Protein 8A0K (pdb70)

B-factor: mean 81.54, std 24.59, range [26.0, 164.06]

Structure (mmCIF, N/CA/C/O backbone):
data_8A0K
#
_entry.id   8A0K
#
_cell.length_a   44.998
_cell.length_b   52.485
_cell.length_c   102.152
_cell.angle_alpha   84.110
_cell.angle_beta   84.420
_cell.angle_gamma   73.250
#
_symmetry.space_group_name_H-M   'P 1'
#
loop_
_entity.id
_entity.type
_entity.pdbx_description
1 polymer 'Protein kinase, putative'
2 non-polymer DI(HYDROXYETHYL)ETHER
3 water water
#
loop_
_atom_site.group_PDB
_atom_site.id
_atom_site.type_symbol
_atom_site.label_atom_id
_atom_site.label_alt_id
_atom_site.label_comp_id
_atom_site.label_asym_id
_atom_site.label_entity_id
_atom_site.label_seq_id
_atom_site.pdbx_PDB_ins_code
_atom_site.Cartn_x
_atom_site.Cartn_y
_atom_site.Cartn_z
_atom_site.occupancy
_atom_site.B_iso_or_equiv
_atom_site.auth_seq_id
_atom_site.auth_comp_id
_atom_site.auth_asym_id
_atom_site.auth_atom_id
_atom_site.pdbx_PDB_model_num
ATOM 1 N N . SER A 1 1 ? 16.048 -30.562 -6.450 1.00 98.31 0 SER A N 1
ATOM 2 C CA . SER A 1 1 ? 17.239 -30.696 -5.604 1.00 98.69 0 SER A CA 1
ATOM 3 C C . SER A 1 1 ? 17.084 -31.848 -4.543 1.00 98.52 0 SER A C 1
ATOM 4 O O . SER A 1 1 ? 16.086 -32.583 -4.586 1.00 98.18 0 SER A O 1
ATOM 7 N N . SER A 1 2 ? 18.090 -32.031 -3.639 1.00 97.94 1 SER A N 1
ATOM 8 C CA . SER A 1 2 ? 18.102 -33.097 -2.629 1.00 97.43 1 SER A CA 1
ATOM 9 C C . SER A 1 2 ? 17.677 -32.641 -1.200 1.00 96.28 1 SER A C 1
ATOM 10 O O . SER A 1 2 ? 17.485 -31.445 -0.948 1.00 96.86 1 SER A O 1
ATOM 13 N N . VAL A 1 3 ? 17.546 -33.632 -0.273 1.00 94.27 2 VAL A N 1
ATOM 14 C CA . VAL A 1 3 ? 17.181 -33.530 1.148 1.00 92.49 2 VAL A CA 1
ATOM 15 C C . VAL A 1 3 ? 17.899 -32.370 1.871 1.00 90.12 2 VAL A C 1
ATOM 16 O O . VAL A 1 3 ? 19.106 -32.210 1.741 1.00 89.63 2 VAL A O 1
ATOM 20 N N . PRO A 1 4 ? 17.148 -31.553 2.633 1.00 88.22 3 PRO A N 1
ATOM 21 C CA . PRO A 1 4 ? 17.765 -30.436 3.374 1.00 87.05 3 PRO A CA 1
ATOM 22 C C . PRO A 1 4 ? 18.663 -30.891 4.539 1.00 86.06 3 PRO A C 1
ATOM 23 O O . PRO A 1 4 ? 18.669 -32.072 4.882 1.00 85.83 3 PRO A O 1
ATOM 27 N N . PRO A 1 5 ? 19.393 -29.975 5.216 1.00 85.50 4 PRO A N 1
ATOM 28 C CA . PRO A 1 5 ? 20.327 -30.363 6.284 1.00 85.69 4 PRO A CA 1
ATOM 29 C C . PRO A 1 5 ? 19.715 -31.018 7.533 1.00 86.44 4 PRO A C 1
ATOM 30 O O . PRO A 1 5 ? 18.907 -30.391 8.176 1.00 86.40 4 PRO A O 1
ATOM 34 N N . THR A 1 6 ? 20.158 -32.236 7.867 1.00 86.77 5 THR A N 1
ATOM 35 C CA . THR A 1 6 ? 19.601 -32.945 9.024 1.00 87.46 5 THR A CA 1
ATOM 36 C C . THR A 1 6 ? 19.985 -32.214 10.328 1.00 87.70 5 THR A C 1
ATOM 37 O O . THR A 1 6 ? 20.996 -31.518 10.343 1.00 87.59 5 THR A O 1
ATOM 41 N N . PRO A 1 7 ? 19.238 -32.368 11.443 1.00 87.88 6 PRO A N 1
ATOM 42 C CA . PRO A 1 7 ? 19.627 -31.683 12.691 1.00 87.40 6 PRO A CA 1
ATOM 43 C C . PRO A 1 7 ? 21.076 -31.942 13.131 1.00 86.00 6 PRO A C 1
ATOM 44 O O . PRO A 1 7 ? 21.712 -31.055 13.689 1.00 85.87 6 PRO A O 1
ATOM 48 N N . GLU A 1 8 ? 21.610 -33.134 12.855 1.00 84.88 7 GLU A N 1
ATOM 49 C CA . GLU A 1 8 ? 22.998 -33.478 13.190 1.00 84.03 7 GLU A CA 1
ATOM 50 C C . GLU A 1 8 ? 23.962 -32.716 12.281 1.00 81.88 7 GLU A C 1
ATOM 51 O O . GLU A 1 8 ? 25.010 -32.263 12.743 1.00 82.21 7 GLU A O 1
ATOM 57 N N . GLU A 1 9 ? 23.601 -32.561 10.990 1.00 79.94 8 GLU A N 1
ATOM 58 C CA . GLU A 1 9 ? 24.386 -31.808 10.015 1.00 78.73 8 GLU A CA 1
ATOM 59 C C . GLU A 1 9 ? 24.382 -30.350 10.405 1.00 78.43 8 GLU A C 1
ATOM 60 O O . GLU A 1 9 ? 25.434 -29.745 10.429 1.00 78.14 8 GLU A O 1
ATOM 66 N N . ARG A 1 10 ? 23.247 -29.812 10.837 1.00 78.84 9 ARG A N 1
ATOM 67 C CA . ARG A 1 10 ? 23.179 -28.372 11.206 1.00 79.74 9 ARG A CA 1
ATOM 68 C C . ARG A 1 10 ? 23.973 -28.140 12.494 1.00 79.71 9 ARG A C 1
ATOM 69 O O . ARG A 1 10 ? 24.565 -27.067 12.624 1.00 79.86 9 ARG A O 1
ATOM 77 N N . HIS A 1 11 ? 23.958 -29.096 13.422 1.00 79.54 10 HIS A N 1
ATOM 78 C CA . HIS A 1 11 ? 24.773 -28.987 14.632 1.00 79.68 10 HIS A CA 1
ATOM 79 C C . HIS A 1 11 ? 26.269 -29.034 14.305 1.00 78.02 10 HIS A C 1
ATOM 80 O O . HIS A 1 11 ? 27.049 -28.371 14.969 1.00 78.21 10 HIS A O 1
ATOM 87 N N . MET A 1 12 ? 26.667 -29.810 13.294 1.00 76.43 11 MET A N 1
ATOM 88 C CA . MET A 1 12 ? 28.068 -29.911 12.904 1.00 75.81 11 MET A CA 1
ATOM 89 C C . MET A 1 12 ? 28.543 -28.642 12.142 1.00 75.41 11 MET A C 1
ATOM 90 O O . MET A 1 12 ? 29.664 -28.177 12.349 1.00 75.86 11 MET A O 1
ATOM 95 N N . LEU A 1 13 ? 27.686 -28.096 11.285 1.00 74.24 12 LEU A N 1
ATOM 96 C CA . LEU A 1 13 ? 28.107 -26.955 10.438 1.00 73.20 12 LEU A CA 1
ATOM 97 C C . LEU A 1 13 ? 28.159 -25.675 11.258 1.00 72.42 12 LEU A C 1
ATOM 98 O O . LEU A 1 13 ? 28.779 -24.716 10.795 1.00 72.08 12 LEU A O 1
ATOM 103 N N . LEU A 1 14 ? 27.540 -25.664 12.431 1.00 72.48 13 LEU A N 1
ATOM 104 C CA . LEU A 1 14 ? 27.458 -24.397 13.203 1.00 73.03 13 LEU A CA 1
ATOM 105 C C . LEU A 1 14 ? 28.135 -24.560 14.562 1.00 73.59 13 LEU A C 1
ATOM 106 O O . LEU A 1 14 ? 28.484 -23.537 15.158 1.00 74.18 13 LEU A O 1
ATOM 111 N N . ASN A 1 15 ? 28.309 -25.790 15.036 1.00 73.08 14 ASN A N 1
ATOM 112 C CA . ASN A 1 15 ? 29.069 -25.951 16.279 1.00 73.02 14 ASN A CA 1
ATOM 113 C C . ASN A 1 15 ? 30.354 -26.789 16.179 1.00 71.82 14 ASN A C 1
ATOM 114 O O . ASN A 1 15 ? 30.995 -27.031 17.203 1.00 72.93 14 ASN A O 1
ATOM 119 N N . GLY A 1 16 ? 30.747 -27.196 14.978 1.00 69.14 15 GLY A N 1
ATOM 120 C CA . GLY A 1 16 ? 31.987 -27.957 14.805 1.00 67.10 15 GLY A CA 1
ATOM 121 C C . GLY A 1 16 ? 33.230 -27.093 14.930 1.00 64.70 15 GLY A C 1
ATOM 122 O O . GLY A 1 16 ? 33.133 -25.928 15.320 1.00 65.23 15 GLY A O 1
ATOM 123 N N . ASP A 1 17 ? 34.414 -27.645 14.610 1.00 61.83 16 ASP A N 1
ATOM 124 C CA . ASP A 1 17 ? 35.657 -26.868 14.659 1.00 59.25 16 ASP A CA 1
ATOM 125 C C . ASP A 1 17 ? 35.854 -26.202 13.312 1.00 56.26 16 ASP A C 1
ATOM 126 O O . ASP A 1 17 ? 36.300 -26.846 12.351 1.00 56.27 16 ASP A O 1
ATOM 131 N N . TRP A 1 18 ? 35.499 -24.920 13.235 1.00 53.44 17 TRP A N 1
ATOM 132 C CA . TRP A 1 18 ? 35.629 -24.146 12.003 1.00 51.34 17 TRP A CA 1
ATOM 133 C C . TRP A 1 18 ? 36.454 -22.883 12.251 1.00 50.23 17 TRP A C 1
ATOM 134 O O . TRP A 1 18 ? 36.572 -22.436 13.395 1.00 50.68 17 TRP A O 1
ATOM 145 N N . ILE A 1 19 ? 36.998 -22.287 11.186 1.00 49.04 18 ILE A N 1
ATOM 146 C CA . ILE A 1 19 ? 37.754 -21.043 11.284 1.00 48.66 18 ILE A CA 1
ATOM 147 C C . ILE A 1 19 ? 36.816 -19.885 11.634 1.00 49.16 18 ILE A C 1
ATOM 148 O O . ILE A 1 19 ? 35.915 -19.559 10.865 1.00 49.12 18 ILE A O 1
ATOM 153 N N . ARG A 1 20 ? 37.024 -19.294 12.811 1.00 49.64 19 ARG A N 1
ATOM 154 C CA . ARG A 1 20 ? 36.249 -18.158 13.335 1.00 50.61 19 ARG A CA 1
ATOM 155 C C . ARG A 1 20 ? 36.734 -16.839 12.709 1.00 51.01 19 ARG A C 1
ATOM 156 O O . ARG A 1 20 ? 35.941 -15.924 12.469 1.00 51.15 19 ARG A O 1
ATOM 164 N N . TYR A 1 21 ? 38.036 -16.756 12.419 1.00 50.80 20 TYR A N 1
ATOM 165 C CA . TYR A 1 21 ? 38.622 -15.617 11.736 1.00 50.91 20 TYR A CA 1
ATOM 166 C C . TYR A 1 21 ? 40.021 -15.964 11.248 1.00 49.24 20 TYR A C 1
ATOM 167 O O . TYR A 1 21 ? 40.691 -16.826 11.823 1.00 49.13 20 TYR A O 1
ATOM 176 N N . TYR A 1 22 ? 40.442 -15.318 10.159 1.00 47.47 21 TYR A N 1
ATOM 177 C CA . TYR A 1 22 ? 41.746 -15.568 9.583 1.00 45.83 21 TYR A CA 1
ATOM 178 C C . TYR A 1 22 ? 42.342 -14.299 9.011 1.00 46.31 21 TYR A C 1
ATOM 179 O O . TYR A 1 22 ? 41.616 -13.436 8.560 1.00 46.01 21 TYR A O 1
ATOM 188 N N . HIS A 1 23 ? 43.666 -14.209 8.981 1.00 46.85 22 HIS A N 1
ATOM 189 C CA . HIS A 1 23 ? 44.372 -13.115 8.336 1.00 47.88 22 HIS A CA 1
ATOM 190 C C . HIS A 1 23 ? 45.735 -13.638 7.850 1.00 48.40 22 HIS A C 1
ATOM 191 O O . HIS A 1 23 ? 45.894 -14.850 7.784 1.00 48.09 22 HIS A O 1
ATOM 198 N N . PHE A 1 24 ? 46.694 -12.775 7.459 1.00 49.25 23 PHE A N 1
ATOM 199 C CA . PHE A 1 24 ? 47.970 -13.261 6.927 1.00 50.09 23 PHE A CA 1
ATOM 200 C C . PHE A 1 24 ? 49.181 -12.770 7.674 1.00 51.28 23 PHE A C 1
ATOM 201 O O . PHE A 1 24 ? 49.075 -11.855 8.476 1.00 51.84 23 PHE A O 1
ATOM 209 N N . TYR A 1 25 ? 50.329 -13.420 7.454 1.00 51.92 24 TYR A N 1
ATOM 210 C CA . TYR A 1 25 ? 51.629 -13.037 8.003 1.00 53.42 24 TYR A CA 1
ATOM 211 C C . TYR A 1 25 ? 52.502 -12.719 6.785 1.00 54.68 24 TYR A C 1
ATOM 212 O O . TYR A 1 25 ? 52.569 -13.567 5.890 1.00 54.74 24 TYR A O 1
ATOM 221 N N . PRO A 1 26 ? 53.229 -11.588 6.710 1.00 55.94 25 PRO A N 1
ATOM 222 C CA . PRO A 1 26 ? 53.340 -10.462 7.655 1.00 57.54 25 PRO A CA 1
ATOM 223 C C . PRO A 1 26 ? 52.075 -9.609 7.736 1.00 60.18 25 PRO A C 1
ATOM 224 O O . PRO A 1 26 ? 51.167 -9.764 6.908 1.00 60.42 25 PRO A O 1
ATOM 228 N N . MET A 1 27 ? 51.993 -8.719 8.743 1.00 61.75 26 MET A N 1
ATOM 229 C CA . MET A 1 27 ? 50.765 -7.966 8.959 1.00 63.63 26 MET A CA 1
ATOM 230 C C . MET A 1 27 ? 50.856 -6.486 8.795 1.00 64.91 26 MET A C 1
ATOM 231 O O . MET A 1 27 ? 49.811 -5.855 8.916 1.00 65.76 26 MET A O 1
ATOM 236 N N . GLU A 1 30 ? 53.348 -4.886 8.761 1.00 89.05 29 GLU A N 1
ATOM 237 C CA . GLU A 1 30 ? 53.704 -4.591 7.352 1.00 89.34 29 GLU A CA 1
ATOM 238 C C . GLU A 1 30 ? 54.560 -5.729 6.814 1.00 88.70 29 GLU A C 1
ATOM 239 O O . GLU A 1 30 ? 54.061 -6.852 6.758 1.00 88.37 29 GLU A O 1
ATOM 241 N N . GLY A 1 31 ? 55.802 -5.430 6.440 1.00 87.69 30 GLY A N 1
ATOM 242 C CA . GLY A 1 31 ? 56.673 -6.459 5.851 1.00 86.69 30 GLY A CA 1
ATOM 243 C C . GLY A 1 31 ? 56.330 -6.686 4.393 1.00 85.24 30 GLY A C 1
ATOM 244 O O . GLY A 1 31 ? 55.543 -5.899 3.840 1.00 85.91 30 GLY A O 1
ATOM 245 N N . GLY A 1 32 ? 56.889 -7.732 3.793 1.00 82.74 31 GLY A N 1
ATOM 246 C CA . GLY A 1 32 ? 56.665 -7.975 2.362 1.00 81.02 31 GLY A CA 1
ATOM 247 C C . GLY A 1 32 ? 55.347 -8.664 2.114 1.00 78.94 31 GLY A C 1
ATOM 248 O O . GLY A 1 32 ? 54.409 -8.450 2.898 1.00 79.29 31 GLY A O 1
ATOM 249 N N . ASP A 1 33 ? 55.282 -9.467 1.055 1.00 76.42 32 ASP A N 1
ATOM 250 C CA . ASP A 1 33 ? 54.006 -10.124 0.686 1.00 74.72 32 ASP A CA 1
ATOM 251 C C . ASP A 1 33 ? 53.726 -11.230 1.697 1.00 72.17 32 ASP A C 1
ATOM 252 O O . ASP A 1 33 ? 54.499 -11.342 2.656 1.00 72.58 32 ASP A O 1
ATOM 254 N N . SER A 1 34 ? 52.671 -12.012 1.482 1.00 70.01 33 SER A N 1
ATOM 255 C CA . SER A 1 34 ? 52.253 -13.013 2.493 1.00 68.15 33 SER A CA 1
ATOM 256 C C . SER A 1 34 ? 53.091 -14.282 2.395 1.00 65.54 33 SER A C 1
ATOM 257 O O . SER A 1 34 ? 53.427 -14.684 1.272 1.00 66.15 33 SER A O 1
ATOM 260 N N . VAL A 1 35 ? 53.410 -14.871 3.546 1.00 62.42 34 VAL A N 1
ATOM 261 C CA . VAL A 1 35 ? 54.231 -16.111 3.575 1.00 59.33 34 VAL A CA 1
ATOM 262 C C . VAL A 1 35 ? 53.524 -17.108 4.488 1.00 56.72 34 VAL A C 1
ATOM 263 O O . VAL A 1 35 ? 54.077 -18.178 4.737 1.00 56.97 34 VAL A O 1
ATOM 267 N N . ALA A 1 36 ? 52.333 -16.749 4.953 1.00 54.61 35 ALA A N 1
ATOM 268 C CA . ALA A 1 36 ? 51.587 -17.647 5.853 1.00 53.66 35 ALA A CA 1
ATOM 269 C C . ALA A 1 36 ? 50.177 -17.127 6.107 1.00 52.60 35 ALA A C 1
ATOM 270 O O . ALA A 1 36 ? 49.955 -15.925 5.976 1.00 52.52 35 ALA A O 1
ATOM 272 N N . VAL A 1 37 ? 49.262 -18.033 6.435 1.00 51.78 36 VAL A N 1
ATOM 273 C CA . VAL A 1 37 ? 47.901 -17.648 6.782 1.00 51.90 36 VAL A CA 1
ATOM 274 C C . VAL A 1 37 ? 47.707 -17.966 8.272 1.00 52.53 36 VAL A C 1
ATOM 275 O O . VAL A 1 37 ? 48.107 -19.031 8.739 1.00 53.18 36 VAL A O 1
ATOM 279 N N . THR A 1 38 ? 47.187 -17.010 9.034 1.00 52.03 37 THR A N 1
ATOM 280 C CA . THR A 1 38 ? 46.933 -17.199 10.452 1.00 52.14 37 THR A CA 1
ATOM 281 C C . THR A 1 38 ? 45.433 -17.383 10.672 1.00 51.73 37 THR A C 1
ATOM 282 O O . THR A 1 38 ? 44.636 -16.801 9.946 1.00 51.26 37 THR A O 1
ATOM 286 N N . TYR A 1 39 ? 45.045 -18.160 11.687 1.00 51.26 38 TYR A N 1
ATOM 287 C CA . TYR A 1 39 ? 43.644 -18.477 11.916 1.00 50.81 38 TYR A CA 1
ATOM 288 C C . TYR A 1 39 ? 43.319 -18.827 13.365 1.00 50.84 38 TYR A C 1
ATOM 289 O O . TYR A 1 39 ? 44.208 -19.150 14.162 1.00 50.69 38 TYR A O 1
ATOM 298 N N . HIS A 1 40 ? 42.030 -18.796 13.689 1.00 51.17 39 HIS A N 1
ATOM 299 C CA . HIS A 1 40 ? 41.555 -19.138 15.009 1.00 52.99 39 HIS A CA 1
ATOM 300 C C . HIS A 1 40 ? 40.417 -20.128 14.863 1.00 52.89 39 HIS A C 1
ATOM 301 O O . HIS A 1 40 ? 39.349 -19.751 14.377 1.00 52.80 39 HIS A O 1
ATOM 308 N N . ILE A 1 41 ? 40.636 -21.400 15.255 1.00 52.55 40 ILE A N 1
ATOM 309 C CA . ILE A 1 41 ? 39.596 -22.432 15.136 1.00 52.34 40 ILE A CA 1
ATOM 310 C C . ILE A 1 41 ? 39.051 -22.832 16.517 1.00 53.23 40 ILE A C 1
ATOM 311 O O . ILE A 1 41 ? 37.832 -22.816 16.736 1.00 53.53 40 ILE A O 1
ATOM 316 N N . GLN A 1 42 ? 39.972 -23.131 17.452 1.00 53.32 41 GLN A N 1
ATOM 317 C CA . GLN A 1 42 ? 39.687 -23.596 18.795 1.00 53.87 41 GLN A CA 1
ATOM 318 C C . GLN A 1 42 ? 40.019 -22.567 19.870 1.00 55.47 41 GLN A C 1
ATOM 319 O O . GLN A 1 42 ? 40.912 -21.751 19.679 1.00 54.89 41 GLN A O 1
ATOM 325 N N . PRO A 1 43 ? 39.381 -22.650 21.056 1.00 57.31 42 PRO A N 1
ATOM 326 C CA . PRO A 1 43 ? 39.615 -21.689 22.124 1.00 58.37 42 PRO A CA 1
ATOM 327 C C . PRO A 1 43 ? 41.050 -21.697 22.659 1.00 59.79 42 PRO A C 1
ATOM 328 O O . PRO A 1 43 ? 41.538 -22.750 22.984 1.00 60.38 42 PRO A O 1
ATOM 332 N N . GLY A 1 44 ? 41.671 -20.523 22.740 1.00 59.98 43 GLY A N 1
ATOM 333 C CA . GLY A 1 44 ? 43.039 -20.410 23.277 1.00 60.17 43 GLY A CA 1
ATOM 334 C C . GLY A 1 44 ? 44.087 -20.762 22.252 1.00 60.03 43 GLY A C 1
ATOM 335 O O . GLY A 1 44 ? 45.278 -20.623 22.557 1.00 60.25 43 GLY A O 1
ATOM 336 N N . ARG A 1 45 ? 43.657 -21.163 21.062 1.00 59.80 44 ARG A N 1
ATOM 337 C CA . ARG A 1 45 ? 44.619 -21.637 20.070 1.00 59.89 44 ARG A CA 1
ATOM 338 C C . ARG A 1 45 ? 44.648 -20.766 18.823 1.00 59.64 44 ARG A C 1
ATOM 339 O O . ARG A 1 45 ? 43.626 -20.588 18.157 1.00 60.09 44 ARG A O 1
ATOM 347 N N . THR A 1 46 ? 45.832 -20.227 18.509 1.00 58.84 45 THR A N 1
ATOM 348 C CA . THR A 1 46 ? 46.056 -19.413 17.316 1.00 58.44 45 THR A CA 1
ATOM 349 C C . THR A 1 46 ? 47.051 -20.166 16.449 1.00 56.68 45 THR A C 1
ATOM 350 O O . THR A 1 46 ? 48.172 -20.412 16.882 1.00 56.09 45 THR A O 1
ATOM 354 N N . GLY A 1 47 ? 46.630 -20.543 15.248 1.00 55.62 46 GLY A N 1
ATOM 355 C CA . GLY A 1 47 ? 47.498 -21.285 14.345 1.00 55.08 46 GLY A CA 1
ATOM 356 C C . GLY A 1 47 ? 48.016 -20.503 13.156 1.00 53.97 46 GLY A C 1
ATOM 357 O O . GLY A 1 47 ? 47.463 -19.474 12.782 1.00 53.87 46 GLY A O 1
ATOM 358 N N . VAL A 1 48 ? 49.085 -20.999 12.543 1.00 53.05 47 VAL A N 1
ATOM 359 C CA . VAL A 1 48 ? 49.686 -20.378 11.356 1.00 52.72 47 VAL A CA 1
ATOM 360 C C . VAL A 1 48 ? 50.060 -21.515 10.380 1.00 52.75 47 VAL A C 1
ATOM 361 O O . VAL A 1 48 ? 50.501 -22.573 10.828 1.00 52.97 47 VAL A O 1
ATOM 365 N N . THR A 1 49 ? 49.847 -21.325 9.065 1.00 52.00 48 THR A N 1
ATOM 366 C CA . THR A 1 49 ? 50.187 -22.341 8.070 1.00 51.98 48 THR A CA 1
ATOM 367 C C . THR A 1 49 ? 51.042 -21.695 7.021 1.00 52.48 48 THR A C 1
ATOM 368 O O . THR A 1 49 ? 50.624 -20.714 6.433 1.00 52.80 48 THR A O 1
ATOM 372 N N . PHE A 1 50 ? 52.250 -22.195 6.812 1.00 53.12 49 PHE A N 1
ATOM 373 C CA . PHE A 1 50 ? 53.216 -21.569 5.908 1.00 54.68 49 PHE A CA 1
ATOM 374 C C . PHE A 1 50 ? 53.050 -21.939 4.455 1.00 56.70 49 PHE A C 1
ATOM 375 O O . PHE A 1 50 ? 53.000 -23.113 4.123 1.00 56.63 49 PHE A O 1
ATOM 383 N N . PHE A 1 51 ? 53.025 -20.926 3.583 1.00 58.78 50 PHE A N 1
ATOM 384 C CA . PHE A 1 51 ? 52.843 -21.070 2.135 1.00 61.47 50 PHE A CA 1
ATOM 385 C C . PHE A 1 51 ? 54.017 -21.707 1.403 1.00 65.23 50 PHE A C 1
ATOM 386 O O . PHE A 1 51 ? 53.805 -22.422 0.420 1.00 65.21 50 PHE A O 1
ATOM 394 N N . ASN A 1 52 ? 55.245 -21.407 1.827 1.00 68.36 51 ASN A N 1
ATOM 395 C CA . ASN A 1 52 ? 56.424 -21.908 1.115 1.00 72.10 51 ASN A CA 1
ATOM 396 C C . ASN A 1 52 ? 56.653 -23.395 1.289 1.00 74.11 51 ASN A C 1
ATOM 397 O O . ASN A 1 52 ? 56.751 -23.877 2.418 1.00 74.12 51 ASN A O 1
ATOM 402 N N . HIS A 1 53 ? 56.754 -24.120 0.166 1.00 75.37 52 HIS A N 1
ATOM 403 C CA . HIS A 1 53 ? 56.995 -25.556 0.229 1.00 76.89 52 HIS A CA 1
ATOM 404 C C . HIS A 1 53 ? 58.403 -25.931 0.625 1.00 77.98 52 HIS A C 1
ATOM 405 O O . HIS A 1 53 ? 58.605 -27.066 1.050 1.00 78.43 52 HIS A O 1
ATOM 412 N N . SER A 1 54 ? 59.369 -24.996 0.509 1.00 78.10 53 SER A N 1
ATOM 413 C CA . SER A 1 54 ? 60.753 -25.310 0.873 1.00 78.90 53 SER A CA 1
ATOM 414 C C . SER A 1 54 ? 60.984 -25.374 2.395 1.00 78.39 53 SER A C 1
ATOM 415 O O . SER A 1 54 ? 61.966 -25.965 2.848 1.00 78.71 53 SER A O 1
ATOM 418 N N . PHE A 1 55 ? 60.088 -24.744 3.163 1.00 77.21 54 PHE A N 1
ATOM 419 C CA . PHE A 1 55 ? 60.136 -24.641 4.603 1.00 76.43 54 PHE A CA 1
ATOM 420 C C . PHE A 1 55 ? 59.772 -25.979 5.273 1.00 74.55 54 PHE A C 1
ATOM 421 O O . PHE A 1 55 ? 58.775 -26.621 4.910 1.00 75.07 54 PHE A O 1
ATOM 429 N N . SER A 1 56 ? 60.573 -26.381 6.273 1.00 71.96 55 SER A N 1
ATOM 430 C CA . SER A 1 56 ? 60.326 -27.630 6.963 1.00 69.93 55 SER A CA 1
ATOM 431 C C . SER A 1 56 ? 59.150 -27.610 7.944 1.00 66.02 55 SER A C 1
ATOM 432 O O . SER A 1 56 ? 58.742 -28.699 8.331 1.00 65.91 55 SER A O 1
ATOM 435 N N . VAL A 1 57 ? 58.580 -26.427 8.327 1.00 62.72 56 VAL A N 1
ATOM 436 C CA . VAL A 1 57 ? 57.394 -26.440 9.180 1.00 60.07 56 VAL A CA 1
ATOM 437 C C . VAL A 1 57 ? 56.177 -26.085 8.360 1.00 58.79 56 VAL A C 1
ATOM 438 O O . VAL A 1 57 ? 56.124 -25.002 7.791 1.00 60.15 56 VAL A O 1
ATOM 442 N N . HIS A 1 58 ? 55.232 -27.019 8.236 1.00 55.99 57 HIS A N 1
ATOM 443 C CA . HIS A 1 58 ? 54.002 -26.800 7.498 1.00 53.72 57 HIS A CA 1
ATOM 444 C C . HIS A 1 58 ? 53.062 -25.897 8.325 1.00 51.67 57 HIS A C 1
ATOM 445 O O . HIS A 1 58 ? 52.606 -24.877 7.837 1.00 51.59 57 HIS A O 1
ATOM 452 N N . SER A 1 59 ? 52.797 -26.250 9.584 1.00 49.87 58 SER A N 1
ATOM 453 C CA . SER A 1 59 ? 51.916 -25.474 10.445 1.00 48.00 58 SER A CA 1
ATOM 454 C C . SER A 1 59 ? 52.403 -25.485 11.887 1.00 47.38 58 SER A C 1
ATOM 455 O O . SER A 1 59 ? 53.166 -26.348 12.286 1.00 47.46 58 SER A O 1
ATOM 458 N N . ALA A 1 60 ? 51.934 -24.536 12.682 1.00 46.96 59 ALA A N 1
ATOM 459 C CA . ALA A 1 60 ? 52.216 -24.464 14.105 1.00 46.75 59 ALA A CA 1
ATOM 460 C C . ALA A 1 60 ? 51.006 -23.838 14.801 1.00 47.12 59 ALA A C 1
ATOM 461 O O . ALA A 1 60 ? 50.406 -22.907 14.271 1.00 47.03 59 ALA A O 1
ATOM 463 N N . VAL A 1 61 ? 50.609 -24.374 15.954 1.00 47.45 60 VAL A N 1
ATOM 464 C CA . VAL A 1 61 ? 49.476 -23.836 16.709 1.00 48.53 60 VAL A CA 1
ATOM 465 C C . VAL A 1 61 ? 49.945 -23.435 18.106 1.00 50.44 60 VAL A C 1
ATOM 466 O O . VAL A 1 61 ? 50.626 -24.215 18.761 1.00 50.28 60 VAL A O 1
ATOM 470 N N . LEU A 1 62 ? 49.609 -22.223 18.557 1.00 52.03 61 LEU A N 1
ATOM 471 C CA . LEU A 1 62 ? 50.036 -21.744 19.865 1.00 54.14 61 LEU A CA 1
ATOM 472 C C . LEU A 1 62 ? 48.915 -21.720 20.906 1.00 57.69 61 LEU A C 1
ATOM 473 O O . LEU A 1 62 ? 47.905 -21.015 20.732 1.00 58.03 61 LEU A O 1
ATOM 478 N N . SER A 1 63 ? 49.125 -22.441 22.024 1.00 59.75 62 SER A N 1
ATOM 479 C CA . SER A 1 63 ? 48.155 -22.452 23.114 1.00 62.14 62 SER A CA 1
ATOM 480 C C . SER A 1 63 ? 48.863 -21.909 24.330 1.00 64.41 62 SER A C 1
ATOM 481 O O . SER A 1 63 ? 49.529 -22.653 25.048 1.00 64.74 62 SER A O 1
ATOM 484 N N . VAL A 1 64 ? 48.761 -20.589 24.530 1.00 65.82 63 VAL A N 1
ATOM 485 C CA . VAL A 1 64 ? 49.424 -19.894 25.628 1.00 67.46 63 VAL A CA 1
ATOM 486 C C . VAL A 1 64 ? 49.072 -20.484 26.991 1.00 69.10 63 VAL A C 1
ATOM 487 O O . VAL A 1 64 ? 49.973 -20.757 27.775 1.00 69.57 63 VAL A O 1
ATOM 491 N N . LEU A 1 65 ? 47.768 -20.719 27.262 1.00 69.98 64 LEU A N 1
ATOM 492 C CA . LEU A 1 65 ? 47.307 -21.254 28.559 1.00 70.98 64 LEU A CA 1
ATOM 493 C C . LEU A 1 65 ? 47.709 -22.709 28.781 1.00 71.02 64 LEU A C 1
ATOM 494 O O . LEU A 1 65 ? 47.961 -23.117 29.925 1.00 71.60 64 LEU A O 1
ATOM 499 N N . GLU A 1 66 ? 47.778 -23.488 27.687 1.00 69.80 65 GLU A N 1
ATOM 500 C CA . GLU A 1 66 ? 48.214 -24.886 27.742 1.00 69.05 65 GLU A CA 1
ATOM 501 C C . GLU A 1 66 ? 49.747 -25.030 27.729 1.00 68.93 65 GLU A C 1
ATOM 502 O O . GLU A 1 66 ? 50.238 -26.148 27.833 1.00 69.09 65 GLU A O 1
ATOM 508 N N . HIS A 1 67 ? 50.488 -23.915 27.547 1.00 68.63 66 HIS A N 1
ATOM 509 C CA . HIS A 1 67 ? 51.948 -23.825 27.511 1.00 68.74 66 HIS A CA 1
ATOM 510 C C . HIS A 1 67 ? 52.572 -24.707 26.450 1.00 66.48 66 HIS A C 1
ATOM 511 O O . HIS A 1 67 ? 53.677 -25.188 26.639 1.00 66.54 66 HIS A O 1
ATOM 518 N N . ILE A 1 68 ? 51.880 -24.911 25.331 1.00 64.38 67 ILE A N 1
ATOM 519 C CA . ILE A 1 68 ? 52.385 -25.749 24.262 1.00 62.70 67 ILE A CA 1
ATOM 520 C C . ILE A 1 68 ? 52.278 -25.091 22.881 1.00 60.64 67 ILE A C 1
ATOM 521 O O . ILE A 1 68 ? 51.502 -24.162 22.668 1.00 60.79 67 ILE A O 1
ATOM 526 N N . VAL A 1 69 ? 53.102 -25.573 21.957 1.00 58.45 68 VAL A N 1
ATOM 527 C CA . VAL A 1 69 ? 53.139 -25.211 20.562 1.00 56.59 68 VAL A CA 1
ATOM 528 C C . VAL A 1 69 ? 53.083 -26.537 19.832 1.00 55.40 68 VAL A C 1
ATOM 529 O O . VAL A 1 69 ? 53.942 -27.389 20.059 1.00 55.96 68 VAL A O 1
ATOM 533 N N . TYR A 1 70 ? 52.031 -26.763 19.031 1.00 53.57 69 TYR A N 1
ATOM 534 C CA . TYR A 1 70 ? 51.876 -28.001 18.270 1.00 52.14 69 TYR A CA 1
ATOM 535 C C . TYR A 1 70 ? 52.507 -27.741 16.901 1.00 52.28 69 TYR A C 1
ATOM 536 O O . TYR A 1 70 ? 52.091 -26.824 16.210 1.00 52.29 69 TYR A O 1
ATOM 545 N N . VAL A 1 71 ? 53.553 -28.483 16.536 1.00 52.10 70 VAL A N 1
ATOM 546 C CA . VAL A 1 71 ? 54.284 -28.243 15.292 1.00 52.37 70 VAL A CA 1
ATOM 547 C C . VAL A 1 71 ? 54.106 -29.339 14.252 1.00 53.06 70 VAL A C 1
ATOM 548 O O . VAL A 1 71 ? 54.516 -30.465 14.494 1.00 53.35 70 VAL A O 1
ATOM 552 N N . VAL A 1 72 ? 53.570 -29.010 13.073 1.00 53.47 71 VAL A N 1
ATOM 553 C CA . VAL A 1 72 ? 53.414 -29.977 11.975 1.00 54.57 71 VAL A CA 1
ATOM 554 C C . VAL A 1 72 ? 54.533 -29.764 10.985 1.00 57.20 71 VAL A C 1
ATOM 555 O O . VAL A 1 72 ? 54.663 -28.679 10.454 1.00 56.01 71 VAL A O 1
ATOM 559 N N . ASP A 1 73 ? 55.347 -30.789 10.754 1.00 60.73 72 ASP A N 1
ATOM 560 C CA . ASP A 1 73 ? 56.546 -30.612 9.896 1.00 64.85 72 ASP A CA 1
ATOM 561 C C . ASP A 1 73 ? 56.241 -31.048 8.461 1.00 68.78 72 ASP A C 1
ATOM 562 O O . ASP A 1 73 ? 56.819 -30.474 7.527 1.00 68.19 72 ASP A O 1
ATOM 567 N N . ARG A 1 74 ? 55.346 -32.015 8.304 1.00 72.61 73 ARG A N 1
ATOM 568 C CA . ARG A 1 74 ? 55.020 -32.519 6.950 1.00 76.39 73 ARG A CA 1
ATOM 569 C C . ARG A 1 74 ? 53.593 -33.072 6.926 1.00 79.38 73 ARG A C 1
ATOM 570 O O . ARG A 1 74 ? 53.195 -33.721 7.906 1.00 79.89 73 ARG A O 1
ATOM 578 N N . VAL A 1 75 ? 52.864 -32.820 5.839 1.00 81.28 74 VAL A N 1
ATOM 579 C CA . VAL A 1 75 ? 51.489 -33.370 5.673 1.00 83.31 74 VAL A CA 1
ATOM 580 C C . VAL A 1 75 ? 51.489 -34.232 4.411 1.00 85.40 74 VAL A C 1
ATOM 581 O O . VAL A 1 75 ? 50.400 -34.625 3.971 1.00 85.52 74 VAL A O 1
ATOM 585 N N . ASP A 1 76 ? 52.671 -34.502 3.851 1.00 86.95 75 ASP A N 1
ATOM 586 C CA . ASP A 1 76 ? 52.774 -35.280 2.588 1.00 89.13 75 ASP A CA 1
ATOM 587 C C . ASP A 1 76 ? 52.194 -36.679 2.798 1.00 90.72 75 ASP A C 1
ATOM 588 O O . ASP A 1 76 ? 51.749 -37.283 1.811 1.00 91.19 75 ASP A O 1
ATOM 593 N N . ILE A 1 77 ? 52.194 -37.162 4.041 1.00 91.16 76 ILE A N 1
ATOM 594 C CA . ILE A 1 77 ? 51.587 -38.490 4.334 1.00 91.90 76 ILE A CA 1
ATOM 595 C C . ILE A 1 77 ? 52.294 -39.536 3.469 1.00 92.56 76 ILE A C 1
ATOM 596 O O . ILE A 1 77 ? 53.539 -39.573 3.529 1.00 92.90 76 ILE A O 1
ATOM 598 N N . ASN A 1 81 ? 49.835 -39.880 6.696 1.00 99.39 80 ASN A N 1
ATOM 599 C CA . ASN A 1 81 ? 50.660 -39.554 7.856 1.00 99.63 80 ASN A CA 1
ATOM 600 C C . ASN A 1 81 ? 50.842 -38.033 8.052 1.00 99.88 80 ASN A C 1
ATOM 601 O O . ASN A 1 81 ? 51.002 -37.275 7.082 1.00 100.58 80 ASN A O 1
ATOM 603 N N . ASP A 1 82 ? 50.792 -37.586 9.322 1.00 98.85 81 ASP A N 1
ATOM 604 C CA . ASP A 1 82 ? 51.006 -36.170 9.675 1.00 97.86 81 ASP A CA 1
ATOM 605 C C . ASP A 1 82 ? 52.125 -36.115 10.733 1.00 95.89 81 ASP A C 1
ATOM 606 O O . ASP A 1 82 ? 51.872 -36.394 11.910 1.00 96.49 81 ASP A O 1
ATOM 608 N N . VAL A 1 83 ? 53.366 -35.828 10.303 1.00 93.07 82 VAL A N 1
ATOM 609 C CA . VAL A 1 83 ? 54.507 -35.768 11.206 1.00 90.73 82 VAL A CA 1
ATOM 610 C C . VAL A 1 83 ? 54.381 -34.538 12.096 1.00 87.44 82 VAL A C 1
ATOM 611 O O . VAL A 1 83 ? 54.581 -33.421 11.633 1.00 87.32 82 VAL A O 1
ATOM 615 N N . ALA A 1 84 ? 53.975 -34.740 13.358 1.00 84.52 83 ALA A N 1
ATOM 616 C CA . ALA A 1 84 ? 53.746 -33.639 14.286 1.00 81.85 83 ALA A CA 1
ATOM 617 C C . ALA A 1 84 ? 54.474 -33.799 15.621 1.00 78.78 83 ALA A C 1
ATOM 618 O O . ALA A 1 84 ? 54.769 -34.912 16.045 1.00 78.99 83 ALA A O 1
ATOM 620 N N . ARG A 1 85 ? 54.782 -32.670 16.258 1.00 75.80 84 ARG A N 1
ATOM 621 C CA . ARG A 1 85 ? 55.457 -32.579 17.544 1.00 73.45 84 ARG A CA 1
ATOM 622 C C . ARG A 1 85 ? 54.634 -31.704 18.481 1.00 72.60 84 ARG A C 1
ATOM 623 O O . ARG A 1 85 ? 53.872 -30.864 18.023 1.00 72.62 84 ARG A O 1
ATOM 631 N N . ILE A 1 86 ? 54.791 -31.881 19.791 1.00 71.84 85 ILE A N 1
ATOM 632 C CA . ILE A 1 86 ? 54.124 -31.045 20.773 1.00 71.81 85 ILE A CA 1
ATOM 633 C C . ILE A 1 86 ? 55.229 -30.498 21.650 1.00 71.47 85 ILE A C 1
ATOM 634 O O . ILE A 1 86 ? 55.758 -31.214 22.491 1.00 71.56 85 ILE A O 1
ATOM 639 N N . LEU A 1 87 ? 55.652 -29.265 21.388 1.00 71.12 86 LEU A N 1
ATOM 640 C CA . LEU A 1 87 ? 56.737 -28.648 22.138 1.00 71.66 86 LEU A CA 1
ATOM 641 C C . LEU A 1 87 ? 56.208 -27.728 23.197 1.00 72.63 86 LEU A C 1
ATOM 642 O O . LEU A 1 87 ? 55.187 -27.099 22.991 1.00 72.32 86 LEU A O 1
ATOM 647 N N . SER A 1 88 ? 56.938 -27.582 24.303 1.00 73.86 87 SER A N 1
ATOM 648 C CA . SER A 1 88 ? 56.546 -26.631 25.336 1.00 75.45 87 SER A CA 1
ATOM 649 C C . SER A 1 88 ? 56.953 -25.210 24.874 1.00 77.26 87 SER A C 1
ATOM 650 O O . SER A 1 88 ? 57.688 -25.065 23.891 1.00 77.22 87 SER A O 1
ATOM 653 N N . LEU A 1 89 ? 56.485 -24.163 25.576 1.00 78.53 88 LEU A N 1
ATOM 654 C CA . LEU A 1 89 ? 56.841 -22.788 25.229 1.00 79.97 88 LEU A CA 1
ATOM 655 C C . LEU A 1 89 ? 58.348 -22.536 25.311 1.00 80.94 88 LEU A C 1
ATOM 656 O O . LEU A 1 89 ? 58.863 -21.732 24.540 1.00 81.72 88 LEU A O 1
ATOM 661 N N . ALA A 1 90 ? 59.064 -23.249 26.190 1.00 80.88 89 ALA A N 1
ATOM 662 C CA . ALA A 1 90 ? 60.516 -23.093 26.292 1.00 81.46 89 ALA A CA 1
ATOM 663 C C . ALA A 1 90 ? 61.248 -23.844 25.180 1.00 81.45 89 ALA A C 1
ATOM 664 O O . ALA A 1 90 ? 62.287 -23.390 24.706 1.00 81.75 89 ALA A O 1
ATOM 666 N N . GLN A 1 91 ? 60.724 -25.004 24.787 1.00 80.74 90 GLN A N 1
ATOM 667 C CA . GLN A 1 91 ? 61.304 -25.785 23.703 1.00 80.39 90 GLN A CA 1
ATOM 668 C C . GLN A 1 91 ? 61.107 -25.060 22.371 1.00 80.36 90 GLN A C 1
ATOM 669 O O . GLN A 1 91 ? 62.009 -25.072 21.544 1.00 79.89 90 GLN A O 1
ATOM 675 N N . ALA A 1 92 ? 59.938 -24.430 22.175 1.00 80.58 91 ALA A N 1
ATOM 676 C CA . ALA A 1 92 ? 59.642 -23.690 20.955 1.00 81.72 91 ALA A CA 1
ATOM 677 C C . ALA A 1 92 ? 60.557 -22.471 20.835 1.00 82.92 91 ALA A C 1
ATOM 678 O O . ALA A 1 92 ? 61.057 -22.186 19.751 1.00 83.38 91 ALA A O 1
ATOM 680 N N . LEU A 1 93 ? 60.805 -21.779 21.948 1.00 83.11 92 LEU A N 1
ATOM 681 C CA . LEU A 1 93 ? 61.667 -20.612 21.971 1.00 84.07 92 LEU A CA 1
ATOM 682 C C . LEU A 1 93 ? 63.131 -20.997 21.705 1.00 85.41 92 LEU A C 1
ATOM 683 O O . LEU A 1 93 ? 63.839 -20.271 21.013 1.00 86.21 92 LEU A O 1
ATOM 685 N N . ASN A 1 94 ? 63.577 -22.147 22.225 1.00 85.40 93 ASN A N 1
ATOM 686 C CA . ASN A 1 94 ? 64.957 -22.596 22.074 1.00 85.60 93 ASN A CA 1
ATOM 687 C C . ASN A 1 94 ? 65.230 -23.524 20.893 1.00 85.66 93 ASN A C 1
ATOM 688 O O . ASN A 1 94 ? 66.341 -24.052 20.810 1.00 86.44 93 ASN A O 1
ATOM 693 N N . GLU A 1 95 ? 64.249 -23.782 20.025 1.00 84.84 94 GLU A N 1
ATOM 694 C CA . GLU A 1 95 ? 64.465 -24.684 18.891 1.00 84.80 94 GLU A CA 1
ATOM 695 C C . GLU A 1 95 ? 63.838 -24.138 17.625 1.00 83.92 94 GLU A C 1
ATOM 696 O O . GLU A 1 95 ? 64.452 -24.192 16.560 1.00 84.43 94 GLU A O 1
ATOM 702 N N . GLU A 1 96 ? 62.603 -23.653 17.720 1.00 82.43 95 GLU A N 1
ATOM 703 C CA . GLU A 1 96 ? 61.909 -23.128 16.559 1.00 81.85 95 GLU A CA 1
ATOM 704 C C . GLU A 1 96 ? 61.616 -21.653 16.822 1.00 80.54 95 GLU A C 1
ATOM 705 O O . GLU A 1 96 ? 60.471 -21.229 16.731 1.00 80.64 95 GLU A O 1
ATOM 711 N N . LYS A 1 97 ? 62.644 -20.873 17.201 1.00 79.31 96 LYS A N 1
ATOM 712 C CA . LYS A 1 97 ? 62.464 -19.454 17.516 1.00 78.08 96 LYS A CA 1
ATOM 713 C C . LYS A 1 97 ? 61.762 -18.657 16.415 1.00 76.62 96 LYS A C 1
ATOM 714 O O . LYS A 1 97 ? 60.811 -17.958 16.723 1.00 76.67 96 LYS A O 1
ATOM 720 N N . LYS A 1 98 ? 62.154 -18.806 15.139 1.00 75.37 97 LYS A N 1
ATOM 721 C CA . LYS A 1 98 ? 61.508 -18.083 14.033 1.00 74.65 97 LYS A CA 1
ATOM 722 C C . LYS A 1 98 ? 59.993 -18.272 14.007 1.00 73.11 97 LYS A C 1
ATOM 723 O O . LYS A 1 98 ? 59.278 -17.286 13.942 1.00 73.22 97 LYS A O 1
ATOM 725 N N . ILE A 1 99 ? 59.517 -19.521 14.134 1.00 71.40 98 ILE A N 1
ATOM 726 C CA . ILE A 1 99 ? 58.098 -19.859 14.151 1.00 70.29 98 ILE A CA 1
ATOM 727 C C . ILE A 1 99 ? 57.425 -19.371 15.424 1.00 69.89 98 ILE A C 1
ATOM 728 O O . ILE A 1 99 ? 56.296 -18.892 15.377 1.00 70.53 98 ILE A O 1
ATOM 733 N N . TYR A 1 100 ? 58.110 -19.467 16.553 1.00 69.12 99 TYR A N 1
ATOM 734 C CA . TYR A 1 100 ? 57.569 -19.009 17.827 1.00 69.59 99 TYR A CA 1
ATOM 735 C C . TYR A 1 100 ? 57.339 -17.499 17.815 1.00 69.60 99 TYR A C 1
ATOM 736 O O . TYR A 1 100 ? 56.331 -17.025 18.336 1.00 69.42 99 TYR A O 1
ATOM 745 N N . ASP A 1 101 ? 58.262 -16.748 17.197 1.00 69.42 100 ASP A N 1
ATOM 746 C CA . ASP A 1 101 ? 58.157 -15.303 17.084 1.00 69.65 100 ASP A CA 1
ATOM 747 C C . ASP A 1 101 ? 56.967 -14.900 16.237 1.00 69.92 100 ASP A C 1
ATOM 748 O O . ASP A 1 101 ? 56.280 -13.949 16.597 1.00 70.61 100 ASP A O 1
ATOM 753 N N . VAL A 1 102 ? 56.702 -15.619 15.134 1.00 69.23 101 VAL A N 1
ATOM 754 C CA . VAL A 1 102 ? 55.547 -15.332 14.287 1.00 69.07 101 VAL A CA 1
ATOM 755 C C . VAL A 1 102 ? 54.256 -15.618 15.047 1.00 68.84 101 VAL A C 1
ATOM 756 O O . VAL A 1 102 ? 53.367 -14.773 15.093 1.00 68.55 101 VAL A O 1
ATOM 760 N N . LEU A 1 103 ? 54.191 -16.789 15.674 1.00 69.12 102 LEU A N 1
ATOM 761 C CA . LEU A 1 103 ? 53.044 -17.237 16.463 1.00 69.97 102 LEU A CA 1
ATOM 762 C C . LEU A 1 103 ? 52.716 -16.245 17.583 1.00 71.48 102 LEU A C 1
ATOM 763 O O . LEU A 1 103 ? 51.560 -16.029 17.889 1.00 71.17 102 LEU A O 1
ATOM 768 N N . GLN A 1 104 ? 53.738 -15.666 18.208 1.00 73.22 103 GLN A N 1
ATOM 769 C CA . GLN A 1 104 ? 53.569 -14.715 19.298 1.00 75.46 103 GLN A CA 1
ATOM 770 C C . GLN A 1 104 ? 53.236 -13.311 18.760 1.00 76.67 103 GLN A C 1
ATOM 771 O O . GLN A 1 104 ? 52.498 -12.579 19.411 1.00 76.88 103 GLN A O 1
ATOM 777 N N . LEU A 1 105 ? 53.781 -12.931 17.590 1.00 77.32 104 LEU A N 1
ATOM 778 C CA . LEU A 1 105 ? 53.481 -11.640 16.952 1.00 78.40 104 LEU A CA 1
ATOM 779 C C . LEU A 1 105 ? 51.999 -11.599 16.588 1.00 79.36 104 LEU A C 1
ATOM 780 O O . LEU A 1 105 ? 51.332 -10.590 16.783 1.00 79.31 104 LEU A O 1
ATOM 785 N N . VAL A 1 106 ? 51.500 -12.704 16.027 1.00 79.98 105 VAL A N 1
ATOM 786 C CA . VAL A 1 106 ? 50.152 -12.802 15.595 1.00 81.08 105 VAL A CA 1
ATOM 787 C C . VAL A 1 106 ? 49.193 -12.902 16.782 1.00 82.57 105 VAL A C 1
ATOM 788 O O . VAL A 1 106 ? 48.196 -12.184 16.796 1.00 82.76 105 VAL A O 1
ATOM 792 N N . GLU A 1 107 ? 49.555 -13.636 17.838 1.00 83.38 106 GLU A N 1
ATOM 793 C CA . GLU A 1 107 ? 48.731 -13.709 19.041 1.00 84.83 106 GLU A CA 1
ATOM 794 C C . GLU A 1 107 ? 48.622 -12.316 19.686 1.00 85.98 106 GLU A C 1
ATOM 795 O O . GLU A 1 107 ? 47.550 -11.942 20.156 1.00 86.36 106 GLU A O 1
ATOM 801 N N . THR A 1 108 ? 49.714 -11.527 19.647 1.00 86.33 107 THR A N 1
ATOM 802 C CA . THR A 1 108 ? 49.734 -10.167 20.194 1.00 86.90 107 THR A CA 1
ATOM 803 C C . THR A 1 108 ? 48.867 -9.244 19.335 1.00 87.09 107 THR A C 1
ATOM 804 O O . THR A 1 108 ? 48.154 -8.407 19.876 1.00 87.04 107 THR A O 1
ATOM 808 N N . HIS A 1 109 ? 48.894 -9.418 18.008 1.00 87.24 108 HIS A N 1
ATOM 809 C CA . HIS A 1 109 ? 48.065 -8.619 17.113 1.00 88.26 108 HIS A CA 1
ATOM 810 C C . HIS A 1 109 ? 46.582 -8.887 17.370 1.00 90.40 108 HIS A C 1
ATOM 811 O O . HIS A 1 109 ? 45.846 -7.947 17.634 1.00 90.35 108 HIS A O 1
ATOM 818 N N . ASP A 1 110 ? 46.161 -10.170 17.339 1.00 92.02 109 ASP A N 1
ATOM 819 C CA . ASP A 1 110 ? 44.782 -10.600 17.552 1.00 93.85 109 ASP A CA 1
ATOM 820 C C . ASP A 1 110 ? 44.181 -10.147 18.877 1.00 96.68 109 ASP A C 1
ATOM 821 O O . ASP A 1 110 ? 43.073 -9.603 18.885 1.00 96.73 109 ASP A O 1
ATOM 826 N N . THR A 1 111 ? 44.900 -10.343 19.994 1.00 98.91 110 THR A N 1
ATOM 827 C CA . THR A 1 111 ? 44.390 -9.910 21.302 1.00 101.47 110 THR A CA 1
ATOM 828 C C . THR A 1 111 ? 44.301 -8.390 21.401 1.00 103.60 110 THR A C 1
ATOM 829 O O . THR A 1 111 ? 43.403 -7.870 22.064 1.00 103.58 110 THR A O 1
ATOM 833 N N . HIS A 1 112 ? 45.223 -7.677 20.733 1.00 105.21 111 HIS A N 1
ATOM 834 C CA . HIS A 1 112 ? 45.226 -6.209 20.725 1.00 107.29 111 HIS A CA 1
ATOM 835 C C . HIS A 1 112 ? 44.019 -5.692 19.946 1.00 108.60 111 HIS A C 1
ATOM 836 O O . HIS A 1 112 ? 43.420 -4.704 20.353 1.00 108.80 111 HIS A O 1
ATOM 843 N N . MET A 1 113 ? 43.648 -6.364 18.838 1.00 109.33 112 MET A N 1
ATOM 844 C CA . MET A 1 113 ? 42.499 -5.963 18.030 1.00 110.55 112 MET A CA 1
ATOM 845 C C . MET A 1 113 ? 41.208 -6.147 18.807 1.00 112.38 112 MET A C 1
ATOM 846 O O . MET A 1 113 ? 40.345 -5.269 18.773 1.00 112.45 112 MET A O 1
ATOM 851 N N . LEU A 1 114 ? 41.090 -7.267 19.532 1.00 113.51 113 LEU A N 1
ATOM 852 C CA . LEU A 1 114 ? 39.905 -7.567 20.323 1.00 115.11 113 LEU A CA 1
ATOM 853 C C . LEU A 1 114 ? 39.793 -6.645 21.542 1.00 116.82 113 LEU A C 1
ATOM 854 O O . LEU A 1 114 ? 38.698 -6.154 21.845 1.00 117.38 113 LEU A O 1
ATOM 859 N N . LYS A 1 115 ? 40.922 -6.338 22.195 1.00 117.43 114 LYS A N 1
ATOM 860 C CA . LYS A 1 115 ? 40.900 -5.395 23.325 1.00 118.25 114 LYS A CA 1
ATOM 861 C C . LYS A 1 115 ? 40.544 -3.948 22.873 1.00 118.78 114 LYS A C 1
ATOM 862 O O . LYS A 1 115 ? 40.321 -3.076 23.719 1.00 119.28 114 LYS A O 1
ATOM 866 N N . GLN A 1 116 ? 40.515 -3.695 21.542 1.00 118.51 115 GLN A N 1
ATOM 867 C CA . GLN A 1 116 ? 40.202 -2.393 20.928 1.00 118.31 115 GLN A CA 1
ATOM 868 C C . GLN A 1 116 ? 38.807 -2.358 20.269 1.00 116.59 115 GLN A C 1
ATOM 869 O O . GLN A 1 116 ? 38.456 -1.327 19.697 1.00 116.33 115 GLN A O 1
ATOM 875 N N . ARG A 1 117 ? 38.049 -3.483 20.309 1.00 115.05 116 ARG A N 1
ATOM 876 C CA . ARG A 1 117 ? 36.736 -3.673 19.678 1.00 113.78 116 ARG A CA 1
ATOM 877 C C . ARG A 1 117 ? 36.797 -3.792 18.151 1.00 110.23 116 ARG A C 1
ATOM 878 O O . ARG A 1 117 ? 35.756 -3.863 17.504 1.00 110.18 116 ARG A O 1
ATOM 880 N N . ARG A 1 118 ? 38.002 -3.846 17.574 1.00 107.24 117 ARG A N 1
ATOM 881 C CA . ARG A 1 118 ? 38.185 -4.017 16.139 1.00 104.31 117 ARG A CA 1
ATOM 882 C C . ARG A 1 118 ? 38.231 -5.508 15.793 1.00 100.02 117 ARG A C 1
ATOM 883 O O . ARG A 1 118 ? 38.502 -6.336 16.660 1.00 99.83 117 ARG A O 1
ATOM 885 N N . SER A 1 119 ? 37.938 -5.858 14.539 1.00 96.72 118 SER A N 1
ATOM 886 C CA . SER A 1 119 ? 37.961 -7.259 14.106 1.00 93.90 118 SER A CA 1
ATOM 887 C C . SER A 1 119 ? 39.399 -7.723 13.943 1.00 89.66 118 SER A C 1
ATOM 888 O O . SER A 1 119 ? 40.165 -7.102 13.208 1.00 89.49 118 SER A O 1
ATOM 891 N N . PRO A 1 120 ? 39.781 -8.817 14.617 1.00 86.11 119 PRO A N 1
ATOM 892 C CA . PRO A 1 120 ? 41.177 -9.288 14.538 1.00 83.70 119 PRO A CA 1
ATOM 893 C C . PRO A 1 120 ? 41.660 -9.771 13.176 1.00 80.75 119 PRO A C 1
ATOM 894 O O . PRO A 1 120 ? 42.859 -9.818 12.920 1.00 80.92 119 PRO A O 1
ATOM 898 N N . GLY A 1 121 ? 40.733 -10.125 12.317 1.00 78.17 120 GLY A N 1
ATOM 899 C CA . GLY A 1 121 ? 41.043 -10.560 10.968 1.00 76.64 120 GLY A CA 1
ATOM 900 C C . GLY A 1 121 ? 39.799 -10.628 10.106 1.00 75.26 120 GLY A C 1
ATOM 901 O O . GLY A 1 121 ? 38.796 -9.981 10.404 1.00 75.91 120 GLY A O 1
ATOM 902 N N . ILE A 1 122 ? 39.851 -11.392 9.023 1.00 73.31 121 ILE A N 1
ATOM 903 C CA . ILE A 1 122 ? 38.713 -11.587 8.137 1.00 72.18 121 ILE A CA 1
ATOM 904 C C . ILE A 1 122 ? 37.774 -12.536 8.853 1.00 72.89 121 ILE A C 1
ATOM 905 O O . ILE A 1 122 ? 38.087 -13.711 9.045 1.00 72.86 121 ILE A O 1
ATOM 910 N N . MET A 1 123 ? 36.651 -12.004 9.314 1.00 73.39 122 MET A N 1
ATOM 911 C CA . MET A 1 123 ? 35.704 -12.754 10.120 1.00 74.28 122 MET A CA 1
ATOM 912 C C . MET A 1 123 ? 34.871 -13.753 9.378 1.00 75.16 122 MET A C 1
ATOM 913 O O . MET A 1 123 ? 34.444 -13.501 8.256 1.00 75.00 122 MET A O 1
ATOM 918 N N . SER A 1 124 ? 34.580 -14.869 10.038 1.00 76.26 123 SER A N 1
ATOM 919 C CA . SER A 1 124 ? 33.703 -15.891 9.488 1.00 78.08 123 SER A CA 1
ATOM 920 C C . SER A 1 124 ? 32.271 -15.330 9.428 1.00 80.10 123 SER A C 1
ATOM 921 O O . SER A 1 124 ? 31.901 -14.522 10.279 1.00 80.14 123 SER A O 1
ATOM 924 N N . VAL A 1 125 ? 31.465 -15.751 8.431 1.00 81.59 124 VAL A N 1
ATOM 925 C CA . VAL A 1 125 ? 30.083 -15.267 8.309 1.00 83.51 124 VAL A CA 1
ATOM 926 C C . VAL A 1 125 ? 29.228 -15.698 9.517 1.00 86.05 124 VAL A C 1
ATOM 927 O O . VAL A 1 125 ? 28.347 -14.954 9.942 1.00 85.98 124 VAL A O 1
ATOM 931 N N . TYR A 1 126 ? 29.535 -16.859 10.111 1.00 88.37 125 TYR A N 1
ATOM 932 C CA . TYR A 1 126 ? 28.814 -17.347 11.264 1.00 91.33 125 TYR A CA 1
ATOM 933 C C . TYR A 1 126 ? 29.758 -17.756 12.406 1.00 93.26 125 TYR A C 1
ATOM 934 O O . TYR A 1 126 ? 30.475 -18.755 12.315 1.00 92.99 125 TYR A O 1
ATOM 943 N N . CYS A 1 127 ? 29.785 -16.952 13.469 1.00 95.06 126 CYS A N 1
ATOM 944 C CA . CYS A 1 127 ? 30.605 -17.307 14.656 1.00 97.10 126 CYS A CA 1
ATOM 945 C C . CYS A 1 127 ? 29.666 -17.483 15.847 1.00 99.16 126 CYS A C 1
ATOM 946 O O . CYS A 1 127 ? 28.895 -16.558 16.129 1.00 99.62 126 CYS A O 1
ATOM 949 N N . PRO A 1 128 ? 29.696 -18.628 16.552 1.00 100.08 127 PRO A N 1
ATOM 950 C CA . PRO A 1 128 ? 28.761 -18.877 17.641 1.00 101.05 127 PRO A CA 1
ATOM 951 C C . PRO A 1 128 ? 29.174 -18.366 19.025 1.00 102.24 127 PRO A C 1
ATOM 952 O O . PRO A 1 128 ? 30.354 -18.222 19.268 1.00 102.18 127 PRO A O 1
ATOM 956 N N . PRO A 1 129 ? 28.224 -18.070 19.946 1.00 102.94 128 PRO A N 1
ATOM 957 C CA . PRO A 1 129 ? 28.572 -17.712 21.318 1.00 103.72 128 PRO A CA 1
ATOM 958 C C . PRO A 1 129 ? 29.458 -18.846 21.832 1.00 104.95 128 PRO A C 1
ATOM 959 O O . PRO A 1 129 ? 28.942 -19.919 22.071 1.00 105.34 128 PRO A O 1
ATOM 963 N N . GLN A 1 130 ? 30.748 -18.583 22.015 1.00 105.20 129 GLN A N 1
ATOM 964 C CA . GLN A 1 130 ? 31.667 -19.693 22.363 1.00 106.29 129 GLN A CA 1
ATOM 965 C C . GLN A 1 130 ? 31.893 -19.829 23.868 1.00 107.50 129 GLN A C 1
ATOM 966 O O . GLN A 1 130 ? 32.143 -18.806 24.522 1.00 108.14 129 GLN A O 1
ATOM 968 N N . THR A 1 131 ? 31.810 -21.060 24.382 1.00 107.42 130 THR A N 1
ATOM 969 C CA . THR A 1 131 ? 32.164 -21.303 25.798 1.00 107.25 130 THR A CA 1
ATOM 970 C C . THR A 1 131 ? 33.626 -20.918 25.886 1.00 106.58 130 THR A C 1
ATOM 971 O O . THR A 1 131 ? 34.085 -20.544 26.977 1.00 106.81 130 THR A O 1
ATOM 973 N N . ALA A 1 132 ? 34.319 -21.029 24.759 1.00 105.53 131 ALA A N 1
ATOM 974 C CA . ALA A 1 132 ? 35.729 -20.600 24.692 1.00 105.04 131 ALA A CA 1
ATOM 975 C C . ALA A 1 132 ? 36.498 -21.048 25.929 1.00 104.30 131 ALA A C 1
ATOM 976 O O . ALA A 1 132 ? 36.366 -22.222 26.313 1.00 103.93 131 ALA A O 1
ATOM 978 N N . PHE A 1 133 ? 37.257 -20.130 26.516 1.00 103.97 132 PHE A N 1
ATOM 979 C CA . PHE A 1 133 ? 38.141 -20.503 27.640 1.00 104.13 132 PHE A CA 1
ATOM 980 C C . PHE A 1 133 ? 39.387 -21.147 27.036 1.00 104.34 132 PHE A C 1
ATOM 981 O O . PHE A 1 133 ? 40.245 -20.413 26.520 1.00 104.30 132 PHE A O 1
ATOM 983 N N . GLN A 1 134 ? 39.464 -22.473 27.070 1.00 104.16 133 GLN A N 1
ATOM 984 C CA . GLN A 1 134 ? 40.691 -23.154 26.597 1.00 104.22 133 GLN A CA 1
ATOM 985 C C . GLN A 1 134 ? 40.316 -24.531 26.060 1.00 103.79 133 GLN A C 1
ATOM 986 O O . GLN A 1 134 ? 39.189 -24.976 26.334 1.00 104.21 133 GLN A O 1
ATOM 988 N N . CYS A 1 135 ? 41.218 -25.169 25.312 1.00 102.61 134 CYS A N 1
ATOM 989 C CA . CYS A 1 135 ? 40.881 -26.473 24.687 1.00 101.82 134 CYS A CA 1
ATOM 990 C C . CYS A 1 135 ? 41.644 -27.575 25.420 1.00 100.99 134 CYS A C 1
ATOM 991 O O . CYS A 1 135 ? 41.943 -28.604 24.794 1.00 101.36 134 CYS A O 1
ATOM 994 N N . ASN A 1 136 ? 41.923 -27.366 26.707 1.00 99.69 135 ASN A N 1
ATOM 995 C CA . ASN A 1 136 ? 42.712 -28.359 27.476 1.00 98.61 135 ASN A CA 1
ATOM 996 C C . ASN A 1 136 ? 42.299 -29.765 27.051 1.00 97.10 135 ASN A C 1
ATOM 997 O O . ASN A 1 136 ? 41.089 -30.028 26.980 1.00 97.83 135 ASN A O 1
ATOM 999 N N . GLY A 1 137 ? 43.280 -30.619 26.769 1.00 94.69 136 GLY A N 1
ATOM 1000 C CA . GLY A 1 137 ? 42.999 -32.011 26.378 1.00 92.53 136 GLY A CA 1
ATOM 1001 C C . GLY A 1 137 ? 42.608 -32.122 24.921 1.00 89.30 136 GLY A C 1
ATOM 1002 O O . GLY A 1 137 ? 43.211 -32.948 24.217 1.00 89.47 136 GLY A O 1
ATOM 1003 N N . ASP A 1 138 ? 41.659 -31.305 24.472 1.00 86.22 137 ASP A N 1
ATOM 1004 C CA . ASP A 1 138 ? 41.141 -31.435 23.086 1.00 83.65 137 ASP A CA 1
ATOM 1005 C C . ASP A 1 138 ? 42.298 -31.536 22.090 1.00 80.06 137 ASP A C 1
ATOM 1006 O O . ASP A 1 138 ? 43.277 -30.792 22.248 1.00 80.51 137 ASP A O 1
ATOM 1008 N N . PRO A 1 139 ? 42.223 -32.419 21.071 1.00 76.42 138 PRO A N 1
ATOM 1009 C CA . PRO A 1 139 ? 43.258 -32.510 20.035 1.00 73.30 138 PRO A CA 1
ATOM 1010 C C . PRO A 1 139 ? 43.459 -31.199 19.259 1.00 68.86 138 PRO A C 1
ATOM 1011 O O . PRO A 1 139 ? 42.788 -30.242 19.558 1.00 69.42 138 PRO A O 1
ATOM 1015 N N . PHE A 1 140 ? 44.366 -31.191 18.281 1.00 64.40 139 PHE A N 1
ATOM 1016 C CA . PHE A 1 140 ? 44.672 -29.942 17.539 1.00 60.51 139 PHE A CA 1
ATOM 1017 C C . PHE A 1 140 ? 44.116 -29.993 16.115 1.00 58.87 139 PHE A C 1
ATOM 1018 O O . PHE A 1 140 ? 44.313 -31.011 15.444 1.00 59.86 139 PHE A O 1
ATOM 1026 N N . VAL A 1 141 ? 43.440 -28.934 15.676 1.00 56.25 140 VAL A N 1
ATOM 1027 C CA . VAL A 1 141 ? 42.858 -28.805 14.336 1.00 53.71 140 VAL A CA 1
ATOM 1028 C C . VAL A 1 141 ? 43.619 -27.683 13.698 1.00 51.17 140 VAL A C 1
ATOM 1029 O O . VAL A 1 141 ? 43.613 -26.577 14.229 1.00 51.40 140 VAL A O 1
ATOM 1033 N N . PHE A 1 142 ? 44.283 -27.947 12.589 1.00 48.93 141 PHE A N 1
ATOM 1034 C CA . PHE A 1 142 ? 45.042 -26.911 11.882 1.00 47.33 141 PHE A CA 1
ATOM 1035 C C . PHE A 1 142 ? 44.604 -26.880 10.398 1.00 47.06 141 PHE A C 1
ATOM 1036 O O . PHE A 1 142 ? 43.689 -27.616 10.007 1.00 46.31 141 PHE A O 1
ATOM 1044 N N . VAL A 1 143 ? 45.241 -26.024 9.579 1.00 46.97 142 VAL A N 1
ATOM 1045 C CA . VAL A 1 143 ? 44.918 -25.945 8.171 1.00 46.93 142 VAL A CA 1
ATOM 1046 C C . VAL A 1 143 ? 45.924 -26.752 7.355 1.00 47.93 142 VAL A C 1
ATOM 1047 O O . VAL A 1 143 ? 47.115 -26.464 7.398 1.00 48.22 142 VAL A O 1
ATOM 1051 N N . ARG A 1 144 ? 45.458 -27.775 6.629 1.00 48.94 143 ARG A N 1
ATOM 1052 C CA . ARG A 1 144 ? 46.305 -28.614 5.765 1.00 50.63 143 ARG A CA 1
ATOM 1053 C C . ARG A 1 144 ? 46.663 -27.882 4.480 1.00 51.24 143 ARG A C 1
ATOM 1054 O O . ARG A 1 144 ? 47.799 -27.932 4.063 1.00 51.45 143 ARG A O 1
ATOM 1062 N N . TRP A 1 145 ? 45.701 -27.221 3.840 1.00 51.81 144 TRP A N 1
ATOM 1063 C CA . TRP A 1 145 ? 45.963 -26.447 2.630 1.00 52.47 144 TRP A CA 1
ATOM 1064 C C . TRP A 1 145 ? 45.080 -25.222 2.550 1.00 51.63 144 TRP A C 1
ATOM 1065 O O . TRP A 1 145 ? 44.018 -25.165 3.151 1.00 52.08 144 TRP A O 1
ATOM 1076 N N . TYR A 1 146 ? 45.554 -24.226 1.835 1.00 50.85 145 TYR A N 1
ATOM 1077 C CA . TYR A 1 146 ? 44.864 -22.970 1.590 1.00 50.94 145 TYR A CA 1
ATOM 1078 C C . TYR A 1 146 ? 44.881 -22.681 0.086 1.00 51.77 145 TYR A C 1
ATOM 1079 O O . TYR A 1 146 ? 45.871 -22.972 -0.591 1.00 50.97 145 TYR A O 1
ATOM 1088 N N . ARG A 1 147 ? 43.805 -22.092 -0.435 1.00 53.28 146 ARG A N 1
ATOM 1089 C CA . ARG A 1 147 ? 43.744 -21.715 -1.830 1.00 55.26 146 ARG A CA 1
ATOM 1090 C C . ARG A 1 147 ? 42.940 -20.452 -1.949 1.00 56.63 146 ARG A C 1
ATOM 1091 O O . ARG A 1 147 ? 41.955 -20.276 -1.256 1.00 55.69 146 ARG A O 1
ATOM 1099 N N . PHE A 1 148 ? 43.293 -19.636 -2.936 1.00 58.99 147 PHE A N 1
ATOM 1100 C CA . PHE A 1 148 ? 42.518 -18.405 -3.200 1.00 61.93 147 PHE A CA 1
ATOM 1101 C C . PHE A 1 148 ? 42.230 -18.302 -4.694 1.00 63.87 147 PHE A C 1
ATOM 1102 O O . PHE A 1 148 ? 43.120 -18.607 -5.489 1.00 63.70 147 PHE A O 1
ATOM 1110 N N . HIS A 1 149 ? 41.001 -17.946 -5.051 1.00 65.81 148 HIS A N 1
ATOM 1111 C CA . HIS A 1 149 ? 40.661 -17.669 -6.467 1.00 68.01 148 HIS A CA 1
ATOM 1112 C C . HIS A 1 149 ? 40.251 -16.201 -6.460 1.00 69.65 148 HIS A C 1
ATOM 1113 O O . HIS A 1 149 ? 39.309 -15.879 -5.728 1.00 70.07 148 HIS A O 1
ATOM 1120 N N . MET A 1 150 ? 40.953 -15.346 -7.200 1.00 70.43 149 MET A N 1
ATOM 1121 C CA . MET A 1 150 ? 40.697 -13.885 -7.113 1.00 72.07 149 MET A CA 1
ATOM 1122 C C . MET A 1 150 ? 39.464 -13.483 -7.917 1.00 72.88 149 MET A C 1
ATOM 1123 O O . MET A 1 150 ? 38.804 -12.516 -7.518 1.00 73.07 149 MET A O 1
ATOM 1128 N N . GLU A 1 151 ? 39.168 -14.193 -8.997 1.00 73.32 150 GLU A N 1
ATOM 1129 C CA . GLU A 1 151 ? 38.036 -13.778 -9.861 1.00 74.33 150 GLU A CA 1
ATOM 1130 C C . GLU A 1 151 ? 36.735 -13.837 -9.069 1.00 74.24 150 GLU A C 1
ATOM 1131 O O . GLU A 1 151 ? 35.827 -13.068 -9.397 1.00 74.41 150 GLU A O 1
ATOM 1133 N N . ASN A 1 152 ? 36.653 -14.711 -8.069 1.00 74.06 151 ASN A N 1
ATOM 1134 C CA . ASN A 1 152 ? 35.381 -14.881 -7.321 1.00 74.65 151 ASN A CA 1
ATOM 1135 C C . ASN A 1 152 ? 35.559 -14.390 -5.891 1.00 73.79 151 ASN A C 1
ATOM 1136 O O . ASN A 1 152 ? 34.547 -14.159 -5.221 1.00 74.68 151 ASN A O 1
ATOM 1138 N N . SER A 1 153 ? 36.801 -14.232 -5.460 1.00 72.07 152 SER A N 1
ATOM 1139 C CA . SER A 1 153 ? 37.081 -13.795 -4.072 1.00 71.37 152 SER A CA 1
ATOM 1140 C C . SER A 1 153 ? 36.862 -14.980 -3.134 1.00 69.59 152 SER A C 1
ATOM 1141 O O . SER A 1 153 ? 36.501 -14.754 -1.969 1.00 69.75 152 SER A O 1
ATOM 1144 N N . MET A 1 154 ? 37.091 -16.195 -3.636 1.00 67.61 153 MET A N 1
ATOM 1145 C CA . MET A 1 154 ? 36.985 -17.383 -2.808 1.00 66.00 153 MET A CA 1
ATOM 1146 C C . MET A 1 154 ? 38.288 -17.638 -2.067 1.00 63.85 153 MET A C 1
ATOM 1147 O O . MET A 1 154 ? 39.357 -17.557 -2.653 1.00 64.02 153 MET A O 1
ATOM 1152 N N . SER A 1 155 ? 38.186 -18.031 -0.809 1.00 61.63 154 SER A N 1
ATOM 1153 C CA . SER A 1 155 ? 39.300 -18.391 0.041 1.00 59.82 154 SER A CA 1
ATOM 1154 C C . SER A 1 155 ? 38.963 -19.740 0.642 1.00 57.86 154 SER A C 1
ATOM 1155 O O . SER A 1 155 ? 38.222 -19.800 1.613 1.00 57.99 154 SER A O 1
ATOM 1158 N N . GLY A 1 156 ? 39.454 -20.810 0.041 1.00 55.72 155 GLY A N 1
ATOM 1159 C CA . GLY A 1 156 ? 39.183 -22.151 0.522 1.00 54.08 155 GLY A CA 1
ATOM 1160 C C . GLY A 1 156 ? 40.263 -22.692 1.428 1.00 52.59 155 GLY A C 1
ATOM 1161 O O . GLY A 1 156 ? 41.450 -22.457 1.215 1.00 52.61 155 GLY A O 1
ATOM 1162 N N . PHE A 1 157 ? 39.860 -23.414 2.450 1.00 51.68 156 PHE A N 1
ATOM 1163 C CA . PHE A 1 157 ? 40.776 -24.020 3.404 1.00 51.34 156 PHE A CA 1
ATOM 1164 C C . PHE A 1 157 ? 40.375 -25.470 3.595 1.00 51.61 156 PHE A C 1
ATOM 1165 O O . PHE A 1 157 ? 39.173 -25.776 3.652 1.00 51.92 156 PHE A O 1
ATOM 1173 N N . MET A 1 158 ? 41.362 -26.355 3.746 1.00 51.20 157 MET A N 1
ATOM 1174 C CA . MET A 1 158 ? 41.049 -27.717 4.101 1.00 51.67 157 MET A CA 1
ATOM 1175 C C . MET A 1 158 ? 41.645 -27.940 5.438 1.00 51.25 157 MET A C 1
ATOM 1176 O O . MET A 1 158 ? 42.851 -27.749 5.603 1.00 51.19 157 MET A O 1
ATOM 1181 N N . LEU A 1 159 ? 40.803 -28.274 6.414 1.00 50.27 158 LEU A N 1
ATOM 1182 C CA . LEU A 1 159 ? 41.259 -28.480 7.764 1.00 50.01 158 LEU A CA 1
ATOM 1183 C C . LEU A 1 159 ? 41.802 -29.897 7.957 1.00 50.30 158 LEU A C 1
ATOM 1184 O O . LEU A 1 159 ? 41.429 -30.816 7.227 1.00 50.75 158 LEU A O 1
ATOM 1189 N N . SER A 1 160 ? 42.690 -30.065 8.946 1.00 49.87 159 SER A N 1
ATOM 1190 C CA . SER A 1 160 ? 43.314 -31.327 9.299 1.00 50.22 159 SER A CA 1
ATOM 1191 C C . SER A 1 160 ? 42.297 -32.429 9.635 1.00 50.23 159 SER A C 1
ATOM 1192 O O . SER A 1 160 ? 42.630 -33.612 9.512 1.00 50.79 159 SER A O 1
ATOM 1195 N N . ASN A 1 161 ? 41.081 -32.063 10.062 1.00 49.23 160 ASN A N 1
ATOM 1196 C CA . ASN A 1 161 ? 40.048 -33.061 10.350 1.00 49.12 160 ASN A CA 1
ATOM 1197 C C . ASN A 1 161 ? 39.222 -33.483 9.116 1.00 48.75 160 ASN A C 1
ATOM 1198 O O . ASN A 1 161 ? 38.186 -34.133 9.286 1.00 49.23 160 ASN A O 1
ATOM 1203 N N . GLY A 1 162 ? 39.662 -33.097 7.913 1.00 47.21 161 GLY A N 1
ATOM 1204 C CA . GLY A 1 162 ? 38.973 -33.430 6.677 1.00 46.51 161 GLY A CA 1
ATOM 1205 C C . GLY A 1 162 ? 37.909 -32.440 6.240 1.00 46.08 161 GLY A C 1
ATOM 1206 O O . GLY A 1 162 ? 37.420 -32.522 5.109 1.00 47.31 161 GLY A O 1
ATOM 1207 N N . ALA A 1 163 ? 37.533 -31.497 7.112 1.00 44.20 162 ALA A N 1
ATOM 1208 C CA . ALA A 1 163 ? 36.513 -30.509 6.771 1.00 43.22 162 ALA A CA 1
ATOM 1209 C C . ALA A 1 163 ? 37.030 -29.486 5.776 1.00 42.59 162 ALA A C 1
ATOM 1210 O O . ALA A 1 163 ? 38.198 -29.135 5.820 1.00 43.56 162 ALA A O 1
ATOM 1212 N N . VAL A 1 164 ? 36.181 -29.016 4.863 1.00 41.49 163 VAL A N 1
ATOM 1213 C CA . VAL A 1 164 ? 36.561 -27.963 3.914 1.00 40.83 163 VAL A CA 1
ATOM 1214 C C . VAL A 1 164 ? 35.707 -26.714 4.212 1.00 39.28 163 VAL A C 1
ATOM 1215 O O . VAL A 1 164 ? 34.507 -26.825 4.450 1.00 38.86 163 VAL A O 1
ATOM 1219 N N . GLN A 1 165 ? 36.331 -25.544 4.252 1.00 38.54 164 GLN A N 1
ATOM 1220 C CA . GLN A 1 165 ? 35.610 -24.306 4.528 1.00 38.23 164 GLN A CA 1
ATOM 1221 C C . GLN A 1 165 ? 35.986 -23.258 3.508 1.00 38.39 164 GLN A C 1
ATOM 1222 O O . GLN A 1 165 ? 37.148 -22.876 3.439 1.00 39.11 164 GLN A O 1
ATOM 1228 N N . VAL A 1 166 ? 35.032 -22.821 2.696 1.00 37.86 165 VAL A N 1
ATOM 1229 C CA . VAL A 1 166 ? 35.282 -21.862 1.638 1.00 39.15 165 VAL A CA 1
ATOM 1230 C C . VAL A 1 166 ? 34.627 -20.539 1.944 1.00 41.76 165 VAL A C 1
ATOM 1231 O O . VAL A 1 166 ? 33.449 -20.501 2.213 1.00 41.75 165 VAL A O 1
ATOM 1235 N N . PHE A 1 167 ? 35.383 -19.444 1.893 1.00 44.09 166 PHE A N 1
ATOM 1236 C CA . PHE A 1 167 ? 34.860 -18.121 2.152 1.00 46.96 166 PHE A CA 1
ATOM 1237 C C . PHE A 1 167 ? 34.614 -17.429 0.824 1.00 49.99 166 PHE A C 1
ATOM 1238 O O . PHE A 1 167 ? 35.554 -16.986 0.200 1.00 49.65 166 PHE A O 1
ATOM 1246 N N . VAL A 1 168 ? 33.359 -17.372 0.367 1.00 53.21 167 VAL A N 1
ATOM 1247 C CA . VAL A 1 168 ? 33.037 -16.755 -0.918 1.00 55.99 167 VAL A CA 1
ATOM 1248 C C . VAL A 1 168 ? 32.707 -15.289 -0.729 1.00 59.20 167 VAL A C 1
ATOM 1249 O O . VAL A 1 168 ? 31.591 -14.879 -0.433 1.00 59.79 167 VAL A O 1
ATOM 1253 N N . GLY A 1 169 ? 33.744 -14.492 -0.822 1.00 61.28 168 GLY A N 1
ATOM 1254 C CA . GLY A 1 169 ? 33.672 -13.060 -0.594 1.00 63.88 168 GLY A CA 1
ATOM 1255 C C . GLY A 1 169 ? 33.372 -12.873 0.880 1.00 66.53 168 GLY A C 1
ATOM 1256 O O . GLY A 1 169 ? 33.952 -13.562 1.740 1.00 68.44 168 GLY A O 1
ATOM 1257 N N . GLY A 1 170 ? 32.375 -12.092 1.143 1.00 66.44 169 GLY A N 1
ATOM 1258 C CA . GLY A 1 170 ? 31.849 -11.963 2.490 1.00 67.79 169 GLY A CA 1
ATOM 1259 C C . GLY A 1 170 ? 30.414 -12.443 2.548 1.00 69.89 169 GLY A C 1
ATOM 1260 O O . GLY A 1 170 ? 29.840 -12.542 3.632 1.00 71.43 169 GLY A O 1
ATOM 1261 N N . LYS A 1 171 ? 29.805 -12.692 1.364 1.00 69.67 170 LYS A N 1
ATOM 1262 C CA . LYS A 1 171 ? 28.427 -13.041 1.150 1.00 69.75 170 LYS A CA 1
ATOM 1263 C C . LYS A 1 171 ? 27.991 -14.299 1.895 1.00 69.54 170 LYS A C 1
ATOM 1264 O O . LYS A 1 171 ? 26.923 -14.288 2.525 1.00 70.79 170 LYS A O 1
ATOM 1270 N N . TYR A 1 172 ? 28.791 -15.364 1.844 1.00 67.44 171 TYR A N 1
ATOM 1271 C CA . TYR A 1 172 ? 28.427 -16.609 2.507 1.00 66.25 171 TYR A CA 1
ATOM 1272 C C . TYR A 1 172 ? 29.667 -17.543 2.594 1.00 64.17 171 TYR A C 1
ATOM 1273 O O . TYR A 1 172 ? 30.801 -17.127 2.290 1.00 64.88 171 TYR A O 1
ATOM 1282 N N . GLU A 1 173 ? 29.460 -18.779 3.078 1.00 60.67 172 GLU A N 1
ATOM 1283 C CA . GLU A 1 173 ? 30.508 -19.776 3.187 1.00 56.83 172 GLU A CA 1
ATOM 1284 C C . GLU A 1 173 ? 30.017 -21.130 2.687 1.00 53.41 172 GLU A C 1
ATOM 1285 O O . GLU A 1 173 ? 28.818 -21.385 2.638 1.00 53.23 172 GLU A O 1
ATOM 1291 N N . LEU A 1 174 ? 30.953 -22.000 2.341 1.00 50.86 173 LEU A N 1
ATOM 1292 C CA . LEU A 1 174 ? 30.681 -23.366 1.983 1.00 49.66 173 LEU A CA 1
ATOM 1293 C C . LEU A 1 174 ? 31.385 -24.217 3.021 1.00 49.24 173 LEU A C 1
ATOM 1294 O O . LEU A 1 174 ? 32.574 -24.042 3.229 1.00 49.42 173 LEU A O 1
ATOM 1299 N N . ARG A 1 175 ? 30.668 -25.105 3.702 1.00 48.48 174 ARG A N 1
ATOM 1300 C CA . ARG A 1 175 ? 31.278 -25.975 4.697 1.00 48.44 174 ARG A CA 1
ATOM 1301 C C . ARG A 1 175 ? 30.854 -27.415 4.441 1.00 49.79 174 ARG A C 1
ATOM 1302 O O . ARG A 1 175 ? 29.691 -27.647 4.127 1.00 50.52 174 ARG A O 1
ATOM 1310 N N . TRP A 1 176 ? 31.770 -28.377 4.578 1.00 50.83 175 TRP A N 1
ATOM 1311 C CA . TRP A 1 176 ? 31.415 -29.781 4.397 1.00 52.88 175 TRP A CA 1
ATOM 1312 C C . TRP A 1 176 ? 32.458 -30.742 4.959 1.00 55.41 175 TRP A C 1
ATOM 1313 O O . TRP A 1 176 ? 33.583 -30.351 5.205 1.00 54.95 175 TRP A O 1
ATOM 1324 N N . LEU A 1 177 ? 32.052 -31.989 5.203 1.00 58.09 176 LEU A N 1
ATOM 1325 C CA . LEU A 1 177 ? 32.936 -33.041 5.673 1.00 61.28 176 LEU A CA 1
ATOM 1326 C C . LEU A 1 177 ? 33.027 -34.064 4.538 1.00 64.33 176 LEU A C 1
ATOM 1327 O O . LEU A 1 177 ? 34.134 -34.417 4.113 1.00 64.64 176 LEU A O 1
ATOM 1332 N N . ASP A 1 178 ? 31.855 -34.517 4.024 1.00 66.24 177 ASP A N 1
ATOM 1333 C CA . ASP A 1 178 ? 31.774 -35.453 2.909 1.00 68.43 177 ASP A CA 1
ATOM 1334 C C . ASP A 1 178 ? 31.634 -34.663 1.644 1.00 70.38 177 ASP A C 1
ATOM 1335 O O . ASP A 1 178 ? 30.728 -33.842 1.537 1.00 71.30 177 ASP A O 1
ATOM 1340 N N . ASP A 1 179 ? 32.562 -34.880 0.704 1.00 70.70 178 ASP A N 1
ATOM 1341 C CA . ASP A 1 179 ? 32.656 -34.182 -0.568 1.00 71.29 178 ASP A CA 1
ATOM 1342 C C . ASP A 1 179 ? 31.351 -34.122 -1.369 1.00 70.88 178 ASP A C 1
ATOM 1343 O O . ASP A 1 179 ? 31.111 -33.116 -2.028 1.00 70.74 178 ASP A O 1
ATOM 1348 N N . ASN A 1 180 ? 30.504 -35.174 -1.317 1.00 70.18 179 ASN A N 1
ATOM 1349 C CA . ASN A 1 180 ? 29.254 -35.173 -2.082 1.00 69.59 179 ASN A CA 1
ATOM 1350 C C . ASN A 1 180 ? 28.023 -34.711 -1.256 1.00 68.80 179 ASN A C 1
ATOM 1351 O O . ASN A 1 180 ? 26.896 -35.164 -1.491 1.00 69.04 179 ASN A O 1
ATOM 1356 N N . ARG A 1 181 ? 28.251 -33.805 -0.292 1.00 67.25 180 ARG A N 1
ATOM 1357 C CA . ARG A 1 181 ? 27.215 -33.199 0.552 1.00 65.77 180 ARG A CA 1
ATOM 1358 C C . ARG A 1 181 ? 27.793 -31.917 1.123 1.00 64.50 180 ARG A C 1
ATOM 1359 O O . ARG A 1 181 ? 28.216 -31.854 2.272 1.00 64.60 180 ARG A O 1
ATOM 1367 N N . LYS A 1 182 ? 27.898 -30.922 0.253 1.00 63.28 181 LYS A N 1
ATOM 1368 C CA . LYS A 1 182 ? 28.434 -29.611 0.548 1.00 62.50 181 LYS A CA 1
ATOM 1369 C C . LYS A 1 182 ? 27.286 -28.691 0.999 1.00 61.85 181 LYS A C 1
ATOM 1370 O O . LYS A 1 182 ? 26.173 -28.794 0.487 1.00 61.46 181 LYS A O 1
ATOM 1376 N N . PHE A 1 183 ? 27.549 -27.814 1.966 1.00 61.53 182 PHE A N 1
ATOM 1377 C CA . PHE A 1 183 ? 26.535 -26.896 2.467 1.00 61.98 182 PHE A CA 1
ATOM 1378 C C . PHE A 1 183 ? 26.896 -25.424 2.252 1.00 63.04 182 PHE A C 1
ATOM 1379 O O . PHE A 1 183 ? 28.043 -25.092 1.966 1.00 62.30 182 PHE A O 1
ATOM 1387 N N . ILE A 1 184 ? 25.866 -24.588 2.350 1.00 64.16 183 ILE A N 1
ATOM 1388 C CA . ILE A 1 184 ? 26.046 -23.124 2.216 1.00 65.88 183 ILE A CA 1
ATOM 1389 C C . ILE A 1 184 ? 25.620 -22.538 3.556 1.00 67.47 183 ILE A C 1
ATOM 1390 O O . ILE A 1 184 ? 24.450 -22.685 3.902 1.00 67.37 183 ILE A O 1
ATOM 1395 N N . VAL A 1 185 ? 26.557 -21.949 4.294 1.00 68.97 184 VAL A N 1
ATOM 1396 C CA . VAL A 1 185 ? 26.235 -21.387 5.635 1.00 71.02 184 VAL A CA 1
ATOM 1397 C C . VAL A 1 185 ? 26.136 -19.874 5.510 1.00 73.49 184 VAL A C 1
ATOM 1398 O O . VAL A 1 185 ? 27.059 -19.267 4.955 1.00 73.44 184 VAL A O 1
ATOM 1402 N N . ARG A 1 186 ? 25.041 -19.307 6.006 1.00 75.45 185 ARG A N 1
ATOM 1403 C CA . ARG A 1 186 ? 24.810 -17.868 5.939 1.00 78.00 185 ARG A CA 1
ATOM 1404 C C . ARG A 1 186 ? 24.992 -17.214 7.312 1.00 79.84 185 ARG A C 1
ATOM 1405 O O . ARG A 1 186 ? 24.990 -17.909 8.341 1.00 79.95 185 ARG A O 1
ATOM 1413 N N . SER A 1 187 ? 25.184 -15.876 7.320 1.00 80.91 186 SER A N 1
ATOM 1414 C CA . SER A 1 187 ? 25.465 -15.072 8.519 1.00 82.40 186 SER A CA 1
ATOM 1415 C C . SER A 1 187 ? 24.492 -15.282 9.678 1.00 83.49 186 SER A C 1
ATOM 1416 O O . SER A 1 187 ? 24.893 -15.251 10.846 1.00 83.16 186 SER A O 1
ATOM 1419 N N . ASN A 1 188 ? 23.226 -15.529 9.344 1.00 84.63 187 ASN A N 1
ATOM 1420 C CA . ASN A 1 188 ? 22.146 -15.764 10.305 1.00 86.24 187 ASN A CA 1
ATOM 1421 C C . ASN A 1 188 ? 22.042 -17.220 10.813 1.00 87.31 187 ASN A C 1
ATOM 1422 O O . ASN A 1 188 ? 21.093 -17.547 11.517 1.00 87.26 187 ASN A O 1
ATOM 1427 N N . GLY A 1 189 ? 22.948 -18.092 10.383 1.00 88.11 188 GLY A N 1
ATOM 1428 C CA . GLY A 1 189 ? 22.928 -19.476 10.890 1.00 89.10 188 GLY A CA 1
ATOM 1429 C C . GLY A 1 189 ? 21.994 -20.352 10.086 1.00 89.55 188 GLY A C 1
ATOM 1430 O O . GLY A 1 189 ? 21.549 -21.384 10.609 1.00 90.38 188 GLY A O 1
ATOM 1431 N N . VAL A 1 190 ? 21.697 -19.944 8.858 1.00 88.49 189 VAL A N 1
ATOM 1432 C CA . VAL A 1 190 ? 20.861 -20.802 7.981 1.00 87.64 189 VAL A CA 1
ATOM 1433 C C . VAL A 1 190 ? 21.808 -21.687 7.183 1.00 86.26 189 VAL A C 1
ATOM 1434 O O . VAL A 1 190 ? 22.708 -21.147 6.527 1.00 86.18 189 VAL A O 1
ATOM 1438 N N . CYS A 1 191 ? 21.609 -22.996 7.265 1.00 84.88 190 CYS A N 1
ATOM 1439 C CA . CYS A 1 191 ? 22.445 -23.950 6.508 1.00 83.61 190 CYS A CA 1
ATOM 1440 C C . CYS A 1 191 ? 21.579 -24.577 5.416 1.00 82.67 190 CYS A C 1
ATOM 1441 O O . CYS A 1 191 ? 20.465 -25.006 5.733 1.00 83.26 190 CYS A O 1
ATOM 1444 N N . GLU A 1 192 ? 22.074 -24.606 4.182 1.00 81.07 191 GLU A N 1
ATOM 1445 C CA . GLU A 1 192 ? 21.325 -25.216 3.061 1.00 80.30 191 GLU A CA 1
ATOM 1446 C C . GLU A 1 192 ? 22.251 -26.117 2.243 1.00 79.61 191 GLU A C 1
ATOM 1447 O O . GLU A 1 192 ? 23.459 -25.875 2.259 1.00 79.81 191 GLU A O 1
ATOM 1453 N N . VAL A 1 193 ? 21.698 -27.119 1.562 1.00 78.98 192 VAL A N 1
ATOM 1454 C CA . VAL A 1 193 ? 22.480 -28.058 0.768 1.00 79.02 192 VAL A CA 1
ATOM 1455 C C . VAL A 1 193 ? 22.803 -27.456 -0.580 1.00 78.68 192 VAL A C 1
ATOM 1456 O O . VAL A 1 193 ? 21.904 -27.054 -1.307 1.00 78.57 192 VAL A O 1
ATOM 1460 N N . LEU A 1 194 ? 24.084 -27.373 -0.898 1.00 78.47 193 LEU A N 1
ATOM 1461 C CA . LEU A 1 194 ? 24.530 -26.827 -2.164 1.00 79.20 193 LEU A CA 1
ATOM 1462 C C . LEU A 1 194 ? 24.235 -27.817 -3.295 1.00 80.76 193 LEU A C 1
ATOM 1463 O O . LEU A 1 194 ? 24.767 -28.922 -3.288 1.00 81.00 193 LEU A O 1
ATOM 1468 N N . ASP A 1 195 ? 23.379 -27.439 -4.253 1.00 81.87 194 ASP A N 1
ATOM 1469 C CA . ASP A 1 195 ? 23.087 -28.301 -5.397 1.00 83.41 194 ASP A CA 1
ATOM 1470 C C . ASP A 1 195 ? 24.169 -27.968 -6.412 1.00 84.64 194 ASP A C 1
ATOM 1471 O O . ASP A 1 195 ? 24.001 -27.041 -7.205 1.00 84.97 194 ASP A O 1
ATOM 1476 N N . GLU A 1 196 ? 25.295 -28.667 -6.346 1.00 85.22 195 GLU A N 1
ATOM 1477 C CA . GLU A 1 196 ? 26.459 -28.458 -7.214 1.00 86.59 195 GLU A CA 1
ATOM 1478 C C . GLU A 1 196 ? 26.153 -28.544 -8.719 1.00 87.52 195 GLU A C 1
ATOM 1479 O O . GLU A 1 196 ? 26.909 -28.004 -9.542 1.00 88.23 195 GLU A O 1
ATOM 1481 N N . GLU A 1 197 ? 25.038 -29.200 -9.075 1.00 87.21 196 GLU A N 1
ATOM 1482 C CA . GLU A 1 197 ? 24.604 -29.320 -10.466 1.00 87.45 196 GLU A CA 1
ATOM 1483 C C . GLU A 1 197 ? 24.252 -27.927 -11.031 1.00 87.96 196 GLU A C 1
ATOM 1484 O O . GLU A 1 197 ? 24.612 -27.602 -12.165 1.00 88.06 196 GLU A O 1
ATOM 1490 N N . LYS A 1 198 ? 23.584 -27.101 -10.213 1.00 88.04 197 LYS A N 1
ATOM 1491 C CA . LYS A 1 198 ? 23.169 -25.772 -10.622 1.00 88.69 197 LYS A CA 1
ATOM 1492 C C . LYS A 1 198 ? 23.955 -24.634 -9.953 1.00 88.93 197 LYS A C 1
ATOM 1493 O O . LYS A 1 198 ? 23.620 -23.482 -10.178 1.00 89.15 197 LYS A O 1
ATOM 1495 N N . PHE A 1 199 ? 25.003 -24.930 -9.177 1.00 88.89 198 PHE A N 1
ATOM 1496 C CA . PHE A 1 199 ? 25.823 -23.888 -8.541 1.00 89.63 198 PHE A CA 1
ATOM 1497 C C . PHE A 1 199 ? 26.730 -23.214 -9.579 1.00 90.44 198 PHE A C 1
ATOM 1498 O O . PHE A 1 199 ? 27.365 -23.897 -10.381 1.00 90.71 198 PHE A O 1
ATOM 1500 N N . PRO A 1 200 ? 26.788 -21.867 -9.599 1.00 90.62 199 PRO A N 1
ATOM 1501 C CA . PRO A 1 200 ? 27.564 -21.178 -10.648 1.00 90.29 199 PRO A CA 1
ATOM 1502 C C . PRO A 1 200 ? 29.070 -21.115 -10.438 1.00 89.23 199 PRO A C 1
ATOM 1503 O O . PRO A 1 200 ? 29.800 -20.892 -11.411 1.00 89.38 199 PRO A O 1
ATOM 1507 N N . LEU A 1 201 ? 29.539 -21.306 -9.205 1.00 87.99 200 LEU A N 1
ATOM 1508 C CA . LEU A 1 201 ? 30.977 -21.303 -8.966 1.00 87.56 200 LEU A CA 1
ATOM 1509 C C . LEU A 1 201 ? 31.541 -22.711 -8.831 1.00 86.49 200 LEU A C 1
ATOM 1510 O O . LEU A 1 201 ? 32.553 -22.893 -8.174 1.00 86.47 200 LEU A O 1
ATOM 1515 N N . SER A 1 202 ? 30.895 -23.701 -9.462 1.00 85.63 201 SER A N 1
ATOM 1516 C CA . SER A 1 202 ? 31.305 -25.091 -9.396 1.00 85.71 201 SER A CA 1
ATOM 1517 C C . SER A 1 202 ? 32.593 -25.357 -10.142 1.00 85.29 201 SER A C 1
ATOM 1518 O O . SER A 1 202 ? 33.454 -26.039 -9.592 1.00 85.51 201 SER A O 1
ATOM 1521 N N . GLU A 1 203 ? 32.760 -24.820 -11.366 1.00 84.38 202 GLU A N 1
ATOM 1522 C CA . GLU A 1 203 ? 34.006 -25.034 -12.119 1.00 83.63 202 GLU A CA 1
ATOM 1523 C C . GLU A 1 203 ? 35.179 -24.361 -11.410 1.00 82.63 202 GLU A C 1
ATOM 1524 O O . GLU A 1 203 ? 36.256 -24.950 -11.297 1.00 82.69 202 GLU A O 1
ATOM 1526 N N . GLU A 1 204 ? 34.941 -23.149 -10.886 1.00 81.60 203 GLU A N 1
ATOM 1527 C CA . GLU A 1 204 ? 35.920 -22.355 -10.141 1.00 81.03 203 GLU A CA 1
ATOM 1528 C C . GLU A 1 204 ? 36.304 -23.032 -8.816 1.00 79.82 203 GLU A C 1
ATOM 1529 O O . GLU A 1 204 ? 37.440 -22.908 -8.373 1.00 79.74 203 GLU A O 1
ATOM 1535 N N . LEU A 1 205 ? 35.359 -23.755 -8.198 1.00 78.64 204 LEU A N 1
ATOM 1536 C CA . LEU A 1 205 ? 35.591 -24.462 -6.949 1.00 77.89 204 LEU A CA 1
ATOM 1537 C C . LEU A 1 205 ? 36.352 -25.754 -7.212 1.00 77.42 204 LEU A C 1
ATOM 1538 O O . LEU A 1 205 ? 37.265 -26.099 -6.459 1.00 77.68 204 LEU A O 1
ATOM 1543 N N . ASN A 1 206 ? 35.984 -26.469 -8.280 1.00 76.58 205 ASN A N 1
ATOM 1544 C CA . ASN A 1 206 ? 36.633 -27.727 -8.626 1.00 76.25 205 ASN A CA 1
ATOM 1545 C C . ASN A 1 206 ? 38.076 -27.553 -9.022 1.00 75.95 205 ASN A C 1
ATOM 1546 O O . ASN A 1 206 ? 38.859 -28.466 -8.802 1.00 75.89 205 ASN A O 1
ATOM 1551 N N . GLN A 1 207 ? 38.439 -26.396 -9.587 1.00 75.78 206 GLN A N 1
ATOM 1552 C CA . GLN A 1 207 ? 39.827 -26.136 -9.934 1.00 76.34 206 GLN A CA 1
ATOM 1553 C C . GLN A 1 207 ? 40.668 -25.886 -8.675 1.00 75.31 206 GLN A C 1
ATOM 1554 O O . GLN A 1 207 ? 41.827 -26.284 -8.631 1.00 75.49 206 GLN A O 1
ATOM 1560 N N . MET A 1 208 ? 40.063 -25.274 -7.639 1.00 74.26 207 MET A N 1
ATOM 1561 C CA . MET A 1 208 ? 40.679 -24.984 -6.351 1.00 73.98 207 MET A CA 1
ATOM 1562 C C . MET A 1 208 ? 40.950 -26.283 -5.576 1.00 75.10 207 MET A C 1
ATOM 1563 O O . MET A 1 208 ? 42.063 -26.488 -5.101 1.00 75.34 207 MET A O 1
ATOM 1568 N N . LEU A 1 209 ? 39.954 -27.168 -5.481 1.00 75.81 208 LEU A N 1
ATOM 1569 C CA . LEU A 1 209 ? 40.121 -28.440 -4.784 1.00 77.21 208 LEU A CA 1
ATOM 1570 C C . LEU A 1 209 ? 41.078 -29.413 -5.468 1.00 78.58 208 LEU A C 1
ATOM 1571 O O . LEU A 1 209 ? 41.948 -29.973 -4.799 1.00 78.71 208 LEU A O 1
ATOM 1576 N N . TYR A 1 210 ? 40.921 -29.624 -6.788 1.00 79.32 209 TYR A N 1
ATOM 1577 C CA . TYR A 1 210 ? 41.708 -30.593 -7.576 1.00 80.16 209 TYR A CA 1
ATOM 1578 C C . TYR A 1 210 ? 42.602 -29.854 -8.592 1.00 81.11 209 TYR A C 1
ATOM 1579 O O . TYR A 1 210 ? 42.358 -29.869 -9.803 1.00 81.61 209 TYR A O 1
ATOM 1588 N N . GLY A 1 211 ? 43.680 -29.272 -8.082 1.00 81.24 210 GLY A N 1
ATOM 1589 C CA . GLY A 1 211 ? 44.643 -28.539 -8.895 1.00 81.97 210 GLY A CA 1
ATOM 1590 C C . GLY A 1 211 ? 45.948 -28.254 -8.170 1.00 82.56 210 GLY A C 1
ATOM 1591 O O . GLY A 1 211 ? 45.964 -27.868 -6.994 1.00 82.74 210 GLY A O 1
ATOM 1592 N N . SER B 1 1 ? 43.766 22.867 23.764 1.00 114.13 0 SER B N 1
ATOM 1593 C CA . SER B 1 1 ? 43.372 21.741 24.616 1.00 113.07 0 SER B CA 1
ATOM 1594 C C . SER B 1 1 ? 42.946 20.488 23.787 1.00 111.46 0 SER B C 1
ATOM 1595 O O . SER B 1 1 ? 42.843 20.557 22.559 1.00 111.42 0 SER B O 1
ATOM 1598 N N . SER B 1 2 ? 42.717 19.341 24.473 1.00 109.76 1 SER B N 1
ATOM 1599 C CA . SER B 1 2 ? 42.366 18.041 23.890 1.00 107.81 1 SER B CA 1
ATOM 1600 C C . SER B 1 2 ? 41.145 18.047 22.961 1.00 105.40 1 SER B C 1
ATOM 1601 O O . SER B 1 2 ? 40.130 18.668 23.280 1.00 105.58 1 SER B O 1
ATOM 1604 N N . VAL B 1 3 ? 41.276 17.360 21.804 1.00 102.93 2 VAL B N 1
ATOM 1605 C CA . VAL B 1 3 ? 40.271 17.183 20.744 1.00 101.07 2 VAL B CA 1
ATOM 1606 C C . VAL B 1 3 ? 38.882 16.840 21.301 1.00 98.69 2 VAL B C 1
ATOM 1607 O O . VAL B 1 3 ? 38.758 15.986 22.183 1.00 98.86 2 VAL B O 1
ATOM 1611 N N . PRO B 1 4 ? 37.831 17.544 20.836 1.00 96.35 3 PRO B N 1
ATOM 1612 C CA . PRO B 1 4 ? 36.477 17.282 21.351 1.00 95.00 3 PRO B CA 1
ATOM 1613 C C . PRO B 1 4 ? 35.915 15.920 20.927 1.00 93.01 3 PRO B C 1
ATOM 1614 O O . PRO B 1 4 ? 36.502 15.272 20.060 1.00 93.35 3 PRO B O 1
ATOM 1618 N N . PRO B 1 5 ? 34.786 15.456 21.511 1.00 90.81 4 PRO B N 1
ATOM 1619 C CA . PRO B 1 5 ? 34.260 14.131 21.123 1.00 89.53 4 PRO B CA 1
ATOM 1620 C C . PRO B 1 5 ? 33.964 13.933 19.637 1.00 88.15 4 PRO B C 1
ATOM 1621 O O . PRO B 1 5 ? 33.285 14.756 19.043 1.00 89.02 4 PRO B O 1
ATOM 1625 N N . THR B 1 6 ? 34.463 12.843 19.042 1.00 86.30 5 THR B N 1
ATOM 1626 C CA . THR B 1 6 ? 34.269 12.507 17.632 1.00 85.37 5 THR B CA 1
ATOM 1627 C C . THR B 1 6 ? 32.828 12.056 17.378 1.00 83.96 5 THR B C 1
ATOM 1628 O O . THR B 1 6 ? 32.171 11.603 18.316 1.00 83.96 5 THR B O 1
ATOM 1632 N N . PRO B 1 7 ? 32.325 12.111 16.124 1.00 82.45 6 PRO B N 1
ATOM 1633 C CA . PRO B 1 7 ? 30.937 11.681 15.874 1.00 81.50 6 PRO B CA 1
ATOM 1634 C C . PRO B 1 7 ? 30.605 10.274 16.359 1.00 80.41 6 PRO B C 1
ATOM 1635 O O . PRO B 1 7 ? 29.497 10.031 16.834 1.00 80.16 6 PRO B O 1
ATOM 1639 N N . GLU B 1 8 ? 31.555 9.358 16.209 1.00 79.68 7 GLU B N 1
ATOM 1640 C CA . GLU B 1 8 ? 31.350 7.970 16.693 1.00 79.19 7 GLU B CA 1
ATOM 1641 C C . GLU B 1 8 ? 31.296 7.988 18.220 1.00 77.54 7 GLU B C 1
ATOM 1642 O O . GLU B 1 8 ? 30.457 7.278 18.797 1.00 78.11 7 GLU B O 1
ATOM 1648 N N . GLU B 1 9 ? 32.164 8.783 18.837 1.00 75.27 8 GLU B N 1
ATOM 1649 C CA . GLU B 1 9 ? 32.207 8.850 20.314 1.00 73.36 8 GLU B CA 1
ATOM 1650 C C . GLU B 1 9 ? 30.842 9.303 20.828 1.00 70.93 8 GLU B C 1
ATOM 1651 O O . GLU B 1 9 ? 30.321 8.642 21.730 1.00 71.26 8 GLU B O 1
ATOM 1657 N N . ARG B 1 10 ? 30.278 10.368 20.264 1.00 68.48 9 ARG B N 1
ATOM 1658 C CA . ARG B 1 10 ? 28.998 10.908 20.785 1.00 66.67 9 ARG B CA 1
ATOM 1659 C C . ARG B 1 10 ? 27.894 9.872 20.592 1.00 66.04 9 ARG B C 1
ATOM 1660 O O . ARG B 1 10 ? 26.948 9.866 21.383 1.00 65.88 9 ARG B O 1
ATOM 1668 N N . HIS B 1 11 ? 28.032 9.015 19.590 1.00 66.15 10 HIS B N 1
ATOM 1669 C CA . HIS B 1 11 ? 26.980 8.009 19.296 1.00 66.80 10 HIS B CA 1
ATOM 1670 C C . HIS B 1 11 ? 26.983 6.961 20.396 1.00 65.57 10 HIS B C 1
ATOM 1671 O O . HIS B 1 11 ? 25.898 6.482 20.748 1.00 65.58 10 HIS B O 1
ATOM 1678 N N . MET B 1 12 ? 28.171 6.606 20.879 1.00 64.53 11 MET B N 1
ATOM 1679 C CA . MET B 1 12 ? 28.277 5.619 21.980 1.00 63.85 11 MET B CA 1
ATOM 1680 C C . MET B 1 12 ? 27.835 6.277 23.282 1.00 61.66 11 MET B C 1
ATOM 1681 O O . MET B 1 12 ? 27.040 5.668 23.999 1.00 61.25 11 MET B O 1
ATOM 1686 N N . LEU B 1 13 ? 28.308 7.490 23.539 1.00 60.27 12 LEU B N 1
ATOM 1687 C CA . LEU B 1 13 ? 27.991 8.200 24.799 1.00 59.43 12 LEU B CA 1
ATOM 1688 C C . LEU B 1 13 ? 26.497 8.500 24.887 1.00 59.38 12 LEU B C 1
ATOM 1689 O O . LEU B 1 13 ? 25.982 8.492 26.010 1.00 59.16 12 LEU B O 1
ATOM 1694 N N . LEU B 1 14 ? 25.830 8.749 23.758 1.00 59.15 13 LEU B N 1
ATOM 1695 C CA . LEU B 1 14 ? 24.409 9.182 23.808 1.00 59.25 13 LEU B CA 1
ATOM 1696 C C . LEU B 1 14 ? 23.453 8.079 23.352 1.00 59.92 13 LEU B C 1
ATOM 1697 O O . LEU B 1 14 ? 22.312 8.093 23.812 1.00 60.40 13 LEU B O 1
ATOM 1702 N N . ASN B 1 15 ? 23.897 7.153 22.508 1.00 59.86 14 ASN B N 1
ATOM 1703 C CA . ASN B 1 15 ? 22.958 6.140 21.953 1.00 60.04 14 ASN B CA 1
ATOM 1704 C C . ASN B 1 15 ? 23.391 4.724 22.341 1.00 58.85 14 ASN B C 1
ATOM 1705 O O . ASN B 1 15 ? 22.696 3.776 21.961 1.00 59.14 14 ASN B O 1
ATOM 1710 N N . GLY B 1 16 ? 24.469 4.592 23.103 1.00 57.36 15 GLY B N 1
ATOM 1711 C CA . GLY B 1 16 ? 24.990 3.259 23.446 1.00 56.73 15 GLY B CA 1
ATOM 1712 C C . GLY B 1 16 ? 24.172 2.564 24.507 1.00 56.25 15 GLY B C 1
ATOM 1713 O O . GLY B 1 16 ? 23.151 3.122 24.919 1.00 56.99 15 GLY B O 1
ATOM 1714 N N . ASP B 1 17 ? 24.608 1.378 24.926 1.00 55.00 16 ASP B N 1
ATOM 1715 C CA . ASP B 1 17 ? 23.905 0.623 25.996 1.00 53.98 16 ASP B CA 1
ATOM 1716 C C . ASP B 1 17 ? 24.443 1.077 27.354 1.00 52.00 16 ASP B C 1
ATOM 1717 O O . ASP B 1 17 ? 25.523 0.615 27.742 1.00 51.84 16 ASP B O 1
ATOM 1722 N N . TRP B 1 18 ? 23.709 1.961 28.031 1.00 50.34 17 TRP B N 1
ATOM 1723 C CA . TRP B 1 18 ? 24.143 2.494 29.342 1.00 49.33 17 TRP B CA 1
ATOM 1724 C C . TRP B 1 18 ? 23.025 2.306 30.363 1.00 49.41 17 TRP B C 1
ATOM 1725 O O . TRP B 1 18 ? 21.894 2.077 29.939 1.00 49.80 17 TRP B O 1
ATOM 1736 N N . ILE B 1 19 ? 23.345 2.393 31.655 1.00 49.09 18 ILE B N 1
ATOM 1737 C CA . ILE B 1 19 ? 22.354 2.273 32.723 1.00 49.14 18 ILE B CA 1
ATOM 1738 C C . ILE B 1 19 ? 21.426 3.480 32.719 1.00 48.86 18 ILE B C 1
ATOM 1739 O O . ILE B 1 19 ? 21.866 4.605 32.930 1.00 47.96 18 ILE B O 1
ATOM 1744 N N . ARG B 1 20 ? 20.142 3.234 32.451 1.00 49.52 19 ARG B N 1
ATOM 1745 C CA . ARG B 1 20 ? 19.060 4.228 32.423 1.00 50.29 19 ARG B CA 1
ATOM 1746 C C . ARG B 1 20 ? 18.585 4.548 33.850 1.00 50.54 19 ARG B C 1
ATOM 1747 O O . ARG B 1 20 ? 18.243 5.684 34.146 1.00 50.66 19 ARG B O 1
ATOM 1755 N N . TYR B 1 21 ? 18.611 3.566 34.737 1.00 50.67 20 TYR B N 1
ATOM 1756 C CA . TYR B 1 21 ? 18.297 3.746 36.142 1.00 52.03 20 TYR B CA 1
ATOM 1757 C C . TYR B 1 21 ? 18.735 2.539 36.959 1.00 52.83 20 TYR B C 1
ATOM 1758 O O . TYR B 1 21 ? 18.825 1.431 36.429 1.00 53.03 20 TYR B O 1
ATOM 1767 N N . TYR B 1 22 ? 19.030 2.751 38.248 1.00 52.77 21 TYR B N 1
ATOM 1768 C CA . TYR B 1 22 ? 19.481 1.675 39.112 1.00 53.44 21 TYR B CA 1
ATOM 1769 C C . TYR B 1 22 ? 18.997 1.874 40.515 1.00 55.32 21 TYR B C 1
ATOM 1770 O O . TYR B 1 22 ? 18.808 3.002 40.950 1.00 55.98 21 TYR B O 1
ATOM 1779 N N . HIS B 1 23 ? 18.834 0.787 41.249 1.00 56.29 22 HIS B N 1
ATOM 1780 C CA . HIS B 1 23 ? 18.485 0.832 42.664 1.00 57.82 22 HIS B CA 1
ATOM 1781 C C . HIS B 1 23 ? 19.062 -0.442 43.338 1.00 59.60 22 HIS B C 1
ATOM 1782 O O . HIS B 1 23 ? 19.915 -1.095 42.727 1.00 58.90 22 HIS B O 1
ATOM 1789 N N . PHE B 1 24 ? 18.689 -0.757 44.595 1.00 61.65 23 PHE B N 1
ATOM 1790 C CA . PHE B 1 24 ? 19.264 -1.923 45.272 1.00 63.98 23 PHE B CA 1
ATOM 1791 C C . PHE B 1 24 ? 18.238 -2.955 45.678 1.00 66.98 23 PHE B C 1
ATOM 1792 O O . PHE B 1 24 ? 17.038 -2.667 45.685 1.00 67.33 23 PHE B O 1
ATOM 1800 N N . TYR B 1 25 ? 18.711 -4.175 45.992 1.00 68.97 24 TYR B N 1
ATOM 1801 C CA . TYR B 1 25 ? 17.898 -5.268 46.515 1.00 71.27 24 TYR B CA 1
ATOM 1802 C C . TYR B 1 25 ? 18.480 -5.563 47.908 1.00 72.80 24 TYR B C 1
ATOM 1803 O O . TYR B 1 25 ? 19.701 -5.759 47.991 1.00 72.77 24 TYR B O 1
ATOM 1812 N N . PRO B 1 26 ? 17.680 -5.670 48.999 1.00 73.69 25 PRO B N 1
ATOM 1813 C CA . PRO B 1 26 ? 16.216 -5.503 49.115 1.00 74.59 25 PRO B CA 1
ATOM 1814 C C . PRO B 1 26 ? 15.767 -4.044 48.988 1.00 76.12 25 PRO B C 1
ATOM 1815 O O . PRO B 1 26 ? 16.605 -3.136 48.975 1.00 75.84 25 PRO B O 1
ATOM 1819 N N . MET B 1 27 ? 14.452 -3.806 48.861 1.00 77.78 26 MET B N 1
ATOM 1820 C CA . MET B 1 27 ? 13.969 -2.435 48.647 1.00 79.70 26 MET B CA 1
ATOM 1821 C C . MET B 1 27 ? 13.067 -1.930 49.762 1.00 80.62 26 MET B C 1
ATOM 1822 O O . MET B 1 27 ? 13.588 -1.442 50.764 1.00 81.31 26 MET B O 1
ATOM 1824 N N . GLY B 1 31 ? 14.436 -3.432 53.159 1.00 92.26 30 GLY B N 1
ATOM 1825 C CA . GLY B 1 31 ? 14.420 -4.478 54.183 1.00 92.48 30 GLY B CA 1
ATOM 1826 C C . GLY B 1 31 ? 15.811 -4.964 54.573 1.00 92.01 30 GLY B C 1
ATOM 1827 O O . GLY B 1 31 ? 16.205 -6.091 54.250 1.00 92.46 30 GLY B O 1
ATOM 1828 N N . GLY B 1 32 ? 16.550 -4.124 55.290 1.00 90.59 31 GLY B N 1
ATOM 1829 C CA . GLY B 1 32 ? 17.901 -4.470 55.712 1.00 89.36 31 GLY B CA 1
ATOM 1830 C C . GLY B 1 32 ? 18.962 -4.135 54.685 1.00 87.35 31 GLY B C 1
ATOM 1831 O O . GLY B 1 32 ? 18.665 -3.584 53.616 1.00 87.29 31 GLY B O 1
ATOM 1832 N N . ASP B 1 33 ? 20.223 -4.456 55.027 1.00 85.30 32 ASP B N 1
ATOM 1833 C CA . ASP B 1 33 ? 21.403 -4.173 54.200 1.00 83.42 32 ASP B CA 1
ATOM 1834 C C . ASP B 1 33 ? 21.339 -4.762 52.804 1.00 79.86 32 ASP B C 1
ATOM 1835 O O . ASP B 1 33 ? 20.823 -5.862 52.632 1.00 79.90 32 ASP B O 1
ATOM 1837 N N . SER B 1 34 ? 21.844 -4.021 51.808 1.00 76.69 33 SER B N 1
ATOM 1838 C CA . SER B 1 34 ? 21.781 -4.415 50.406 1.00 73.82 33 SER B CA 1
ATOM 1839 C C . SER B 1 34 ? 22.657 -5.590 50.098 1.00 71.61 33 SER B C 1
ATOM 1840 O O . SER B 1 34 ? 23.743 -5.703 50.648 1.00 72.52 33 SER B O 1
ATOM 1843 N N . VAL B 1 35 ? 22.176 -6.489 49.236 1.00 68.62 34 VAL B N 1
ATOM 1844 C CA . VAL B 1 35 ? 22.911 -7.680 48.793 1.00 65.77 34 VAL B CA 1
ATOM 1845 C C . VAL B 1 35 ? 23.069 -7.760 47.271 1.00 62.85 34 VAL B C 1
ATOM 1846 O O . VAL B 1 35 ? 23.696 -8.701 46.780 1.00 62.77 34 VAL B O 1
ATOM 1850 N N . ALA B 1 36 ? 22.492 -6.798 46.520 1.00 60.16 35 ALA B N 1
ATOM 1851 C CA . ALA B 1 36 ? 22.560 -6.760 45.068 1.00 57.55 35 ALA B CA 1
ATOM 1852 C C . ALA B 1 36 ? 22.237 -5.355 44.552 1.00 55.22 35 ALA B C 1
ATOM 1853 O O . ALA B 1 36 ? 21.614 -4.561 45.253 1.00 55.52 35 ALA B O 1
ATOM 1855 N N . VAL B 1 37 ? 22.654 -5.046 43.325 1.00 53.05 36 VAL B N 1
ATOM 1856 C CA . VAL B 1 37 ? 22.304 -3.790 42.678 1.00 51.79 36 VAL B CA 1
ATOM 1857 C C . VAL B 1 37 ? 21.435 -4.146 41.459 1.00 51.08 36 VAL B C 1
ATOM 1858 O O . VAL B 1 37 ? 21.758 -5.071 40.727 1.00 51.40 36 VAL B O 1
ATOM 1862 N N . THR B 1 38 ? 20.293 -3.481 41.295 1.00 50.25 37 THR B N 1
ATOM 1863 C CA . THR B 1 38 ? 19.388 -3.719 40.166 1.00 50.24 37 THR B CA 1
ATOM 1864 C C . THR B 1 38 ? 19.510 -2.585 39.174 1.00 49.24 37 THR B C 1
ATOM 1865 O O . THR B 1 38 ? 19.729 -1.453 39.586 1.00 49.91 37 THR B O 1
ATOM 1869 N N . TYR B 1 39 ? 19.311 -2.854 37.889 1.00 47.62 38 TYR B N 1
ATOM 1870 C CA . TYR B 1 39 ? 19.523 -1.841 36.855 1.00 46.55 38 TYR B CA 1
ATOM 1871 C C . TYR B 1 39 ? 18.739 -2.093 35.562 1.00 47.38 38 TYR B C 1
ATOM 1872 O O . TYR B 1 39 ? 18.283 -3.200 35.295 1.00 47.32 38 TYR B O 1
ATOM 1881 N N . HIS B 1 40 ? 18.629 -1.065 34.732 1.00 48.03 39 HIS B N 1
ATOM 1882 C CA . HIS B 1 40 ? 17.946 -1.160 33.463 1.00 49.09 39 HIS B CA 1
ATOM 1883 C C . HIS B 1 40 ? 18.831 -0.575 32.391 1.00 49.74 39 HIS B C 1
ATOM 1884 O O . HIS B 1 40 ? 19.048 0.628 32.390 1.00 49.08 39 HIS B O 1
ATOM 1891 N N . ILE B 1 41 ? 19.361 -1.416 31.484 1.00 50.78 40 ILE B N 1
ATOM 1892 C CA . ILE B 1 41 ? 20.230 -0.927 30.414 1.00 52.27 40 ILE B CA 1
ATOM 1893 C C . ILE B 1 41 ? 19.546 -0.978 29.027 1.00 54.50 40 ILE B C 1
ATOM 1894 O O . ILE B 1 41 ? 19.535 0.005 28.281 1.00 54.53 40 ILE B O 1
ATOM 1899 N N . GLN B 1 42 ? 18.944 -2.123 28.714 1.00 55.85 41 GLN B N 1
ATOM 1900 C CA . GLN B 1 42 ? 18.292 -2.376 27.440 1.00 57.36 41 GLN B CA 1
ATOM 1901 C C . GLN B 1 42 ? 16.769 -2.476 27.565 1.00 59.80 41 GLN B C 1
ATOM 1902 O O . GLN B 1 42 ? 16.275 -2.846 28.621 1.00 60.23 41 GLN B O 1
ATOM 1908 N N . PRO B 1 43 ? 16.007 -2.211 26.480 1.00 61.49 42 PRO B N 1
ATOM 1909 C CA . PRO B 1 43 ? 14.539 -2.271 26.578 1.00 62.94 42 PRO B CA 1
ATOM 1910 C C . PRO B 1 43 ? 14.010 -3.631 27.016 1.00 65.53 42 PRO B C 1
ATOM 1911 O O . PRO B 1 43 ? 14.493 -4.663 26.546 1.00 66.93 42 PRO B O 1
ATOM 1915 N N . GLY B 1 44 ? 13.042 -3.627 27.930 1.00 65.57 43 GLY B N 1
ATOM 1916 C CA . GLY B 1 44 ? 12.427 -4.858 28.422 1.00 65.83 43 GLY B CA 1
ATOM 1917 C C . GLY B 1 44 ? 13.320 -5.745 29.266 1.00 65.70 43 GLY B C 1
ATOM 1918 O O . GLY B 1 44 ? 12.888 -6.816 29.712 1.00 66.47 43 GLY B O 1
ATOM 1919 N N . ARG B 1 45 ? 14.544 -5.278 29.514 1.00 64.51 44 ARG B N 1
ATOM 1920 C CA . ARG B 1 45 ? 15.525 -6.100 30.270 1.00 63.76 44 ARG B CA 1
ATOM 1921 C C . ARG B 1 45 ? 15.875 -5.456 31.618 1.00 62.77 44 ARG B C 1
ATOM 1922 O O . ARG B 1 45 ? 16.348 -4.313 31.610 1.00 63.03 44 ARG B O 1
ATOM 1930 N N . THR B 1 46 ? 15.623 -6.159 32.725 1.00 61.70 45 THR B N 1
ATOM 1931 C CA . THR B 1 46 ? 15.932 -5.709 34.076 1.00 60.94 45 THR B CA 1
ATOM 1932 C C . THR B 1 46 ? 16.953 -6.676 34.655 1.00 59.55 45 THR B C 1
ATOM 1933 O O . THR B 1 46 ? 16.667 -7.865 34.789 1.00 59.15 45 THR B O 1
ATOM 1937 N N . GLY B 1 47 ? 18.131 -6.169 34.986 1.00 58.52 46 GLY B N 1
ATOM 1938 C CA . GLY B 1 47 ? 19.196 -6.999 35.520 1.00 57.75 46 GLY B CA 1
ATOM 1939 C C . GLY B 1 47 ? 19.503 -6.787 36.984 1.00 56.96 46 GLY B C 1
ATOM 1940 O O . GLY B 1 47 ? 19.128 -5.771 37.572 1.00 56.69 46 GLY B O 1
ATOM 1941 N N . VAL B 1 48 ? 20.210 -7.753 37.578 1.00 56.62 47 VAL B N 1
ATOM 1942 C CA . VAL B 1 48 ? 20.619 -7.689 38.976 1.00 56.86 47 VAL B CA 1
ATOM 1943 C C . VAL B 1 48 ? 22.036 -8.237 39.085 1.00 56.42 47 VAL B C 1
ATOM 1944 O O . VAL B 1 48 ? 22.378 -9.164 38.362 1.00 56.35 47 VAL B O 1
ATOM 1948 N N . THR B 1 49 ? 22.888 -7.626 39.921 1.00 56.46 48 THR B N 1
ATOM 1949 C CA . THR B 1 49 ? 24.265 -8.093 40.113 1.00 57.16 48 THR B CA 1
ATOM 1950 C C . THR B 1 49 ? 24.491 -8.295 41.596 1.00 58.60 48 THR B C 1
ATOM 1951 O O . THR B 1 49 ? 24.299 -7.370 42.372 1.00 58.56 48 THR B O 1
ATOM 1955 N N . PHE B 1 50 ? 24.844 -9.512 42.000 1.00 59.72 49 PHE B N 1
ATOM 1956 C CA . PHE B 1 50 ? 24.963 -9.857 43.404 1.00 61.47 49 PHE B CA 1
ATOM 1957 C C . PHE B 1 50 ? 26.293 -9.509 44.061 1.00 62.41 49 PHE B C 1
ATOM 1958 O O . PHE B 1 50 ? 27.363 -9.846 43.560 1.00 62.59 49 PHE B O 1
ATOM 1966 N N . PHE B 1 51 ? 26.206 -8.884 45.237 1.00 63.20 50 PHE B N 1
ATOM 1967 C CA . PHE B 1 51 ? 27.358 -8.482 46.030 1.00 64.69 50 PHE B CA 1
ATOM 1968 C C . PHE B 1 51 ? 28.068 -9.639 46.750 1.00 66.75 50 PHE B C 1
ATOM 1969 O O . PHE B 1 51 ? 29.246 -9.499 47.078 1.00 67.32 50 PHE B O 1
ATOM 1977 N N . ASN B 1 52 ? 27.349 -10.722 47.100 1.00 67.45 51 ASN B N 1
ATOM 1978 C CA . ASN B 1 52 ? 27.969 -11.843 47.808 1.00 68.99 51 ASN B CA 1
ATOM 1979 C C . ASN B 1 52 ? 27.579 -13.229 47.215 1.00 70.82 51 ASN B C 1
ATOM 1980 O O . ASN B 1 52 ? 26.661 -13.342 46.399 1.00 71.26 51 ASN B O 1
ATOM 1985 N N . HIS B 1 53 ? 28.269 -14.278 47.667 1.00 71.72 52 HIS B N 1
ATOM 1986 C CA . HIS B 1 53 ? 28.047 -15.631 47.208 1.00 73.00 52 HIS B CA 1
ATOM 1987 C C . HIS B 1 53 ? 26.844 -16.319 47.853 1.00 73.13 52 HIS B C 1
ATOM 1988 O O . HIS B 1 53 ? 26.701 -17.530 47.686 1.00 73.31 52 HIS B O 1
ATOM 1995 N N . SER B 1 54 ? 25.967 -15.585 48.576 1.00 72.96 53 SER B N 1
ATOM 1996 C CA . SER B 1 54 ? 24.720 -16.184 49.111 1.00 73.42 53 SER B CA 1
ATOM 1997 C C . SER B 1 54 ? 23.795 -16.558 47.921 1.00 73.15 53 SER B C 1
ATOM 1998 O O . SER B 1 54 ? 23.050 -17.547 47.996 1.00 73.92 53 SER B O 1
ATOM 2001 N N . PHE B 1 55 ? 23.886 -15.797 46.826 1.00 71.96 54 PHE B N 1
ATOM 2002 C CA . PHE B 1 55 ? 23.293 -16.104 45.538 1.00 71.80 54 PHE B CA 1
ATOM 2003 C C . PHE B 1 55 ? 24.469 -16.669 44.795 1.00 72.17 54 PHE B C 1
ATOM 2004 O O . PHE B 1 55 ? 25.482 -15.961 44.662 1.00 72.54 54 PHE B O 1
ATOM 2012 N N . SER B 1 56 ? 24.377 -17.909 44.319 1.00 71.64 55 SER B N 1
ATOM 2013 C CA . SER B 1 56 ? 25.514 -18.514 43.645 1.00 71.34 55 SER B CA 1
ATOM 2014 C C . SER B 1 56 ? 25.514 -18.283 42.136 1.00 70.66 55 SER B C 1
ATOM 2015 O O . SER B 1 56 ? 25.647 -19.241 41.377 1.00 71.03 55 SER B O 1
ATOM 2018 N N . VAL B 1 57 ? 25.434 -16.991 41.701 1.00 69.59 56 VAL B N 1
ATOM 2019 C CA . VAL B 1 57 ? 25.392 -16.420 40.339 1.00 68.61 56 VAL B CA 1
ATOM 2020 C C . VAL B 1 57 ? 25.901 -14.979 40.468 1.00 66.75 56 VAL B C 1
ATOM 2021 O O . VAL B 1 57 ? 25.512 -14.262 41.386 1.00 66.31 56 VAL B O 1
ATOM 2025 N N . HIS B 1 58 ? 26.748 -14.539 39.534 1.00 65.49 57 HIS B N 1
ATOM 2026 C CA . HIS B 1 58 ? 27.277 -13.179 39.544 1.00 64.14 57 HIS B CA 1
ATOM 2027 C C . HIS B 1 58 ? 26.175 -12.183 39.138 1.00 63.43 57 HIS B C 1
ATOM 2028 O O . HIS B 1 58 ? 25.914 -11.232 39.862 1.00 63.45 57 HIS B O 1
ATOM 2035 N N . SER B 1 59 ? 25.516 -12.418 37.997 1.00 63.03 58 SER B N 1
ATOM 2036 C CA . SER B 1 59 ? 24.450 -11.542 37.513 1.00 63.70 58 SER B CA 1
ATOM 2037 C C . SER B 1 59 ? 23.340 -12.322 36.798 1.00 64.32 58 SER B C 1
ATOM 2038 O O . SER B 1 59 ? 23.554 -13.435 36.345 1.00 64.70 58 SER B O 1
ATOM 2041 N N . ALA B 1 60 ? 22.159 -11.730 36.683 1.00 64.28 59 ALA B N 1
ATOM 2042 C CA . ALA B 1 60 ? 21.033 -12.337 35.985 1.00 64.62 59 ALA B CA 1
ATOM 2043 C C . ALA B 1 60 ? 20.186 -11.228 35.383 1.00 65.44 59 ALA B C 1
ATOM 2044 O O . ALA B 1 60 ? 19.991 -10.189 36.015 1.00 65.70 59 ALA B O 1
ATOM 2046 N N . VAL B 1 61 ? 19.745 -11.402 34.133 1.00 65.84 60 VAL B N 1
ATOM 2047 C CA . VAL B 1 61 ? 18.938 -10.390 33.460 1.00 67.06 60 VAL B CA 1
ATOM 2048 C C . VAL B 1 61 ? 17.594 -10.997 33.050 1.00 68.65 60 VAL B C 1
ATOM 2049 O O . VAL B 1 61 ? 17.562 -12.105 32.521 1.00 68.60 60 VAL B O 1
ATOM 2053 N N . LEU B 1 62 ? 16.488 -10.303 33.334 1.00 69.76 61 LEU B N 1
ATOM 2054 C CA . LEU B 1 62 ? 15.164 -10.801 33.003 1.00 71.78 61 LEU B CA 1
ATOM 2055 C C . LEU B 1 62 ? 14.496 -10.082 31.819 1.00 75.14 61 LEU B C 1
ATOM 2056 O O . LEU B 1 62 ? 14.270 -8.873 31.870 1.00 75.32 61 LEU B O 1
ATOM 2061 N N . SER B 1 63 ? 14.111 -10.844 30.789 1.00 77.45 62 SER B N 1
ATOM 2062 C CA . SER B 1 63 ? 13.394 -10.280 29.660 1.00 80.15 62 SER B CA 1
ATOM 2063 C C . SER B 1 63 ? 12.049 -10.977 29.589 1.00 82.68 62 SER B C 1
ATOM 2064 O O . SER B 1 63 ? 11.936 -12.056 29.014 1.00 82.95 62 SER B O 1
ATOM 2067 N N . VAL B 1 64 ? 11.042 -10.379 30.228 1.00 84.55 63 VAL B N 1
ATOM 2068 C CA . VAL B 1 64 ? 9.686 -10.918 30.309 1.00 86.89 63 VAL B CA 1
ATOM 2069 C C . VAL B 1 64 ? 9.085 -11.197 28.942 1.00 90.16 63 VAL B C 1
ATOM 2070 O O . VAL B 1 64 ? 8.571 -12.297 28.737 1.00 90.96 63 VAL B O 1
ATOM 2074 N N . LEU B 1 65 ? 9.175 -10.240 27.992 1.00 92.01 64 LEU B N 1
ATOM 2075 C CA . LEU B 1 65 ? 8.617 -10.409 26.642 1.00 94.25 64 LEU B CA 1
ATOM 2076 C C . LEU B 1 65 ? 9.370 -11.444 25.807 1.00 96.48 64 LEU B C 1
ATOM 2077 O O . LEU B 1 65 ? 8.769 -12.129 24.971 1.00 96.62 64 LEU B O 1
ATOM 2082 N N . GLU B 1 66 ? 10.689 -11.556 26.034 1.00 97.96 65 GLU B N 1
ATOM 2083 C CA . GLU B 1 66 ? 11.522 -12.552 25.351 1.00 99.67 65 GLU B CA 1
ATOM 2084 C C . GLU B 1 66 ? 11.459 -13.957 26.012 1.00 100.68 65 GLU B C 1
ATOM 2085 O O . GLU B 1 66 ? 12.004 -14.907 25.460 1.00 101.25 65 GLU B O 1
ATOM 2091 N N . HIS B 1 67 ? 10.813 -14.068 27.184 1.00 100.57 66 HIS B N 1
ATOM 2092 C CA . HIS B 1 67 ? 10.630 -15.279 27.974 1.00 101.00 66 HIS B CA 1
ATOM 2093 C C . HIS B 1 67 ? 11.949 -15.944 28.347 1.00 100.30 66 HIS B C 1
ATOM 2094 O O . HIS B 1 67 ? 12.017 -17.173 28.433 1.00 101.26 66 HIS B O 1
ATOM 2101 N N . ILE B 1 68 ? 13.002 -15.143 28.566 1.00 98.44 67 ILE B N 1
ATOM 2102 C CA . ILE B 1 68 ? 14.314 -15.679 28.924 1.00 97.09 67 ILE B CA 1
ATOM 2103 C C . ILE B 1 68 ? 14.923 -14.947 30.127 1.00 94.71 67 ILE B C 1
ATOM 2104 O O . ILE B 1 68 ? 14.559 -13.814 30.453 1.00 94.58 67 ILE B O 1
ATOM 2109 N N . VAL B 1 69 ? 15.844 -15.635 30.801 1.00 92.51 68 VAL B N 1
ATOM 2110 C CA . VAL B 1 69 ? 16.642 -15.157 31.905 1.00 90.55 68 VAL B CA 1
ATOM 2111 C C . VAL B 1 69 ? 18.074 -15.479 31.511 1.00 88.76 68 VAL B C 1
ATOM 2112 O O . VAL B 1 69 ? 18.392 -16.634 31.247 1.00 88.54 68 VAL B O 1
ATOM 2116 N N . TYR B 1 70 ? 18.920 -14.460 31.406 1.00 87.36 69 TYR B N 1
ATOM 2117 C CA . TYR B 1 70 ? 20.318 -14.649 31.045 1.00 86.41 69 TYR B CA 1
ATOM 2118 C C . TYR B 1 70 ? 21.090 -14.717 32.355 1.00 86.46 69 TYR B C 1
ATOM 2119 O O . TYR B 1 70 ? 21.029 -13.785 33.143 1.00 86.90 69 TYR B O 1
ATOM 2128 N N . VAL B 1 71 ? 21.755 -15.838 32.630 1.00 85.98 70 VAL B N 1
ATOM 2129 C CA . VAL B 1 71 ? 22.446 -16.039 33.897 1.00 86.06 70 VAL B CA 1
ATOM 2130 C C . VAL B 1 71 ? 23.971 -16.087 33.791 1.00 86.34 70 VAL B C 1
ATOM 2131 O O . VAL B 1 71 ? 24.500 -16.970 33.135 1.00 86.63 70 VAL B O 1
ATOM 2135 N N . VAL B 1 72 ? 24.681 -15.166 34.463 1.00 86.28 71 VAL B N 1
ATOM 2136 C CA . VAL B 1 72 ? 26.142 -15.148 34.477 1.00 86.79 71 VAL B CA 1
ATOM 2137 C C . VAL B 1 72 ? 26.635 -15.787 35.752 1.00 88.32 71 VAL B C 1
ATOM 2138 O O . VAL B 1 72 ? 26.306 -15.313 36.835 1.00 88.41 71 VAL B O 1
ATOM 2142 N N . ASP B 1 73 ? 27.420 -16.859 35.634 1.00 89.50 72 ASP B N 1
ATOM 2143 C CA . ASP B 1 73 ? 27.934 -17.574 36.787 1.00 91.32 72 ASP B CA 1
ATOM 2144 C C . ASP B 1 73 ? 29.273 -16.986 37.212 1.00 92.67 72 ASP B C 1
ATOM 2145 O O . ASP B 1 73 ? 29.511 -16.744 38.399 1.00 92.80 72 ASP B O 1
ATOM 2150 N N . ARG B 1 74 ? 30.146 -16.806 36.223 1.00 93.52 73 ARG B N 1
ATOM 2151 C CA . ARG B 1 74 ? 31.503 -16.301 36.522 1.00 94.83 73 ARG B CA 1
ATOM 2152 C C . ARG B 1 74 ? 31.801 -15.093 35.645 1.00 95.35 73 ARG B C 1
ATOM 2153 O O . ARG B 1 74 ? 31.039 -14.851 34.707 1.00 95.09 73 ARG B O 1
ATOM 2161 N N . VAL B 1 75 ? 32.889 -14.390 35.945 1.00 96.29 74 VAL B N 1
ATOM 2162 C CA . VAL B 1 75 ? 33.273 -13.179 35.171 1.00 97.91 74 VAL B CA 1
ATOM 2163 C C . VAL B 1 75 ? 34.737 -12.859 35.474 1.00 100.11 74 VAL B C 1
ATOM 2164 O O . VAL B 1 75 ? 35.132 -12.974 36.645 1.00 100.41 74 VAL B O 1
ATOM 2168 N N . ASP B 1 76 ? 35.504 -12.481 34.450 1.00 101.22 75 ASP B N 1
ATOM 2169 C CA . ASP B 1 76 ? 36.918 -12.084 34.665 1.00 102.87 75 ASP B CA 1
ATOM 2170 C C . ASP B 1 76 ? 37.231 -10.840 33.828 1.00 104.82 75 ASP B C 1
ATOM 2171 O O . ASP B 1 76 ? 37.413 -10.991 32.612 1.00 105.49 75 ASP B O 1
ATOM 2173 N N . ILE B 1 77 ? 37.274 -9.656 34.450 1.00 105.44 76 ILE B N 1
ATOM 2174 C CA . ILE B 1 77 ? 37.688 -8.442 33.688 1.00 106.46 76 ILE B CA 1
ATOM 2175 C C . ILE B 1 77 ? 39.057 -8.796 33.131 1.00 107.84 76 ILE B C 1
ATOM 2176 O O . ILE B 1 77 ? 39.322 -8.442 31.971 1.00 108.16 76 ILE B O 1
ATOM 2178 N N . GLU B 1 78 ? 39.912 -9.414 33.953 1.00 108.34 77 GLU B N 1
ATOM 2179 C CA . GLU B 1 78 ? 41.178 -9.952 33.400 1.00 109.08 77 GLU B CA 1
ATOM 2180 C C . GLU B 1 78 ? 40.659 -11.095 32.543 1.00 109.61 77 GLU B C 1
ATOM 2181 O O . GLU B 1 78 ? 39.853 -11.872 33.064 1.00 110.04 77 GLU B O 1
ATOM 2183 N N . GLU B 1 79 ? 41.065 -11.183 31.287 1.00 109.31 78 GLU B N 1
ATOM 2184 C CA . GLU B 1 79 ? 40.404 -12.164 30.398 1.00 109.77 78 GLU B CA 1
ATOM 2185 C C . GLU B 1 79 ? 39.042 -11.522 30.136 1.00 109.73 78 GLU B C 1
ATOM 2186 O O . GLU B 1 79 ? 38.855 -10.384 30.579 1.00 110.12 78 GLU B O 1
ATOM 2188 N N . ASP B 1 80 ? 38.127 -12.176 29.433 1.00 108.86 79 ASP B N 1
ATOM 2189 C CA . ASP B 1 80 ? 36.796 -11.533 29.280 1.00 108.38 79 ASP B CA 1
ATOM 2190 C C . ASP B 1 80 ? 35.752 -12.641 29.295 1.00 107.74 79 ASP B C 1
ATOM 2191 O O . ASP B 1 80 ? 34.606 -12.390 28.890 1.00 107.75 79 ASP B O 1
ATOM 2193 N N . ASN B 1 81 ? 36.164 -13.823 29.749 1.00 106.96 80 ASN B N 1
ATOM 2194 C CA . ASN B 1 81 ? 35.227 -14.969 29.812 1.00 106.20 80 ASN B CA 1
ATOM 2195 C C . ASN B 1 81 ? 34.052 -14.566 30.691 1.00 105.01 80 ASN B C 1
ATOM 2196 O O . ASN B 1 81 ? 34.285 -14.133 31.830 1.00 104.86 80 ASN B O 1
ATOM 2198 N N . ASP B 1 82 ? 32.847 -14.666 30.150 1.00 104.02 81 ASP B N 1
ATOM 2199 C CA . ASP B 1 82 ? 31.649 -14.391 30.968 1.00 103.66 81 ASP B CA 1
ATOM 2200 C C . ASP B 1 82 ? 30.849 -15.684 30.962 1.00 103.59 81 ASP B C 1
ATOM 2201 O O . ASP B 1 82 ? 29.718 -15.679 30.458 1.00 103.84 81 ASP B O 1
ATOM 2206 N N . VAL B 1 83 ? 31.454 -16.751 31.477 1.00 103.16 82 VAL B N 1
ATOM 2207 C CA . VAL B 1 83 ? 30.734 -18.047 31.560 1.00 102.96 82 VAL B CA 1
ATOM 2208 C C . VAL B 1 83 ? 29.282 -17.717 31.896 1.00 103.27 82 VAL B C 1
ATOM 2209 O O . VAL B 1 83 ? 29.028 -17.281 33.025 1.00 103.56 82 VAL B O 1
ATOM 2213 N N . ALA B 1 84 ? 28.377 -17.890 30.937 1.00 102.99 83 ALA B N 1
ATOM 2214 C CA . ALA B 1 84 ? 26.969 -17.511 31.175 1.00 103.00 83 ALA B CA 1
ATOM 2215 C C . ALA B 1 84 ? 26.038 -18.468 30.433 1.00 103.06 83 ALA B C 1
ATOM 2216 O O . ALA B 1 84 ? 26.537 -19.289 29.649 1.00 103.04 83 ALA B O 1
ATOM 2218 N N . ARG B 1 85 ? 24.736 -18.348 30.676 1.00 102.86 84 ARG B N 1
ATOM 2219 C CA . ARG B 1 85 ? 23.769 -19.286 30.072 1.00 103.19 84 ARG B CA 1
ATOM 2220 C C . ARG B 1 85 ? 22.500 -18.524 29.713 1.00 103.61 84 ARG B C 1
ATOM 2221 O O . ARG B 1 85 ? 22.438 -17.327 30.017 1.00 103.62 84 ARG B O 1
ATOM 2223 N N . ILE B 1 86 ? 21.527 -19.202 29.104 1.00 103.90 85 ILE B N 1
ATOM 2224 C CA . ILE B 1 86 ? 20.307 -18.540 28.677 1.00 104.73 85 ILE B CA 1
ATOM 2225 C C . ILE B 1 86 ? 19.176 -19.504 29.005 1.00 105.65 85 ILE B C 1
ATOM 2226 O O . ILE B 1 86 ? 19.006 -20.515 28.328 1.00 105.64 85 ILE B O 1
ATOM 2231 N N . LEU B 1 87 ? 18.493 -19.265 30.118 1.00 106.38 86 LEU B N 1
ATOM 2232 C CA . LEU B 1 87 ? 17.420 -20.146 30.566 1.00 107.59 86 LEU B CA 1
ATOM 2233 C C . LEU B 1 87 ? 16.069 -19.567 30.210 1.00 109.06 86 LEU B C 1
ATOM 2234 O O . LEU B 1 87 ? 15.909 -18.356 30.211 1.00 108.97 86 LEU B O 1
ATOM 2239 N N . SER B 1 88 ? 15.077 -20.422 29.983 1.00 110.41 87 SER B N 1
ATOM 2240 C CA . SER B 1 88 ? 13.716 -19.950 29.755 1.00 112.17 87 SER B CA 1
ATOM 2241 C C . SER B 1 88 ? 13.087 -19.581 31.121 1.00 114.09 87 SER B C 1
ATOM 2242 O O . SER B 1 88 ? 13.659 -19.893 32.173 1.00 114.41 87 SER B O 1
ATOM 2245 N N . LEU B 1 89 ? 11.918 -18.916 31.120 1.00 115.20 88 LEU B N 1
ATOM 2246 C CA . LEU B 1 89 ? 11.255 -18.540 32.373 1.00 116.46 88 LEU B CA 1
ATOM 2247 C C . LEU B 1 89 ? 10.895 -19.749 33.225 1.00 117.28 88 LEU B C 1
ATOM 2248 O O . LEU B 1 89 ? 10.917 -19.641 34.445 1.00 117.47 88 LEU B O 1
ATOM 2253 N N . ALA B 1 90 ? 10.614 -20.909 32.599 1.00 117.76 89 ALA B N 1
ATOM 2254 C CA . ALA B 1 90 ? 10.293 -22.135 33.334 1.00 118.74 89 ALA B CA 1
ATOM 2255 C C . ALA B 1 90 ? 11.550 -22.777 33.919 1.00 119.16 89 ALA B C 1
ATOM 2256 O O . ALA B 1 90 ? 11.501 -23.338 35.010 1.00 119.61 89 ALA B O 1
ATOM 2258 N N . GLN B 1 91 ? 12.665 -22.719 33.184 1.00 118.77 90 GLN B N 1
ATOM 2259 C CA . GLN B 1 91 ? 13.936 -23.267 33.646 1.00 118.78 90 GLN B CA 1
ATOM 2260 C C . GLN B 1 91 ? 14.478 -22.447 34.804 1.00 117.82 90 GLN B C 1
ATOM 2261 O O . GLN B 1 91 ? 15.027 -23.011 35.741 1.00 117.94 90 GLN B O 1
ATOM 2267 N N . ALA B 1 92 ? 14.325 -21.118 34.745 1.00 117.25 91 ALA B N 1
ATOM 2268 C CA . ALA B 1 92 ? 14.787 -20.234 35.809 1.00 116.90 91 ALA B CA 1
ATOM 2269 C C . ALA B 1 92 ? 13.993 -20.478 37.092 1.00 116.31 91 ALA B C 1
ATOM 2270 O O . ALA B 1 92 ? 14.567 -20.518 38.175 1.00 116.60 91 ALA B O 1
ATOM 2272 N N . LEU B 1 93 ? 12.683 -20.684 36.966 1.00 115.35 92 LEU B N 1
ATOM 2273 C CA . LEU B 1 93 ? 11.809 -20.941 38.099 1.00 114.77 92 LEU B CA 1
ATOM 2274 C C . LEU B 1 93 ? 12.129 -22.296 38.736 1.00 113.62 92 LEU B C 1
ATOM 2275 O O . LEU B 1 93 ? 12.115 -22.418 39.957 1.00 114.26 92 LEU B O 1
ATOM 2280 N N . ASN B 1 94 ? 12.448 -23.305 37.914 1.00 111.83 93 ASN B N 1
ATOM 2281 C CA . ASN B 1 94 ? 12.714 -24.661 38.393 1.00 110.55 93 ASN B CA 1
ATOM 2282 C C . ASN B 1 94 ? 14.170 -24.997 38.663 1.00 108.47 93 ASN B C 1
ATOM 2283 O O . ASN B 1 94 ? 14.456 -26.159 38.947 1.00 109.26 93 ASN B O 1
ATOM 2285 N N . GLU B 1 95 ? 15.089 -24.034 38.551 1.00 106.11 94 GLU B N 1
ATOM 2286 C CA . GLU B 1 95 ? 16.505 -24.311 38.791 1.00 104.60 94 GLU B CA 1
ATOM 2287 C C . GLU B 1 95 ? 17.160 -23.215 39.604 1.00 102.46 94 GLU B C 1
ATOM 2288 O O . GLU B 1 95 ? 17.922 -23.506 40.520 1.00 102.73 94 GLU B O 1
ATOM 2294 N N . GLU B 1 96 ? 16.896 -21.957 39.259 1.00 100.26 95 GLU B N 1
ATOM 2295 C CA . GLU B 1 96 ? 17.483 -20.831 39.973 1.00 98.60 95 GLU B CA 1
ATOM 2296 C C . GLU B 1 96 ? 16.347 -20.020 40.599 1.00 97.16 95 GLU B C 1
ATOM 2297 O O . GLU B 1 96 ? 16.236 -18.815 40.359 1.00 97.39 95 GLU B O 1
ATOM 2303 N N . LYS B 1 97 ? 15.462 -20.696 41.354 1.00 95.48 96 LYS B N 1
ATOM 2304 C CA . LYS B 1 97 ? 14.305 -20.046 41.965 1.00 94.32 96 LYS B CA 1
ATOM 2305 C C . LYS B 1 97 ? 14.656 -18.804 42.792 1.00 93.02 96 LYS B C 1
ATOM 2306 O O . LYS B 1 97 ? 14.042 -17.768 42.571 1.00 93.06 96 LYS B O 1
ATOM 2308 N N . LYS B 1 98 ? 15.671 -18.864 43.675 1.00 91.71 97 LYS B N 1
ATOM 2309 C CA . LYS B 1 98 ? 16.044 -17.700 44.497 1.00 91.00 97 LYS B CA 1
ATOM 2310 C C . LYS B 1 98 ? 16.313 -16.447 43.667 1.00 90.49 97 LYS B C 1
ATOM 2311 O O . LYS B 1 98 ? 15.770 -15.388 43.965 1.00 90.99 97 LYS B O 1
ATOM 2313 N N . ILE B 1 99 ? 17.088 -16.585 42.594 1.00 89.35 98 ILE B N 1
ATOM 2314 C CA . ILE B 1 99 ? 17.427 -15.484 41.712 1.00 88.89 98 ILE B CA 1
ATOM 2315 C C . ILE B 1 99 ? 16.215 -15.046 40.891 1.00 88.42 98 ILE B C 1
ATOM 2316 O O . ILE B 1 99 ? 16.019 -13.852 40.683 1.00 88.17 98 ILE B O 1
ATOM 2321 N N . TYR B 1 100 ? 15.377 -16.001 40.458 1.00 88.14 99 TYR B N 1
ATOM 2322 C CA . TYR B 1 100 ? 14.185 -15.679 39.684 1.00 88.12 99 TYR B CA 1
ATOM 2323 C C . TYR B 1 100 ? 13.192 -14.863 40.511 1.00 86.62 99 TYR B C 1
ATOM 2324 O O . TYR B 1 100 ? 12.590 -13.926 39.989 1.00 86.78 99 TYR B O 1
ATOM 2333 N N . ASP B 1 101 ? 13.059 -15.186 41.805 1.00 84.88 100 ASP B N 1
ATOM 2334 C CA . ASP B 1 101 ? 12.176 -14.463 42.705 1.00 83.87 100 ASP B CA 1
ATOM 2335 C C . ASP B 1 101 ? 12.629 -13.021 42.886 1.00 82.62 100 ASP B C 1
ATOM 2336 O O . ASP B 1 101 ? 11.784 -12.132 42.897 1.00 82.69 100 ASP B O 1
ATOM 2341 N N . VAL B 1 102 ? 13.958 -12.777 42.999 1.00 81.36 101 VAL B N 1
ATOM 2342 C CA . VAL B 1 102 ? 14.504 -11.423 43.143 1.00 80.62 101 VAL B CA 1
ATOM 2343 C C . VAL B 1 102 ? 14.267 -10.649 41.848 1.00 80.51 101 VAL B C 1
ATOM 2344 O O . VAL B 1 102 ? 13.744 -9.534 41.890 1.00 80.78 101 VAL B O 1
ATOM 2348 N N . LEU B 1 103 ? 14.582 -11.271 40.690 1.00 79.95 102 LEU B N 1
ATOM 2349 C CA . LEU B 1 103 ? 14.403 -10.687 39.357 1.00 79.68 102 LEU B CA 1
ATOM 2350 C C . LEU B 1 103 ? 12.947 -10.284 39.115 1.00 79.83 102 LEU B C 1
ATOM 2351 O O . LEU B 1 103 ? 12.689 -9.267 38.480 1.00 80.35 102 LEU B O 1
ATOM 2356 N N . GLN B 1 104 ? 12.002 -11.091 39.601 1.00 79.25 103 GLN B N 1
ATOM 2357 C CA . GLN B 1 104 ? 10.592 -10.816 39.431 1.00 79.46 103 GLN B CA 1
ATOM 2358 C C . GLN B 1 104 ? 10.096 -9.786 40.452 1.00 79.94 103 GLN B C 1
ATOM 2359 O O . GLN B 1 104 ? 9.185 -9.021 40.135 1.00 80.66 103 GLN B O 1
ATOM 2361 N N . LEU B 1 105 ? 10.676 -9.760 41.674 1.00 79.33 104 LEU B N 1
ATOM 2362 C CA . LEU B 1 105 ? 10.308 -8.781 42.704 1.00 79.50 104 LEU B CA 1
ATOM 2363 C C . LEU B 1 105 ? 10.686 -7.388 42.232 1.00 79.73 104 LEU B C 1
ATOM 2364 O O . LEU B 1 105 ? 9.914 -6.438 42.393 1.00 79.84 104 LEU B O 1
ATOM 2369 N N . VAL B 1 106 ? 11.895 -7.269 41.665 1.00 79.71 105 VAL B N 1
ATOM 2370 C CA . VAL B 1 106 ? 12.426 -6.020 41.182 1.00 80.46 105 VAL B CA 1
ATOM 2371 C C . VAL B 1 106 ? 11.672 -5.568 39.942 1.00 81.45 105 VAL B C 1
ATOM 2372 O O . VAL B 1 106 ? 11.273 -4.408 39.872 1.00 81.76 105 VAL B O 1
ATOM 2376 N N . GLU B 1 107 ? 11.380 -6.488 39.013 1.00 81.82 106 GLU B N 1
ATOM 2377 C CA . GLU B 1 107 ? 10.616 -6.151 37.817 1.00 82.88 106 GLU B CA 1
ATOM 2378 C C . GLU B 1 107 ? 9.212 -5.657 38.199 1.00 83.69 106 GLU B C 1
ATOM 2379 O O . GLU B 1 107 ? 8.722 -4.710 37.598 1.00 83.66 106 GLU B O 1
ATOM 2385 N N . THR B 1 108 ? 8.603 -6.250 39.235 1.00 84.21 107 THR B N 1
ATOM 2386 C CA . THR B 1 108 ? 7.286 -5.836 39.715 1.00 85.23 107 THR B CA 1
ATOM 2387 C C . THR B 1 108 ? 7.372 -4.443 40.341 1.00 86.88 107 THR B C 1
ATOM 2388 O O . THR B 1 108 ? 6.482 -3.630 40.126 1.00 87.14 107 THR B O 1
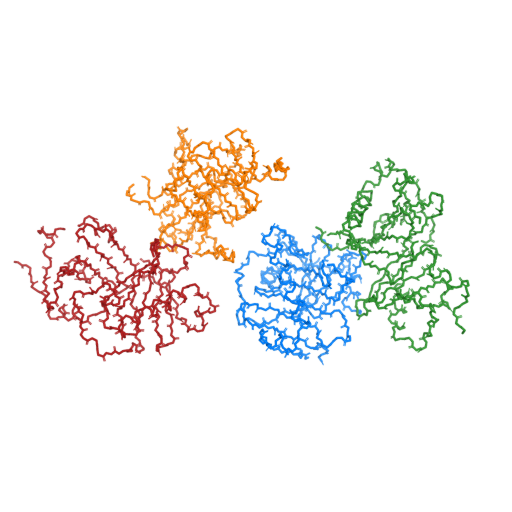ATOM 2392 N N . HIS B 1 109 ? 8.450 -4.155 41.082 1.00 87.81 108 HIS B N 1
ATOM 2393 C CA . HIS B 1 109 ? 8.628 -2.843 41.690 1.00 89.18 108 HIS B CA 1
ATOM 2394 C C . HIS B 1 109 ? 8.774 -1.766 40.607 1.00 90.65 108 HIS B C 1
ATOM 2395 O O . HIS B 1 109 ? 8.011 -0.802 40.601 1.00 90.80 108 HIS B O 1
ATOM 2402 N N . ASP B 1 110 ? 9.724 -1.960 39.676 1.00 91.57 109 ASP B N 1
ATOM 2403 C CA . ASP B 1 110 ? 10.016 -1.030 38.591 1.00 93.09 109 ASP B CA 1
ATOM 2404 C C . ASP B 1 110 ? 8.832 -0.720 37.697 1.00 94.54 109 ASP B C 1
ATOM 2405 O O . ASP B 1 110 ? 8.580 0.453 37.435 1.00 94.44 109 ASP B O 1
ATOM 2410 N N . THR B 1 111 ? 8.095 -1.745 37.242 1.00 95.92 110 THR B N 1
ATOM 2411 C CA . THR B 1 111 ? 6.923 -1.511 36.401 1.00 97.86 110 THR B CA 1
ATOM 2412 C C . THR B 1 111 ? 5.809 -0.805 37.160 1.00 99.53 110 THR B C 1
ATOM 2413 O O . THR B 1 111 ? 5.071 -0.029 36.558 1.00 99.50 110 THR B O 1
ATOM 2417 N N . HIS B 1 112 ? 5.684 -1.066 38.470 1.00 100.93 111 HIS B N 1
ATOM 2418 C CA . HIS B 1 112 ? 4.668 -0.417 39.284 1.00 102.87 111 HIS B CA 1
ATOM 2419 C C . HIS B 1 112 ? 4.987 1.079 39.437 1.00 103.61 111 HIS B C 1
ATOM 2420 O O . HIS B 1 112 ? 4.077 1.909 39.395 1.00 103.57 111 HIS B O 1
ATOM 2427 N N . MET B 1 113 ? 6.276 1.420 39.585 1.00 103.92 112 MET B N 1
ATOM 2428 C CA . MET B 1 113 ? 6.696 2.809 39.719 1.00 104.78 112 MET B CA 1
ATOM 2429 C C . MET B 1 113 ? 6.433 3.572 38.433 1.00 105.96 112 MET B C 1
ATOM 2430 O O . MET B 1 113 ? 5.944 4.696 38.484 1.00 106.35 112 MET B O 1
ATOM 2435 N N . LEU B 1 114 ? 6.736 2.956 37.281 1.00 106.48 113 LEU B N 1
ATOM 2436 C CA . LEU B 1 114 ? 6.535 3.570 35.970 1.00 107.56 113 LEU B CA 1
ATOM 2437 C C . LEU B 1 114 ? 5.034 3.684 35.621 1.00 108.37 113 LEU B C 1
ATOM 2438 O O . LEU B 1 114 ? 4.607 4.718 35.106 1.00 108.39 113 LEU B O 1
ATOM 2440 N N . LYS B 1 115 ? 4.228 2.670 35.966 1.00 108.77 114 LYS B N 1
ATOM 2441 C CA . LYS B 1 115 ? 2.784 2.754 35.749 1.00 110.31 114 LYS B CA 1
ATOM 2442 C C . LYS B 1 115 ? 2.126 3.855 36.629 1.00 111.36 114 LYS B C 1
ATOM 2443 O O . LYS B 1 115 ? 0.959 4.192 36.404 1.00 111.50 114 LYS B O 1
ATOM 2445 N N . GLN B 1 116 ? 2.876 4.407 37.623 1.00 111.34 115 GLN B N 1
ATOM 2446 C CA . GLN B 1 116 ? 2.423 5.461 38.537 1.00 111.46 115 GLN B CA 1
ATOM 2447 C C . GLN B 1 116 ? 3.053 6.838 38.241 1.00 109.89 115 GLN B C 1
ATOM 2448 O O . GLN B 1 116 ? 2.775 7.787 38.976 1.00 110.86 115 GLN B O 1
ATOM 2454 N N . ARG B 1 117 ? 3.900 6.941 37.195 1.00 107.14 116 ARG B N 1
ATOM 2455 C CA . ARG B 1 117 ? 4.625 8.149 36.794 1.00 105.62 116 ARG B CA 1
ATOM 2456 C C . ARG B 1 117 ? 5.773 8.522 37.751 1.00 104.26 116 ARG B C 1
ATOM 2457 O O . ARG B 1 117 ? 6.437 9.535 37.523 1.00 104.94 116 ARG B O 1
ATOM 2459 N N . ARG B 1 118 ? 6.061 7.672 38.764 1.00 101.94 117 ARG B N 1
ATOM 2460 C CA . ARG B 1 118 ? 7.164 7.872 39.704 1.00 99.48 117 ARG B CA 1
ATOM 2461 C C . ARG B 1 118 ? 8.460 7.287 39.141 1.00 95.78 117 ARG B C 1
ATOM 2462 O O . ARG B 1 118 ? 8.410 6.424 38.270 1.00 95.44 117 ARG B O 1
ATOM 2464 N N . SER B 1 119 ? 9.616 7.777 39.607 1.00 93.12 118 SER B N 1
ATOM 2465 C CA . SER B 1 119 ? 10.916 7.270 39.157 1.00 91.09 118 SER B CA 1
ATOM 2466 C C . SER B 1 119 ? 11.196 5.898 39.764 1.00 88.87 118 SER B C 1
ATOM 2467 O O . SER B 1 119 ? 11.193 5.752 40.980 1.00 89.20 118 SER B O 1
ATOM 2470 N N . PRO B 1 120 ? 11.451 4.887 38.926 1.00 86.52 119 PRO B N 1
ATOM 2471 C CA . PRO B 1 120 ? 11.671 3.526 39.444 1.00 84.87 119 PRO B CA 1
ATOM 2472 C C . PRO B 1 120 ? 12.930 3.308 40.277 1.00 82.75 119 PRO B C 1
ATOM 2473 O O . PRO B 1 120 ? 13.017 2.326 41.009 1.00 82.93 119 PRO B O 1
ATOM 2477 N N . GLY B 1 121 ? 13.895 4.203 40.148 1.00 80.67 120 GLY B N 1
ATOM 2478 C CA . GLY B 1 121 ? 15.149 4.124 40.888 1.00 79.24 120 GLY B CA 1
ATOM 2479 C C . GLY B 1 121 ? 15.963 5.391 40.739 1.00 77.40 120 GLY B C 1
ATOM 2480 O O . GLY B 1 121 ? 15.404 6.451 40.440 1.00 77.58 120 GLY B O 1
ATOM 2481 N N . ILE B 1 122 ? 17.284 5.303 40.965 1.00 75.59 121 ILE B N 1
ATOM 2482 C CA . ILE B 1 122 ? 18.204 6.429 40.808 1.00 74.32 121 ILE B CA 1
ATOM 2483 C C . ILE B 1 122 ? 18.410 6.618 39.315 1.00 73.30 121 ILE B C 1
ATOM 2484 O O . ILE B 1 122 ? 19.032 5.783 38.664 1.00 73.40 121 ILE B O 1
ATOM 2489 N N . MET B 1 123 ? 17.834 7.684 38.766 1.00 71.85 122 MET B N 1
ATOM 2490 C CA . MET B 1 123 ? 17.847 7.929 37.336 1.00 71.14 122 MET B CA 1
ATOM 2491 C C . MET B 1 123 ? 19.149 8.422 36.738 1.00 69.77 122 MET B C 1
ATOM 2492 O O . MET B 1 123 ? 19.866 9.200 37.350 1.00 70.23 122 MET B O 1
ATOM 2497 N N . SER B 1 124 ? 19.424 8.004 35.501 1.00 67.99 123 SER B N 1
ATOM 2498 C CA . SER B 1 124 ? 20.591 8.465 34.755 1.00 66.78 123 SER B CA 1
ATOM 2499 C C . SER B 1 124 ? 20.375 9.918 34.341 1.00 66.12 123 SER B C 1
ATOM 2500 O O . SER B 1 124 ? 19.234 10.329 34.103 1.00 66.41 123 SER B O 1
ATOM 2503 N N . VAL B 1 125 ? 21.458 10.698 34.250 1.00 65.12 124 VAL B N 1
ATOM 2504 C CA . VAL B 1 125 ? 21.351 12.114 33.879 1.00 64.91 124 VAL B CA 1
ATOM 2505 C C . VAL B 1 125 ? 20.852 12.289 32.418 1.00 64.34 124 VAL B C 1
ATOM 2506 O O . VAL B 1 125 ? 20.132 13.236 32.116 1.00 63.82 124 VAL B O 1
ATOM 2510 N N . TYR B 1 126 ? 21.207 11.349 31.536 1.00 63.99 125 TYR B N 1
ATOM 2511 C CA . TYR B 1 126 ? 20.812 11.394 30.146 1.00 63.73 125 TYR B CA 1
ATOM 2512 C C . TYR B 1 126 ? 20.184 10.080 29.704 1.00 66.24 125 TYR B C 1
ATOM 2513 O O . TYR B 1 126 ? 20.856 9.056 29.590 1.00 65.75 125 TYR B O 1
ATOM 2522 N N . CYS B 1 127 ? 18.865 10.085 29.558 1.00 68.74 126 CYS B N 1
ATOM 2523 C CA . CYS B 1 127 ? 18.167 8.877 29.068 1.00 70.92 126 CYS B CA 1
ATOM 2524 C C . CYS B 1 127 ? 17.622 9.213 27.684 1.00 72.64 126 CYS B C 1
ATOM 2525 O O . CYS B 1 127 ? 16.659 9.984 27.600 1.00 73.53 126 CYS B O 1
ATOM 2528 N N . PRO B 1 128 ? 18.208 8.669 26.603 1.00 73.10 127 PRO B N 1
ATOM 2529 C CA . PRO B 1 128 ? 17.737 8.958 25.269 1.00 73.77 127 PRO B CA 1
ATOM 2530 C C . PRO B 1 128 ? 16.277 8.494 25.179 1.00 75.50 127 PRO B C 1
ATOM 2531 O O . PRO B 1 128 ? 15.820 7.799 26.057 1.00 75.38 127 PRO B O 1
ATOM 2535 N N . PRO B 1 129 ? 15.529 8.885 24.130 1.00 77.04 128 PRO B N 1
ATOM 2536 C CA . PRO B 1 129 ? 14.145 8.465 23.983 1.00 78.14 128 PRO B CA 1
ATOM 2537 C C . PRO B 1 129 ? 14.058 7.019 23.481 1.00 79.50 128 PRO B C 1
ATOM 2538 O O . PRO B 1 129 ? 14.021 6.813 22.290 1.00 80.09 128 PRO B O 1
ATOM 2542 N N . GLN B 1 130 ? 14.039 6.058 24.401 1.00 79.63 129 GLN B N 1
ATOM 2543 C CA . GLN B 1 130 ? 13.881 4.640 24.004 1.00 80.25 129 GLN B CA 1
ATOM 2544 C C . GLN B 1 130 ? 12.956 4.574 22.792 1.00 81.29 129 GLN B C 1
ATOM 2545 O O . GLN B 1 130 ? 11.737 4.531 23.020 1.00 81.70 129 GLN B O 1
ATOM 2547 N N . ALA B 1 132 ? 12.072 -0.619 21.005 1.00 105.03 131 ALA B N 1
ATOM 2548 C CA . ALA B 1 132 ? 11.898 0.583 21.847 1.00 105.35 131 ALA B CA 1
ATOM 2549 C C . ALA B 1 132 ? 11.121 0.167 23.087 1.00 105.40 131 ALA B C 1
ATOM 2550 O O . ALA B 1 132 ? 11.166 0.891 24.093 1.00 105.29 131 ALA B O 1
ATOM 2552 N N . PHE B 1 133 ? 10.441 -0.971 22.997 1.00 105.47 132 PHE B N 1
ATOM 2553 C CA . PHE B 1 133 ? 9.650 -1.471 24.143 1.00 106.01 132 PHE B CA 1
ATOM 2554 C C . PHE B 1 133 ? 10.216 -2.826 24.568 1.00 106.21 132 PHE B C 1
ATOM 2555 O O . PHE B 1 133 ? 10.049 -3.210 25.734 1.00 105.89 132 PHE B O 1
ATOM 2557 N N . GLN B 1 134 ? 10.865 -3.523 23.639 1.00 106.48 133 GLN B N 1
ATOM 2558 C CA . GLN B 1 134 ? 11.430 -4.856 23.947 1.00 107.01 133 GLN B CA 1
ATOM 2559 C C . GLN B 1 134 ? 12.756 -5.005 23.207 1.00 106.98 133 GLN B C 1
ATOM 2560 O O . GLN B 1 134 ? 13.004 -4.213 22.283 1.00 107.10 133 GLN B O 1
ATOM 2562 N N . CYS B 1 135 ? 13.572 -5.982 23.601 1.00 106.53 134 CYS B N 1
ATOM 2563 C CA . CYS B 1 135 ? 14.924 -6.086 23.004 1.00 106.24 134 CYS B CA 1
ATOM 2564 C C . CYS B 1 135 ? 15.154 -7.479 22.432 1.00 106.52 134 CYS B C 1
ATOM 2565 O O . CYS B 1 135 ? 15.720 -8.311 23.154 1.00 107.14 134 CYS B O 1
ATOM 2568 N N . ASN B 1 136 ? 14.710 -7.734 21.197 1.00 105.84 135 ASN B N 1
ATOM 2569 C CA . ASN B 1 136 ? 15.066 -9.022 20.550 1.00 105.34 135 ASN B CA 1
ATOM 2570 C C . ASN B 1 136 ? 16.579 -8.960 20.404 1.00 104.49 135 ASN B C 1
ATOM 2571 O O . ASN B 1 136 ? 17.193 -10.015 20.165 1.00 104.51 135 ASN B O 1
ATOM 2573 N N . GLY B 1 137 ? 17.138 -7.749 20.536 1.00 103.07 136 GLY B N 1
ATOM 2574 C CA . GLY B 1 137 ? 18.601 -7.590 20.513 1.00 101.27 136 GLY B CA 1
ATOM 2575 C C . GLY B 1 137 ? 19.073 -8.843 21.199 1.00 98.10 136 GLY B C 1
ATOM 2576 O O . GLY B 1 137 ? 18.794 -9.016 22.395 1.00 97.66 136 GLY B O 1
ATOM 2577 N N . ASP B 1 138 ? 19.768 -9.693 20.459 1.00 95.53 137 ASP B N 1
ATOM 2578 C CA . ASP B 1 138 ? 20.188 -10.994 21.023 1.00 93.24 137 ASP B CA 1
ATOM 2579 C C . ASP B 1 138 ? 21.179 -10.681 22.149 1.00 90.25 137 ASP B C 1
ATOM 2580 O O . ASP B 1 138 ? 21.134 -11.398 23.159 1.00 90.27 137 ASP B O 1
ATOM 2582 N N . PRO B 1 139 ? 22.078 -9.677 22.042 1.00 87.32 138 PRO B N 1
ATOM 2583 C CA . PRO B 1 139 ? 23.124 -9.476 23.058 1.00 84.35 138 PRO B CA 1
ATOM 2584 C C . PRO B 1 139 ? 22.686 -8.987 24.442 1.00 80.15 138 PRO B C 1
ATOM 2585 O O . PRO B 1 139 ? 21.845 -8.127 24.516 1.00 80.32 138 PRO B O 1
ATOM 2589 N N . PHE B 1 140 ? 23.257 -9.578 25.493 1.00 76.57 139 PHE B N 1
ATOM 2590 C CA . PHE B 1 140 ? 22.992 -9.084 26.838 1.00 73.78 139 PHE B CA 1
ATOM 2591 C C . PHE B 1 140 ? 24.103 -8.216 27.409 1.00 71.69 139 PHE B C 1
ATOM 2592 O O . PHE B 1 140 ? 25.278 -8.563 27.328 1.00 72.48 139 PHE B O 1
ATOM 2600 N N . VAL B 1 141 ? 23.728 -7.095 28.020 1.00 68.92 140 VAL B N 1
ATOM 2601 C CA . VAL B 1 141 ? 24.678 -6.198 28.665 1.00 66.23 140 VAL B CA 1
ATOM 2602 C C . VAL B 1 141 ? 24.320 -6.209 30.121 1.00 64.45 140 VAL B C 1
ATOM 2603 O O . VAL B 1 141 ? 23.182 -5.891 30.452 1.00 64.52 140 VAL B O 1
ATOM 2607 N N . PHE B 1 142 ? 25.258 -6.570 30.993 1.00 62.76 141 PHE B N 1
ATOM 2608 C CA . PHE B 1 142 ? 25.029 -6.593 32.441 1.00 61.42 141 PHE B CA 1
ATOM 2609 C C . PHE B 1 142 ? 26.152 -5.824 33.178 1.00 60.50 141 PHE B C 1
ATOM 2610 O O . PHE B 1 142 ? 27.035 -5.259 32.531 1.00 60.16 141 PHE B O 1
ATOM 2618 N N . VAL B 1 143 ? 26.119 -5.786 34.525 1.00 60.03 142 VAL B N 1
ATOM 2619 C CA . VAL B 1 143 ? 27.148 -5.105 35.304 1.00 60.04 142 VAL B CA 1
ATOM 2620 C C . VAL B 1 143 ? 28.199 -6.091 35.811 1.00 60.87 142 VAL B C 1
ATOM 2621 O O . VAL B 1 143 ? 27.864 -7.011 36.528 1.00 61.10 142 VAL B O 1
ATOM 2625 N N . ARG B 1 144 ? 29.459 -5.922 35.408 1.00 61.56 143 ARG B N 1
ATOM 2626 C CA . ARG B 1 144 ? 30.565 -6.775 35.836 1.00 62.91 143 ARG B CA 1
ATOM 2627 C C . ARG B 1 144 ? 31.016 -6.419 37.244 1.00 63.92 143 ARG B C 1
ATOM 2628 O O . ARG B 1 144 ? 31.255 -7.316 38.044 1.00 63.66 143 ARG B O 1
ATOM 2630 N N . TRP B 1 145 ? 31.189 -5.128 37.529 1.00 65.45 144 TRP B N 1
ATOM 2631 C CA . TRP B 1 145 ? 31.601 -4.681 38.851 1.00 68.31 144 TRP B CA 1
ATOM 2632 C C . TRP B 1 145 ? 30.941 -3.361 39.214 1.00 68.41 144 TRP B C 1
ATOM 2633 O O . TRP B 1 145 ? 30.508 -2.601 38.363 1.00 68.72 144 TRP B O 1
ATOM 2644 N N . TYR B 1 146 ? 30.883 -3.091 40.488 1.00 68.49 145 TYR B N 1
ATOM 2645 C CA . TYR B 1 146 ? 30.264 -1.921 41.081 1.00 69.09 145 TYR B CA 1
ATOM 2646 C C . TYR B 1 146 ? 31.255 -1.313 42.111 1.00 68.06 145 TYR B C 1
ATOM 2647 O O . TYR B 1 146 ? 32.134 -1.989 42.632 1.00 68.08 145 TYR B O 1
ATOM 2656 N N . ARG B 1 147 ? 31.114 -0.037 42.381 1.00 67.21 146 ARG B N 1
ATOM 2657 C CA . ARG B 1 147 ? 31.851 0.636 43.441 1.00 67.53 146 ARG B CA 1
ATOM 2658 C C . ARG B 1 147 ? 30.990 1.787 43.899 1.00 68.24 146 ARG B C 1
ATOM 2659 O O . ARG B 1 147 ? 30.590 2.610 43.094 1.00 68.49 146 ARG B O 1
ATOM 2661 N N . PHE B 1 148 ? 30.667 1.819 45.184 1.00 69.03 147 PHE B N 1
ATOM 2662 C CA . PHE B 1 148 ? 29.724 2.853 45.661 1.00 70.55 147 PHE B CA 1
ATOM 2663 C C . PHE B 1 148 ? 30.282 3.541 46.898 1.00 72.59 147 PHE B C 1
ATOM 2664 O O . PHE B 1 148 ? 31.415 3.235 47.290 1.00 73.05 147 PHE B O 1
ATOM 2672 N N . HIS B 1 149 ? 29.488 4.432 47.490 1.00 73.79 148 HIS B N 1
ATOM 2673 C CA . HIS B 1 149 ? 29.910 5.130 48.729 1.00 75.46 148 HIS B CA 1
ATOM 2674 C C . HIS B 1 149 ? 31.166 5.945 48.444 1.00 76.73 148 HIS B C 1
ATOM 2675 O O . HIS B 1 149 ? 31.607 6.679 49.340 1.00 77.06 148 HIS B O 1
ATOM 2677 N N . MET B 1 150 ? 31.706 5.815 47.237 1.00 77.13 149 MET B N 1
ATOM 2678 C CA . MET B 1 150 ? 32.964 6.524 46.905 1.00 77.83 149 MET B CA 1
ATOM 2679 C C . MET B 1 150 ? 32.823 8.000 47.289 1.00 78.06 149 MET B C 1
ATOM 2680 O O . MET B 1 150 ? 31.684 8.490 47.345 1.00 78.52 149 MET B O 1
ATOM 2685 N N . GLU B 1 151 ? 33.945 8.671 47.552 1.00 77.16 150 GLU B N 1
ATOM 2686 C CA . GLU B 1 151 ? 33.910 10.072 48.038 1.00 76.78 150 GLU B CA 1
ATOM 2687 C C . GLU B 1 151 ? 33.586 11.027 46.897 1.00 75.88 150 GLU B C 1
ATOM 2688 O O . GLU B 1 151 ? 34.296 10.950 45.885 1.00 75.78 150 GLU B O 1
ATOM 2690 N N . ASN B 1 152 ? 32.596 11.903 47.095 1.00 74.81 151 ASN B N 1
ATOM 2691 C CA . ASN B 1 152 ? 32.143 12.863 46.056 1.00 74.23 151 ASN B CA 1
ATOM 2692 C C . ASN B 1 152 ? 30.782 12.394 45.535 1.00 73.70 151 ASN B C 1
ATOM 2693 O O . ASN B 1 152 ? 30.389 12.831 44.443 1.00 74.03 151 ASN B O 1
ATOM 2695 N N . SER B 1 153 ? 30.098 11.544 46.303 1.00 72.59 152 SER B N 1
ATOM 2696 C CA . SER B 1 153 ? 28.766 11.027 45.900 1.00 71.65 152 SER B CA 1
ATOM 2697 C C . SER B 1 153 ? 28.905 10.263 44.584 1.00 70.78 152 SER B C 1
ATOM 2698 O O . SER B 1 153 ? 27.969 10.307 43.772 1.00 70.80 152 SER B O 1
ATOM 2700 N N . MET B 1 154 ? 30.024 9.563 44.409 1.00 69.74 153 MET B N 1
ATOM 2701 C CA . MET B 1 154 ? 30.287 8.863 43.132 1.00 68.99 153 MET B CA 1
ATOM 2702 C C . MET B 1 154 ? 29.813 7.418 43.212 1.00 67.86 153 MET B C 1
ATOM 2703 O O . MET B 1 154 ? 30.013 6.795 44.256 1.00 69.02 153 MET B O 1
ATOM 2708 N N . SER B 1 155 ? 29.203 6.923 42.141 1.00 65.81 154 SER B N 1
ATOM 2709 C CA . SER B 1 155 ? 28.784 5.505 42.063 1.00 64.63 154 SER B CA 1
ATOM 2710 C C . SER B 1 155 ? 29.230 4.977 40.700 1.00 62.54 154 SER B C 1
ATOM 2711 O O . SER B 1 155 ? 28.621 5.365 39.700 1.00 62.98 154 SER B O 1
ATOM 2714 N N . GLY B 1 156 ? 30.254 4.132 40.671 1.00 60.20 155 GLY B N 1
ATOM 2715 C CA . GLY B 1 156 ? 30.838 3.639 39.432 1.00 59.12 155 GLY B CA 1
ATOM 2716 C C . GLY B 1 156 ? 30.436 2.222 39.087 1.00 58.12 155 GLY B C 1
ATOM 2717 O O . GLY B 1 156 ? 30.303 1.369 39.962 1.00 58.00 155 GLY B O 1
ATOM 2718 N N . PHE B 1 157 ? 30.247 1.955 37.805 1.00 57.32 156 PHE B N 1
ATOM 2719 C CA . PHE B 1 157 ? 29.869 0.632 37.321 1.00 57.09 156 PHE B CA 1
ATOM 2720 C C . PHE B 1 157 ? 30.740 0.288 36.129 1.00 57.91 156 PHE B C 1
ATOM 2721 O O . PHE B 1 157 ? 31.039 1.167 35.325 1.00 57.79 156 PHE B O 1
ATOM 2729 N N . MET B 1 158 ? 31.106 -0.988 35.973 1.00 58.67 157 MET B N 1
ATOM 2730 C CA . MET B 1 158 ? 31.786 -1.426 34.758 1.00 59.58 157 MET B CA 1
ATOM 2731 C C . MET B 1 158 ? 30.861 -2.412 34.112 1.00 60.71 157 MET B C 1
ATOM 2732 O O . MET B 1 158 ? 30.479 -3.395 34.734 1.00 61.25 157 MET B O 1
ATOM 2734 N N . LEU B 1 159 ? 30.442 -2.118 32.900 1.00 60.66 158 LEU B N 1
ATOM 2735 C CA . LEU B 1 159 ? 29.523 -2.969 32.183 1.00 61.03 158 LEU B CA 1
ATOM 2736 C C . LEU B 1 159 ? 30.248 -4.085 31.461 1.00 61.37 158 LEU B C 1
ATOM 2737 O O . LEU B 1 159 ? 31.438 -3.973 31.157 1.00 61.46 158 LEU B O 1
ATOM 2742 N N . SER B 1 160 ? 29.523 -5.168 31.183 1.00 61.47 159 SER B N 1
ATOM 2743 C CA . SER B 1 160 ? 30.037 -6.354 30.494 1.00 62.01 159 SER B CA 1
ATOM 2744 C C . SER B 1 160 ? 30.631 -6.063 29.116 1.00 61.48 159 SER B C 1
ATOM 2745 O O . SER B 1 160 ? 31.441 -6.858 28.623 1.00 62.16 159 SER B O 1
ATOM 2748 N N . ASN B 1 161 ? 30.214 -4.959 28.478 1.00 59.97 160 ASN B N 1
ATOM 2749 C CA . ASN B 1 161 ? 30.780 -4.590 27.185 1.00 59.59 160 ASN B CA 1
ATOM 2750 C C . ASN B 1 161 ? 32.074 -3.746 27.284 1.00 60.02 160 ASN B C 1
ATOM 2751 O O . ASN B 1 161 ? 32.515 -3.189 26.283 1.00 60.19 160 ASN B O 1
ATOM 2756 N N . GLY B 1 162 ? 32.651 -3.646 28.482 1.00 59.80 161 GLY B N 1
ATOM 2757 C CA . GLY B 1 162 ? 33.872 -2.884 28.712 1.00 59.78 161 GLY B CA 1
ATOM 2758 C C . GLY B 1 162 ? 33.653 -1.425 29.077 1.00 59.45 161 GLY B C 1
ATOM 2759 O O . GLY B 1 162 ? 34.599 -0.742 29.487 1.00 59.93 161 GLY B O 1
ATOM 2760 N N . ALA B 1 163 ? 32.419 -0.916 28.902 1.00 58.29 162 ALA B N 1
ATOM 2761 C CA . ALA B 1 163 ? 32.116 0.478 29.193 1.00 57.47 162 ALA B CA 1
ATOM 2762 C C . ALA B 1 163 ? 32.118 0.764 30.685 1.00 56.25 162 ALA B C 1
ATOM 2763 O O . ALA B 1 163 ? 31.728 -0.089 31.465 1.00 56.35 162 ALA B O 1
ATOM 2765 N N . VAL B 1 164 ? 32.565 1.956 31.087 1.00 55.05 163 VAL B N 1
ATOM 2766 C CA . VAL B 1 164 ? 32.550 2.351 32.492 1.00 54.86 163 VAL B CA 1
ATOM 2767 C C . VAL B 1 164 ? 31.598 3.534 32.636 1.00 53.89 163 VAL B C 1
ATOM 2768 O O . VAL B 1 164 ? 31.633 4.440 31.811 1.00 54.35 163 VAL B O 1
ATOM 2772 N N . GLN B 1 165 ? 30.716 3.509 33.634 1.00 52.67 164 GLN B N 1
ATOM 2773 C CA . GLN B 1 165 ? 29.750 4.573 33.834 1.00 52.71 164 GLN B CA 1
ATOM 2774 C C . GLN B 1 165 ? 29.749 5.000 35.274 1.00 52.95 164 GLN B C 1
ATOM 2775 O O . GLN B 1 165 ? 29.406 4.210 36.148 1.00 53.26 164 GLN B O 1
ATOM 2781 N N . VAL B 1 166 ? 30.145 6.246 35.536 1.00 52.90 165 VAL B N 1
ATOM 2782 C CA . VAL B 1 166 ? 30.235 6.769 36.891 1.00 53.55 165 VAL B CA 1
ATOM 2783 C C . VAL B 1 166 ? 29.172 7.818 37.136 1.00 54.77 165 VAL B C 1
ATOM 2784 O O . VAL B 1 166 ? 29.055 8.749 36.360 1.00 55.17 165 VAL B O 1
ATOM 2788 N N . PHE B 1 167 ? 28.392 7.671 38.206 1.00 55.23 166 PHE B N 1
ATOM 2789 C CA . PHE B 1 167 ? 27.334 8.612 38.540 1.00 55.99 166 PHE B CA 1
ATOM 2790 C C . PHE B 1 167 ? 27.846 9.529 39.617 1.00 57.45 166 PHE B C 1
ATOM 2791 O O . PHE B 1 167 ? 27.894 9.120 40.777 1.00 58.12 166 PHE B O 1
ATOM 2799 N N . VAL B 1 168 ? 28.136 10.781 39.269 1.00 57.74 167 VAL B N 1
ATOM 2800 C CA . VAL B 1 168 ? 28.719 11.734 40.261 1.00 58.46 167 VAL B CA 1
ATOM 2801 C C . VAL B 1 168 ? 27.606 12.545 40.930 1.00 59.22 167 VAL B C 1
ATOM 2802 O O . VAL B 1 168 ? 27.407 13.697 40.535 1.00 59.40 167 VAL B O 1
ATOM 2806 N N . GLY B 1 169 ? 26.883 11.944 41.871 1.00 59.58 168 GLY B N 1
ATOM 2807 C CA . GLY B 1 169 ? 25.870 12.669 42.664 1.00 60.81 168 GLY B CA 1
ATOM 2808 C C . GLY B 1 169 ? 24.806 13.414 41.883 1.00 61.49 168 GLY B C 1
ATOM 2809 O O . GLY B 1 169 ? 24.469 14.534 42.295 1.00 61.70 168 GLY B O 1
ATOM 2810 N N . GLY B 1 170 ? 24.236 12.815 40.844 1.00 61.26 169 GLY B N 1
ATOM 2811 C CA . GLY B 1 170 ? 23.140 13.493 40.162 1.00 61.55 169 GLY B CA 1
ATOM 2812 C C . GLY B 1 170 ? 23.540 14.633 39.248 1.00 61.76 169 GLY B C 1
ATOM 2813 O O . GLY B 1 170 ? 22.857 14.885 38.257 1.00 62.50 169 GLY B O 1
ATOM 2814 N N . LYS B 1 171 ? 24.633 15.340 39.574 1.00 61.24 170 LYS B N 1
ATOM 2815 C CA . LYS B 1 171 ? 25.133 16.489 38.821 1.00 61.36 170 LYS B CA 1
ATOM 2816 C C . LYS B 1 171 ? 25.518 16.156 37.355 1.00 61.42 170 LYS B C 1
ATOM 2817 O O . LYS B 1 171 ? 25.150 16.890 36.420 1.00 61.73 170 LYS B O 1
ATOM 2819 N N . TYR B 1 172 ? 26.220 15.039 37.157 1.00 60.70 171 TYR B N 1
ATOM 2820 C CA . TYR B 1 172 ? 26.627 14.609 35.822 1.00 60.64 171 TYR B CA 1
ATOM 2821 C C . TYR B 1 172 ? 27.106 13.147 35.858 1.00 59.09 171 TYR B C 1
ATOM 2822 O O . TYR B 1 172 ? 26.978 12.474 36.886 1.00 59.21 171 TYR B O 1
ATOM 2831 N N . GLU B 1 173 ? 27.608 12.636 34.722 1.00 57.53 172 GLU B N 1
ATOM 2832 C CA . GLU B 1 173 ? 28.129 11.281 34.625 1.00 56.23 172 GLU B CA 1
ATOM 2833 C C . GLU B 1 173 ? 29.460 11.239 33.888 1.00 56.16 172 GLU B C 1
ATOM 2834 O O . GLU B 1 173 ? 29.778 12.141 33.122 1.00 56.06 172 GLU B O 1
ATOM 2840 N N . LEU B 1 174 ? 30.220 10.170 34.103 1.00 56.02 173 LEU B N 1
ATOM 2841 C CA . LEU B 1 174 ? 31.451 9.908 33.379 1.00 56.30 173 LEU B CA 1
ATOM 2842 C C . LEU B 1 174 ? 31.209 8.625 32.611 1.00 56.35 173 LEU B C 1
ATOM 2843 O O . LEU B 1 174 ? 30.804 7.635 33.204 1.00 56.04 173 LEU B O 1
ATOM 2848 N N . ARG B 1 175 ? 31.412 8.642 31.305 1.00 56.58 174 ARG B N 1
ATOM 2849 C CA . ARG B 1 175 ? 31.203 7.458 30.494 1.00 57.50 174 ARG B CA 1
ATOM 2850 C C . ARG B 1 175 ? 32.406 7.286 29.579 1.00 60.10 174 ARG B C 1
ATOM 2851 O O . ARG B 1 175 ? 32.934 8.278 29.072 1.00 60.24 174 ARG B O 1
ATOM 2859 N N . TRP B 1 176 ? 32.843 6.044 29.365 1.00 61.83 175 TRP B N 1
ATOM 2860 C CA . TRP B 1 176 ? 33.943 5.781 28.454 1.00 64.41 175 TRP B CA 1
ATOM 2861 C C . TRP B 1 176 ? 34.039 4.317 28.067 1.00 68.03 175 TRP B C 1
ATOM 2862 O O . TRP B 1 176 ? 33.474 3.463 28.733 1.00 68.39 175 TRP B O 1
ATOM 2873 N N . LEU B 1 177 ? 34.733 4.013 26.967 1.00 70.88 176 LEU B N 1
ATOM 2874 C CA . LEU B 1 177 ? 35.000 2.592 26.599 1.00 74.04 176 LEU B CA 1
ATOM 2875 C C . LEU B 1 177 ? 36.516 2.413 26.575 1.00 77.02 176 LEU B C 1
ATOM 2876 O O . LEU B 1 177 ? 36.995 1.394 27.093 1.00 77.08 176 LEU B O 1
ATOM 2881 N N . ASP B 1 178 ? 37.237 3.380 26.008 1.00 79.42 177 ASP B N 1
ATOM 2882 C CA . ASP B 1 178 ? 38.688 3.369 26.029 1.00 82.34 177 ASP B CA 1
ATOM 2883 C C . ASP B 1 178 ? 39.147 4.176 27.216 1.00 84.41 177 ASP B C 1
ATOM 2884 O O . ASP B 1 178 ? 38.782 5.344 27.347 1.00 84.36 177 ASP B O 1
ATOM 2889 N N . ASP B 1 179 ? 39.917 3.531 28.104 1.00 85.80 178 ASP B N 1
ATOM 2890 C CA . ASP B 1 179 ? 40.412 4.112 29.347 1.00 87.44 178 ASP B CA 1
ATOM 2891 C C . ASP B 1 179 ? 41.121 5.456 29.200 1.00 87.34 178 ASP B C 1
ATOM 2892 O O . ASP B 1 179 ? 41.002 6.295 30.089 1.00 87.85 178 ASP B O 1
ATOM 2897 N N . ASN B 1 180 ? 41.826 5.679 28.088 1.00 86.64 179 ASN B N 1
ATOM 2898 C CA . ASN B 1 180 ? 42.561 6.932 27.888 1.00 86.76 179 ASN B CA 1
ATOM 2899 C C . ASN B 1 180 ? 41.780 7.976 27.067 1.00 84.46 179 ASN B C 1
ATOM 2900 O O . ASN B 1 180 ? 42.373 8.774 26.330 1.00 84.40 179 ASN B O 1
ATOM 2905 N N . ARG B 1 181 ? 40.456 7.965 27.204 1.00 82.24 180 ARG B N 1
ATOM 2906 C CA . ARG B 1 181 ? 39.544 8.905 26.560 1.00 80.09 180 ARG B CA 1
ATOM 2907 C C . ARG B 1 181 ? 38.193 8.825 27.289 1.00 77.38 180 ARG B C 1
ATOM 2908 O O . ARG B 1 181 ? 37.244 8.177 26.836 1.00 77.16 180 ARG B O 1
ATOM 2916 N N . LYS B 1 182 ? 38.163 9.430 28.476 1.00 74.91 181 LYS B N 1
ATOM 2917 C CA . LYS B 1 182 ? 37.019 9.469 29.372 1.00 72.30 181 LYS B CA 1
ATOM 2918 C C . LYS B 1 182 ? 36.183 10.722 29.076 1.00 69.89 181 LYS B C 1
ATOM 2919 O O . LYS B 1 182 ? 36.730 11.772 28.747 1.00 69.49 181 LYS B O 1
ATOM 2925 N N . PHE B 1 183 ? 34.859 10.608 29.174 1.00 68.42 182 PHE B N 1
ATOM 2926 C CA . PHE B 1 183 ? 33.961 11.719 28.867 1.00 67.64 182 PHE B CA 1
ATOM 2927 C C . PHE B 1 183 ? 33.068 12.118 30.028 1.00 66.52 182 PHE B C 1
ATOM 2928 O O . PHE B 1 183 ? 32.942 11.379 30.993 1.00 66.26 182 PHE B O 1
ATOM 2936 N N . ILE B 1 184 ? 32.418 13.286 29.901 1.00 65.62 183 ILE B N 1
ATOM 2937 C CA . ILE B 1 184 ? 31.458 13.817 30.840 1.00 65.27 183 ILE B CA 1
ATOM 2938 C C . ILE B 1 184 ? 30.146 13.976 30.100 1.00 64.29 183 ILE B C 1
ATOM 2939 O O . ILE B 1 184 ? 30.074 14.740 29.143 1.00 63.94 183 ILE B O 1
ATOM 2944 N N . VAL B 1 185 ? 29.112 13.252 30.527 1.00 63.87 184 VAL B N 1
ATOM 2945 C CA . VAL B 1 185 ? 27.798 13.369 29.902 1.00 63.47 184 VAL B CA 1
ATOM 2946 C C . VAL B 1 185 ? 26.865 14.162 30.812 1.00 64.06 184 VAL B C 1
ATOM 2947 O O . VAL B 1 185 ? 26.714 13.842 31.993 1.00 63.92 184 VAL B O 1
ATOM 2951 N N . ARG B 1 186 ? 26.301 15.244 30.275 1.00 64.65 185 ARG B N 1
ATOM 2952 C CA . ARG B 1 186 ? 25.392 16.106 31.033 1.00 65.88 185 ARG B CA 1
ATOM 2953 C C . ARG B 1 186 ? 23.936 15.839 30.662 1.00 66.07 185 ARG B C 1
ATOM 2954 O O . ARG B 1 186 ? 23.666 15.216 29.631 1.00 65.39 185 ARG B O 1
ATOM 2962 N N . SER B 1 187 ? 22.999 16.268 31.534 1.00 66.68 186 SER B N 1
ATOM 2963 C CA . SER B 1 187 ? 21.555 16.035 31.400 1.00 67.45 186 SER B CA 1
ATOM 2964 C C . SER B 1 187 ? 20.957 16.412 30.037 1.00 67.16 186 SER B C 1
ATOM 2965 O O . SER B 1 187 ? 20.041 15.737 29.543 1.00 66.53 186 SER B O 1
ATOM 2968 N N . ASN B 1 188 ? 21.506 17.460 29.424 1.00 67.42 187 ASN B N 1
ATOM 2969 C CA . ASN B 1 188 ? 21.075 17.959 28.113 1.00 68.21 187 ASN B CA 1
ATOM 2970 C C . ASN B 1 188 ? 21.712 17.230 26.905 1.00 67.72 187 ASN B C 1
ATOM 2971 O O . ASN B 1 188 ? 21.512 17.648 25.771 1.00 67.97 187 ASN B O 1
ATOM 2976 N N . GLY B 1 189 ? 22.470 16.173 27.150 1.00 67.10 188 GLY B N 1
ATOM 2977 C CA . GLY B 1 189 ? 23.151 15.439 26.088 1.00 67.22 188 GLY B CA 1
ATOM 2978 C C . GLY B 1 189 ? 24.516 15.990 25.703 1.00 67.18 188 GLY B C 1
ATOM 2979 O O . GLY B 1 189 ? 25.104 15.547 24.716 1.00 67.07 188 GLY B O 1
ATOM 2980 N N . VAL B 1 190 ? 25.021 16.973 26.454 1.00 66.96 189 VAL B N 1
ATOM 2981 C CA . VAL B 1 190 ? 26.312 17.560 26.174 1.00 67.32 189 VAL B CA 1
ATOM 2982 C C . VAL B 1 190 ? 27.397 16.610 26.608 1.00 67.63 189 VAL B C 1
ATOM 2983 O O . VAL B 1 190 ? 27.398 16.165 27.749 1.00 67.58 189 VAL B O 1
ATOM 2987 N N . CYS B 1 191 ? 28.309 16.279 25.674 1.00 67.77 190 CYS B N 1
ATOM 2988 C CA . CYS B 1 191 ? 29.456 15.414 25.902 1.00 67.86 190 CYS B CA 1
ATOM 2989 C C . CYS B 1 191 ? 30.702 16.239 25.858 1.00 69.42 190 CYS B C 1
ATOM 2990 O O . CYS B 1 191 ? 30.847 17.082 24.969 1.00 69.76 190 CYS B O 1
ATOM 2993 N N . GLU B 1 192 ? 31.618 15.987 26.786 1.00 70.32 191 GLU B N 1
ATOM 2994 C CA . GLU B 1 192 ? 32.889 16.674 26.798 1.00 72.52 191 GLU B CA 1
ATOM 2995 C C . GLU B 1 192 ? 34.006 15.774 27.249 1.00 74.67 191 GLU B C 1
ATOM 2996 O O . GLU B 1 192 ? 33.798 14.903 28.070 1.00 74.39 191 GLU B O 1
ATOM 3002 N N . VAL B 1 193 ? 35.194 15.960 26.690 1.00 77.18 192 VAL B N 1
ATOM 3003 C CA . VAL B 1 193 ? 36.345 15.154 27.041 1.00 80.02 192 VAL B CA 1
ATOM 3004 C C . VAL B 1 193 ? 36.867 15.547 28.415 1.00 82.71 192 VAL B C 1
ATOM 3005 O O . VAL B 1 193 ? 37.170 16.712 28.656 1.00 82.59 192 VAL B O 1
ATOM 3009 N N . LEU B 1 194 ? 37.027 14.567 29.303 1.00 85.06 193 LEU B N 1
ATOM 3010 C CA . LEU B 1 194 ? 37.529 14.850 30.674 1.00 87.99 193 LEU B CA 1
ATOM 3011 C C . LEU B 1 194 ? 39.044 15.076 30.643 1.00 92.25 193 LEU B C 1
ATOM 3012 O O . LEU B 1 194 ? 39.742 14.221 30.080 1.00 92.17 193 LEU B O 1
ATOM 3017 N N . ASP B 1 195 ? 39.526 16.183 31.218 1.00 95.95 194 ASP B N 1
ATOM 3018 C CA . ASP B 1 195 ? 40.988 16.457 31.302 1.00 100.21 194 ASP B CA 1
ATOM 3019 C C . ASP B 1 195 ? 41.513 15.871 32.611 1.00 103.64 194 ASP B C 1
ATOM 3020 O O . ASP B 1 195 ? 41.310 16.498 33.664 1.00 103.47 194 ASP B O 1
ATOM 3025 N N . GLU B 1 196 ? 42.181 14.726 32.541 1.00 106.37 195 GLU B N 1
ATOM 3026 C CA . GLU B 1 196 ? 42.618 14.037 33.779 1.00 109.36 195 GLU B CA 1
ATOM 3027 C C . GLU B 1 196 ? 43.591 14.912 34.563 1.00 112.50 195 GLU B C 1
ATOM 3028 O O . GLU B 1 196 ? 43.590 14.807 35.798 1.00 113.02 195 GLU B O 1
ATOM 3030 N N . GLU B 1 197 ? 44.396 15.728 33.880 1.00 114.57 196 GLU B N 1
ATOM 3031 C CA . GLU B 1 197 ? 45.437 16.523 34.585 1.00 117.01 196 GLU B CA 1
ATOM 3032 C C . GLU B 1 197 ? 44.780 17.436 35.630 1.00 119.89 196 GLU B C 1
ATOM 3033 O O . GLU B 1 197 ? 45.205 17.395 36.800 1.00 120.61 196 GLU B O 1
ATOM 3035 N N . LYS B 1 198 ? 43.768 18.208 35.232 1.00 121.15 197 LYS B N 1
ATOM 3036 C CA . LYS B 1 198 ? 43.043 19.085 36.187 1.00 122.40 197 LYS B CA 1
ATOM 3037 C C . LYS B 1 198 ? 41.805 18.345 36.696 1.00 123.69 197 LYS B C 1
ATOM 3038 O O . LYS B 1 198 ? 40.908 19.007 37.244 1.00 124.19 197 LYS B O 1
ATOM 3040 N N . PHE B 1 199 ? 41.757 17.026 36.497 1.00 124.11 198 PHE B N 1
ATOM 3041 C CA . PHE B 1 199 ? 40.605 16.216 36.960 1.00 125.14 198 PHE B CA 1
ATOM 3042 C C . PHE B 1 199 ? 40.568 16.232 38.485 1.00 126.23 198 PHE B C 1
ATOM 3043 O O . PHE B 1 199 ? 41.397 15.545 39.108 1.00 126.76 198 PHE B O 1
ATOM 3045 N N . PRO B 1 200 ? 39.651 16.989 39.123 1.00 126.36 199 PRO B N 1
ATOM 3046 C CA . PRO B 1 200 ? 39.630 17.092 40.580 1.00 126.16 199 PRO B CA 1
ATOM 3047 C C . PRO B 1 200 ? 39.336 15.719 41.192 1.00 125.45 199 PRO B C 1
ATOM 3048 O O . PRO B 1 200 ? 40.018 15.337 42.117 1.00 125.63 199 PRO B O 1
ATOM 3052 N N . LEU B 1 201 ? 38.360 14.993 40.642 1.00 124.34 200 LEU B N 1
ATOM 3053 C CA . LEU B 1 201 ? 37.974 13.666 41.193 1.00 123.82 200 LEU B CA 1
ATOM 3054 C C . LEU B 1 201 ? 38.761 12.556 40.490 1.00 123.11 200 LEU B C 1
ATOM 3055 O O . LEU B 1 201 ? 38.234 11.434 40.408 1.00 123.38 200 LEU B O 1
ATOM 3060 N N . SER B 1 202 ? 39.964 12.857 40.002 1.00 122.04 201 SER B N 1
ATOM 3061 C CA . SER B 1 202 ? 40.843 11.883 39.363 1.00 121.38 201 SER B CA 1
ATOM 3062 C C . SER B 1 202 ? 41.420 10.888 40.365 1.00 120.54 201 SER B C 1
ATOM 3063 O O . SER B 1 202 ? 41.403 9.696 40.089 1.00 120.33 201 SER B O 1
ATOM 3066 N N . GLU B 1 203 ? 41.908 11.358 41.530 1.00 119.98 202 GLU B N 1
ATOM 3067 C CA . GLU B 1 203 ? 42.453 10.469 42.559 1.00 119.85 202 GLU B CA 1
ATOM 3068 C C . GLU B 1 203 ? 41.336 9.580 43.120 1.00 119.63 202 GLU B C 1
ATOM 3069 O O . GLU B 1 203 ? 41.539 8.380 43.311 1.00 119.95 202 GLU B O 1
ATOM 3071 N N . GLU B 1 204 ? 40.130 10.132 43.291 1.00 118.69 203 GLU B N 1
ATOM 3072 C CA . GLU B 1 204 ? 38.996 9.346 43.858 1.00 118.40 203 GLU B CA 1
ATOM 3073 C C . GLU B 1 204 ? 38.446 8.387 42.809 1.00 118.03 203 GLU B C 1
ATOM 3074 O O . GLU B 1 204 ? 37.801 7.406 43.187 1.00 117.91 203 GLU B O 1
ATOM 3076 N N . LEU B 1 205 ? 38.631 8.697 41.533 1.00 117.68 204 LEU B N 1
ATOM 3077 C CA . LEU B 1 205 ? 38.214 7.791 40.472 1.00 117.71 204 LEU B CA 1
ATOM 3078 C C . LEU B 1 205 ? 39.229 6.652 40.331 1.00 117.33 204 LEU B C 1
ATOM 3079 O O . LEU B 1 205 ? 38.837 5.497 40.154 1.00 117.44 204 LEU B O 1
ATOM 3081 N N . ASN B 1 206 ? 40.531 6.969 40.428 1.00 116.53 205 ASN B N 1
ATOM 3082 C CA . ASN B 1 206 ? 41.583 5.961 40.305 1.00 116.21 205 ASN B CA 1
ATOM 3083 C C . ASN B 1 206 ? 41.578 4.951 41.427 1.00 115.14 205 ASN B C 1
ATOM 3084 O O . ASN B 1 206 ? 41.992 3.817 41.205 1.00 115.10 205 ASN B O 1
ATOM 3089 N N . GLN B 1 207 ? 41.108 5.342 42.624 1.00 114.19 206 GLN B N 1
ATOM 3090 C CA . GLN B 1 207 ? 40.980 4.419 43.761 1.00 113.53 206 GLN B CA 1
ATOM 3091 C C . GLN B 1 207 ? 39.836 3.413 43.492 1.00 113.03 206 GLN B C 1
ATOM 3092 O O . GLN B 1 207 ? 39.942 2.239 43.863 1.00 112.96 206 GLN B O 1
ATOM 3098 N N . MET B 1 208 ? 38.756 3.887 42.828 1.00 112.21 207 MET B N 1
ATOM 3099 C CA . MET B 1 208 ? 37.586 3.102 42.493 1.00 111.82 207 MET B CA 1
ATOM 3100 C C . MET B 1 208 ? 37.915 2.059 41.431 1.00 111.09 207 MET B C 1
ATOM 3101 O O . MET B 1 208 ? 37.583 0.884 41.604 1.00 110.71 207 MET B O 1
ATOM 3103 N N . LEU B 1 209 ? 38.595 2.479 40.345 1.00 110.76 208 LEU B N 1
ATOM 3104 C CA . LEU B 1 209 ? 38.963 1.566 39.270 1.00 111.06 208 LEU B CA 1
ATOM 3105 C C . LEU B 1 209 ? 40.002 0.535 39.654 1.00 112.04 208 LEU B C 1
ATOM 3106 O O . LEU B 1 209 ? 39.815 -0.633 39.317 1.00 112.05 208 LEU B O 1
ATOM 3111 N N . TYR B 1 210 ? 41.106 0.954 40.315 1.00 112.69 209 TYR B N 1
ATOM 3112 C CA . TYR B 1 210 ? 42.200 0.067 40.714 1.00 113.75 209 TYR B CA 1
ATOM 3113 C C . TYR B 1 210 ? 42.286 0.006 42.245 1.00 114.72 209 TYR B C 1
ATOM 3114 O O . TYR B 1 210 ? 43.239 0.500 42.854 1.00 115.36 209 TYR B O 1
ATOM 3116 N N . VAL C 1 3 ? 74.461 -13.703 -23.978 1.00 141.57 2 VAL C N 1
ATOM 3117 C CA . VAL C 1 3 ? 74.994 -12.337 -24.014 1.00 141.77 2 VAL C CA 1
ATOM 3118 C C . VAL C 1 3 ? 74.402 -11.510 -22.868 1.00 141.38 2 VAL C C 1
ATOM 3119 O O . VAL C 1 3 ? 73.198 -11.567 -22.636 1.00 141.62 2 VAL C O 1
ATOM 3121 N N . PRO C 1 4 ? 75.229 -10.746 -22.131 1.00 140.62 3 PRO C N 1
ATOM 3122 C CA . PRO C 1 4 ? 74.704 -9.951 -21.005 1.00 140.09 3 PRO C CA 1
ATOM 3123 C C . PRO C 1 4 ? 73.818 -8.772 -21.440 1.00 139.41 3 PRO C C 1
ATOM 3124 O O . PRO C 1 4 ? 73.763 -8.449 -22.626 1.00 140.13 3 PRO C O 1
ATOM 3128 N N . PRO C 1 5 ? 73.099 -8.120 -20.508 1.00 137.89 4 PRO C N 1
ATOM 3129 C CA . PRO C 1 5 ? 72.231 -6.996 -20.897 1.00 137.21 4 PRO C CA 1
ATOM 3130 C C . PRO C 1 5 ? 72.935 -5.843 -21.613 1.00 136.68 4 PRO C C 1
ATOM 3131 O O . PRO C 1 5 ? 73.958 -5.344 -21.140 1.00 136.64 4 PRO C O 1
ATOM 3135 N N . THR C 1 6 ? 72.379 -5.413 -22.762 1.00 135.77 5 THR C N 1
ATOM 3136 C CA . THR C 1 6 ? 72.934 -4.297 -23.542 1.00 134.99 5 THR C CA 1
ATOM 3137 C C . THR C 1 6 ? 72.676 -2.960 -22.816 1.00 133.98 5 THR C C 1
ATOM 3138 O O . THR C 1 6 ? 71.730 -2.878 -22.039 1.00 134.17 5 THR C O 1
ATOM 3142 N N . PRO C 1 7 ? 73.464 -1.892 -23.061 1.00 133.11 6 PRO C N 1
ATOM 3143 C CA . PRO C 1 7 ? 73.195 -0.606 -22.382 1.00 132.41 6 PRO C CA 1
ATOM 3144 C C . PRO C 1 7 ? 71.755 -0.103 -22.519 1.00 131.32 6 PRO C C 1
ATOM 3145 O O . PRO C 1 7 ? 71.233 0.502 -21.587 1.00 131.53 6 PRO C O 1
ATOM 3149 N N . GLU C 1 8 ? 71.101 -0.363 -23.664 1.00 130.01 7 GLU C N 1
ATOM 3150 C CA . GLU C 1 8 ? 69.706 0.044 -23.857 1.00 128.87 7 GLU C CA 1
ATOM 3151 C C . GLU C 1 8 ? 68.783 -0.815 -23.010 1.00 127.22 7 GLU C C 1
ATOM 3152 O O . GLU C 1 8 ? 67.799 -0.306 -22.481 1.00 127.55 7 GLU C O 1
ATOM 3158 N N . GLU C 1 9 ? 69.094 -2.109 -22.876 1.00 125.25 8 GLU C N 1
ATOM 3159 C CA . GLU C 1 9 ? 68.329 -3.027 -22.051 1.00 123.53 8 GLU C CA 1
ATOM 3160 C C . GLU C 1 9 ? 68.469 -2.625 -20.598 1.00 121.98 8 GLU C C 1
ATOM 3161 O O . GLU C 1 9 ? 67.462 -2.546 -19.903 1.00 122.31 8 GLU C O 1
ATOM 3167 N N . ARG C 1 10 ? 69.684 -2.313 -20.162 1.00 120.17 9 ARG C N 1
ATOM 3168 C CA . ARG C 1 10 ? 69.878 -2.017 -18.720 1.00 119.05 9 ARG C CA 1
ATOM 3169 C C . ARG C 1 10 ? 69.113 -0.743 -18.360 1.00 118.47 9 ARG C C 1
ATOM 3170 O O . ARG C 1 10 ? 68.599 -0.663 -17.232 1.00 118.58 9 ARG C O 1
ATOM 3174 N N . HIS C 1 11 ? 69.034 0.210 -19.288 1.00 117.43 10 HIS C N 1
ATOM 3175 C CA . HIS C 1 11 ? 68.363 1.508 -19.001 1.00 116.73 10 HIS C CA 1
ATOM 3176 C C . HIS C 1 11 ? 66.847 1.300 -18.960 1.00 113.91 10 HIS C C 1
ATOM 3177 O O . HIS C 1 11 ? 66.188 1.886 -18.082 1.00 113.81 10 HIS C O 1
ATOM 3184 N N . MET C 1 12 ? 66.325 0.494 -19.883 1.00 111.54 11 MET C N 1
ATOM 3185 C CA . MET C 1 12 ? 64.874 0.190 -19.874 1.00 110.03 11 MET C CA 1
ATOM 3186 C C . MET C 1 12 ? 64.535 -0.451 -18.531 1.00 108.38 11 MET C C 1
ATOM 3187 O O . MET C 1 12 ? 63.532 -0.050 -17.927 1.00 108.67 11 MET C O 1
ATOM 3192 N N . LEU C 1 13 ? 65.372 -1.374 -18.071 1.00 106.58 12 LEU C N 1
ATOM 3193 C CA . LEU C 1 13 ? 65.083 -2.110 -16.819 1.00 105.04 12 LEU C CA 1
ATOM 3194 C C . LEU C 1 13 ? 65.095 -1.165 -15.627 1.00 103.17 12 LEU C C 1
ATOM 3195 O O . LEU C 1 13 ? 64.172 -1.258 -14.810 1.00 103.33 12 LEU C O 1
ATOM 3200 N N . LEU C 1 14 ? 66.081 -0.279 -15.539 1.00 101.54 13 LEU C N 1
ATOM 3201 C CA . LEU C 1 14 ? 66.216 0.542 -14.306 1.00 100.54 13 LEU C CA 1
ATOM 3202 C C . LEU C 1 14 ? 65.459 1.865 -14.402 1.00 99.69 13 LEU C C 1
ATOM 3203 O O . LEU C 1 14 ? 65.284 2.502 -13.354 1.00 100.28 13 LEU C O 1
ATOM 3208 N N . ASN C 1 15 ? 65.025 2.268 -15.594 1.00 98.02 14 ASN C N 1
ATOM 3209 C CA . ASN C 1 15 ? 64.404 3.614 -15.702 1.00 96.73 14 ASN C CA 1
ATOM 3210 C C . ASN C 1 15 ? 63.071 3.578 -16.463 1.00 94.34 14 ASN C C 1
ATOM 3211 O O . ASN C 1 15 ? 62.415 4.630 -16.514 1.00 95.03 14 ASN C O 1
ATOM 3216 N N . 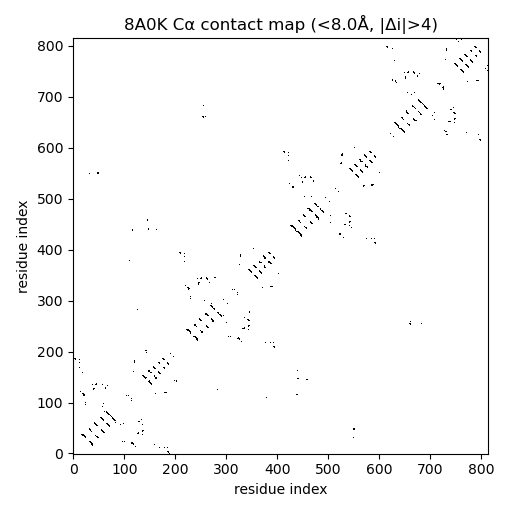GLY C 1 16 ? 62.677 2.426 -17.014 1.00 91.31 15 GLY C N 1
ATOM 3217 C CA . GLY C 1 16 ? 61.399 2.301 -17.745 1.00 88.66 15 GLY C CA 1
ATOM 3218 C C . GLY C 1 16 ? 60.197 2.526 -16.846 1.00 85.54 15 GLY C C 1
ATOM 3219 O O . GLY C 1 16 ? 60.392 2.959 -15.700 1.00 85.63 15 GLY C O 1
ATOM 3220 N N . ASP C 1 17 ? 58.991 2.235 -17.340 1.00 82.62 16 ASP C N 1
ATOM 3221 C CA . ASP C 1 17 ? 57.800 2.361 -16.495 1.00 80.30 16 ASP C CA 1
ATOM 3222 C C . ASP C 1 17 ? 57.557 1.034 -15.794 1.00 76.42 16 ASP C C 1
ATOM 3223 O O . ASP C 1 17 ? 57.019 0.106 -16.397 1.00 76.40 16 ASP C O 1
ATOM 3228 N N . TRP C 1 18 ? 57.979 0.942 -14.524 1.00 72.89 17 TRP C N 1
ATOM 3229 C CA . TRP C 1 18 ? 57.835 -0.255 -13.706 1.00 70.10 17 TRP C CA 1
ATOM 3230 C C . TRP C 1 18 ? 57.115 0.045 -12.396 1.00 66.95 17 TRP C C 1
ATOM 3231 O O . TRP C 1 18 ? 57.115 1.191 -11.954 1.00 66.83 17 TRP C O 1
ATOM 3242 N N . ILE C 1 19 ? 56.530 -0.984 -11.757 1.00 64.21 18 ILE C N 1
ATOM 3243 C CA . ILE C 1 19 ? 55.873 -0.834 -10.469 1.00 62.33 18 ILE C CA 1
ATOM 3244 C C . ILE C 1 19 ? 56.903 -0.531 -9.375 1.00 60.58 18 ILE C C 1
ATOM 3245 O O . ILE C 1 19 ? 57.789 -1.341 -9.103 1.00 59.87 18 ILE C O 1
ATOM 3250 N N . ARG C 1 20 ? 56.726 0.619 -8.734 1.00 59.74 19 ARG C N 1
ATOM 3251 C CA . ARG C 1 20 ? 57.650 1.032 -7.660 1.00 59.78 19 ARG C CA 1
ATOM 3252 C C . ARG C 1 20 ? 57.148 0.441 -6.352 1.00 59.24 19 ARG C C 1
ATOM 3253 O O . ARG C 1 20 ? 57.971 -0.027 -5.557 1.00 59.27 19 ARG C O 1
ATOM 3255 N N . TYR C 1 21 ? 55.839 0.473 -6.143 1.00 58.61 20 TYR C N 1
ATOM 3256 C CA . TYR C 1 21 ? 55.271 -0.162 -4.930 1.00 58.67 20 TYR C CA 1
ATOM 3257 C C . TYR C 1 21 ? 53.848 -0.630 -5.221 1.00 56.34 20 TYR C C 1
ATOM 3258 O O . TYR C 1 21 ? 53.174 -0.014 -6.052 1.00 56.98 20 TYR C O 1
ATOM 3267 N N . TYR C 1 22 ? 53.435 -1.719 -4.576 1.00 53.49 21 TYR C N 1
ATOM 3268 C CA . TYR C 1 22 ? 52.078 -2.208 -4.741 1.00 50.83 21 TYR C CA 1
ATOM 3269 C C . TYR C 1 22 ? 51.524 -2.728 -3.430 1.00 48.82 21 TYR C C 1
ATOM 3270 O O . TYR C 1 22 ? 52.269 -3.211 -2.599 1.00 48.28 21 TYR C O 1
ATOM 3279 N N . HIS C 1 23 ? 50.220 -2.661 -3.257 1.00 47.77 22 HIS C N 1
ATOM 3280 C CA . HIS C 1 23 ? 49.544 -3.242 -2.105 1.00 47.67 22 HIS C CA 1
ATOM 3281 C C . HIS C 1 23 ? 48.118 -3.652 -2.524 1.00 47.60 22 HIS C C 1
ATOM 3282 O O . HIS C 1 23 ? 47.881 -3.730 -3.722 1.00 47.17 22 HIS C O 1
ATOM 3289 N N . PHE C 1 24 ? 47.192 -3.975 -1.593 1.00 48.20 23 PHE C N 1
ATOM 3290 C CA . PHE C 1 24 ? 45.858 -4.428 -1.990 1.00 49.56 23 PHE C CA 1
ATOM 3291 C C . PHE C 1 24 ? 44.726 -3.575 -1.459 1.00 50.54 23 PHE C C 1
ATOM 3292 O O . PHE C 1 24 ? 44.934 -2.758 -0.581 1.00 50.93 23 PHE C O 1
ATOM 3300 N N . TYR C 1 25 ? 43.536 -3.731 -2.040 1.00 51.09 24 TYR C N 1
ATOM 3301 C CA . TYR C 1 25 ? 42.308 -3.070 -1.624 1.00 52.30 24 TYR C CA 1
ATOM 3302 C C . TYR C 1 25 ? 41.362 -4.210 -1.238 1.00 54.14 24 TYR C C 1
ATOM 3303 O O . TYR C 1 25 ? 41.189 -5.117 -2.065 1.00 54.39 24 TYR C O 1
ATOM 3312 N N . PRO C 1 26 ? 40.658 -4.192 -0.079 1.00 55.41 25 PRO C N 1
ATOM 3313 C CA . PRO C 1 26 ? 40.676 -3.224 1.030 1.00 56.64 25 PRO C CA 1
ATOM 3314 C C . PRO C 1 26 ? 41.976 -3.254 1.843 1.00 58.51 25 PRO C C 1
ATOM 3315 O O . PRO C 1 26 ? 42.810 -4.147 1.671 1.00 58.95 25 PRO C O 1
ATOM 3319 N N . MET C 1 27 ? 42.169 -2.242 2.700 1.00 59.14 26 MET C N 1
ATOM 3320 C CA . MET C 1 27 ? 43.393 -2.092 3.472 1.00 59.98 26 MET C CA 1
ATOM 3321 C C . MET C 1 27 ? 43.136 -2.054 4.994 1.00 61.12 26 MET C C 1
ATOM 3322 O O . MET C 1 27 ? 42.651 -3.012 5.602 1.00 61.79 26 MET C O 1
ATOM 3327 N N . GLY C 1 31 ? 36.286 -4.709 6.343 1.00 69.95 30 GLY C N 1
ATOM 3328 C CA . GLY C 1 31 ? 37.380 -4.786 5.372 1.00 70.70 30 GLY C CA 1
ATOM 3329 C C . GLY C 1 31 ? 37.325 -6.050 4.531 1.00 70.86 30 GLY C C 1
ATOM 3330 O O . GLY C 1 31 ? 36.780 -6.024 3.416 1.00 71.45 30 GLY C O 1
ATOM 3331 N N . GLY C 1 32 ? 37.854 -7.155 5.081 1.00 69.47 31 GLY C N 1
ATOM 3332 C CA . GLY C 1 32 ? 37.782 -8.456 4.430 1.00 68.30 31 GLY C CA 1
ATOM 3333 C C . GLY C 1 32 ? 38.823 -8.737 3.374 1.00 66.56 31 GLY C C 1
ATOM 3334 O O . GLY C 1 32 ? 39.778 -7.983 3.216 1.00 66.35 31 GLY C O 1
ATOM 3335 N N . ASP C 1 33 ? 38.664 -9.862 2.668 1.00 65.43 32 ASP C N 1
ATOM 3336 C CA . ASP C 1 33 ? 39.636 -10.298 1.669 1.00 65.22 32 ASP C CA 1
ATOM 3337 C C . ASP C 1 33 ? 39.737 -9.378 0.461 1.00 63.97 32 ASP C C 1
ATOM 3338 O O . ASP C 1 33 ? 38.809 -8.636 0.145 1.00 64.67 32 ASP C O 1
ATOM 3343 N N . SER C 1 34 ? 40.890 -9.387 -0.175 1.00 62.06 33 SER C N 1
ATOM 3344 C CA . SER C 1 34 ? 41.206 -8.488 -1.276 1.00 60.69 33 SER C CA 1
ATOM 3345 C C . SER C 1 34 ? 40.362 -8.658 -2.519 1.00 57.89 33 SER C C 1
ATOM 3346 O O . SER C 1 34 ? 40.019 -9.766 -2.905 1.00 58.46 33 SER C O 1
ATOM 3349 N N . VAL C 1 35 ? 40.027 -7.538 -3.145 1.00 55.14 34 VAL C N 1
ATOM 3350 C CA . VAL C 1 35 ? 39.260 -7.488 -4.397 1.00 52.94 34 VAL C CA 1
ATOM 3351 C C . VAL C 1 35 ? 39.986 -6.726 -5.508 1.00 50.35 34 VAL C C 1
ATOM 3352 O O . VAL C 1 35 ? 39.449 -6.653 -6.610 1.00 50.21 34 VAL C O 1
ATOM 3356 N N . ALA C 1 36 ? 41.171 -6.138 -5.221 1.00 47.71 35 ALA C N 1
ATOM 3357 C CA . ALA C 1 36 ? 41.927 -5.369 -6.180 1.00 45.89 35 ALA C CA 1
ATOM 3358 C C . ALA C 1 36 ? 43.380 -5.246 -5.751 1.00 45.23 35 ALA C C 1
ATOM 3359 O O . ALA C 1 36 ? 43.692 -5.413 -4.577 1.00 45.34 35 ALA C O 1
ATOM 3361 N N . VAL C 1 37 ? 44.278 -4.920 -6.696 1.00 44.40 36 VAL C N 1
ATOM 3362 C CA . VAL C 1 37 ? 45.672 -4.648 -6.391 1.00 44.04 36 VAL C CA 1
ATOM 3363 C C . VAL C 1 37 ? 45.938 -3.186 -6.753 1.00 44.06 36 VAL C C 1
ATOM 3364 O O . VAL C 1 37 ? 45.511 -2.715 -7.806 1.00 44.06 36 VAL C O 1
ATOM 3368 N N . THR C 1 38 ? 46.561 -2.437 -5.839 1.00 43.98 37 THR C N 1
ATOM 3369 C CA . THR C 1 38 ? 46.892 -1.022 -6.051 1.00 43.63 37 THR C CA 1
ATOM 3370 C C . THR C 1 38 ? 48.365 -0.905 -6.346 1.00 43.53 37 THR C C 1
ATOM 3371 O O . THR C 1 38 ? 49.147 -1.680 -5.812 1.00 43.59 37 THR C O 1
ATOM 3375 N N . TYR C 1 39 ? 48.759 0.082 -7.148 1.00 43.60 38 TYR C N 1
ATOM 3376 C CA . TYR C 1 39 ? 50.160 0.214 -7.563 1.00 43.65 38 TYR C CA 1
ATOM 3377 C C . TYR C 1 39 ? 50.576 1.639 -7.951 1.00 44.30 38 TYR C C 1
ATOM 3378 O O . TYR C 1 39 ? 49.736 2.500 -8.229 1.00 44.02 38 TYR C O 1
ATOM 3387 N N . HIS C 1 40 ? 51.885 1.856 -8.018 1.00 44.95 39 HIS C N 1
ATOM 3388 C CA . HIS C 1 40 ? 52.423 3.136 -8.399 1.00 47.20 39 HIS C CA 1
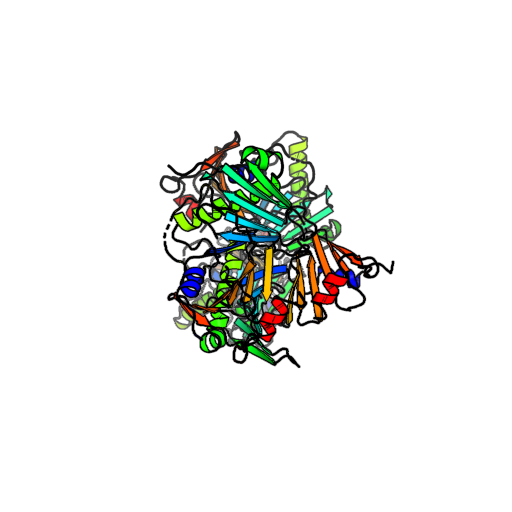ATOM 3389 C C . HIS C 1 40 ? 53.503 2.909 -9.448 1.00 48.67 39 HIS C C 1
ATOM 3390 O O . HIS C 1 40 ? 54.553 2.375 -9.120 1.00 48.92 39 HIS C O 1
ATOM 3397 N N . ILE C 1 41 ? 53.246 3.293 -10.710 1.00 49.25 40 ILE C N 1
ATOM 3398 C CA . ILE C 1 41 ? 54.202 3.102 -11.795 1.00 49.89 40 ILE C CA 1
ATOM 3399 C C . ILE C 1 41 ? 54.783 4.424 -12.260 1.00 51.46 40 ILE C C 1
ATOM 3400 O O . ILE C 1 41 ? 56.014 4.562 -12.356 1.00 51.93 40 ILE C O 1
ATOM 3405 N N . GLN C 1 42 ? 53.901 5.402 -12.532 1.00 51.96 41 GLN C N 1
ATOM 3406 C CA . GLN C 1 42 ? 54.280 6.707 -13.048 1.00 53.26 41 GLN C CA 1
ATOM 3407 C C . GLN C 1 42 ? 54.117 7.820 -12.013 1.00 55.39 41 GLN C C 1
ATOM 3408 O O . GLN C 1 42 ? 53.286 7.718 -11.119 1.00 55.29 41 GLN C O 1
ATOM 3414 N N . PRO C 1 43 ? 54.887 8.910 -12.139 1.00 57.34 42 PRO C N 1
ATOM 3415 C CA . PRO C 1 43 ? 54.790 9.990 -11.145 1.00 58.37 42 PRO C CA 1
ATOM 3416 C C . PRO C 1 43 ? 53.396 10.594 -11.041 1.00 59.18 42 PRO C C 1
ATOM 3417 O O . PRO C 1 43 ? 52.760 10.838 -12.060 1.00 60.42 42 PRO C O 1
ATOM 3421 N N . GLY C 1 44 ? 52.923 10.808 -9.816 1.00 58.13 43 GLY C N 1
ATOM 3422 C CA . GLY C 1 44 ? 51.601 11.392 -9.575 1.00 57.11 43 GLY C CA 1
ATOM 3423 C C . GLY C 1 44 ? 50.410 10.514 -9.929 1.00 55.67 43 GLY C C 1
ATOM 3424 O O . GLY C 1 44 ? 49.253 10.921 -9.773 1.00 56.35 43 GLY C O 1
ATOM 3425 N N . ARG C 1 45 ? 50.677 9.298 -10.412 1.00 53.76 44 ARG C N 1
ATOM 3426 C CA . ARG C 1 45 ? 49.623 8.383 -10.803 1.00 52.37 44 ARG C CA 1
ATOM 3427 C C . ARG C 1 45 ? 49.553 7.149 -9.897 1.00 51.40 44 ARG C C 1
ATOM 3428 O O . ARG C 1 45 ? 50.537 6.408 -9.745 1.00 50.71 44 ARG C O 1
ATOM 3436 N N . THR C 1 46 ? 48.361 6.928 -9.308 1.00 50.70 45 THR C N 1
ATOM 3437 C CA . THR C 1 46 ? 48.095 5.768 -8.461 1.00 50.16 45 THR C CA 1
ATOM 3438 C C . THR C 1 46 ? 47.008 4.962 -9.132 1.00 48.52 45 THR C C 1
ATOM 3439 O O . THR C 1 46 ? 45.918 5.475 -9.323 1.00 48.52 45 THR C O 1
ATOM 3443 N N . GLY C 1 47 ? 47.307 3.724 -9.497 1.00 47.57 46 GLY C N 1
ATOM 3444 C CA . GLY C 1 47 ? 46.335 2.870 -10.167 1.00 47.47 46 GLY C CA 1
ATOM 3445 C C . GLY C 1 47 ? 45.786 1.723 -9.335 1.00 47.27 46 GLY C C 1
ATOM 3446 O O . GLY C 1 47 ? 46.375 1.325 -8.333 1.00 47.45 46 GLY C O 1
ATOM 3447 N N . VAL C 1 48 ? 44.650 1.177 -9.749 1.00 46.79 47 VAL C N 1
ATOM 3448 C CA . VAL C 1 48 ? 44.019 0.027 -9.097 1.00 46.47 47 VAL C CA 1
ATOM 3449 C C . VAL C 1 48 ? 43.511 -0.936 -10.181 1.00 45.96 47 VAL C C 1
ATOM 3450 O O . VAL C 1 48 ? 43.055 -0.476 -11.224 1.00 46.43 47 VAL C O 1
ATOM 3454 N N . THR C 1 49 ? 43.658 -2.255 -9.984 1.00 44.93 48 THR C N 1
ATOM 3455 C CA . THR C 1 49 ? 43.200 -3.238 -10.963 1.00 44.96 48 THR C CA 1
ATOM 3456 C C . THR C 1 49 ? 42.323 -4.237 -10.252 1.00 45.94 48 THR C C 1
ATOM 3457 O O . THR C 1 49 ? 42.766 -4.857 -9.297 1.00 46.37 48 THR C O 1
ATOM 3461 N N . PHE C 1 50 ? 41.076 -4.372 -10.678 1.00 46.35 49 PHE C N 1
ATOM 3462 C CA . PHE C 1 50 ? 40.110 -5.210 -9.995 1.00 48.13 49 PHE C CA 1
ATOM 3463 C C . PHE C 1 50 ? 40.194 -6.686 -10.350 1.00 50.96 49 PHE C C 1
ATOM 3464 O O . PHE C 1 50 ? 40.179 -7.053 -11.513 1.00 51.45 49 PHE C O 1
ATOM 3472 N N . PHE C 1 51 ? 40.267 -7.553 -9.339 1.00 52.63 50 PHE C N 1
ATOM 3473 C CA . PHE C 1 51 ? 40.414 -9.015 -9.564 1.00 54.08 50 PHE C CA 1
ATOM 3474 C C . PHE C 1 51 ? 39.122 -9.621 -10.116 1.00 56.30 50 PHE C C 1
ATOM 3475 O O . PHE C 1 51 ? 39.209 -10.538 -10.944 1.00 55.90 50 PHE C O 1
ATOM 3483 N N . ASN C 1 52 ? 37.968 -9.128 -9.663 1.00 58.58 51 ASN C N 1
ATOM 3484 C CA . ASN C 1 52 ? 36.645 -9.658 -10.088 1.00 61.70 51 ASN C CA 1
ATOM 3485 C C . ASN C 1 52 ? 36.478 -9.589 -11.604 1.00 63.76 51 ASN C C 1
ATOM 3486 O O . ASN C 1 52 ? 36.601 -8.491 -12.152 1.00 63.43 51 ASN C O 1
ATOM 3488 N N . HIS C 1 53 ? 36.159 -10.716 -12.243 1.00 65.79 52 HIS C N 1
ATOM 3489 C CA . HIS C 1 53 ? 35.943 -10.667 -13.677 1.00 68.32 52 HIS C CA 1
ATOM 3490 C C . HIS C 1 53 ? 34.545 -10.188 -14.070 1.00 70.86 52 HIS C C 1
ATOM 3491 O O . HIS C 1 53 ? 34.375 -9.700 -15.194 1.00 71.28 52 HIS C O 1
ATOM 3493 N N . SER C 1 54 ? 33.569 -10.269 -13.146 1.00 72.11 53 SER C N 1
ATOM 3494 C CA . SER C 1 54 ? 32.209 -9.837 -13.479 1.00 73.61 53 SER C CA 1
ATOM 3495 C C . SER C 1 54 ? 32.061 -8.309 -13.532 1.00 74.09 53 SER C C 1
ATOM 3496 O O . SER C 1 54 ? 31.163 -7.817 -14.214 1.00 75.09 53 SER C O 1
ATOM 3498 N N . PHE C 1 55 ? 32.934 -7.580 -12.810 1.00 73.11 54 PHE C N 1
ATOM 3499 C CA . PHE C 1 55 ? 32.925 -6.127 -12.687 1.00 73.08 54 PHE C CA 1
ATOM 3500 C C . PHE C 1 55 ? 33.212 -5.437 -14.009 1.00 72.84 54 PHE C C 1
ATOM 3501 O O . PHE C 1 55 ? 34.116 -5.863 -14.739 1.00 73.80 54 PHE C O 1
ATOM 3503 N N . SER C 1 56 ? 32.460 -4.360 -14.317 1.00 70.98 55 SER C N 1
ATOM 3504 C CA . SER C 1 56 ? 32.658 -3.665 -15.580 1.00 69.53 55 SER C CA 1
ATOM 3505 C C . SER C 1 56 ? 33.955 -2.814 -15.667 1.00 67.59 55 SER C C 1
ATOM 3506 O O . SER C 1 56 ? 34.387 -2.579 -16.796 1.00 68.30 55 SER C O 1
ATOM 3508 N N . VAL C 1 57 ? 34.598 -2.418 -14.532 1.00 64.99 56 VAL C N 1
ATOM 3509 C CA . VAL C 1 57 ? 35.859 -1.681 -14.673 1.00 63.74 56 VAL C CA 1
ATOM 3510 C C . VAL C 1 57 ? 37.050 -2.597 -14.366 1.00 62.44 56 VAL C C 1
ATOM 3511 O O . VAL C 1 57 ? 37.143 -3.164 -13.275 1.00 63.16 56 VAL C O 1
ATOM 3515 N N . HIS C 1 58 ? 37.916 -2.794 -15.354 1.00 60.20 57 HIS C N 1
ATOM 3516 C CA . HIS C 1 58 ? 39.102 -3.607 -15.186 1.00 58.44 57 HIS C CA 1
ATOM 3517 C C . HIS C 1 58 ? 40.135 -2.831 -14.366 1.00 56.09 57 HIS C C 1
ATOM 3518 O O . HIS C 1 58 ? 40.614 -3.338 -13.359 1.00 55.56 57 HIS C O 1
ATOM 3525 N N . SER C 1 59 ? 40.460 -1.601 -14.764 1.00 54.80 58 SER C N 1
ATOM 3526 C CA . SER C 1 59 ? 41.438 -0.789 -14.050 1.00 54.45 58 SER C CA 1
ATOM 3527 C C . SER C 1 59 ? 41.061 0.684 -14.053 1.00 53.51 58 SER C C 1
ATOM 3528 O O . SER C 1 59 ? 40.308 1.124 -14.905 1.00 54.38 58 SER C O 1
ATOM 3531 N N . ALA C 1 60 ? 41.634 1.462 -13.135 1.00 51.64 59 ALA C N 1
ATOM 3532 C CA . ALA C 1 60 ? 41.460 2.900 -13.088 1.00 50.05 59 ALA C CA 1
ATOM 3533 C C . ALA C 1 60 ? 42.745 3.526 -12.536 1.00 49.39 59 ALA C C 1
ATOM 3534 O O . ALA C 1 60 ? 43.314 2.998 -11.585 1.00 49.87 59 ALA C O 1
ATOM 3536 N N . VAL C 1 61 ? 43.220 4.629 -13.136 1.00 47.94 60 VAL C N 1
ATOM 3537 C CA . VAL C 1 61 ? 44.413 5.312 -12.659 1.00 47.38 60 VAL C CA 1
ATOM 3538 C C . VAL C 1 61 ? 44.055 6.749 -12.266 1.00 48.11 60 VAL C C 1
ATOM 3539 O O . VAL C 1 61 ? 43.372 7.429 -13.022 1.00 48.29 60 VAL C O 1
ATOM 3543 N N . LEU C 1 62 ? 44.499 7.210 -11.094 1.00 48.58 61 LEU C N 1
ATOM 3544 C CA . LEU C 1 62 ? 44.192 8.554 -10.622 1.00 49.88 61 LEU C CA 1
ATOM 3545 C C . LEU C 1 62 ? 45.378 9.521 -10.679 1.00 52.13 61 LEU C C 1
ATOM 3546 O O . LEU C 1 62 ? 46.409 9.294 -10.027 1.00 53.17 61 LEU C O 1
ATOM 3551 N N . SER C 1 63 ? 45.211 10.632 -11.397 1.00 52.91 62 SER C N 1
ATOM 3552 C CA . SER C 1 63 ? 46.252 11.651 -11.462 1.00 54.92 62 SER C CA 1
ATOM 3553 C C . SER C 1 63 ? 45.654 12.936 -10.901 1.00 57.46 62 SER C C 1
ATOM 3554 O O . SER C 1 63 ? 44.982 13.693 -11.602 1.00 57.06 62 SER C O 1
ATOM 3557 N N . VAL C 1 64 ? 45.853 13.144 -9.608 1.00 59.97 63 VAL C N 1
ATOM 3558 C CA . VAL C 1 64 ? 45.316 14.296 -8.890 1.00 62.77 63 VAL C CA 1
ATOM 3559 C C . VAL C 1 64 ? 45.755 15.628 -9.510 1.00 64.93 63 VAL C C 1
ATOM 3560 O O . VAL C 1 64 ? 44.908 16.501 -9.709 1.00 66.03 63 VAL C O 1
ATOM 3564 N N . LEU C 1 65 ? 47.058 15.776 -9.846 1.00 65.31 64 LEU C N 1
ATOM 3565 C CA . LEU C 1 65 ? 47.622 17.000 -10.440 1.00 66.06 64 LEU C CA 1
ATOM 3566 C C . LEU C 1 65 ? 47.098 17.268 -11.850 1.00 65.57 64 LEU C C 1
ATOM 3567 O O . LEU C 1 65 ? 46.912 18.429 -12.246 1.00 65.34 64 LEU C O 1
ATOM 3572 N N . GLU C 1 66 ? 46.874 16.180 -12.609 1.00 64.95 65 GLU C N 1
ATOM 3573 C CA . GLU C 1 66 ? 46.340 16.235 -13.973 1.00 64.38 65 GLU C CA 1
ATOM 3574 C C . GLU C 1 66 ? 44.803 16.333 -14.009 1.00 62.63 65 GLU C C 1
ATOM 3575 O O . GLU C 1 66 ? 44.252 16.496 -15.086 1.00 62.72 65 GLU C O 1
ATOM 3581 N N . HIS C 1 67 ? 44.129 16.220 -12.853 1.00 61.18 66 HIS C N 1
ATOM 3582 C CA . HIS C 1 67 ? 42.683 16.275 -12.665 1.00 60.89 66 HIS C CA 1
ATOM 3583 C C . HIS C 1 67 ? 41.924 15.266 -13.516 1.00 59.05 66 HIS C C 1
ATOM 3584 O O . HIS C 1 67 ? 40.810 15.530 -13.954 1.00 59.36 66 HIS C O 1
ATOM 3591 N N . ILE C 1 68 ? 42.519 14.102 -13.735 1.00 57.00 67 ILE C N 1
ATOM 3592 C CA . ILE C 1 68 ? 41.898 13.057 -14.547 1.00 54.93 67 ILE C CA 1
ATOM 3593 C C . ILE C 1 68 ? 41.955 11.676 -13.892 1.00 53.47 67 ILE C C 1
ATOM 3594 O O . ILE C 1 68 ? 42.773 11.411 -13.017 1.00 53.72 67 ILE C O 1
ATOM 3599 N N . VAL C 1 69 ? 41.063 10.808 -14.324 1.00 52.23 68 VAL C N 1
ATOM 3600 C CA . VAL C 1 69 ? 40.971 9.427 -13.947 1.00 52.25 68 VAL C CA 1
ATOM 3601 C C . VAL C 1 69 ? 40.912 8.669 -15.262 1.00 53.23 68 VAL C C 1
ATOM 3602 O O . VAL C 1 69 ? 40.033 8.935 -16.077 1.00 53.17 68 VAL C O 1
ATOM 3606 N N . TYR C 1 70 ? 41.886 7.790 -15.516 1.00 53.76 69 TYR C N 1
ATOM 3607 C CA . TYR C 1 70 ? 41.913 6.999 -16.738 1.00 54.08 69 TYR C CA 1
ATOM 3608 C C . TYR C 1 70 ? 41.200 5.673 -16.424 1.00 53.83 69 TYR C C 1
ATOM 3609 O O . TYR C 1 70 ? 41.625 4.965 -15.524 1.00 54.44 69 TYR C O 1
ATOM 3618 N N . VAL C 1 71 ? 40.105 5.369 -17.108 1.00 53.02 70 VAL C N 1
ATOM 3619 C CA . VAL C 1 71 ? 39.313 4.180 -16.814 1.00 53.79 70 VAL C CA 1
ATOM 3620 C C . VAL C 1 71 ? 39.335 3.098 -17.905 1.00 54.70 70 VAL C C 1
ATOM 3621 O O . VAL C 1 71 ? 38.903 3.351 -19.014 1.00 54.96 70 VAL C O 1
ATOM 3625 N N . VAL C 1 72 ? 39.776 1.885 -17.581 1.00 55.28 71 VAL C N 1
ATOM 3626 C CA . VAL C 1 72 ? 39.789 0.773 -18.526 1.00 56.64 71 VAL C CA 1
ATOM 3627 C C . VAL C 1 72 ? 38.621 -0.137 -18.224 1.00 59.37 71 VAL C C 1
ATOM 3628 O O . VAL C 1 72 ? 38.522 -0.660 -17.126 1.00 59.45 71 VAL C O 1
ATOM 3632 N N . ASP C 1 73 ? 37.735 -0.332 -19.191 1.00 61.61 72 ASP C N 1
ATOM 3633 C CA . ASP C 1 73 ? 36.568 -1.196 -19.021 1.00 63.95 72 ASP C CA 1
ATOM 3634 C C . ASP C 1 73 ? 36.875 -2.670 -19.345 1.00 65.97 72 ASP C C 1
ATOM 3635 O O . ASP C 1 73 ? 37.992 -3.000 -19.749 1.00 66.95 72 ASP C O 1
ATOM 3640 N N . ARG C 1 74 ? 35.896 -3.570 -19.115 1.00 66.47 73 ARG C N 1
ATOM 3641 C CA . ARG C 1 74 ? 36.100 -4.999 -19.292 1.00 67.55 73 ARG C CA 1
ATOM 3642 C C . ARG C 1 74 ? 34.827 -5.641 -19.829 1.00 68.74 73 ARG C C 1
ATOM 3643 O O . ARG C 1 74 ? 34.274 -5.214 -20.851 1.00 69.86 73 ARG C O 1
ATOM 3651 N N . ASP C 1 80 ? 40.518 -7.840 -24.540 1.00 98.22 79 ASP C N 1
ATOM 3652 C CA . ASP C 1 80 ? 40.817 -8.326 -25.891 1.00 98.72 79 ASP C CA 1
ATOM 3653 C C . ASP C 1 80 ? 41.046 -7.174 -26.873 1.00 99.05 79 ASP C C 1
ATOM 3654 O O . ASP C 1 80 ? 42.034 -7.186 -27.609 1.00 99.17 79 ASP C O 1
ATOM 3656 N N . ASN C 1 81 ? 40.123 -6.182 -26.882 1.00 98.93 80 ASN C N 1
ATOM 3657 C CA . ASN C 1 81 ? 40.183 -4.957 -27.699 1.00 98.83 80 ASN C CA 1
ATOM 3658 C C . ASN C 1 81 ? 40.736 -3.771 -26.798 1.00 98.60 80 ASN C C 1
ATOM 3659 O O . ASN C 1 81 ? 41.417 -4.028 -25.785 1.00 98.61 80 ASN C O 1
ATOM 3661 N N . ASP C 1 82 ? 40.484 -2.492 -27.170 1.00 97.84 81 ASP C N 1
ATOM 3662 C CA . ASP C 1 82 ? 40.939 -1.344 -26.366 1.00 97.07 81 ASP C CA 1
ATOM 3663 C C . ASP C 1 82 ? 39.735 -0.481 -25.968 1.00 95.29 81 ASP C C 1
ATOM 3664 O O . ASP C 1 82 ? 39.204 0.288 -26.791 1.00 95.13 81 ASP C O 1
ATOM 3666 N N . VAL C 1 83 ? 39.243 -0.697 -24.733 1.00 93.14 82 VAL C N 1
ATOM 3667 C CA . VAL C 1 83 ? 38.110 0.074 -24.262 1.00 90.74 82 VAL C CA 1
ATOM 3668 C C . VAL C 1 83 ? 38.541 0.893 -23.035 1.00 86.87 82 VAL C C 1
ATOM 3669 O O . VAL C 1 83 ? 38.399 0.449 -21.895 1.00 86.78 82 VAL C O 1
ATOM 3673 N N . ALA C 1 84 ? 39.064 2.114 -23.282 1.00 83.14 83 ALA C N 1
ATOM 3674 C CA . ALA C 1 84 ? 39.450 3.035 -22.215 1.00 79.63 83 ALA C CA 1
ATOM 3675 C C . ALA C 1 84 ? 38.812 4.417 -22.359 1.00 76.31 83 ALA C C 1
ATOM 3676 O O . ALA C 1 84 ? 38.465 4.848 -23.469 1.00 77.09 83 ALA C O 1
ATOM 3678 N N . ARG C 1 85 ? 38.633 5.103 -21.228 1.00 72.54 84 ARG C N 1
ATOM 3679 C CA . ARG C 1 85 ? 38.057 6.443 -21.134 1.00 69.51 84 ARG C CA 1
ATOM 3680 C C . ARG C 1 85 ? 38.981 7.339 -20.321 1.00 66.94 84 ARG C C 1
ATOM 3681 O O . ARG C 1 85 ? 39.731 6.845 -19.502 1.00 68.24 84 ARG C O 1
ATOM 3689 N N . ILE C 1 86 ? 38.927 8.639 -20.519 1.00 64.06 85 ILE C N 1
ATOM 3690 C CA . ILE C 1 86 ? 39.698 9.586 -19.729 1.00 62.82 85 ILE C CA 1
ATOM 3691 C C . ILE C 1 86 ? 38.689 10.543 -19.132 1.00 63.19 85 ILE C C 1
ATOM 3692 O O . ILE C 1 86 ? 38.162 11.398 -19.841 1.00 64.79 85 ILE C O 1
ATOM 3697 N N . LEU C 1 87 ? 38.319 10.340 -17.871 1.00 61.80 86 LEU C N 1
ATOM 3698 C CA . LEU C 1 87 ? 37.309 11.174 -17.223 1.00 61.07 86 LEU C CA 1
ATOM 3699 C C . LEU C 1 87 ? 37.938 12.217 -16.354 1.00 60.95 86 LEU C C 1
ATOM 3700 O O . LEU C 1 87 ? 38.974 11.960 -15.769 1.00 60.99 86 LEU C O 1
ATOM 3705 N N . SER C 1 88 ? 37.278 13.363 -16.187 1.00 61.05 87 SER C N 1
ATOM 3706 C CA . SER C 1 88 ? 37.770 14.385 -15.265 1.00 62.11 87 SER C CA 1
ATOM 3707 C C . SER C 1 88 ? 37.391 13.982 -13.833 1.00 63.09 87 SER C C 1
ATOM 3708 O O . SER C 1 88 ? 36.604 13.052 -13.647 1.00 63.71 87 SER C O 1
ATOM 3711 N N . LEU C 1 89 ? 37.946 14.659 -12.815 1.00 62.97 88 LEU C N 1
ATOM 3712 C CA . LEU C 1 89 ? 37.623 14.355 -11.424 1.00 62.83 88 LEU C CA 1
ATOM 3713 C C . LEU C 1 89 ? 36.118 14.517 -11.113 1.00 62.89 88 LEU C C 1
ATOM 3714 O O . LEU C 1 89 ? 35.591 13.770 -10.294 1.00 64.26 88 LEU C O 1
ATOM 3719 N N . ALA C 1 90 ? 35.413 15.421 -11.805 1.00 61.66 89 ALA C N 1
ATOM 3720 C CA . ALA C 1 90 ? 33.971 15.589 -11.595 1.00 61.50 89 ALA C CA 1
ATOM 3721 C C . ALA C 1 90 ? 33.162 14.490 -12.289 1.00 61.42 89 ALA C C 1
ATOM 3722 O 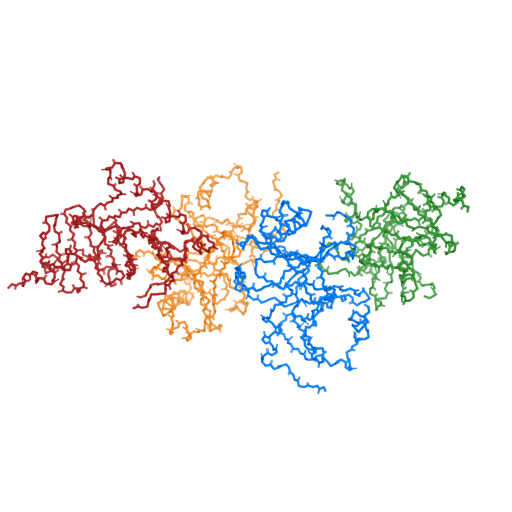O . ALA C 1 90 ? 32.137 14.046 -11.773 1.00 61.78 89 ALA C O 1
ATOM 3724 N N . GLN C 1 91 ? 33.610 14.075 -13.472 1.00 60.65 90 GLN C N 1
ATOM 3725 C CA . GLN C 1 91 ? 32.959 13.017 -14.226 1.00 60.17 90 GLN C CA 1
ATOM 3726 C C . GLN C 1 91 ? 33.120 11.681 -13.507 1.00 59.53 90 GLN C C 1
ATOM 3727 O O . GLN C 1 91 ? 32.188 10.890 -13.494 1.00 59.28 90 GLN C O 1
ATOM 3733 N N . ALA C 1 92 ? 34.293 11.430 -12.911 1.00 59.38 91 ALA C N 1
ATOM 3734 C CA . ALA C 1 92 ? 34.570 10.191 -12.179 1.00 59.78 91 ALA C CA 1
ATOM 3735 C C . ALA C 1 92 ? 33.691 10.106 -10.930 1.00 60.21 91 ALA C C 1
ATOM 3736 O O . ALA C 1 92 ? 33.146 9.052 -10.627 1.00 59.75 91 ALA C O 1
ATOM 3738 N N . LEU C 1 93 ? 33.523 11.226 -10.236 1.00 60.68 92 LEU C N 1
ATOM 3739 C CA . LEU C 1 93 ? 32.711 11.282 -9.037 1.00 61.69 92 LEU C CA 1
ATOM 3740 C C . LEU C 1 93 ? 31.213 11.068 -9.377 1.00 63.41 92 LEU C C 1
ATOM 3741 O O . LEU C 1 93 ? 30.489 10.408 -8.631 1.00 62.91 92 LEU C O 1
ATOM 3746 N N . ASN C 1 94 ? 30.758 11.614 -10.522 1.00 64.82 93 ASN C N 1
ATOM 3747 C CA . ASN C 1 94 ? 29.359 11.533 -10.941 1.00 65.99 93 ASN C CA 1
ATOM 3748 C C . ASN C 1 94 ? 28.998 10.371 -11.854 1.00 66.60 93 ASN C C 1
ATOM 3749 O O . ASN C 1 94 ? 27.867 10.337 -12.344 1.00 68.09 93 ASN C O 1
ATOM 3754 N N . GLU C 1 95 ? 29.931 9.464 -12.143 1.00 65.51 94 GLU C N 1
ATOM 3755 C CA . GLU C 1 95 ? 29.645 8.341 -13.031 1.00 64.92 94 GLU C CA 1
ATOM 3756 C C . GLU C 1 95 ? 30.221 7.059 -12.488 1.00 63.43 94 GLU C C 1
ATOM 3757 O O . GLU C 1 95 ? 29.540 6.043 -12.504 1.00 63.81 94 GLU C O 1
ATOM 3763 N N . GLU C 1 96 ? 31.470 7.091 -12.018 1.00 61.90 95 GLU C N 1
ATOM 3764 C CA . GLU C 1 96 ? 32.115 5.905 -11.487 1.00 61.87 95 GLU C CA 1
ATOM 3765 C C . GLU C 1 96 ? 32.467 6.145 -10.020 1.00 61.39 95 GLU C C 1
ATOM 3766 O O . GLU C 1 96 ? 33.618 5.995 -9.622 1.00 61.75 95 GLU C O 1
ATOM 3772 N N . LYS C 1 97 ? 31.481 6.579 -9.225 1.00 60.34 96 LYS C N 1
ATOM 3773 C CA . LYS C 1 97 ? 31.715 6.907 -7.822 1.00 60.10 96 LYS C CA 1
ATOM 3774 C C . LYS C 1 97 ? 32.406 5.810 -7.026 1.00 59.97 96 LYS C C 1
ATOM 3775 O O . LYS C 1 97 ? 33.403 6.104 -6.374 1.00 59.83 96 LYS C O 1
ATOM 3781 N N . LYS C 1 98 ? 31.942 4.544 -7.116 1.00 59.96 97 LYS C N 1
ATOM 3782 C CA . LYS C 1 98 ? 32.566 3.439 -6.365 1.00 59.99 97 LYS C CA 1
ATOM 3783 C C . LYS C 1 98 ? 34.059 3.341 -6.610 1.00 60.78 97 LYS C C 1
ATOM 3784 O O . LYS C 1 98 ? 34.821 3.281 -5.648 1.00 61.46 97 LYS C O 1
ATOM 3786 N N . ILE C 1 99 ? 34.485 3.415 -7.881 1.00 60.59 98 ILE C N 1
ATOM 3787 C CA . ILE C 1 99 ? 35.896 3.318 -8.199 1.00 60.87 98 ILE C CA 1
ATOM 3788 C C . ILE C 1 99 ? 36.654 4.579 -7.816 1.00 61.17 98 ILE C C 1
ATOM 3789 O O . ILE C 1 99 ? 37.785 4.480 -7.368 1.00 61.02 98 ILE C O 1
ATOM 3794 N N . TYR C 1 100 ? 36.027 5.756 -7.927 1.00 61.58 99 TYR C N 1
ATOM 3795 C CA . TYR C 1 100 ? 36.658 7.014 -7.543 1.00 61.97 99 TYR C CA 1
ATOM 3796 C C . TYR C 1 100 ? 36.942 7.039 -6.034 1.00 61.14 99 TYR C C 1
ATOM 3797 O O . TYR C 1 100 ? 38.001 7.514 -5.613 1.00 61.25 99 TYR C O 1
ATOM 3806 N N . ASP C 1 101 ? 36.010 6.492 -5.227 1.00 59.83 100 ASP C N 1
ATOM 3807 C CA . ASP C 1 101 ? 36.167 6.435 -3.785 1.00 59.04 100 ASP C CA 1
ATOM 3808 C C . ASP C 1 101 ? 37.351 5.551 -3.394 1.00 57.99 100 ASP C C 1
ATOM 3809 O O . ASP C 1 101 ? 38.106 5.919 -2.490 1.00 57.74 100 ASP C O 1
ATOM 3814 N N . VAL C 1 102 ? 37.528 4.395 -4.094 1.00 56.74 101 VAL C N 1
ATOM 3815 C CA . VAL C 1 102 ? 38.632 3.456 -3.848 1.00 55.19 101 VAL C CA 1
ATOM 3816 C C . VAL C 1 102 ? 39.937 4.130 -4.234 1.00 54.05 101 VAL C C 1
ATOM 3817 O O . VAL C 1 102 ? 40.873 4.140 -3.444 1.00 54.07 101 VAL C O 1
ATOM 3821 N N . LEU C 1 103 ? 39.981 4.747 -5.422 1.00 53.31 102 LEU C N 1
ATOM 3822 C CA . LEU C 1 103 ? 41.154 5.448 -5.944 1.00 53.20 102 LEU C CA 1
ATOM 3823 C C . LEU C 1 103 ? 41.622 6.553 -4.996 1.00 53.44 102 LEU C C 1
ATOM 3824 O O . LEU C 1 103 ? 42.813 6.782 -4.858 1.00 53.00 102 LEU C O 1
ATOM 3829 N N . GLN C 1 104 ? 40.679 7.250 -4.376 1.00 54.25 103 GLN C N 1
ATOM 3830 C CA . GLN C 1 104 ? 40.975 8.331 -3.457 1.00 55.60 103 GLN C CA 1
ATOM 3831 C C . GLN C 1 104 ? 41.350 7.789 -2.065 1.00 55.89 103 GLN C C 1
ATOM 3832 O O . GLN C 1 104 ? 42.164 8.400 -1.382 1.00 55.93 103 GLN C O 1
ATOM 3838 N N . LEU C 1 105 ? 40.773 6.646 -1.647 1.00 55.96 104 LEU C N 1
ATOM 3839 C CA . LEU C 1 105 ? 41.104 5.994 -0.368 1.00 56.45 104 LEU C CA 1
ATOM 3840 C C . LEU C 1 105 ? 42.546 5.527 -0.412 1.00 56.47 104 LEU C C 1
ATOM 3841 O O . LEU C 1 105 ? 43.275 5.685 0.563 1.00 57.05 104 LEU C O 1
ATOM 3846 N N . VAL C 1 106 ? 42.943 4.908 -1.525 1.00 55.86 105 VAL C N 1
ATOM 3847 C CA . VAL C 1 106 ? 44.271 4.384 -1.711 1.00 55.99 105 VAL C CA 1
ATOM 3848 C C . VAL C 1 106 ? 45.276 5.522 -1.822 1.00 57.84 105 VAL C C 1
ATOM 3849 O O . VAL C 1 106 ? 46.299 5.474 -1.155 1.00 58.05 105 VAL C O 1
ATOM 3853 N N . GLU C 1 107 ? 44.954 6.584 -2.562 1.00 59.47 106 GLU C N 1
ATOM 3854 C CA . GLU C 1 107 ? 45.836 7.740 -2.688 1.00 61.95 106 GLU C CA 1
ATOM 3855 C C . GLU C 1 107 ? 46.050 8.392 -1.315 1.00 64.16 106 GLU C C 1
ATOM 3856 O O . GLU C 1 107 ? 47.165 8.795 -0.998 1.00 64.80 106 GLU C O 1
ATOM 3862 N N . THR C 1 108 ? 45.002 8.441 -0.480 1.00 65.23 107 THR C N 1
ATOM 3863 C CA . THR C 1 108 ? 45.094 9.001 0.865 1.00 67.08 107 THR C CA 1
ATOM 3864 C C . THR C 1 108 ? 45.951 8.096 1.748 1.00 70.15 107 THR C C 1
ATOM 3865 O O . THR C 1 108 ? 46.732 8.600 2.542 1.00 70.87 107 THR C O 1
ATOM 3869 N N . HIS C 1 109 ? 45.838 6.771 1.603 1.00 72.12 108 HIS C N 1
ATOM 3870 C CA . HIS C 1 109 ? 46.643 5.841 2.390 1.00 74.73 108 HIS C CA 1
ATOM 3871 C C . HIS C 1 109 ? 48.123 5.997 2.039 1.00 77.22 108 HIS C C 1
ATOM 3872 O O . HIS C 1 109 ? 48.932 6.220 2.931 1.00 77.23 108 HIS C O 1
ATOM 3879 N N . ASP C 1 110 ? 48.464 5.914 0.740 1.00 79.17 109 ASP C N 1
ATOM 3880 C CA . ASP C 1 110 ? 49.827 6.020 0.237 1.00 81.66 109 ASP C CA 1
ATOM 3881 C C . ASP C 1 110 ? 50.534 7.317 0.626 1.00 84.65 109 ASP C C 1
ATOM 3882 O O . ASP C 1 110 ? 51.663 7.260 1.119 1.00 84.91 109 ASP C O 1
ATOM 3887 N N . THR C 1 111 ? 49.880 8.470 0.441 1.00 86.65 110 THR C N 1
ATOM 3888 C CA . THR C 1 111 ? 50.488 9.746 0.818 1.00 89.53 110 THR C CA 1
ATOM 3889 C C . THR C 1 111 ? 50.650 9.873 2.333 1.00 92.09 110 THR C C 1
ATOM 3890 O O . THR C 1 111 ? 51.606 10.495 2.787 1.00 92.51 110 THR C O 1
ATOM 3894 N N . HIS C 1 112 ? 49.738 9.280 3.114 1.00 93.65 111 HIS C N 1
ATOM 3895 C CA . HIS C 1 112 ? 49.830 9.315 4.570 1.00 95.64 111 HIS C CA 1
ATOM 3896 C C . HIS C 1 112 ? 51.029 8.477 5.047 1.00 96.78 111 HIS C C 1
ATOM 3897 O O . HIS C 1 112 ? 51.725 8.874 5.982 1.00 96.87 111 HIS C O 1
ATOM 3904 N N . MET C 1 113 ? 51.284 7.332 4.387 1.00 97.36 112 MET C N 1
ATOM 3905 C CA . MET C 1 113 ? 52.408 6.467 4.747 1.00 98.09 112 MET C CA 1
ATOM 3906 C C . MET C 1 113 ? 53.727 7.155 4.454 1.00 99.04 112 MET C C 1
ATOM 3907 O O . MET C 1 113 ? 54.637 7.086 5.272 1.00 99.05 112 MET C O 1
ATOM 3912 N N . LEU C 1 114 ? 53.824 7.836 3.298 1.00 99.71 113 LEU C N 1
ATOM 3913 C CA . LEU C 1 114 ? 55.032 8.542 2.892 1.00 100.91 113 LEU C CA 1
ATOM 3914 C C . LEU C 1 114 ? 55.273 9.785 3.755 1.00 102.89 113 LEU C C 1
ATOM 3915 O O . LEU C 1 114 ? 56.416 10.035 4.163 1.00 103.33 113 LEU C O 1
ATOM 3920 N N . LYS C 1 115 ? 54.203 10.523 4.105 1.00 103.76 114 LYS C N 1
ATOM 3921 C CA . LYS C 1 115 ? 54.353 11.673 5.007 1.00 105.15 114 LYS C CA 1
ATOM 3922 C C . LYS C 1 115 ? 54.791 11.239 6.436 1.00 106.50 114 LYS C C 1
ATOM 3923 O O . LYS C 1 115 ? 55.165 12.099 7.234 1.00 107.19 114 LYS C O 1
ATOM 3927 N N . GLN C 1 116 ? 54.747 9.916 6.748 1.00 106.97 115 GLN C N 1
ATOM 3928 C CA . GLN C 1 116 ? 55.139 9.322 8.032 1.00 108.19 115 GLN C CA 1
ATOM 3929 C C . GLN C 1 116 ? 56.473 8.550 7.982 1.00 108.13 115 GLN C C 1
ATOM 3930 O O . GLN C 1 116 ? 56.872 7.968 9.000 1.00 108.64 115 GLN C O 1
ATOM 3936 N N . ARG C 1 117 ? 57.142 8.515 6.803 1.00 107.07 116 ARG C N 1
ATOM 3937 C CA . ARG C 1 117 ? 58.408 7.796 6.579 1.00 106.48 116 ARG C CA 1
ATOM 3938 C C . ARG C 1 117 ? 58.239 6.261 6.528 1.00 104.92 116 ARG C C 1
ATOM 3939 O O . ARG C 1 117 ? 59.230 5.526 6.467 1.00 105.37 116 ARG C O 1
ATOM 3941 N N . ARG C 1 118 ? 56.994 5.775 6.552 1.00 102.67 117 ARG C N 1
ATOM 3942 C CA . ARG C 1 118 ? 56.700 4.349 6.479 1.00 100.74 117 ARG C CA 1
ATOM 3943 C C . ARG C 1 118 ? 56.547 3.960 4.992 1.00 97.56 117 ARG C C 1
ATOM 3944 O O . ARG C 1 118 ? 56.288 4.816 4.144 1.00 97.52 117 ARG C O 1
ATOM 3952 N N . SER C 1 119 ? 56.664 2.668 4.709 1.00 94.85 118 SER C N 1
ATOM 3953 C CA . SER C 1 119 ? 56.530 2.195 3.313 1.00 92.30 118 SER C CA 1
ATOM 3954 C C . SER C 1 119 ? 55.062 2.238 2.906 1.00 88.62 118 SER C C 1
ATOM 3955 O O . SER C 1 119 ? 54.233 1.672 3.635 1.00 88.52 118 SER C O 1
ATOM 3958 N N . PRO C 1 120 ? 54.709 2.893 1.785 1.00 85.55 119 PRO C N 1
ATOM 3959 C CA . PRO C 1 120 ? 53.334 2.882 1.307 1.00 83.60 119 PRO C CA 1
ATOM 3960 C C . PRO C 1 120 ? 52.821 1.446 1.153 1.00 81.07 119 PRO C C 1
ATOM 3961 O O . PRO C 1 120 ? 51.694 1.208 1.506 1.00 81.19 119 PRO C O 1
ATOM 3965 N N . GLY C 1 121 ? 53.657 0.537 0.645 1.00 78.88 120 GLY C N 1
ATOM 3966 C CA . GLY C 1 121 ? 53.282 -0.884 0.499 1.00 77.16 120 GLY C CA 1
ATOM 3967 C C . GLY C 1 121 ? 54.463 -1.732 0.070 1.00 74.97 120 GLY C C 1
ATOM 3968 O O . GLY C 1 121 ? 55.593 -1.253 0.195 1.00 75.16 120 GLY C O 1
ATOM 3969 N N . ILE C 1 122 ? 54.212 -2.945 -0.426 1.00 73.17 121 ILE C N 1
ATOM 3970 C CA . ILE C 1 122 ? 55.301 -3.865 -0.871 1.00 72.12 121 ILE C CA 1
ATOM 3971 C C . ILE C 1 122 ? 56.171 -3.095 -1.855 1.00 72.18 121 ILE C C 1
ATOM 3972 O O . ILE C 1 122 ? 55.626 -2.600 -2.842 1.00 72.19 121 ILE C O 1
ATOM 3977 N N . MET C 1 123 ? 57.477 -3.037 -1.614 1.00 72.43 122 MET C N 1
ATOM 3978 C CA . MET C 1 123 ? 58.331 -2.151 -2.437 1.00 73.59 122 MET C CA 1
ATOM 3979 C C . MET C 1 123 ? 59.197 -2.924 -3.423 1.00 74.96 122 MET C C 1
ATOM 3980 O O . MET C 1 123 ? 59.598 -4.047 -3.106 1.00 75.05 122 MET C O 1
ATOM 3985 N N . SER C 1 124 ? 59.503 -2.294 -4.555 1.00 76.16 123 SER C N 1
ATOM 3986 C CA . SER C 1 124 ? 60.346 -2.938 -5.586 1.00 78.38 123 SER C CA 1
ATOM 3987 C C . SER C 1 124 ? 61.759 -3.126 -5.057 1.00 81.49 123 SER C C 1
ATOM 3988 O O . SER C 1 124 ? 62.156 -2.390 -4.145 1.00 81.64 123 SER C O 1
ATOM 3991 N N . VAL C 1 125 ? 62.479 -4.085 -5.627 1.00 83.80 124 VAL C N 1
ATOM 3992 C CA . VAL C 1 125 ? 63.891 -4.324 -5.229 1.00 86.74 124 VAL C CA 1
ATOM 3993 C C . VAL C 1 125 ? 64.707 -3.141 -5.733 1.00 89.49 124 VAL C C 1
ATOM 3994 O O . VAL C 1 125 ? 65.757 -2.862 -5.147 1.00 89.40 124 VAL C O 1
ATOM 3998 N N . TYR C 1 126 ? 64.248 -2.490 -6.796 1.00 91.73 125 TYR C N 1
ATOM 3999 C CA . TYR C 1 126 ? 65.037 -1.381 -7.379 1.00 94.56 125 TYR C CA 1
ATOM 4000 C C . TYR C 1 126 ? 64.154 -0.180 -7.687 1.00 96.30 125 TYR C C 1
ATOM 4001 O O . TYR C 1 126 ? 63.379 -0.247 -8.651 1.00 96.39 125 TYR C O 1
ATOM 4010 N N . CYS C 1 127 ? 64.294 0.885 -6.909 1.00 97.79 126 CYS C N 1
ATOM 4011 C CA . CYS C 1 127 ? 63.569 2.141 -7.083 1.00 99.64 126 CYS C CA 1
ATOM 4012 C C . CYS C 1 127 ? 64.541 3.247 -7.428 1.00 101.84 126 CYS C C 1
ATOM 4013 O O . CYS C 1 127 ? 65.268 3.727 -6.551 1.00 102.36 126 CYS C O 1
ATOM 4016 N N . PRO C 1 128 ? 64.600 3.686 -8.704 1.00 102.96 127 PRO C N 1
ATOM 4017 C CA . PRO C 1 128 ? 65.449 4.808 -9.079 1.00 104.13 127 PRO C CA 1
ATOM 4018 C C . PRO C 1 128 ? 64.844 6.136 -8.609 1.00 105.25 127 PRO C C 1
ATOM 4019 O O . PRO C 1 128 ? 63.644 6.260 -8.646 1.00 105.65 127 PRO C O 1
ATOM 4023 N N . PRO C 1 129 ? 65.643 7.135 -8.175 1.00 105.84 128 PRO C N 1
ATOM 4024 C CA . PRO C 1 129 ? 65.072 8.390 -7.645 1.00 106.28 128 PRO C CA 1
ATOM 4025 C C . PRO C 1 129 ? 64.060 9.045 -8.578 1.00 106.82 128 PRO C C 1
ATOM 4026 O O . PRO C 1 129 ? 64.442 9.729 -9.520 1.00 107.25 128 PRO C O 1
ATOM 4030 N N . ALA C 1 132 ? 61.034 13.078 -10.528 1.00 109.60 131 ALA C N 1
ATOM 4031 C CA . ALA C 1 132 ? 59.876 13.897 -10.953 1.00 110.08 131 ALA C CA 1
ATOM 4032 C C . ALA C 1 132 ? 58.670 13.564 -10.079 1.00 109.45 131 ALA C C 1
ATOM 4033 O O . ALA C 1 132 ? 58.692 12.513 -9.419 1.00 109.23 131 ALA C O 1
ATOM 4035 N N . PHE C 1 133 ? 57.666 14.439 -10.075 1.00 108.88 132 PHE C N 1
ATOM 4036 C CA . PHE C 1 133 ? 56.424 14.160 -9.311 1.00 108.55 132 PHE C CA 1
ATOM 4037 C C . PHE C 1 133 ? 55.251 14.580 -10.188 1.00 106.95 132 PHE C C 1
ATOM 4038 O O . PHE C 1 133 ? 54.152 14.805 -9.667 1.00 107.06 132 PHE C O 1
ATOM 4046 N N . GLN C 1 134 ? 55.505 14.657 -11.489 1.00 105.34 133 GLN C N 1
ATOM 4047 C CA . GLN C 1 134 ? 54.445 15.017 -12.450 1.00 104.58 133 GLN C CA 1
ATOM 4048 C C . GLN C 1 134 ? 54.704 14.243 -13.736 1.00 103.04 133 GLN C C 1
ATOM 4049 O O . GLN C 1 134 ? 55.846 13.814 -13.945 1.00 102.82 133 GLN C O 1
ATOM 4051 N N . CYS C 1 135 ? 53.675 14.065 -14.552 1.00 101.94 134 CYS C N 1
ATOM 4052 C CA . CYS C 1 135 ? 53.814 13.319 -15.823 1.00 101.27 134 CYS C CA 1
ATOM 4053 C C . CYS C 1 135 ? 52.832 13.947 -16.801 1.00 100.25 134 CYS C C 1
ATOM 4054 O O . CYS C 1 135 ? 52.516 13.315 -17.822 1.00 100.60 134 CYS C O 1
ATOM 4057 N N . ASN C 1 136 ? 52.374 15.153 -16.479 1.00 98.98 135 ASN C N 1
ATOM 4058 C CA . ASN C 1 136 ? 51.361 15.823 -17.330 1.00 98.17 135 ASN C CA 1
ATOM 4059 C C . ASN C 1 136 ? 51.628 15.511 -18.801 1.00 96.19 135 ASN C C 1
ATOM 4060 O O . ASN C 1 136 ? 52.607 16.036 -19.349 1.00 96.25 135 ASN C O 1
ATOM 4062 N N . GLY C 1 137 ? 50.792 14.669 -19.399 1.00 93.83 136 GLY C N 1
ATOM 4063 C CA . GLY C 1 137 ? 50.918 14.398 -20.839 1.00 91.52 136 GLY C CA 1
ATOM 4064 C C . GLY C 1 137 ? 51.322 12.974 -21.148 1.00 88.08 136 GLY C C 1
ATOM 4065 O O . GLY C 1 137 ? 50.652 12.360 -21.994 1.00 88.08 136 GLY C O 1
ATOM 4066 N N . ASP C 1 138 ? 52.350 12.450 -20.483 1.00 84.94 137 ASP C N 1
ATOM 4067 C CA . ASP C 1 138 ? 52.876 11.115 -20.865 1.00 82.41 137 ASP C CA 1
ATOM 4068 C C . ASP C 1 138 ? 51.710 10.124 -20.869 1.00 79.50 137 ASP C C 1
ATOM 4069 O O . ASP C 1 138 ? 50.778 10.306 -20.068 1.00 79.83 137 ASP C O 1
ATOM 4071 N N . PRO C 1 139 ? 51.712 9.088 -21.732 1.00 76.42 138 PRO C N 1
ATOM 4072 C CA . PRO C 1 139 ? 50.575 8.171 -21.831 1.00 74.10 138 PRO C CA 1
ATOM 4073 C C . PRO C 1 139 ? 50.330 7.414 -20.517 1.00 70.41 138 PRO C C 1
ATOM 4074 O O . PRO C 1 139 ? 51.033 7.655 -19.567 1.00 70.83 138 PRO C O 1
ATOM 4078 N N . PHE C 1 140 ? 49.337 6.526 -20.487 1.00 66.91 139 PHE C N 1
ATOM 4079 C CA . PHE C 1 140 ? 48.982 5.845 -19.213 1.00 64.18 139 PHE C CA 1
ATOM 4080 C C . PHE C 1 140 ? 49.409 4.371 -19.213 1.00 62.52 139 PHE C C 1
ATOM 4081 O O . PHE C 1 140 ? 49.154 3.666 -20.198 1.00 62.90 139 PHE C O 1
ATOM 4089 N N . VAL C 1 141 ? 50.037 3.930 -18.123 1.00 60.14 140 VAL C N 1
ATOM 4090 C CA . VAL C 1 141 ? 50.473 2.515 -17.991 1.00 58.75 140 VAL C CA 1
ATOM 4091 C C . VAL C 1 141 ? 49.753 1.931 -16.781 1.00 57.82 140 VAL C C 1
ATOM 4092 O O . VAL C 1 141 ? 49.873 2.510 -15.697 1.00 58.35 140 VAL C O 1
ATOM 4096 N N . PHE C 1 142 ? 49.024 0.834 -16.973 1.00 56.10 141 PHE C N 1
ATOM 4097 C CA . PHE C 1 142 ? 48.277 0.196 -15.891 1.00 54.77 141 PHE C CA 1
ATOM 4098 C C . PHE C 1 142 ? 48.601 -1.312 -15.860 1.00 53.54 141 PHE C C 1
ATOM 4099 O O . PHE C 1 142 ? 49.431 -1.771 -16.649 1.00 53.82 141 PHE C O 1
ATOM 4107 N N . VAL C 1 143 ? 47.979 -2.080 -14.946 1.00 51.68 142 VAL C N 1
ATOM 4108 C CA . VAL C 1 143 ? 48.223 -3.506 -14.868 1.00 50.63 142 VAL C CA 1
ATOM 4109 C C . VAL C 1 143 ? 47.120 -4.278 -15.591 1.00 50.13 142 VAL C C 1
ATOM 4110 O O . VAL C 1 143 ? 45.958 -4.155 -15.230 1.00 50.39 142 VAL C O 1
ATOM 4114 N N . ARG C 1 144 ? 47.474 -5.056 -16.624 1.00 49.78 143 ARG C N 1
ATOM 4115 C CA . ARG C 1 144 ? 46.528 -5.870 -17.396 1.00 50.08 143 ARG C CA 1
ATOM 4116 C C . ARG C 1 144 ? 46.143 -7.127 -16.636 1.00 48.89 143 ARG C C 1
ATOM 4117 O O . ARG C 1 144 ? 44.975 -7.482 -16.610 1.00 48.11 143 ARG C O 1
ATOM 4125 N N . TRP C 1 145 ? 47.118 -7.814 -16.038 1.00 48.58 144 TRP C N 1
ATOM 4126 C CA . TRP C 1 145 ? 46.845 -9.006 -15.250 1.00 48.66 144 TRP C CA 1
ATOM 4127 C C . TRP C 1 145 ? 47.782 -9.124 -14.074 1.00 48.67 144 TRP C C 1
ATOM 4128 O O . TRP C 1 145 ? 48.870 -8.581 -14.075 1.00 49.72 144 TRP C O 1
ATOM 4139 N N . TYR C 1 146 ? 47.280 -9.729 -13.003 1.00 47.83 145 TYR C N 1
ATOM 4140 C CA . TYR C 1 146 ? 48.093 -9.968 -11.792 1.00 47.55 145 TYR C CA 1
ATOM 4141 C C . TYR C 1 146 ? 47.966 -11.446 -11.473 1.00 48.77 145 TYR C C 1
ATOM 4142 O O . TYR C 1 146 ? 46.875 -12.006 -11.618 1.00 48.85 145 TYR C O 1
ATOM 4151 N N . ARG C 1 147 ? 49.067 -12.054 -11.067 1.00 49.42 146 ARG C N 1
ATOM 4152 C CA . ARG C 1 147 ? 49.034 -13.481 -10.702 1.00 50.49 146 ARG C CA 1
ATOM 4153 C C . ARG C 1 147 ? 49.922 -13.690 -9.479 1.00 51.15 146 ARG C C 1
ATOM 4154 O O . ARG C 1 147 ? 50.965 -13.042 -9.390 1.00 50.66 146 ARG C O 1
ATOM 4162 N N . PHE C 1 148 ? 49.495 -14.551 -8.564 1.00 52.33 147 PHE C N 1
ATOM 4163 C CA . PHE C 1 148 ? 50.326 -14.880 -7.387 1.00 54.12 147 PHE C CA 1
ATOM 4164 C C . PHE C 1 148 ? 50.534 -16.387 -7.355 1.00 55.96 147 PHE C C 1
ATOM 4165 O O . PHE C 1 148 ? 49.757 -17.110 -7.985 1.00 56.67 147 PHE C O 1
ATOM 4173 N N . HIS C 1 149 ? 51.564 -16.829 -6.650 1.00 56.97 148 HIS C N 1
ATOM 4174 C CA . HIS C 1 149 ? 51.863 -18.232 -6.529 1.00 58.27 148 HIS C CA 1
ATOM 4175 C C . HIS C 1 149 ? 52.461 -18.311 -5.158 1.00 59.04 148 HIS C C 1
ATOM 4176 O O . HIS C 1 149 ? 53.573 -17.832 -4.944 1.00 58.27 148 HIS C O 1
ATOM 4183 N N . MET C 1 150 ? 51.633 -18.715 -4.188 1.00 60.21 149 MET C N 1
ATOM 4184 C CA . MET C 1 150 ? 52.041 -18.704 -2.795 1.00 61.99 149 MET C CA 1
ATOM 4185 C C . MET C 1 150 ? 53.210 -19.609 -2.478 1.00 62.11 149 MET C C 1
ATOM 4186 O O . MET C 1 150 ? 54.063 -19.186 -1.702 1.00 62.14 149 MET C O 1
ATOM 4191 N N . GLU C 1 151 ? 53.297 -20.806 -3.096 1.00 62.08 150 GLU C N 1
ATOM 4192 C CA . GLU C 1 151 ? 54.386 -21.730 -2.795 1.00 62.87 150 GLU C CA 1
ATOM 4193 C C . GLU C 1 151 ? 55.790 -21.160 -2.986 1.00 62.87 150 GLU C C 1
ATOM 4194 O O . GLU C 1 151 ? 56.671 -21.624 -2.270 1.00 63.52 150 GLU C O 1
ATOM 4196 N N . ASN C 1 152 ? 56.019 -20.180 -3.893 1.00 62.09 151 ASN C N 1
ATOM 4197 C CA . ASN C 1 152 ? 57.354 -19.595 -4.053 1.00 62.11 151 ASN C CA 1
ATOM 4198 C C . ASN C 1 152 ? 57.368 -18.061 -3.949 1.00 61.69 151 ASN C C 1
ATOM 4199 O O . ASN C 1 152 ? 58.282 -17.402 -4.457 1.00 62.04 151 ASN C O 1
ATOM 4204 N N . SER C 1 153 ? 56.351 -17.508 -3.273 1.00 60.61 152 SER C N 1
ATOM 4205 C CA . SER C 1 153 ? 56.086 -16.103 -3.050 1.00 59.83 152 SER C CA 1
ATOM 4206 C C . SER C 1 153 ? 56.307 -15.220 -4.274 1.00 58.39 152 SER C C 1
ATOM 4207 O O . SER C 1 153 ? 56.804 -14.115 -4.144 1.00 58.77 152 SER C O 1
ATOM 4210 N N . MET C 1 154 ? 55.855 -15.664 -5.445 1.00 56.86 153 MET C N 1
ATOM 4211 C CA . MET C 1 154 ? 55.951 -14.867 -6.655 1.00 56.01 153 MET C CA 1
ATOM 4212 C C . MET C 1 154 ? 54.697 -14.053 -6.858 1.00 55.77 153 MET C C 1
ATOM 4213 O O . MET C 1 154 ? 53.596 -14.572 -6.722 1.00 56.11 153 MET C O 1
ATOM 4218 N N . SER C 1 155 ? 54.860 -12.808 -7.279 1.00 55.05 154 SER C N 1
ATOM 4219 C CA . SER C 1 155 ? 53.780 -11.893 -7.580 1.00 54.68 154 SER C CA 1
ATOM 4220 C C . SER C 1 155 ? 54.065 -11.333 -8.943 1.00 53.32 154 SER C C 1
ATOM 4221 O O . SER C 1 155 ? 54.863 -10.413 -9.058 1.00 53.97 154 SER C O 1
ATOM 4224 N N . GLY C 1 156 ? 53.464 -11.907 -9.969 1.00 51.52 155 GLY C N 1
ATOM 4225 C CA . GLY C 1 156 ? 53.694 -11.464 -11.332 1.00 50.60 155 GLY C CA 1
ATOM 4226 C C . GLY C 1 156 ? 52.652 -10.496 -11.816 1.00 49.37 155 GLY C C 1
ATOM 4227 O O . GLY C 1 156 ? 51.479 -10.635 -11.496 1.00 49.63 155 GLY C O 1
ATOM 4228 N N . PHE C 1 157 ? 53.072 -9.522 -12.594 1.00 48.59 156 PHE C N 1
ATOM 4229 C CA . PHE C 1 157 ? 52.186 -8.513 -13.162 1.00 48.51 156 PHE C CA 1
ATOM 4230 C C . PHE C 1 157 ? 52.495 -8.364 -14.629 1.00 48.35 156 PHE C C 1
ATOM 4231 O O . PHE C 1 157 ? 53.669 -8.377 -15.008 1.00 48.30 156 PHE C O 1
ATOM 4239 N N . MET C 1 158 ? 51.469 -8.144 -15.444 1.00 48.56 157 MET C N 1
ATOM 4240 C CA . MET C 1 158 ? 51.712 -7.809 -16.832 1.00 49.99 157 MET C CA 1
ATOM 4241 C C . MET C 1 158 ? 51.182 -6.446 -17.031 1.00 49.87 157 MET C C 1
ATOM 4242 O O . MET C 1 158 ? 50.013 -6.208 -16.756 1.00 50.10 157 MET C O 1
ATOM 4247 N N . LEU C 1 159 ? 52.040 -5.533 -17.438 1.00 49.38 158 LEU C N 1
ATOM 4248 C CA . LEU C 1 159 ? 51.656 -4.156 -17.628 1.00 49.97 158 LEU C CA 1
ATOM 4249 C C . LEU C 1 159 ? 51.040 -3.947 -19.004 1.00 51.45 158 LEU C C 1
ATOM 4250 O O . LEU C 1 159 ? 51.304 -4.710 -19.929 1.00 52.10 158 LEU C O 1
ATOM 4255 N N . SER C 1 160 ? 50.218 -2.909 -19.130 1.00 52.24 159 SER C N 1
ATOM 4256 C CA . SER C 1 160 ? 49.531 -2.536 -20.359 1.00 53.91 159 SER C CA 1
ATOM 4257 C C . SER C 1 160 ? 50.465 -2.272 -21.528 1.00 56.15 159 SER C C 1
ATOM 4258 O O . SER C 1 160 ? 50.035 -2.397 -22.671 1.00 56.46 159 SER C O 1
ATOM 4261 N N . ASN C 1 161 ? 51.732 -1.907 -21.261 1.00 57.51 160 ASN C N 1
ATOM 4262 C CA . ASN C 1 161 ? 52.709 -1.695 -22.339 1.00 58.94 160 ASN C CA 1
ATOM 4263 C C . ASN C 1 161 ? 53.423 -2.987 -22.794 1.00 60.27 160 ASN C C 1
ATOM 4264 O O . ASN C 1 161 ? 54.396 -2.911 -23.533 1.00 60.61 160 ASN C O 1
ATOM 4269 N N . GLY C 1 162 ? 52.952 -4.147 -22.343 1.00 61.04 161 GLY C N 1
ATOM 4270 C CA . GLY C 1 162 ? 53.553 -5.429 -22.692 1.00 61.91 161 GLY C CA 1
ATOM 4271 C C . GLY C 1 162 ? 54.646 -5.911 -21.753 1.00 61.83 161 GLY C C 1
ATOM 4272 O O . GLY C 1 162 ? 55.078 -7.066 -21.853 1.00 62.25 161 GLY C O 1
ATOM 4273 N N . ALA C 1 163 ? 55.124 -5.040 -20.855 1.00 60.97 162 ALA C N 1
ATOM 4274 C CA . ALA C 1 163 ? 56.189 -5.423 -19.929 1.00 61.13 162 ALA C CA 1
ATOM 4275 C C . ALA C 1 163 ? 55.690 -6.384 -18.868 1.00 60.23 162 ALA C C 1
ATOM 4276 O O . ALA C 1 163 ? 54.549 -6.276 -18.458 1.00 60.83 162 ALA C O 1
ATOM 4278 N N . VAL C 1 164 ? 56.519 -7.340 -18.442 1.00 59.01 163 VAL C N 1
ATOM 4279 C CA . VAL C 1 164 ? 56.149 -8.269 -17.373 1.00 58.53 163 VAL C CA 1
ATOM 4280 C C . VAL C 1 164 ? 57.086 -8.026 -16.191 1.00 58.11 163 VAL C C 1
ATOM 4281 O O . VAL C 1 164 ? 58.289 -7.867 -16.388 1.00 58.86 163 VAL C O 1
ATOM 4285 N N . GLN C 1 165 ? 56.543 -7.951 -14.978 1.00 56.85 164 GLN C N 1
ATOM 4286 C CA . GLN C 1 165 ? 57.352 -7.713 -13.799 1.00 56.42 164 GLN C CA 1
ATOM 4287 C C . GLN C 1 165 ? 56.978 -8.703 -12.721 1.00 56.99 164 GLN C C 1
ATOM 4288 O O . GLN C 1 165 ? 55.842 -8.699 -12.260 1.00 56.53 164 GLN C O 1
ATOM 4294 N N . VAL C 1 166 ? 57.920 -9.578 -12.338 1.00 57.55 165 VAL C N 1
ATOM 4295 C CA . VAL C 1 166 ? 57.661 -10.606 -11.336 1.00 58.54 165 VAL C CA 1
ATOM 4296 C C . VAL C 1 166 ? 58.418 -10.331 -10.065 1.00 58.97 165 VAL C C 1
ATOM 4297 O O . VAL C 1 166 ? 59.612 -10.143 -10.114 1.00 58.62 165 VAL C O 1
ATOM 4301 N N . PHE C 1 167 ? 57.737 -10.339 -8.928 1.00 59.58 166 PHE C N 1
ATOM 4302 C CA . PHE C 1 167 ? 58.409 -10.112 -7.627 1.00 60.60 166 PHE C CA 1
ATOM 4303 C C . PHE C 1 167 ? 58.590 -11.449 -6.907 1.00 60.91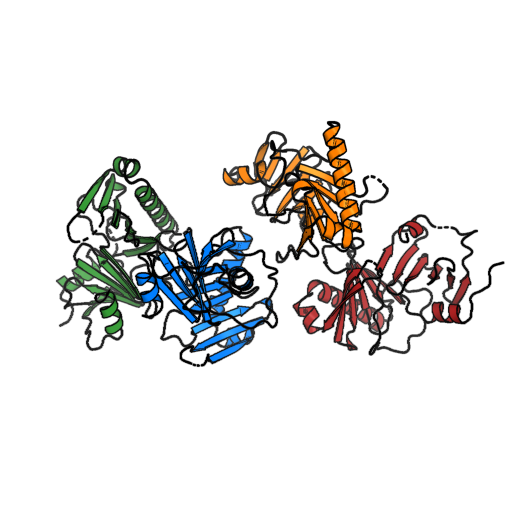 166 PHE C C 1
ATOM 4304 O O . PHE C 1 167 ? 57.592 -12.045 -6.505 1.00 61.46 166 PHE C O 1
ATOM 4312 N N . VAL C 1 168 ? 59.835 -11.887 -6.730 1.00 60.60 167 VAL C N 1
ATOM 4313 C CA . VAL C 1 168 ? 60.113 -13.201 -6.082 1.00 61.03 167 VAL C CA 1
ATOM 4314 C C . VAL C 1 168 ? 60.571 -12.990 -4.640 1.00 62.14 167 VAL C C 1
ATOM 4315 O O . VAL C 1 168 ? 61.781 -12.908 -4.422 1.00 62.09 167 VAL C O 1
ATOM 4319 N N . GLY C 1 169 ? 59.630 -12.883 -3.706 1.00 63.05 168 GLY C N 1
ATOM 4320 C CA . GLY C 1 169 ? 59.965 -12.805 -2.270 1.00 64.28 168 GLY C CA 1
ATOM 4321 C C . GLY C 1 169 ? 60.880 -11.666 -1.883 1.00 64.80 168 GLY C C 1
ATOM 4322 O O . GLY C 1 169 ? 61.563 -11.804 -0.862 1.00 64.94 168 GLY C O 1
ATOM 4323 N N . GLY C 1 170 ? 60.886 -10.574 -2.641 1.00 64.74 169 GLY C N 1
ATOM 4324 C CA . GLY C 1 170 ? 61.699 -9.403 -2.262 1.00 65.49 169 GLY C CA 1
ATOM 4325 C C . GLY C 1 170 ? 63.172 -9.702 -2.407 1.00 65.91 169 GLY C C 1
ATOM 4326 O O . GLY C 1 170 ? 63.976 -8.781 -2.235 1.00 65.74 169 GLY C O 1
ATOM 4327 N N . LYS C 1 171 ? 63.504 -10.956 -2.708 1.00 66.21 170 LYS C N 1
ATOM 4328 C CA . LYS C 1 171 ? 64.910 -11.360 -2.925 1.00 66.91 170 LYS C CA 1
ATOM 4329 C C . LYS C 1 171 ? 65.362 -10.815 -4.276 1.00 67.59 170 LYS C C 1
ATOM 4330 O O . LYS C 1 171 ? 66.525 -10.411 -4.392 1.00 68.26 170 LYS C O 1
ATOM 4332 N N . TYR C 1 172 ? 64.462 -10.794 -5.252 1.00 67.28 171 TYR C N 1
ATOM 4333 C CA . TYR C 1 172 ? 64.822 -10.189 -6.552 1.00 67.66 171 TYR C CA 1
ATOM 4334 C C . TYR C 1 172 ? 63.574 -10.025 -7.415 1.00 65.91 171 TYR C C 1
ATOM 4335 O O . TYR C 1 172 ? 62.481 -10.341 -6.934 1.00 65.75 171 TYR C O 1
ATOM 4344 N N . GLU C 1 173 ? 63.740 -9.519 -8.635 1.00 64.39 172 GLU C N 1
ATOM 4345 C CA . GLU C 1 173 ? 62.644 -9.357 -9.578 1.00 63.51 172 GLU C CA 1
ATOM 4346 C C . GLU C 1 173 ? 62.999 -9.897 -10.953 1.00 63.21 172 GLU C C 1
ATOM 4347 O O . GLU C 1 173 ? 64.170 -10.029 -11.286 1.00 63.89 172 GLU C O 1
ATOM 4353 N N . LEU C 1 174 ? 61.991 -10.169 -11.769 1.00 62.25 173 LEU C N 1
ATOM 4354 C CA . LEU C 1 174 ? 62.169 -10.556 -13.155 1.00 62.04 173 LEU C CA 1
ATOM 4355 C C . LEU C 1 174 ? 61.473 -9.475 -13.970 1.00 63.69 173 LEU C C 1
ATOM 4356 O O . LEU C 1 174 ? 60.320 -9.164 -13.703 1.00 64.26 173 LEU C O 1
ATOM 4361 N N . ARG C 1 175 ? 62.161 -8.874 -14.922 1.00 64.44 174 ARG C N 1
ATOM 4362 C CA . ARG C 1 175 ? 61.565 -7.834 -15.755 1.00 66.20 174 ARG C CA 1
ATOM 4363 C C . ARG C 1 175 ? 61.894 -8.116 -17.210 1.00 69.23 174 ARG C C 1
ATOM 4364 O O . ARG C 1 175 ? 63.018 -8.521 -17.515 1.00 69.67 174 ARG C O 1
ATOM 4372 N N . TRP C 1 176 ? 60.929 -7.906 -18.113 1.00 71.17 175 TRP C N 1
ATOM 4373 C CA . TRP C 1 176 ? 61.184 -8.101 -19.533 1.00 73.78 175 TRP C CA 1
ATOM 4374 C C . TRP C 1 176 ? 60.121 -7.461 -20.408 1.00 78.06 175 TRP C C 1
ATOM 4375 O O . TRP C 1 176 ? 59.028 -7.153 -19.946 1.00 78.07 175 TRP C O 1
ATOM 4386 N N . LEU C 1 177 ? 60.467 -7.215 -21.670 1.00 81.52 176 LEU C N 1
ATOM 4387 C CA . LEU C 1 177 ? 59.545 -6.666 -22.649 1.00 85.42 176 LEU C CA 1
ATOM 4388 C C . LEU C 1 177 ? 59.314 -7.758 -23.690 1.00 88.66 176 LEU C C 1
ATOM 4389 O O . LEU C 1 177 ? 58.173 -8.100 -23.985 1.00 89.17 176 LEU C O 1
ATOM 4394 N N . ASP C 1 178 ? 60.400 -8.338 -24.211 1.00 90.77 177 ASP C N 1
ATOM 4395 C CA . ASP C 1 178 ? 60.330 -9.417 -25.180 1.00 93.31 177 ASP C CA 1
ATOM 4396 C C . ASP C 1 178 ? 60.417 -10.712 -24.391 1.00 95.65 177 ASP C C 1
ATOM 4397 O O . ASP C 1 178 ? 61.378 -10.912 -23.644 1.00 96.14 177 ASP C O 1
ATOM 4402 N N . ASP C 1 179 ? 59.413 -11.588 -24.575 1.00 96.64 178 ASP C N 1
ATOM 4403 C CA . ASP C 1 179 ? 59.290 -12.876 -23.894 1.00 97.63 178 ASP C CA 1
ATOM 4404 C C . ASP C 1 179 ? 60.538 -13.759 -23.964 1.00 98.12 178 ASP C C 1
ATOM 4405 O O . ASP C 1 179 ? 60.815 -14.463 -22.993 1.00 98.37 178 ASP C O 1
ATOM 4410 N N . ASN C 1 180 ? 61.296 -13.720 -25.080 1.00 98.01 179 ASN C N 1
ATOM 4411 C CA . ASN C 1 180 ? 62.480 -14.564 -25.196 1.00 98.88 179 ASN C CA 1
ATOM 4412 C C . ASN C 1 180 ? 63.796 -13.850 -24.798 1.00 98.47 179 ASN C C 1
ATOM 4413 O O . ASN C 1 180 ? 64.874 -14.187 -25.315 1.00 98.92 179 ASN C O 1
ATOM 4418 N N . ARG C 1 181 ? 63.705 -12.901 -23.851 1.00 97.13 180 ARG C N 1
ATOM 4419 C CA . ARG C 1 181 ? 64.847 -12.171 -23.306 1.00 96.39 180 ARG C CA 1
ATOM 4420 C C . ARG C 1 181 ? 64.418 -11.593 -21.964 1.00 95.63 180 ARG C C 1
ATOM 4421 O O . ARG C 1 181 ? 64.095 -10.410 -21.860 1.00 95.93 180 ARG C O 1
ATOM 4423 N N . LYS C 1 182 ? 64.341 -12.468 -20.957 1.00 94.48 181 LYS C N 1
ATOM 4424 C CA . LYS C 1 182 ? 63.916 -12.144 -19.604 1.00 93.86 181 LYS C CA 1
ATOM 4425 C C . LYS C 1 182 ? 65.132 -11.789 -18.744 1.00 93.06 181 LYS C C 1
ATOM 4426 O O . LYS C 1 182 ? 66.189 -12.383 -18.904 1.00 92.84 181 LYS C O 1
ATOM 4432 N N . PHE C 1 183 ? 64.983 -10.826 -17.835 1.00 92.74 182 PHE C N 1
ATOM 4433 C CA . PHE C 1 183 ? 66.081 -10.393 -16.971 1.00 93.03 182 PHE C CA 1
ATOM 4434 C C . PHE C 1 183 ? 65.798 -10.568 -15.469 1.00 93.30 182 PHE C C 1
ATOM 4435 O O . PHE C 1 183 ? 64.664 -10.783 -15.064 1.00 93.09 182 PHE C O 1
ATOM 4443 N N . ILE C 1 184 ? 66.853 -10.451 -14.647 1.00 93.32 183 ILE C N 1
ATOM 4444 C CA . ILE C 1 184 ? 66.797 -10.502 -13.196 1.00 93.38 183 ILE C CA 1
ATOM 4445 C C . ILE C 1 184 ? 67.313 -9.175 -12.682 1.00 93.04 183 ILE C C 1
ATOM 4446 O O . ILE C 1 184 ? 68.463 -8.850 -12.917 1.00 92.81 183 ILE C O 1
ATOM 4451 N N . VAL C 1 185 ? 66.454 -8.434 -11.991 1.00 93.04 184 VAL C N 1
ATOM 4452 C CA . VAL C 1 185 ? 66.856 -7.112 -11.449 1.00 93.96 184 VAL C CA 1
ATOM 4453 C C . VAL C 1 185 ? 67.074 -7.266 -9.951 1.00 95.17 184 VAL C C 1
ATOM 4454 O O . VAL C 1 185 ? 66.155 -7.737 -9.271 1.00 94.70 184 VAL C O 1
ATOM 4458 N N . ARG C 1 186 ? 68.262 -6.901 -9.478 1.00 96.63 185 ARG C N 1
ATOM 4459 C CA . ARG C 1 186 ? 68.577 -6.972 -8.056 1.00 98.70 185 ARG C CA 1
ATOM 4460 C C . ARG C 1 186 ? 68.537 -5.585 -7.405 1.00 100.43 185 ARG C C 1
ATOM 4461 O O . ARG C 1 186 ? 68.564 -4.568 -8.106 1.00 100.57 185 ARG C O 1
ATOM 4469 N N . SER C 1 187 ? 68.434 -5.550 -6.062 1.00 101.71 186 SER C N 1
ATOM 4470 C CA . SER C 1 187 ? 68.299 -4.322 -5.261 1.00 103.45 186 SER C CA 1
ATOM 4471 C C . SER C 1 187 ? 69.342 -3.233 -5.547 1.00 104.59 186 SER C C 1
ATOM 4472 O O . SER C 1 187 ? 69.031 -2.036 -5.501 1.00 105.14 186 SER C O 1
ATOM 4475 N N . ASN C 1 188 ? 70.557 -3.653 -5.875 1.00 104.82 187 ASN C N 1
ATOM 4476 C CA . ASN C 1 188 ? 71.675 -2.768 -6.191 1.00 106.01 187 ASN C CA 1
ATOM 4477 C C . ASN C 1 188 ? 71.714 -2.279 -7.648 1.00 107.25 187 ASN C C 1
ATOM 4478 O O . ASN C 1 188 ? 72.717 -1.669 -8.042 1.00 108.01 187 ASN C O 1
ATOM 4483 N N . GLY C 1 189 ? 70.719 -2.640 -8.454 1.00 107.13 188 GLY C N 1
ATOM 4484 C CA . GLY C 1 189 ? 70.685 -2.195 -9.859 1.00 107.67 188 GLY C CA 1
ATOM 4485 C C . GLY C 1 189 ? 71.298 -3.208 -10.801 1.00 108.37 188 GLY C C 1
ATOM 4486 O O . GLY C 1 189 ? 71.337 -2.935 -12.007 1.00 108.71 188 GLY C O 1
ATOM 4487 N N . VAL C 1 190 ? 71.750 -4.343 -10.276 1.00 108.50 189 VAL C N 1
ATOM 4488 C CA . VAL C 1 190 ? 72.408 -5.349 -11.105 1.00 108.81 189 VAL C CA 1
ATOM 4489 C C . VAL C 1 190 ? 71.372 -6.069 -11.944 1.00 108.96 189 VAL C C 1
ATOM 4490 O O . VAL C 1 190 ? 70.389 -6.573 -11.419 1.00 109.08 189 VAL C O 1
ATOM 4494 N N . CYS C 1 191 ? 71.611 -6.068 -13.257 1.00 108.69 190 CYS C N 1
ATOM 4495 C CA . CYS C 1 191 ? 70.685 -6.729 -14.203 1.00 108.45 190 CYS C CA 1
ATOM 4496 C C . CYS C 1 191 ? 71.409 -7.883 -14.893 1.00 108.12 190 CYS C C 1
ATOM 4497 O O . CYS C 1 191 ? 72.518 -7.662 -15.392 1.00 108.81 190 CYS C O 1
ATOM 4500 N N . GLU C 1 192 ? 70.790 -9.057 -14.937 1.00 107.02 191 GLU C N 1
ATOM 4501 C CA . GLU C 1 192 ? 71.378 -10.237 -15.537 1.00 106.83 191 GLU C CA 1
ATOM 4502 C C . GLU C 1 192 ? 70.367 -10.979 -16.387 1.00 106.57 191 GLU C C 1
ATOM 4503 O O . GLU C 1 192 ? 69.180 -10.983 -16.073 1.00 106.60 191 GLU C O 1
ATOM 4509 N N . VAL C 1 193 ? 70.827 -11.581 -17.481 1.00 106.16 192 VAL C N 1
ATOM 4510 C CA . VAL C 1 193 ? 69.946 -12.323 -18.368 1.00 106.48 192 VAL C CA 1
ATOM 4511 C C . VAL C 1 193 ? 69.570 -13.638 -17.737 1.00 106.14 192 VAL C C 1
ATOM 4512 O O . VAL C 1 193 ? 70.455 -14.416 -17.378 1.00 106.41 192 VAL C O 1
ATOM 4516 N N . LEU C 1 194 ? 68.264 -13.877 -17.573 1.00 105.25 193 LEU C N 1
ATOM 4517 C CA . LEU C 1 194 ? 67.763 -15.098 -16.976 1.00 105.18 193 LEU C CA 1
ATOM 4518 C C . LEU C 1 194 ? 67.967 -16.274 -17.913 1.00 104.95 193 LEU C C 1
ATOM 4519 O O . LEU C 1 194 ? 67.369 -16.311 -18.987 1.00 104.97 193 LEU C O 1
ATOM 4521 N N . ASP C 1 195 ? 68.845 -17.217 -17.520 1.00 104.73 194 ASP C N 1
ATOM 4522 C CA . ASP C 1 195 ? 69.083 -18.427 -18.294 1.00 105.27 194 ASP C CA 1
ATOM 4523 C C . ASP C 1 195 ? 68.046 -19.386 -17.753 1.00 105.61 194 ASP C C 1
ATOM 4524 O O . ASP C 1 195 ? 68.269 -20.036 -16.732 1.00 105.85 194 ASP C O 1
ATOM 4526 N N . GLU C 1 196 ? 66.883 -19.421 -18.389 1.00 105.54 195 GLU C N 1
ATOM 4527 C CA . GLU C 1 196 ? 65.753 -20.261 -17.994 1.00 106.00 195 GLU C CA 1
ATOM 4528 C C . GLU C 1 196 ? 66.093 -21.782 -17.893 1.00 106.19 195 GLU C C 1
ATOM 4529 O O . GLU C 1 196 ? 65.371 -22.537 -17.242 1.00 105.99 195 GLU C O 1
ATOM 4531 N N . GLU C 1 197 ? 67.220 -22.208 -18.493 1.00 106.28 196 GLU C N 1
ATOM 4532 C CA . GLU C 1 197 ? 67.690 -23.595 -18.411 1.00 106.41 196 GLU C CA 1
ATOM 4533 C C . GLU C 1 197 ? 68.122 -23.920 -16.968 1.00 105.96 196 GLU C C 1
ATOM 4534 O O . GLU C 1 197 ? 67.850 -25.014 -16.472 1.00 106.38 196 GLU C O 1
ATOM 4536 N N . LYS C 1 198 ? 68.767 -22.955 -16.288 1.00 104.62 197 LYS C N 1
ATOM 4537 C CA . LYS C 1 198 ? 69.219 -23.134 -14.913 1.00 103.48 197 LYS C CA 1
ATOM 4538 C C . LYS C 1 198 ? 68.395 -22.344 -13.871 1.00 101.93 197 LYS C C 1
ATOM 4539 O O . LYS C 1 198 ? 68.762 -22.343 -12.700 1.00 102.14 197 LYS C O 1
ATOM 4541 N N . PHE C 1 199 ? 67.298 -21.679 -14.273 1.00 100.24 198 PHE C N 1
ATOM 4542 C CA . PHE C 1 199 ? 66.466 -20.931 -13.325 1.00 99.31 198 PHE C CA 1
ATOM 4543 C C . PHE C 1 199 ? 65.576 -21.914 -12.543 1.00 98.49 198 PHE C C 1
ATOM 4544 O O . PHE C 1 199 ? 64.937 -22.774 -13.153 1.00 99.05 198 PHE C O 1
ATOM 4552 N N . PRO C 1 200 ? 65.532 -21.834 -11.198 1.00 96.86 199 PRO C N 1
ATOM 4553 C CA . PRO C 1 200 ? 64.792 -22.849 -10.428 1.00 95.18 199 PRO C CA 1
ATOM 4554 C C . PRO C 1 200 ? 63.277 -22.727 -10.424 1.00 92.95 199 PRO C C 1
ATOM 4555 O O . PRO C 1 200 ? 62.564 -23.710 -10.175 1.00 92.84 199 PRO C O 1
ATOM 4559 N N . LEU C 1 201 ? 62.782 -21.518 -10.655 1.00 91.08 200 LEU C N 1
ATOM 4560 C CA . LEU C 1 201 ? 61.345 -21.279 -10.638 1.00 89.55 200 LEU C CA 1
ATOM 4561 C C . LEU C 1 201 ? 60.770 -21.164 -12.035 1.00 88.49 200 LEU C C 1
ATOM 4562 O O . LEU C 1 201 ? 59.797 -20.449 -12.220 1.00 88.56 200 LEU C O 1
ATOM 4567 N N . SER C 1 202 ? 61.366 -21.877 -13.016 1.00 87.34 201 SER C N 1
ATOM 4568 C CA . SER C 1 202 ? 60.940 -21.858 -14.406 1.00 86.61 201 SER C CA 1
ATOM 4569 C C . SER C 1 202 ? 59.593 -22.521 -14.627 1.00 85.06 201 SER C C 1
ATOM 4570 O O . SER C 1 202 ? 58.747 -21.944 -15.307 1.00 85.16 201 SER C O 1
ATOM 4573 N N . GLU C 1 203 ? 59.374 -23.710 -14.053 1.00 83.79 202 GLU C N 1
ATOM 4574 C CA . GLU C 1 203 ? 58.079 -24.390 -14.221 1.00 83.28 202 GLU C CA 1
ATOM 4575 C C . GLU C 1 203 ? 56.983 -23.604 -13.532 1.00 82.06 202 GLU C C 1
ATOM 4576 O O . GLU C 1 203 ? 55.902 -23.447 -14.092 1.00 82.12 202 GLU C O 1
ATOM 4582 N N . GLU C 1 204 ? 57.284 -23.071 -12.333 1.00 80.92 203 GLU C N 1
ATOM 4583 C CA . GLU C 1 204 ? 56.380 -22.258 -11.518 1.00 80.11 203 GLU C CA 1
ATOM 4584 C C . GLU C 1 204 ? 56.043 -20.928 -12.198 1.00 78.67 203 GLU C C 1
ATOM 4585 O O . GLU C 1 204 ? 54.943 -20.422 -12.029 1.00 78.18 203 GLU C O 1
ATOM 4591 N N . LEU C 1 205 ? 56.984 -20.376 -12.976 1.00 78.08 204 LEU C N 1
ATOM 4592 C CA . LEU C 1 205 ? 56.799 -19.131 -13.713 1.00 77.80 204 LEU C CA 1
ATOM 4593 C C . LEU C 1 205 ? 55.956 -19.379 -14.963 1.00 77.80 204 LEU C C 1
ATOM 4594 O O . LEU C 1 205 ? 55.066 -18.589 -15.283 1.00 77.39 204 LEU C O 1
ATOM 4599 N N . ASN C 1 206 ? 56.238 -20.480 -15.669 1.00 78.13 205 ASN C N 1
ATOM 4600 C CA . ASN C 1 206 ? 55.515 -20.817 -16.885 1.00 78.92 205 ASN C CA 1
ATOM 4601 C C . ASN C 1 206 ? 54.058 -21.140 -16.635 1.00 79.51 205 ASN C C 1
ATOM 4602 O O . ASN C 1 206 ? 53.240 -20.918 -17.518 1.00 79.41 205 ASN C O 1
ATOM 4607 N N . GLN C 1 207 ? 53.716 -21.658 -15.441 1.00 79.77 206 GLN C N 1
ATOM 4608 C CA . GLN C 1 207 ? 52.325 -21.928 -15.098 1.00 80.45 206 GLN C CA 1
ATOM 4609 C C . GLN C 1 207 ? 51.575 -20.623 -14.838 1.00 81.50 206 GLN C C 1
ATOM 4610 O O . GLN C 1 207 ? 50.404 -20.529 -15.179 1.00 81.87 206 GLN C O 1
ATOM 4616 N N . MET C 1 208 ? 52.261 -19.600 -14.288 1.00 82.18 207 MET C N 1
ATOM 4617 C CA . MET C 1 208 ? 51.727 -18.272 -13.997 1.00 83.11 207 MET C CA 1
ATOM 4618 C C . MET C 1 208 ? 51.429 -17.522 -15.295 1.00 85.20 207 MET C C 1
ATOM 4619 O O . MET C 1 208 ? 50.333 -17.000 -15.460 1.00 84.91 207 MET C O 1
ATOM 4624 N N . LEU C 1 209 ? 52.386 -17.497 -16.227 1.00 87.54 208 LEU C N 1
ATOM 4625 C CA . LEU C 1 209 ? 52.195 -16.820 -17.506 1.00 90.42 208 LEU C CA 1
ATOM 4626 C C . LEU C 1 209 ? 51.163 -17.475 -18.429 1.00 93.98 208 LEU C C 1
ATOM 4627 O O . LEU C 1 209 ? 50.292 -16.773 -18.947 1.00 94.58 208 LEU C O 1
ATOM 4632 N N . TYR C 1 210 ? 51.260 -18.795 -18.644 1.00 96.12 209 TYR C N 1
ATOM 4633 C CA . TYR C 1 210 ? 50.402 -19.572 -19.561 1.00 98.91 209 TYR C CA 1
ATOM 4634 C C . TYR C 1 210 ? 49.629 -20.627 -18.743 1.00 100.43 209 TYR C C 1
ATOM 4635 O O . TYR C 1 210 ? 49.999 -20.869 -17.596 1.00 100.62 209 TYR C O 1
ATOM 4644 N N . GLY C 1 211 ? 48.633 -21.299 -19.325 1.00 101.34 210 GLY C N 1
ATOM 4645 C CA . GLY C 1 211 ? 47.817 -22.249 -18.563 1.00 102.44 210 GLY C CA 1
ATOM 4646 C C . GLY C 1 211 ? 46.798 -21.522 -17.685 1.00 103.27 210 GLY C C 1
ATOM 4647 O O . GLY C 1 211 ? 45.720 -22.046 -17.389 1.00 103.37 210 GLY C O 1
ATOM 4648 N N . GLY C 1 212 ? 47.167 -20.307 -17.270 1.00 103.51 211 GLY C N 1
ATOM 4649 C CA . GLY C 1 212 ? 46.368 -19.363 -16.511 1.00 104.19 211 GLY C CA 1
ATOM 4650 C C . GLY C 1 212 ? 46.558 -17.955 -17.050 1.00 104.60 211 GLY C C 1
ATOM 4651 O O . GLY C 1 212 ? 47.071 -17.752 -18.159 1.00 104.60 211 GLY C O 1
ATOM 4652 N N . SER D 1 1 ? 13.422 -28.807 84.153 1.00 109.97 0 SER D N 1
ATOM 4653 C CA . SER D 1 1 ? 14.553 -28.128 83.506 1.00 110.53 0 SER D CA 1
ATOM 4654 C C . SER D 1 1 ? 15.105 -28.921 82.291 1.00 110.22 0 SER D C 1
ATOM 4655 O O . SER D 1 1 ? 14.792 -30.102 82.118 1.00 110.35 0 SER D O 1
ATOM 4658 N N . SER D 1 2 ? 15.912 -28.266 81.446 1.00 109.69 1 SER D N 1
ATOM 4659 C CA . SER D 1 2 ? 16.468 -28.914 80.256 1.00 109.60 1 SER D CA 1
ATOM 4660 C C . SER D 1 2 ? 17.667 -29.816 80.538 1.00 108.93 1 SER D C 1
ATOM 4661 O O . SER D 1 2 ? 18.656 -29.370 81.121 1.00 109.36 1 SER D O 1
ATOM 4664 N N . VAL D 1 3 ? 17.573 -31.071 80.079 1.00 107.55 2 VAL D N 1
ATOM 4665 C CA . VAL D 1 3 ? 18.586 -32.122 80.165 1.00 106.66 2 VAL D CA 1
ATOM 4666 C C . VAL D 1 3 ? 19.996 -31.634 79.723 1.00 105.64 2 VAL D C 1
ATOM 4667 O O . VAL D 1 3 ? 20.150 -30.938 78.715 1.00 105.58 2 VAL D O 1
ATOM 4671 N N . PRO D 1 4 ? 21.029 -31.955 80.515 1.00 104.47 3 PRO D N 1
ATOM 4672 C CA . PRO D 1 4 ? 22.397 -31.545 80.151 1.00 103.83 3 PRO D CA 1
ATOM 4673 C C . PRO D 1 4 ? 22.944 -32.286 78.916 1.00 103.08 3 PRO D C 1
ATOM 4674 O O . PRO D 1 4 ? 22.327 -33.246 78.460 1.00 103.37 3 PRO D O 1
ATOM 4678 N N . PRO D 1 5 ? 24.094 -31.873 78.343 1.00 102.11 4 PRO D N 1
ATOM 4679 C CA . PRO D 1 5 ? 24.606 -32.571 77.143 1.00 102.12 4 PRO D CA 1
ATOM 4680 C C . PRO D 1 5 ? 24.829 -34.082 77.284 1.00 103.19 4 PRO D C 1
ATOM 4681 O O . PRO D 1 5 ? 25.467 -34.529 78.238 1.00 103.59 4 PRO D O 1
ATOM 4685 N N . THR D 1 6 ? 24.297 -34.874 76.335 1.00 103.65 5 THR D N 1
ATOM 4686 C CA . THR D 1 6 ? 24.461 -36.340 76.337 1.00 104.61 5 THR D CA 1
ATOM 4687 C C . THR D 1 6 ? 25.904 -36.720 75.948 1.00 105.70 5 THR D C 1
ATOM 4688 O O . THR D 1 6 ? 26.560 -35.930 75.271 1.00 106.01 5 THR D O 1
ATOM 4692 N N . PRO D 1 7 ? 26.420 -37.916 76.317 1.00 105.89 6 PRO D N 1
ATOM 4693 C CA . PRO D 1 7 ? 27.796 -38.275 75.927 1.00 105.81 6 PRO D CA 1
ATOM 4694 C C . PRO D 1 7 ? 28.081 -38.156 74.429 1.00 105.22 6 PRO D C 1
ATOM 4695 O O . PRO D 1 7 ? 29.198 -37.797 74.055 1.00 105.59 6 PRO D O 1
ATOM 4699 N N . GLU D 1 8 ? 27.079 -38.439 73.575 1.00 104.04 7 GLU D N 1
ATOM 4700 C CA . GLU D 1 8 ? 27.252 -38.310 72.131 1.00 103.64 7 GLU D CA 1
ATOM 4701 C C . GLU D 1 8 ? 27.327 -36.840 71.728 1.00 102.40 7 GLU D C 1
ATOM 4702 O O . GLU D 1 8 ? 28.099 -36.488 70.839 1.00 102.57 7 GLU D O 1
ATOM 4708 N N . GLU D 1 9 ? 26.541 -35.986 72.391 1.00 100.89 8 GLU D N 1
ATOM 4709 C CA . GLU D 1 9 ? 26.548 -34.550 72.150 1.00 99.40 8 GLU D CA 1
ATOM 4710 C C . GLU D 1 9 ? 27.887 -33.984 72.585 1.00 97.31 8 GLU D C 1
ATOM 4711 O O . GLU D 1 9 ? 28.488 -33.238 71.830 1.00 97.49 8 GLU D O 1
ATOM 4717 N N . ARG D 1 10 ? 28.394 -34.389 73.755 1.00 95.39 9 ARG D N 1
ATOM 4718 C CA . ARG D 1 10 ? 29.684 -33.906 74.233 1.00 94.46 9 ARG D CA 1
ATOM 4719 C C . ARG D 1 10 ? 30.806 -34.340 73.302 1.00 93.22 9 ARG D C 1
ATOM 4720 O O . ARG D 1 10 ? 31.681 -33.537 72.984 1.00 93.36 9 ARG D O 1
ATOM 4728 N N . HIS D 1 11 ? 30.746 -35.579 72.809 1.00 91.88 10 HIS D N 1
ATOM 4729 C CA . HIS D 1 11 ? 31.750 -36.080 71.875 1.00 91.00 10 HIS D CA 1
ATOM 4730 C C . HIS D 1 11 ? 31.716 -35.303 70.560 1.00 88.69 10 HIS D C 1
ATOM 4731 O O . HIS D 1 11 ? 32.761 -35.098 69.955 1.00 89.15 10 HIS D O 1
ATOM 4738 N N . MET D 1 12 ? 30.529 -34.890 70.112 1.00 86.17 11 MET D N 1
ATOM 4739 C CA . MET D 1 12 ? 30.390 -34.146 68.873 1.00 84.46 11 MET D CA 1
ATOM 4740 C C . MET D 1 12 ? 30.863 -32.686 69.025 1.00 82.52 11 MET D C 1
ATOM 4741 O O . MET D 1 12 ? 31.527 -32.171 68.127 1.00 82.26 11 MET D O 1
ATOM 4746 N N . LEU D 1 13 ? 30.570 -32.043 70.166 1.00 81.02 12 LEU D N 1
ATOM 4747 C CA . LEU D 1 13 ? 30.986 -30.671 70.431 1.00 80.13 12 LEU D CA 1
ATOM 4748 C C . LEU D 1 13 ? 32.492 -30.576 70.597 1.00 80.01 12 LEU D C 1
ATOM 4749 O O . LEU D 1 13 ? 33.103 -29.624 70.120 1.00 79.72 12 LEU D O 1
ATOM 4754 N N . LEU D 1 14 ? 33.092 -31.556 71.284 1.00 79.98 13 LEU D N 1
ATOM 4755 C CA . LEU D 1 14 ? 34.515 -31.509 71.565 1.00 80.48 13 LEU D CA 1
ATOM 4756 C C . LEU D 1 14 ? 35.408 -32.226 70.567 1.00 81.19 13 LEU D C 1
ATOM 4757 O O . LEU D 1 14 ? 36.605 -31.926 70.540 1.00 81.51 13 LEU D O 1
ATOM 4762 N N . ASN D 1 15 ? 34.877 -33.178 69.779 1.00 81.19 14 ASN D N 1
ATOM 4763 C CA . ASN D 1 15 ? 35.730 -33.893 68.824 1.00 81.81 14 ASN D CA 1
ATOM 4764 C C . ASN D 1 15 ? 35.280 -33.853 67.363 1.00 80.95 14 ASN D C 1
ATOM 4765 O O . ASN D 1 15 ? 35.955 -34.428 66.507 1.00 80.96 14 ASN D O 1
ATOM 4770 N N . GLY D 1 16 ? 34.207 -33.131 67.072 1.00 79.96 15 GLY D N 1
ATOM 4771 C CA . GLY D 1 16 ? 33.724 -33.011 65.702 1.00 79.26 15 GLY D CA 1
ATOM 4772 C C . GLY D 1 16 ? 34.623 -32.137 64.844 1.00 77.77 15 GLY D C 1
ATOM 4773 O O . GLY D 1 16 ? 35.710 -31.726 65.275 1.00 78.06 15 GLY D O 1
ATOM 4774 N N . ASP D 1 17 ? 34.181 -31.849 63.614 1.00 75.65 16 ASP D N 1
ATOM 4775 C CA . ASP D 1 17 ? 34.944 -31.000 62.718 1.00 73.86 16 ASP D CA 1
ATOM 4776 C C . ASP D 1 17 ? 34.515 -29.570 62.961 1.00 71.66 16 ASP D C 1
ATOM 4777 O O . ASP D 1 17 ? 33.453 -29.155 62.502 1.00 71.65 16 ASP D O 1
ATOM 4782 N N . TRP D 1 18 ? 35.326 -28.827 63.715 1.00 69.62 17 TRP D N 1
ATOM 4783 C CA . TRP D 1 18 ? 35.060 -27.427 64.044 1.00 67.95 17 TRP D CA 1
ATOM 4784 C C . TRP D 1 18 ? 36.237 -26.534 63.634 1.00 67.06 17 TRP D C 1
ATOM 4785 O O . TRP D 1 18 ? 37.354 -27.020 63.474 1.00 67.32 17 TRP D O 1
ATOM 4796 N N . ILE D 1 19 ? 36.002 -25.236 63.490 1.00 66.37 18 ILE D N 1
ATOM 4797 C CA . ILE D 1 19 ? 37.054 -24.273 63.144 1.00 66.54 18 ILE D CA 1
ATOM 4798 C C . ILE D 1 19 ? 38.011 -24.117 64.324 1.00 68.06 18 ILE D C 1
ATOM 4799 O O . ILE D 1 19 ? 37.606 -23.674 65.395 1.00 68.71 18 ILE D O 1
ATOM 4804 N N . ARG D 1 20 ? 39.271 -24.508 64.129 1.00 68.27 19 ARG D N 1
ATOM 4805 C CA . ARG D 1 20 ? 40.346 -24.416 65.111 1.00 68.89 19 ARG D CA 1
ATOM 4806 C C . ARG D 1 20 ? 40.909 -22.992 65.170 1.00 69.40 19 ARG D C 1
ATOM 4807 O O . ARG D 1 20 ? 41.276 -22.513 66.234 1.00 68.87 19 ARG D O 1
ATOM 4815 N N . TYR D 1 21 ? 40.951 -22.309 64.031 1.00 70.50 20 TYR D N 1
ATOM 4816 C CA . TYR D 1 21 ? 41.360 -20.915 63.953 1.00 72.13 20 TYR D CA 1
ATOM 4817 C C . TYR D 1 21 ? 40.950 -20.313 62.625 1.00 72.99 20 TYR D C 1
ATOM 4818 O O . TYR D 1 21 ? 40.819 -21.026 61.627 1.00 73.17 20 TYR D O 1
ATOM 4827 N N . TYR D 1 22 ? 40.733 -19.001 62.611 1.00 73.38 21 TYR D N 1
ATOM 4828 C CA . TYR D 1 22 ? 40.332 -18.307 61.391 1.00 73.91 21 TYR D CA 1
ATOM 4829 C C . TYR D 1 22 ? 40.933 -16.918 61.325 1.00 75.49 21 TYR D C 1
ATOM 4830 O O . TYR D 1 22 ? 41.160 -16.294 62.345 1.00 75.16 21 TYR D O 1
ATOM 4839 N N . HIS D 1 23 ? 41.138 -16.415 60.128 1.00 77.53 22 HIS D N 1
ATOM 4840 C CA . HIS D 1 23 ? 41.584 -15.038 59.910 1.00 79.95 22 HIS D CA 1
ATOM 4841 C C . HIS D 1 23 ? 41.036 -14.544 58.540 1.00 81.63 22 HIS D C 1
ATOM 4842 O O . HIS D 1 23 ? 40.136 -15.190 58.007 1.00 81.48 22 HIS D O 1
ATOM 4849 N N . PHE D 1 24 ? 41.621 -13.490 57.967 1.00 83.37 23 PHE D N 1
ATOM 4850 C CA . PHE D 1 24 ? 41.113 -12.937 56.681 1.00 85.75 23 PHE D CA 1
ATOM 4851 C C . PHE D 1 24 ? 42.222 -12.912 55.616 1.00 88.99 23 PHE D C 1
ATOM 4852 O O . PHE D 1 24 ? 43.403 -13.001 55.993 1.00 88.94 23 PHE D O 1
ATOM 4860 N N . TYR D 1 25 ? 41.855 -12.806 54.331 1.00 91.55 24 TYR D N 1
ATOM 4861 C CA . TYR D 1 25 ? 42.855 -12.886 53.226 1.00 94.35 24 TYR D CA 1
ATOM 4862 C C . TYR D 1 25 ? 43.664 -11.602 53.070 1.00 97.24 24 TYR D C 1
ATOM 4863 O O . TYR D 1 25 ? 44.900 -11.686 53.020 1.00 98.01 24 TYR D O 1
ATOM 4872 N N . PRO D 1 26 ? 43.037 -10.421 52.890 1.00 98.61 25 PRO D N 1
ATOM 4873 C CA . PRO D 1 26 ? 43.796 -9.186 52.842 1.00 99.46 25 PRO D CA 1
ATOM 4874 C C . PRO D 1 26 ? 44.491 -9.124 54.203 1.00 101.11 25 PRO D C 1
ATOM 4875 O O . PRO D 1 26 ? 43.951 -8.534 55.111 1.00 101.29 25 PRO D O 1
ATOM 4879 N N . MET D 1 27 ? 45.645 -9.779 54.315 1.00 101.90 26 MET D N 1
ATOM 4880 C CA . MET D 1 27 ? 46.417 -9.773 55.581 1.00 103.15 26 MET D CA 1
ATOM 4881 C C . MET D 1 27 ? 47.501 -8.696 55.488 1.00 103.59 26 MET D C 1
ATOM 4882 O O . MET D 1 27 ? 48.545 -8.882 56.136 1.00 103.78 26 MET D O 1
ATOM 4887 N N . GLY D 1 31 ? 47.020 -4.145 55.068 1.00 99.77 30 GLY D N 1
ATOM 4888 C CA . GLY D 1 31 ? 45.753 -3.427 55.308 1.00 100.16 30 GLY D CA 1
ATOM 4889 C C . GLY D 1 31 ? 44.751 -3.678 54.198 1.00 99.96 30 GLY D C 1
ATOM 4890 O O . GLY D 1 31 ? 44.805 -4.764 53.596 1.00 99.92 30 GLY D O 1
ATOM 4891 N N . GLY D 1 32 ? 43.869 -2.712 53.935 1.00 99.58 31 GLY D N 1
ATOM 4892 C CA . GLY D 1 32 ? 42.891 -2.846 52.840 1.00 99.52 31 GLY D CA 1
ATOM 4893 C C . GLY D 1 32 ? 41.618 -3.527 53.303 1.00 99.15 31 GLY D C 1
ATOM 4894 O O . GLY D 1 32 ? 41.555 -3.913 54.484 1.00 99.73 31 GLY D O 1
ATOM 4895 N N . ASP D 1 33 ? 40.642 -3.675 52.404 1.00 97.78 32 ASP D N 1
ATOM 4896 C CA . ASP D 1 33 ? 39.350 -4.315 52.761 1.00 96.77 32 ASP D CA 1
ATOM 4897 C C . ASP D 1 33 ? 39.505 -5.832 52.706 1.00 94.76 32 ASP D C 1
ATOM 4898 O O . ASP D 1 33 ? 40.437 -6.298 52.040 1.00 94.80 32 ASP D O 1
ATOM 4900 N N . SER D 1 34 ? 38.607 -6.558 53.371 1.00 92.88 33 SER D N 1
ATOM 4901 C CA . SER D 1 34 ? 38.711 -8.034 53.424 1.00 91.48 33 SER D CA 1
ATOM 4902 C C . SER D 1 34 ? 37.821 -8.632 52.338 1.00 90.08 33 SER D C 1
ATOM 4903 O O . SER D 1 34 ? 36.698 -8.136 52.172 1.00 90.72 33 SER D O 1
ATOM 4906 N N . VAL D 1 35 ? 38.311 -9.652 51.630 1.00 87.72 34 VAL D N 1
ATOM 4907 C CA . VAL D 1 35 ? 37.540 -10.223 50.492 1.00 85.52 34 VAL D CA 1
ATOM 4908 C C . VAL D 1 35 ? 37.230 -11.695 50.764 1.00 82.26 34 VAL D C 1
ATOM 4909 O O . VAL D 1 35 ? 36.444 -12.277 50.002 1.00 82.28 34 VAL D O 1
ATOM 4913 N N . ALA D 1 36 ? 37.822 -12.271 51.806 1.00 79.60 35 ALA D N 1
ATOM 4914 C CA . ALA D 1 36 ? 37.462 -13.663 52.147 1.00 77.50 35 ALA D CA 1
ATOM 4915 C C . ALA D 1 36 ? 37.821 -13.988 53.589 1.00 74.78 35 ALA D C 1
ATOM 4916 O O . ALA D 1 36 ? 38.546 -13.202 54.211 1.00 74.37 35 ALA D O 1
ATOM 4918 N N . VAL D 1 37 ? 37.313 -15.114 54.083 1.00 73.09 36 VAL D N 1
ATOM 4919 C CA . VAL D 1 37 ? 37.648 -15.565 55.429 1.00 72.18 36 VAL D CA 1
ATOM 4920 C C . VAL D 1 37 ? 38.412 -16.888 55.279 1.00 71.85 36 VAL D C 1
ATOM 4921 O O . VAL D 1 37 ? 38.000 -17.755 54.504 1.00 71.22 36 VAL D O 1
ATOM 4925 N N . THR D 1 38 ? 39.548 -16.985 55.980 1.00 71.93 37 THR D N 1
ATOM 4926 C CA . THR D 1 38 ? 40.418 -18.185 55.921 1.00 72.46 37 THR D CA 1
ATOM 4927 C C . THR D 1 38 ? 40.266 -18.987 57.212 1.00 71.91 37 THR D C 1
ATOM 4928 O O . THR D 1 38 ? 40.161 -18.358 58.273 1.00 71.66 37 THR D O 1
ATOM 4932 N N . TYR D 1 39 ? 40.293 -20.316 57.134 1.00 71.96 38 TYR D N 1
ATOM 4933 C CA . TYR D 1 39 ? 40.052 -21.138 58.318 1.00 73.20 38 TYR D CA 1
ATOM 4934 C C . TYR D 1 39 ? 40.754 -22.496 58.300 1.00 74.17 38 TYR D C 1
ATOM 4935 O O . TYR D 1 39 ? 41.182 -22.965 57.252 1.00 74.26 38 TYR D O 1
ATOM 4944 N N . HIS D 1 40 ? 40.832 -23.138 59.462 1.00 74.67 39 HIS D N 1
ATOM 4945 C CA . HIS D 1 40 ? 41.439 -24.445 59.583 1.00 76.04 39 HIS D CA 1
ATOM 4946 C C . HIS D 1 40 ? 40.495 -25.345 60.365 1.00 77.08 39 HIS D C 1
ATOM 4947 O O . HIS D 1 40 ? 40.319 -25.119 61.558 1.00 77.60 39 HIS D O 1
ATOM 4954 N N . ILE D 1 41 ? 39.879 -26.351 59.710 1.00 76.98 40 ILE D N 1
ATOM 4955 C CA . ILE D 1 41 ? 38.947 -27.254 60.389 1.00 77.34 40 ILE D CA 1
ATOM 4956 C C . ILE D 1 41 ? 39.532 -28.649 60.550 1.00 78.72 40 ILE D C 1
ATOM 4957 O O . ILE D 1 41 ? 39.517 -29.204 61.649 1.00 79.20 40 ILE D O 1
ATOM 4962 N N . GLN D 1 42 ? 40.068 -29.206 59.459 1.00 79.38 41 GLN D N 1
ATOM 4963 C CA . GLN D 1 42 ? 40.627 -30.556 59.414 1.00 80.39 41 GLN D CA 1
ATOM 4964 C C . GLN D 1 42 ? 42.148 -30.555 59.258 1.00 82.91 41 GLN D C 1
ATOM 4965 O O . GLN D 1 42 ? 42.710 -29.608 58.703 1.00 82.85 41 GLN D O 1
ATOM 4971 N N . PRO D 1 43 ? 42.833 -31.631 59.705 1.00 84.86 42 PRO D N 1
ATOM 4972 C CA . PRO D 1 43 ? 44.298 -31.665 59.586 1.00 86.47 42 PRO D CA 1
ATOM 4973 C C . PRO D 1 43 ? 44.823 -31.503 58.159 1.00 88.67 42 PRO D C 1
ATOM 4974 O O . PRO D 1 43 ? 44.291 -32.109 57.229 1.00 89.36 42 PRO D O 1
ATOM 4978 N N . GLY D 1 44 ? 45.854 -30.674 58.000 1.00 89.13 43 GLY D N 1
ATOM 4979 C CA . GLY D 1 44 ? 46.476 -30.424 56.709 1.00 89.81 43 GLY D CA 1
ATOM 4980 C C . GLY D 1 44 ? 45.622 -29.675 55.712 1.00 90.65 43 GLY D C 1
ATOM 4981 O O . GLY D 1 44 ? 46.054 -29.455 54.581 1.00 91.37 43 GLY D O 1
ATOM 4982 N N . ARG D 1 45 ? 44.412 -29.268 56.109 1.00 90.69 44 ARG D N 1
ATOM 4983 C CA . ARG D 1 45 ? 43.510 -28.561 55.211 1.00 91.03 44 ARG D CA 1
ATOM 4984 C C . ARG D 1 45 ? 43.275 -27.122 55.637 1.00 91.53 44 ARG D C 1
ATOM 4985 O O . ARG D 1 45 ? 42.808 -26.875 56.749 1.00 91.94 44 ARG D O 1
ATOM 4993 N N . THR D 1 46 ? 43.598 -26.176 54.747 1.00 91.29 45 THR D N 1
ATOM 4994 C CA . THR D 1 46 ? 43.391 -24.740 54.963 1.00 91.47 45 THR D CA 1
ATOM 4995 C C . THR D 1 46 ? 42.374 -24.265 53.920 1.00 90.59 45 THR D C 1
ATOM 4996 O O . THR D 1 46 ? 42.645 -24.353 52.720 1.00 90.71 45 THR D O 1
ATOM 5000 N N . GLY D 1 47 ? 41.217 -23.793 54.379 1.00 89.07 46 GLY D N 1
ATOM 5001 C CA . GLY D 1 47 ? 40.159 -23.347 53.484 1.00 87.77 46 GLY D CA 1
ATOM 5002 C C . GLY D 1 47 ? 39.957 -21.851 53.436 1.00 86.22 46 GLY D C 1
ATOM 5003 O O . GLY D 1 47 ? 40.384 -21.128 54.336 1.00 86.56 46 GLY D O 1
ATOM 5004 N N . VAL D 1 48 ? 39.291 -21.378 52.385 1.00 84.38 47 VAL D N 1
ATOM 5005 C CA . VAL D 1 48 ? 38.978 -19.968 52.206 1.00 83.37 47 VAL D CA 1
ATOM 5006 C C . VAL D 1 48 ? 37.553 -19.857 51.667 1.00 81.78 47 VAL D C 1
ATOM 5007 O O . VAL D 1 48 ? 37.140 -20.696 50.876 1.00 81.78 47 VAL D O 1
ATOM 5011 N N . THR D 1 49 ? 36.773 -18.878 52.140 1.00 80.46 48 THR D N 1
ATOM 5012 C CA . THR D 1 49 ? 35.394 -18.676 51.672 1.00 79.47 48 THR D CA 1
ATOM 5013 C C . THR D 1 49 ? 35.264 -17.237 51.210 1.00 79.50 48 THR D C 1
ATOM 5014 O O . THR D 1 49 ? 35.535 -16.326 51.979 1.00 79.95 48 THR D O 1
ATOM 5018 N N . PHE D 1 50 ? 34.906 -17.029 49.950 1.00 78.95 49 PHE D N 1
ATOM 5019 C CA . PHE D 1 50 ? 34.874 -15.697 49.371 1.00 79.19 49 PHE D CA 1
ATOM 5020 C C . PHE D 1 50 ? 33.614 -14.892 49.623 1.00 79.03 49 PHE D C 1
ATOM 5021 O O . PHE D 1 50 ? 32.503 -15.372 49.409 1.00 79.04 49 PHE D O 1
ATOM 5029 N N . PHE D 1 51 ? 33.812 -13.630 50.021 1.00 78.83 50 PHE D N 1
ATOM 5030 C CA . PHE D 1 51 ? 32.745 -12.685 50.296 1.00 79.35 50 PHE D CA 1
ATOM 5031 C C . PHE D 1 51 ? 32.048 -12.112 49.057 1.00 80.69 50 PHE D C 1
ATOM 5032 O O . PHE D 1 51 ? 30.925 -11.634 49.183 1.00 81.19 50 PHE D O 1
ATOM 5040 N N . ASN D 1 52 ? 32.731 -12.033 47.911 1.00 81.17 51 ASN D N 1
ATOM 5041 C CA . ASN D 1 52 ? 32.131 -11.430 46.725 1.00 81.97 51 ASN D CA 1
ATOM 5042 C C . ASN D 1 52 ? 32.338 -12.266 45.437 1.00 83.35 51 ASN D C 1
ATOM 5043 O O . ASN D 1 52 ? 33.139 -13.201 45.378 1.00 83.82 51 ASN D O 1
ATOM 5048 N N . HIS D 1 53 ? 31.588 -11.891 44.393 1.00 83.75 52 HIS D N 1
ATOM 5049 C CA . HIS D 1 53 ? 31.575 -12.553 43.109 1.00 84.44 52 HIS D CA 1
ATOM 5050 C C . HIS D 1 53 ? 32.755 -12.208 42.198 1.00 86.49 52 HIS D C 1
ATOM 5051 O O . HIS D 1 53 ? 32.757 -12.622 41.034 1.00 86.57 52 HIS D O 1
ATOM 5058 N N . SER D 1 54 ? 33.767 -11.477 42.697 1.00 87.53 53 SER D N 1
ATOM 5059 C CA . SER D 1 54 ? 34.983 -11.231 41.905 1.00 88.26 53 SER D CA 1
ATOM 5060 C C . SER D 1 54 ? 35.824 -12.531 41.822 1.00 89.24 53 SER D C 1
ATOM 5061 O O . SER D 1 54 ? 36.607 -12.694 40.891 1.00 89.71 53 SER D O 1
ATOM 5064 N N . PHE D 1 55 ? 35.629 -13.475 42.763 1.00 89.63 54 PHE D N 1
ATOM 5065 C CA . PHE D 1 55 ? 36.358 -14.740 42.749 1.00 90.84 54 PHE D CA 1
ATOM 5066 C C . PHE D 1 55 ? 35.708 -15.845 41.904 1.00 92.15 54 PHE D C 1
ATOM 5067 O O . PHE D 1 55 ? 36.449 -16.642 41.330 1.00 92.95 54 PHE D O 1
ATOM 5075 N N . SER D 1 56 ? 34.364 -15.864 41.753 1.00 92.02 55 SER D N 1
ATOM 5076 C CA . SER D 1 56 ? 33.601 -16.830 40.929 1.00 92.15 55 SER D CA 1
ATOM 5077 C C . SER D 1 56 ? 33.736 -18.308 41.333 1.00 91.58 55 SER D C 1
ATOM 5078 O O . SER D 1 56 ? 33.649 -19.194 40.477 1.00 91.38 55 SER D O 1
ATOM 5081 N N . VAL D 1 57 ? 33.908 -18.537 42.653 1.00 91.19 56 VAL D N 1
ATOM 5082 C CA . VAL D 1 57 ? 34.025 -19.784 43.450 1.00 90.91 56 VAL D CA 1
ATOM 5083 C C . VAL D 1 57 ? 33.570 -19.383 44.863 1.00 89.78 56 VAL D C 1
ATOM 5084 O O . VAL D 1 57 ? 33.995 -18.356 45.378 1.00 89.60 56 VAL D O 1
ATOM 5088 N N . HIS D 1 58 ? 32.682 -20.156 45.476 1.00 89.13 57 HIS D N 1
ATOM 5089 C CA . HIS D 1 58 ? 32.205 -19.885 46.830 1.00 88.92 57 HIS D CA 1
ATOM 5090 C C . HIS D 1 58 ? 33.313 -20.194 47.857 1.00 88.60 57 HIS D C 1
ATOM 5091 O O . HIS D 1 58 ? 33.663 -19.333 48.655 1.00 88.14 57 HIS D O 1
ATOM 5098 N N . SER D 1 59 ? 33.887 -21.402 47.807 1.00 88.88 58 SER D N 1
ATOM 5099 C CA . SER D 1 59 ? 34.946 -21.796 48.728 1.00 89.99 58 SER D CA 1
ATOM 5100 C C . SER D 1 59 ? 35.998 -22.680 48.048 1.00 91.19 58 SER D C 1
ATOM 5101 O O . SER D 1 59 ? 35.726 -23.290 47.026 1.00 90.81 58 SER D O 1
ATOM 5104 N N . ALA D 1 60 ? 37.183 -22.780 48.643 1.00 92.52 59 ALA D N 1
ATOM 5105 C CA . ALA D 1 60 ? 38.249 -23.650 48.166 1.00 94.46 59 ALA D CA 1
ATOM 5106 C C . ALA D 1 60 ? 39.061 -24.132 49.366 1.00 96.68 59 ALA D C 1
ATOM 5107 O O . ALA D 1 60 ? 39.331 -23.345 50.267 1.00 97.03 59 ALA D O 1
ATOM 5109 N N . VAL D 1 61 ? 39.430 -25.417 49.403 1.00 97.94 60 VAL D N 1
ATOM 5110 C CA . VAL D 1 61 ? 40.209 -25.967 50.514 1.00 99.60 60 VAL D CA 1
ATOM 5111 C C . VAL D 1 61 ? 41.506 -26.560 49.970 1.00 101.85 60 VAL D C 1
ATOM 5112 O O . VAL D 1 61 ? 41.473 -27.284 48.979 1.00 102.00 60 VAL D O 1
ATOM 5114 N N . LEU D 1 62 ? 42.646 -26.249 50.592 1.00 103.47 61 LEU D N 1
ATOM 5115 C CA . LEU D 1 62 ? 43.940 -26.740 50.122 1.00 105.77 61 LEU D CA 1
ATOM 5116 C C . LEU D 1 62 ? 44.556 -27.821 51.019 1.00 107.88 61 LEU D C 1
ATOM 5117 O O . LEU D 1 62 ? 44.801 -27.583 52.204 1.00 108.12 61 LEU D O 1
ATOM 5119 N N . SER D 1 63 ? 44.843 -28.996 50.445 1.00 109.05 62 SER D N 1
ATOM 5120 C CA . SER D 1 63 ? 45.485 -30.072 51.189 1.00 110.83 62 SER D CA 1
ATOM 5121 C C . SER D 1 63 ? 46.815 -30.364 50.505 1.00 113.51 62 SER D C 1
ATOM 5122 O O . SER D 1 63 ? 46.867 -31.114 49.529 1.00 113.84 62 SER D O 1
ATOM 5125 N N . VAL D 1 64 ? 47.879 -29.713 50.982 1.00 115.01 63 VAL D N 1
ATOM 5126 C CA . VAL D 1 64 ? 49.224 -29.828 50.422 1.00 116.91 63 VAL D CA 1
ATOM 5127 C C . VAL D 1 64 ? 49.719 -31.270 50.356 1.00 119.42 63 VAL D C 1
ATOM 5128 O O . VAL D 1 64 ? 50.202 -31.701 49.301 1.00 119.45 63 VAL D O 1
ATOM 5132 N N . LEU D 1 65 ? 49.580 -32.028 51.459 1.00 121.10 64 LEU D N 1
ATOM 5133 C CA . LEU D 1 65 ? 50.045 -33.427 51.514 1.00 122.79 64 LEU D CA 1
ATOM 5134 C C . LEU D 1 65 ? 49.198 -34.363 50.659 1.00 124.44 64 LEU D C 1
ATOM 5135 O O . LEU D 1 65 ? 49.712 -35.344 50.135 1.00 124.60 64 LEU D O 1
ATOM 5137 N N . GLU D 1 66 ? 47.900 -34.055 50.517 1.00 125.50 65 GLU D N 1
ATOM 5138 C CA . GLU D 1 66 ? 46.996 -34.833 49.668 1.00 126.68 65 GLU D CA 1
ATOM 5139 C C . GLU D 1 66 ? 47.065 -34.419 48.175 1.00 127.43 65 GLU D C 1
ATOM 5140 O O . GLU D 1 66 ? 46.423 -35.061 47.343 1.00 127.70 65 GLU D O 1
ATOM 5142 N N . HIS D 1 67 ? 47.807 -33.334 47.854 1.00 127.52 66 HIS D N 1
ATOM 5143 C CA . HIS D 1 67 ? 48.020 -32.771 46.518 1.00 127.85 66 HIS D CA 1
ATOM 5144 C C . HIS D 1 67 ? 46.715 -32.410 45.814 1.00 127.67 66 HIS D C 1
ATOM 5145 O O . HIS D 1 67 ? 46.637 -32.497 44.588 1.00 127.71 66 HIS D O 1
ATOM 5152 N N . ILE D 1 68 ? 45.694 -31.990 46.586 1.00 127.09 67 ILE D N 1
ATOM 5153 C CA . ILE D 1 68 ? 44.395 -31.623 46.024 1.00 126.93 67 ILE D CA 1
ATOM 5154 C C . ILE D 1 68 ? 43.872 -30.283 46.541 1.00 126.12 67 ILE D C 1
ATOM 5155 O O . ILE D 1 68 ? 44.274 -29.806 47.600 1.00 126.58 67 ILE D O 1
ATOM 5157 N N . VAL D 1 69 ? 42.975 -29.681 45.766 1.00 124.69 68 VAL D N 1
ATOM 5158 C CA . VAL D 1 69 ? 42.270 -28.454 46.064 1.00 123.84 68 VAL D CA 1
ATOM 5159 C C . VAL D 1 69 ? 40.804 -28.785 45.836 1.00 122.59 68 VAL D C 1
ATOM 5160 O O . VAL D 1 69 ? 40.436 -29.205 44.744 1.00 122.52 68 VAL D O 1
ATOM 5164 N N . TYR D 1 70 ? 39.980 -28.666 46.869 1.00 121.44 69 TYR D N 1
ATOM 5165 C CA . TYR D 1 70 ? 38.551 -28.942 46.758 1.00 120.97 69 TYR D CA 1
ATOM 5166 C C . TYR D 1 70 ? 37.865 -27.614 46.470 1.00 120.22 69 TYR D C 1
ATOM 5167 O O . TYR D 1 70 ? 37.997 -26.686 47.252 1.00 120.11 69 TYR D O 1
ATOM 5176 N N . VAL D 1 71 ? 37.192 -27.493 45.326 1.00 119.51 70 VAL D N 1
ATOM 5177 C CA . VAL D 1 71 ? 36.583 -26.233 44.913 1.00 119.12 70 VAL D CA 1
ATOM 5178 C C . VAL D 1 71 ? 35.049 -26.240 44.896 1.00 118.53 70 VAL D C 1
ATOM 5179 O O . VAL D 1 71 ? 34.451 -26.998 44.145 1.00 118.58 70 VAL D O 1
ATOM 5183 N N . VAL D 1 72 ? 34.414 -25.371 45.689 1.00 117.71 71 VAL D N 1
ATOM 5184 C CA . VAL D 1 72 ? 32.959 -25.262 45.716 1.00 117.46 71 VAL D CA 1
ATOM 5185 C C . VAL D 1 72 ? 32.537 -24.081 44.876 1.00 117.24 71 VAL D C 1
ATOM 5186 O O . VAL D 1 72 ? 32.957 -22.964 45.153 1.00 117.37 71 VAL D O 1
ATOM 5190 N N . ASP D 1 73 ? 31.716 -24.314 43.858 1.00 116.83 72 ASP D N 1
ATOM 5191 C CA . ASP D 1 73 ? 31.244 -23.249 42.990 1.00 117.15 72 ASP D CA 1
ATOM 5192 C C . ASP D 1 73 ? 29.948 -22.642 43.530 1.00 116.30 72 ASP D C 1
ATOM 5193 O O . ASP D 1 73 ? 29.785 -21.422 43.576 1.00 116.47 72 ASP D O 1
ATOM 5198 N N . ARG D 1 74 ? 29.022 -23.510 43.939 1.00 115.12 73 ARG D N 1
ATOM 5199 C CA . ARG D 1 74 ? 27.721 -23.081 44.405 1.00 114.37 73 ARG D CA 1
ATOM 5200 C C . ARG D 1 74 ? 27.324 -23.770 45.694 1.00 113.35 73 ARG D C 1
ATOM 5201 O O . ARG D 1 74 ? 27.653 -24.932 45.914 1.00 113.25 73 ARG D O 1
ATOM 5203 N N . VAL D 1 75 ? 26.577 -23.059 46.527 1.00 112.44 74 VAL D N 1
ATOM 5204 C CA . VAL D 1 75 ? 26.017 -23.600 47.756 1.00 112.11 74 VAL D CA 1
ATOM 5205 C C . VAL D 1 75 ? 24.512 -23.251 47.779 1.00 111.97 74 VAL D C 1
ATOM 5206 O O . VAL D 1 75 ? 24.146 -22.128 47.419 1.00 112.05 74 VAL D O 1
ATOM 5208 N N . ASP D 1 76 ? 23.639 -24.211 48.139 1.00 111.47 75 ASP D N 1
ATOM 5209 C CA . ASP D 1 76 ? 22.193 -23.974 48.216 1.00 111.52 75 ASP D CA 1
ATOM 5210 C C . ASP D 1 76 ? 21.613 -24.670 49.442 1.00 111.59 75 ASP D C 1
ATOM 5211 O O . ASP D 1 76 ? 21.102 -24.021 50.348 1.00 111.55 75 ASP D O 1
ATOM 5213 N N . ASP D 1 80 ? 20.483 -28.300 49.996 1.00 142.15 79 ASP D N 1
ATOM 5214 C CA . ASP D 1 80 ? 21.247 -29.535 50.088 1.00 142.57 79 ASP D CA 1
ATOM 5215 C C . ASP D 1 80 ? 22.368 -29.613 49.055 1.00 142.85 79 ASP D C 1
ATOM 5216 O O . ASP D 1 80 ? 23.453 -30.096 49.375 1.00 143.15 79 ASP D O 1
ATOM 5218 N N . ASN D 1 81 ? 22.101 -29.174 47.817 1.00 142.52 80 ASN D N 1
ATOM 5219 C CA . ASN D 1 81 ? 23.073 -29.274 46.730 1.00 142.80 80 ASN D CA 1
ATOM 5220 C C . ASN D 1 81 ? 24.336 -28.436 46.894 1.00 142.82 80 ASN D C 1
ATOM 5221 O O . ASN D 1 81 ? 24.252 -27.250 47.170 1.00 142.81 80 ASN D O 1
ATOM 5223 N N . ASP D 1 82 ? 25.502 -29.053 46.709 1.00 142.77 81 ASP D N 1
ATOM 5224 C CA . ASP D 1 82 ? 26.783 -28.359 46.775 1.00 143.22 81 ASP D CA 1
ATOM 5225 C C . ASP D 1 82 ? 27.591 -28.720 45.528 1.00 143.70 81 ASP D C 1
ATOM 5226 O O . ASP D 1 82 ? 28.197 -29.789 45.484 1.00 144.04 81 ASP D O 1
ATOM 5228 N N . VAL D 1 83 ? 27.580 -27.856 44.505 1.00 143.53 82 VAL D N 1
ATOM 5229 C CA . VAL D 1 83 ? 28.323 -28.094 43.268 1.00 143.89 82 VAL D CA 1
ATOM 5230 C C . VAL D 1 83 ? 29.823 -27.971 43.540 1.00 144.42 82 VAL D C 1
ATOM 5231 O O . VAL D 1 83 ? 30.322 -26.867 43.740 1.00 144.70 82 VAL D O 1
ATOM 5233 N N . ALA D 1 84 ? 30.527 -29.107 43.612 1.00 144.43 83 ALA D N 1
ATOM 5234 C CA . ALA D 1 84 ? 31.940 -29.106 43.960 1.00 144.93 83 ALA D CA 1
ATOM 5235 C C . ALA D 1 84 ? 32.829 -29.890 42.996 1.00 145.60 83 ALA D C 1
ATOM 5236 O O . ALA D 1 84 ? 32.361 -30.796 42.313 1.00 145.92 83 ALA D O 1
ATOM 5238 N N . ARG D 1 85 ? 34.118 -29.527 42.946 1.00 145.65 84 ARG D N 1
ATOM 5239 C CA . ARG D 1 85 ? 35.149 -30.168 42.138 1.00 146.30 84 ARG D CA 1
ATOM 5240 C C . ARG D 1 85 ? 36.336 -30.553 43.031 1.00 147.02 84 ARG D C 1
ATOM 5241 O O . ARG D 1 85 ? 36.548 -29.939 44.067 1.00 146.99 84 ARG D O 1
ATOM 5249 N N . ILE D 1 86 ? 37.117 -31.551 42.628 1.00 147.54 85 ILE D N 1
ATOM 5250 C CA . ILE D 1 86 ? 38.323 -31.936 43.350 1.00 148.45 85 ILE D CA 1
ATOM 5251 C C . ILE D 1 86 ? 39.452 -31.867 42.338 1.00 149.55 85 ILE D C 1
ATOM 5252 O O . ILE D 1 86 ? 39.572 -32.742 41.485 1.00 149.47 85 ILE D O 1
ATOM 5257 N N . LEU D 1 87 ? 40.205 -30.771 42.353 1.00 150.34 86 LEU D N 1
ATOM 5258 C CA . LEU D 1 87 ? 41.284 -30.562 41.396 1.00 151.35 86 LEU D CA 1
ATOM 5259 C C . LEU D 1 87 ? 42.621 -30.899 42.003 1.00 152.25 86 LEU D C 1
ATOM 5260 O O . LEU D 1 87 ? 42.815 -30.698 43.193 1.00 152.30 86 LEU D O 1
ATOM 5265 N N . SER D 1 88 ? 43.574 -31.341 41.178 1.00 152.81 87 SER D N 1
ATOM 5266 C CA . SER D 1 88 ? 44.930 -31.581 41.664 1.00 153.78 87 SER D CA 1
ATOM 5267 C C . SER D 1 88 ? 45.660 -30.218 41.773 1.00 154.46 87 SER D C 1
ATOM 5268 O O . SER D 1 88 ? 45.152 -29.203 41.280 1.00 154.53 87 SER D O 1
ATOM 5271 N N . LEU D 1 89 ? 46.838 -30.185 42.421 1.00 154.77 88 LEU D N 1
ATOM 5272 C CA . LEU D 1 89 ? 47.600 -28.944 42.551 1.00 155.47 88 LEU D CA 1
ATOM 5273 C C . LEU D 1 89 ? 47.989 -28.345 41.178 1.00 155.93 88 LEU D C 1
ATOM 5274 O O . LEU D 1 89 ? 48.061 -27.125 41.052 1.00 156.28 88 LEU D O 1
ATOM 5276 N N . ALA D 1 90 ? 48.185 -29.188 40.143 1.00 155.60 89 ALA D N 1
ATOM 5277 C CA . ALA D 1 90 ? 48.514 -28.698 38.801 1.00 155.63 89 ALA D CA 1
ATOM 5278 C C . ALA D 1 90 ? 47.278 -28.152 38.084 1.00 155.18 89 ALA D C 1
ATOM 5279 O O . ALA D 1 90 ? 47.376 -27.181 37.339 1.00 155.20 89 ALA D O 1
ATOM 5281 N N . GLN D 1 91 ? 46.124 -28.789 38.293 1.00 154.63 90 GLN D N 1
ATOM 5282 C CA . GLN D 1 91 ? 44.867 -28.350 37.701 1.00 154.46 90 GLN D CA 1
ATOM 5283 C C . GLN D 1 91 ? 44.424 -27.026 38.321 1.00 153.79 90 GLN D C 1
ATOM 5284 O O . GLN D 1 91 ? 43.920 -26.165 37.608 1.00 154.04 90 GLN D O 1
ATOM 5290 N N . ALA D 1 92 ? 44.618 -26.858 39.639 1.00 152.68 91 ALA D N 1
ATOM 5291 C CA . ALA D 1 92 ? 44.257 -25.624 40.332 1.00 152.21 91 ALA D CA 1
ATOM 5292 C C . ALA D 1 92 ? 45.122 -24.461 39.843 1.00 151.51 91 ALA D C 1
ATOM 5293 O O . ALA D 1 92 ? 44.619 -23.364 39.631 1.00 151.62 91 ALA D O 1
ATOM 5295 N N . LEU D 1 93 ? 46.411 -24.713 39.625 1.00 150.70 92 LEU D N 1
ATOM 5296 C CA . LEU D 1 93 ? 47.342 -23.703 39.144 1.00 150.33 92 LEU D CA 1
ATOM 5297 C C . LEU D 1 93 ? 47.022 -23.292 37.704 1.00 149.94 92 LEU D C 1
ATOM 5298 O O . LEU D 1 93 ? 47.122 -22.116 37.359 1.00 150.42 92 LEU D O 1
ATOM 5300 N N . ASN D 1 94 ? 46.615 -24.256 36.868 1.00 148.90 93 ASN D N 1
ATOM 5301 C CA . ASN D 1 94 ? 46.326 -24.005 35.457 1.00 148.27 93 ASN D CA 1
ATOM 5302 C C . ASN D 1 94 ? 44.875 -23.688 35.119 1.00 147.55 93 ASN D C 1
ATOM 5303 O O . ASN D 1 94 ? 44.557 -23.579 33.935 1.00 147.73 93 ASN D O 1
ATOM 5308 N N . GLU D 1 95 ? 43.987 -23.579 36.117 1.00 146.69 94 GLU D N 1
ATOM 5309 C CA . GLU D 1 95 ? 42.577 -23.294 35.843 1.00 146.43 94 GLU D CA 1
ATOM 5310 C C . GLU D 1 95 ? 42.024 -22.249 36.794 1.00 145.84 94 GLU D C 1
ATOM 5311 O O . GLU D 1 95 ? 41.315 -21.341 36.362 1.00 145.98 94 GLU D O 1
ATOM 5317 N N . GLU D 1 96 ? 42.319 -22.386 38.088 1.00 144.90 95 GLU D N 1
ATOM 5318 C CA . GLU D 1 96 ? 41.828 -21.442 39.083 1.00 144.63 95 GLU D CA 1
ATOM 5319 C C . GLU D 1 96 ? 43.031 -20.769 39.746 1.00 143.82 95 GLU D C 1
ATOM 5320 O O . GLU D 1 96 ? 43.160 -20.796 40.967 1.00 143.71 95 GLU D O 1
ATOM 5326 N N . LYS D 1 97 ? 43.945 -20.211 38.930 1.00 143.05 96 LYS D N 1
ATOM 5327 C CA . LYS D 1 97 ? 45.160 -19.578 39.443 1.00 142.46 96 LYS D CA 1
ATOM 5328 C C . LYS D 1 97 ? 44.910 -18.522 40.531 1.00 141.58 96 LYS D C 1
ATOM 5329 O O . LYS D 1 97 ? 45.549 -18.602 41.575 1.00 141.91 96 LYS D O 1
ATOM 5331 N N . LYS D 1 98 ? 43.958 -17.585 40.338 1.00 140.13 97 LYS D N 1
ATOM 5332 C CA . LYS D 1 98 ? 43.678 -16.556 41.347 1.00 139.16 97 LYS D CA 1
ATOM 5333 C C . LYS D 1 98 ? 43.377 -17.140 42.735 1.00 138.07 97 LYS D C 1
ATOM 5334 O O . LYS D 1 98 ? 43.963 -16.708 43.722 1.00 138.23 97 LYS D O 1
ATOM 5336 N N . ILE D 1 99 ? 42.531 -18.165 42.791 1.00 136.82 98 ILE D N 1
ATOM 5337 C CA . ILE D 1 99 ? 42.159 -18.832 44.036 1.00 136.12 98 ILE D CA 1
ATOM 5338 C C . ILE D 1 99 ? 43.325 -19.657 44.594 1.00 135.65 98 ILE D C 1
ATOM 5339 O O . ILE D 1 99 ? 43.530 -19.699 45.804 1.00 135.72 98 ILE D O 1
ATOM 5344 N N . TYR D 1 100 ? 44.103 -20.294 43.716 1.00 134.96 99 TYR D N 1
ATOM 5345 C CA . TYR D 1 100 ? 45.257 -21.082 44.137 1.00 134.57 99 TYR D CA 1
ATOM 5346 C C . TYR D 1 100 ? 46.319 -20.198 44.792 1.00 133.25 99 TYR D C 1
ATOM 5347 O O . TYR D 1 100 ? 46.930 -20.596 45.781 1.00 133.39 99 TYR D O 1
ATOM 5356 N N . ASP D 1 101 ? 46.512 -18.992 44.261 1.00 132.00 100 ASP D N 1
ATOM 5357 C CA . ASP D 1 101 ? 47.472 -18.046 44.801 1.00 131.47 100 ASP D CA 1
ATOM 5358 C C . ASP D 1 101 ? 47.084 -17.600 46.198 1.00 130.35 100 ASP D C 1
ATOM 5359 O O . ASP D 1 101 ? 47.958 -17.505 47.059 1.00 130.28 100 ASP D O 1
ATOM 5364 N N . VAL D 1 102 ? 45.799 -17.335 46.434 1.00 129.51 101 VAL D N 1
ATOM 5365 C CA . VAL D 1 102 ? 45.347 -16.947 47.806 1.00 129.07 101 VAL D CA 1
ATOM 5366 C C . VAL D 1 102 ? 45.538 -18.146 48.737 1.00 129.01 101 VAL D C 1
ATOM 5367 O O . VAL D 1 102 ? 46.149 -17.966 49.806 1.00 129.18 101 VAL D O 1
ATOM 5371 N N . LEU D 1 103 ? 45.064 -19.322 48.328 1.00 128.60 102 LEU D N 1
ATOM 5372 C CA . LEU D 1 103 ? 45.165 -20.542 49.130 1.00 128.78 102 LEU D CA 1
ATOM 5373 C C . LEU D 1 103 ? 46.609 -20.817 49.552 1.00 129.04 102 LEU D C 1
ATOM 5374 O O . LEU D 1 103 ? 46.850 -21.282 50.663 1.00 129.27 102 LEU D O 1
ATOM 5379 N N . GLN D 1 104 ? 47.560 -20.542 48.661 1.00 128.78 103 GLN D N 1
ATOM 5380 C CA . GLN D 1 104 ? 48.972 -20.759 48.927 1.00 129.15 103 GLN D CA 1
ATOM 5381 C C . GLN D 1 104 ? 49.574 -19.630 49.769 1.00 128.82 103 GLN D C 1
ATOM 5382 O O . GLN D 1 104 ? 50.469 -19.880 50.577 1.00 128.75 103 GLN D O 1
ATOM 5388 N N . LEU D 1 105 ? 49.108 -18.407 49.530 1.00 128.62 104 LEU D N 1
ATOM 5389 C CA . LEU D 1 105 ? 49.626 -17.244 50.285 1.00 129.13 104 LEU D CA 1
ATOM 5390 C C . LEU D 1 105 ? 49.354 -17.477 51.763 1.00 129.51 104 LEU D C 1
ATOM 5391 O O . LEU D 1 105 ? 50.307 -17.431 52.558 1.00 129.73 104 LEU D O 1
ATOM 5396 N N . VAL D 1 106 ? 48.088 -17.716 52.101 1.00 129.47 105 VAL D N 1
ATOM 5397 C CA . VAL D 1 106 ? 47.712 -17.978 53.520 1.00 129.65 105 VAL D CA 1
ATOM 5398 C C . VAL D 1 106 ? 48.435 -19.239 53.994 1.00 130.40 105 VAL D C 1
ATOM 5399 O O . VAL D 1 106 ? 49.132 -19.152 55.020 1.00 130.52 105 VAL D O 1
ATOM 5403 N N . GLU D 1 107 ? 48.286 -20.368 53.292 1.00 130.92 106 GLU D N 1
ATOM 5404 C CA . GLU D 1 107 ? 48.974 -21.542 53.827 1.00 132.31 106 GLU D CA 1
ATOM 5405 C C . GLU D 1 107 ? 50.409 -21.184 54.242 1.00 133.18 106 GLU D C 1
ATOM 5406 O O . GLU D 1 107 ? 50.879 -21.642 55.281 1.00 133.41 106 GLU D O 1
ATOM 5412 N N . THR D 1 108 ? 51.074 -20.315 53.467 1.00 133.54 107 THR D N 1
ATOM 5413 C CA . THR D 1 108 ? 52.433 -19.868 53.778 1.00 134.43 107 THR D CA 1
ATOM 5414 C C . THR D 1 108 ? 52.426 -18.995 55.037 1.00 135.00 107 THR D C 1
ATOM 5415 O O . THR D 1 108 ? 53.327 -19.114 55.865 1.00 134.99 107 THR D O 1
ATOM 5419 N N . HIS D 1 109 ? 51.399 -18.143 55.197 1.00 134.98 108 HIS D N 1
ATOM 5420 C CA . HIS D 1 109 ? 51.284 -17.296 56.380 1.00 135.35 108 HIS D CA 1
ATOM 5421 C C . HIS D 1 109 ? 51.090 -18.154 57.638 1.00 136.04 108 HIS D C 1
ATOM 5422 O O . HIS D 1 109 ? 51.863 -18.028 58.586 1.00 136.07 108 HIS D O 1
ATOM 5429 N N . ASP D 1 110 ? 50.084 -19.045 57.624 1.00 136.37 109 ASP D N 1
ATOM 5430 C CA . ASP D 1 110 ? 49.745 -19.920 58.744 1.00 137.29 109 ASP D CA 1
ATOM 5431 C C . ASP D 1 110 ? 50.892 -20.806 59.211 1.00 137.74 109 ASP D C 1
ATOM 5432 O O . ASP D 1 110 ? 51.157 -20.857 60.411 1.00 137.86 109 ASP D O 1
ATOM 5437 N N . THR D 1 111 ? 51.589 -21.481 58.280 1.00 137.90 110 THR D N 1
ATOM 5438 C CA . THR D 1 111 ? 52.714 -22.336 58.658 1.00 138.64 110 THR D CA 1
ATOM 5439 C C . THR D 1 111 ? 53.881 -21.526 59.210 1.00 139.70 110 THR D C 1
ATOM 5440 O O . THR D 1 111 ? 54.596 -22.011 60.088 1.00 140.16 110 THR D O 1
ATOM 5444 N N . HIS D 1 112 ? 54.080 -20.295 58.699 1.00 139.79 111 HIS D N 1
ATOM 5445 C CA . HIS D 1 112 ? 55.150 -19.425 59.178 1.00 140.03 111 HIS D CA 1
ATOM 5446 C C . HIS D 1 112 ? 54.860 -18.968 60.616 1.00 139.91 111 HIS D C 1
ATOM 5447 O O . HIS D 1 112 ? 55.784 -18.896 61.429 1.00 140.17 111 HIS D O 1
ATOM 5449 N N . MET D 1 113 ? 53.576 -18.695 60.938 1.00 138.96 112 MET D N 1
ATOM 5450 C CA . MET D 1 113 ? 53.181 -18.272 62.281 1.00 138.25 112 MET D CA 1
ATOM 5451 C C . MET D 1 113 ? 53.403 -19.389 63.275 1.00 137.33 112 MET D C 1
ATOM 5452 O O . MET D 1 113 ? 53.922 -19.142 64.362 1.00 137.59 112 MET D O 1
ATOM 5457 N N . LEU D 1 114 ? 53.041 -20.621 62.894 1.00 136.35 113 LEU D N 1
ATOM 5458 C CA . LEU D 1 114 ? 53.191 -21.790 63.751 1.00 136.20 113 LEU D CA 1
ATOM 5459 C C . LEU D 1 114 ? 54.663 -22.184 63.932 1.00 136.58 113 LEU D C 1
ATOM 5460 O O . LEU D 1 114 ? 55.075 -22.506 65.050 1.00 136.53 113 LEU D O 1
ATOM 5465 N N . LYS D 1 115 ? 55.473 -22.088 62.864 1.00 136.59 114 LYS D N 1
ATOM 5466 C CA . LYS D 1 115 ? 56.910 -22.358 62.983 1.00 137.07 114 LYS D CA 1
ATOM 5467 C C . LYS D 1 115 ? 57.625 -21.313 63.888 1.00 137.27 114 LYS D C 1
ATOM 5468 O O . LYS D 1 115 ? 58.784 -21.524 64.254 1.00 136.91 114 LYS D O 1
ATOM 5474 N N . GLN D 1 116 ? 56.936 -20.190 64.230 1.00 137.36 115 GLN D N 1
ATOM 5475 C CA . GLN D 1 116 ? 57.448 -19.104 65.076 1.00 137.68 115 GLN D CA 1
ATOM 5476 C C . GLN D 1 116 ? 56.846 -19.100 66.499 1.00 136.61 115 GLN D C 1
ATOM 5477 O O . GLN D 1 116 ? 57.223 -18.234 67.294 1.00 137.14 115 GLN D O 1
ATOM 5483 N N . ARG D 1 117 ? 55.915 -20.034 66.802 1.00 134.68 116 ARG D N 1
ATOM 5484 C CA . ARG D 1 117 ? 55.190 -20.143 68.076 1.00 133.27 116 ARG D CA 1
ATOM 5485 C C . ARG D 1 117 ? 54.115 -19.068 68.259 1.00 131.37 116 ARG D C 1
ATOM 5486 O O . ARG D 1 117 ? 53.499 -19.003 69.322 1.00 131.71 116 ARG D O 1
ATOM 5488 N N . ARG D 1 118 ? 53.859 -18.253 67.223 1.00 129.23 117 ARG D N 1
ATOM 5489 C CA . ARG D 1 118 ? 52.809 -17.236 67.247 1.00 127.22 117 ARG D CA 1
ATOM 5490 C C . ARG D 1 118 ? 51.459 -17.856 66.797 1.00 124.06 117 ARG D C 1
ATOM 5491 O O . ARG D 1 118 ? 51.446 -18.888 66.124 1.00 124.01 117 ARG D O 1
ATOM 5493 N N . SER D 1 119 ? 50.332 -17.245 67.188 1.00 121.32 118 SER D N 1
ATOM 5494 C CA . SER D 1 119 ? 49.011 -17.744 66.801 1.00 119.37 118 SER D CA 1
ATOM 5495 C C . SER D 1 119 ? 48.741 -17.415 65.338 1.00 117.10 118 SER D C 1
ATOM 5496 O O . SER D 1 119 ? 48.808 -16.254 64.951 1.00 117.50 118 SER D O 1
ATOM 5499 N N . PRO D 1 120 ? 48.427 -18.422 64.510 1.00 114.43 119 PRO D N 1
ATOM 5500 C CA . PRO D 1 120 ? 48.206 -18.164 63.074 1.00 111.99 119 PRO D CA 1
ATOM 5501 C C . PRO D 1 120 ? 46.988 -17.309 62.718 1.00 108.40 119 PRO D C 1
ATOM 5502 O O . PRO D 1 120 ? 46.930 -16.752 61.628 1.00 108.76 119 PRO D O 1
ATOM 5506 N N . GLY D 1 121 ? 46.033 -17.215 63.629 1.00 104.89 120 GLY D N 1
ATOM 5507 C CA . GLY D 1 121 ? 44.825 -16.422 63.433 1.00 101.85 120 GLY D CA 1
ATOM 5508 C C . GLY D 1 121 ? 44.029 -16.277 64.714 1.00 98.01 120 GLY D C 1
ATOM 5509 O O . GLY D 1 121 ? 44.583 -16.416 65.803 1.00 97.99 120 GLY D O 1
ATOM 5510 N N . ILE D 1 122 ? 42.738 -15.978 64.600 1.00 94.90 121 ILE D N 1
ATOM 5511 C CA . ILE D 1 122 ? 41.835 -15.855 65.741 1.00 92.69 121 ILE D CA 1
ATOM 5512 C C . ILE D 1 122 ? 41.522 -17.264 66.200 1.00 91.02 121 ILE D C 1
ATOM 5513 O O . ILE D 1 122 ? 40.840 -18.014 65.503 1.00 90.62 121 ILE D O 1
ATOM 5518 N N . MET D 1 123 ? 42.073 -17.643 67.346 1.00 89.86 122 MET D N 1
ATOM 5519 C CA . MET D 1 123 ? 41.968 -18.996 67.857 1.00 89.19 122 MET D CA 1
ATOM 5520 C C . MET D 1 123 ? 40.634 -19.388 68.460 1.00 87.94 122 MET D C 1
ATOM 5521 O O . MET D 1 123 ? 39.991 -18.589 69.133 1.00 87.94 122 MET D O 1
ATOM 5526 N N . SER D 1 124 ? 40.250 -20.654 68.266 1.00 86.78 123 SER D N 1
ATOM 5527 C CA . SER D 1 124 ? 39.029 -21.211 68.857 1.00 86.10 123 SER D CA 1
ATOM 5528 C C . SER D 1 124 ? 39.218 -21.342 70.365 1.00 85.79 123 SER D C 1
ATOM 5529 O O . SER D 1 124 ? 40.344 -21.567 70.812 1.00 86.30 123 SER D O 1
ATOM 5532 N N . VAL D 1 125 ? 38.139 -21.211 71.148 1.00 85.02 124 VAL D N 1
ATOM 5533 C CA . VAL D 1 125 ? 38.232 -21.325 72.606 1.00 85.09 124 VAL D CA 1
ATOM 5534 C C . VAL D 1 125 ? 38.616 -22.741 73.042 1.00 85.88 124 VAL D C 1
ATOM 5535 O O . VAL D 1 125 ? 39.321 -22.902 74.036 1.00 86.38 124 VAL D O 1
ATOM 5539 N N . TYR D 1 126 ? 38.188 -23.758 72.285 1.00 86.20 125 TYR D N 1
ATOM 5540 C CA . TYR D 1 126 ? 38.519 -25.135 72.597 1.00 87.43 125 TYR D CA 1
ATOM 5541 C C . TYR D 1 126 ? 39.125 -25.862 71.407 1.00 89.32 125 TYR D C 1
ATOM 5542 O O . TYR D 1 126 ? 38.439 -26.133 70.424 1.00 89.15 125 TYR D O 1
ATOM 5551 N N . CYS D 1 127 ? 40.420 -26.154 71.495 1.00 91.04 126 CYS D N 1
ATOM 5552 C CA . CYS D 1 127 ? 41.116 -26.810 70.363 1.00 93.31 126 CYS D CA 1
ATOM 5553 C C . CYS D 1 127 ? 41.655 -28.154 70.835 1.00 96.40 126 CYS D C 1
ATOM 5554 O O . CYS D 1 127 ? 42.697 -28.170 71.512 1.00 96.85 126 CYS D O 1
ATOM 5557 N N . PRO D 1 128 ? 40.950 -29.270 70.544 1.00 98.40 127 PRO D N 1
ATOM 5558 C CA . PRO D 1 128 ? 41.423 -30.589 70.917 1.00 100.11 127 PRO D CA 1
ATOM 5559 C C . PRO D 1 128 ? 42.860 -30.736 70.407 1.00 102.73 127 PRO D C 1
ATOM 5560 O O . PRO D 1 128 ? 43.173 -30.203 69.367 1.00 102.63 127 PRO D O 1
ATOM 5564 N N . PRO D 1 129 ? 43.735 -31.455 71.135 1.00 104.85 128 PRO D N 1
ATOM 5565 C CA . PRO D 1 129 ? 45.106 -31.648 70.699 1.00 106.71 128 PRO D CA 1
ATOM 5566 C C . PRO D 1 129 ? 45.129 -32.538 69.455 1.00 109.13 128 PRO D C 1
ATOM 5567 O O . PRO D 1 129 ? 45.211 -33.740 69.595 1.00 109.52 128 PRO D O 1
ATOM 5571 N N . GLN D 1 130 ? 45.035 -31.929 68.276 1.00 110.57 129 GLN D N 1
ATOM 5572 C CA . GLN D 1 130 ? 45.132 -32.724 67.033 1.00 112.67 129 GLN D CA 1
ATOM 5573 C C . GLN D 1 130 ? 46.471 -33.449 67.068 1.00 114.94 129 GLN D C 1
ATOM 5574 O O . GLN D 1 130 ? 47.490 -32.779 67.293 1.00 115.39 129 GLN D O 1
ATOM 5576 N N . THR D 1 131 ? 46.456 -34.766 66.878 1.00 116.18 130 THR D N 1
ATOM 5577 C CA . THR D 1 131 ? 47.719 -35.545 66.842 1.00 117.80 130 THR D CA 1
ATOM 5578 C C . THR D 1 131 ? 47.919 -36.064 65.419 1.00 119.55 130 THR D C 1
ATOM 5579 O O . THR D 1 131 ? 48.878 -36.828 65.205 1.00 119.92 130 THR D O 1
ATOM 5581 N N . ALA D 1 132 ? 47.043 -35.664 64.492 1.00 120.18 131 ALA D N 1
ATOM 5582 C CA . ALA D 1 132 ? 47.207 -36.071 63.078 1.00 121.18 131 ALA D CA 1
ATOM 5583 C C . ALA D 1 132 ? 47.524 -34.836 62.239 1.00 122.25 131 ALA D C 1
ATOM 5584 O O . ALA D 1 132 ? 46.829 -33.820 62.406 1.00 122.38 131 ALA D O 1
ATOM 5586 N N . PHE D 1 133 ? 48.538 -34.928 61.376 1.00 122.56 132 PHE D N 1
ATOM 5587 C CA . PHE D 1 133 ? 48.909 -33.794 60.493 1.00 123.27 132 PHE D CA 1
ATOM 5588 C C . PHE D 1 133 ? 48.407 -34.071 59.080 1.00 123.76 132 PHE D C 1
ATOM 5589 O O . PHE D 1 133 ? 48.682 -33.264 58.181 1.00 123.60 132 PHE D O 1
ATOM 5591 N N . GLN D 1 134 ? 47.617 -35.123 58.873 1.00 123.98 133 GLN D N 1
ATOM 5592 C CA . GLN D 1 134 ? 47.208 -35.399 57.473 1.00 124.41 133 GLN D CA 1
ATOM 5593 C C . GLN D 1 134 ? 45.778 -35.923 57.415 1.00 124.20 133 GLN D C 1
ATOM 5594 O O . GLN D 1 134 ? 45.475 -36.882 58.136 1.00 124.57 133 GLN D O 1
ATOM 5596 N N . CYS D 1 135 ? 44.943 -35.302 56.583 1.00 123.34 134 CYS D N 1
ATOM 5597 C CA . CYS D 1 135 ? 43.558 -35.795 56.391 1.00 122.74 134 CYS D CA 1
ATOM 5598 C C . CYS D 1 135 ? 43.577 -36.695 55.158 1.00 121.94 134 CYS D C 1
ATOM 5599 O O . CYS D 1 135 ? 43.244 -36.208 54.062 1.00 122.07 134 CYS D O 1
ATOM 5602 N N . ASN D 1 136 ? 43.987 -37.951 55.336 1.00 120.70 135 ASN D N 1
ATOM 5603 C CA . ASN D 1 136 ? 44.118 -38.876 54.183 1.00 119.91 135 ASN D CA 1
ATOM 5604 C C . ASN D 1 136 ? 42.769 -39.526 53.882 1.00 118.60 135 ASN D C 1
ATOM 5605 O O . ASN D 1 136 ? 42.213 -40.162 54.788 1.00 118.85 135 ASN D O 1
ATOM 5607 N N . GLY D 1 137 ? 42.269 -39.363 52.657 1.00 116.90 136 GLY D N 1
ATOM 5608 C CA . GLY D 1 137 ? 41.009 -40.014 52.249 1.00 115.34 136 GLY D CA 1
ATOM 5609 C C . GLY D 1 137 ? 39.683 -39.794 52.942 1.00 112.81 136 GLY D C 1
ATOM 5610 O O . GLY D 1 137 ? 39.002 -40.793 53.235 1.00 113.20 136 GLY D O 1
ATOM 5611 N N . ASP D 1 138 ? 39.323 -38.530 53.183 1.00 109.67 137 ASP D N 1
ATOM 5612 C CA . ASP D 1 138 ? 38.235 -38.153 54.122 1.00 107.24 137 ASP D CA 1
ATOM 5613 C C . ASP D 1 138 ? 37.464 -36.970 53.530 1.00 103.79 137 ASP D C 1
ATOM 5614 O O . ASP D 1 138 ? 38.092 -36.147 52.849 1.00 104.12 137 ASP D O 1
ATOM 5619 N N . PRO D 1 139 ? 36.143 -36.842 53.773 1.00 100.41 138 PRO D N 1
ATOM 5620 C CA . PRO D 1 139 ? 35.335 -35.787 53.143 1.00 98.11 138 PRO D CA 1
ATOM 5621 C C . PRO D 1 139 ? 35.735 -34.348 53.516 1.00 95.34 138 PRO D C 1
ATOM 5622 O O . PRO D 1 139 ? 36.390 -34.170 54.522 1.00 95.48 138 PRO D O 1
ATOM 5626 N N . PHE D 1 140 ? 35.350 -33.365 52.688 1.00 92.59 139 PHE D N 1
ATOM 5627 C CA . PHE D 1 140 ? 35.689 -31.980 52.972 1.00 90.38 139 PHE D CA 1
ATOM 5628 C C . PHE D 1 140 ? 34.637 -31.202 53.764 1.00 87.17 139 PHE D C 1
ATOM 5629 O O . PHE D 1 140 ? 33.448 -31.250 53.451 1.00 87.38 139 PHE D O 1
ATOM 5637 N N . VAL D 1 141 ? 35.088 -30.449 54.768 1.00 83.91 140 VAL D N 1
ATOM 5638 C CA . VAL D 1 141 ? 34.217 -29.593 55.558 1.00 81.20 140 VAL D CA 1
ATOM 5639 C C . VAL D 1 141 ? 34.678 -28.177 55.286 1.00 77.89 140 VAL D C 1
ATOM 5640 O O . VAL D 1 141 ? 35.832 -27.865 55.534 1.00 77.6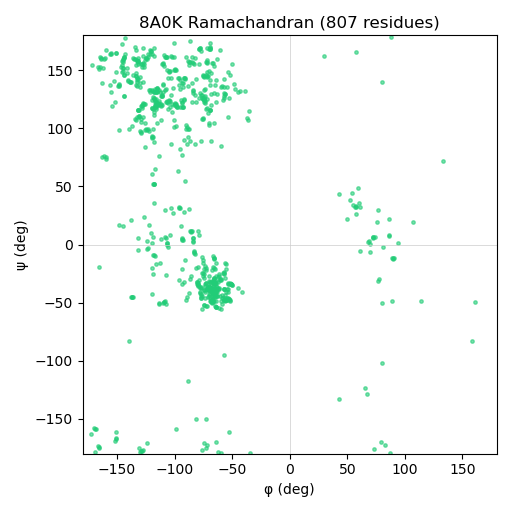1 140 VAL D O 1
ATOM 5644 N N . PHE D 1 142 ? 33.800 -27.327 54.783 1.00 75.34 141 PHE D N 1
ATOM 5645 C CA . PHE D 1 142 ? 34.134 -25.927 54.511 1.00 73.70 141 PHE D CA 1
ATOM 5646 C C . PHE D 1 142 ? 33.082 -24.993 55.161 1.00 72.08 141 PHE D C 1
ATOM 5647 O O . PHE D 1 142 ? 32.176 -25.477 55.838 1.00 72.18 141 PHE D O 1
ATOM 5655 N N . VAL D 1 143 ? 33.201 -23.670 54.974 1.00 70.58 142 VAL D N 1
ATOM 5656 C CA . VAL D 1 143 ? 32.236 -22.726 55.520 1.00 69.95 142 VAL D CA 1
ATOM 5657 C C . VAL D 1 143 ? 31.207 -22.322 54.459 1.00 69.82 142 VAL D C 1
ATOM 5658 O O . VAL D 1 143 ? 31.579 -21.776 53.423 1.00 69.65 142 VAL D O 1
ATOM 5662 N N . ARG D 1 144 ? 29.923 -22.624 54.699 1.00 69.78 143 ARG D N 1
ATOM 5663 C CA . ARG D 1 144 ? 28.825 -22.286 53.789 1.00 70.33 143 ARG D CA 1
ATOM 5664 C C . ARG D 1 144 ? 28.462 -20.808 53.894 1.00 71.42 143 ARG D C 1
ATOM 5665 O O . ARG D 1 144 ? 28.262 -20.152 52.877 1.00 71.97 143 ARG D O 1
ATOM 5673 N N . TRP D 1 145 ? 28.342 -20.285 55.113 1.00 71.78 144 TRP D N 1
ATOM 5674 C CA . TRP D 1 145 ? 27.994 -18.890 55.334 1.00 73.03 144 TRP D CA 1
ATOM 5675 C C . TRP D 1 145 ? 28.706 -18.331 56.554 1.00 73.03 144 TRP D C 1
ATOM 5676 O O . TRP D 1 145 ? 29.113 -19.060 57.450 1.00 72.83 144 TRP D O 1
ATOM 5687 N N . TYR D 1 146 ? 28.849 -17.029 56.580 1.00 73.01 145 TYR D N 1
ATOM 5688 C CA . TYR D 1 146 ? 29.545 -16.286 57.615 1.00 73.26 145 TYR D CA 1
ATOM 5689 C C . TYR D 1 146 ? 28.661 -15.099 58.030 1.00 73.30 145 TYR D C 1
ATOM 5690 O O . TYR D 1 146 ? 27.776 -14.656 57.285 1.00 73.85 145 TYR D O 1
ATOM 5699 N N . ARG D 1 147 ? 28.888 -14.588 59.224 1.00 72.37 146 ARG D N 1
ATOM 5700 C CA . ARG D 1 147 ? 28.259 -13.348 59.677 1.00 72.04 146 ARG D CA 1
ATOM 5701 C C . ARG D 1 147 ? 29.170 -12.762 60.722 1.00 72.14 146 ARG D C 1
ATOM 5702 O O . ARG D 1 147 ? 29.514 -13.430 61.679 1.00 72.66 146 ARG D O 1
ATOM 5704 N N . PHE D 1 148 ? 29.664 -11.562 60.448 1.00 72.03 147 PHE D N 1
ATOM 5705 C CA . PHE D 1 148 ? 30.640 -10.937 61.362 1.00 72.99 147 PHE D CA 1
ATOM 5706 C C . PHE D 1 148 ? 30.116 -9.580 61.809 1.00 75.73 147 PHE D C 1
ATOM 5707 O O . PHE D 1 148 ? 28.949 -9.265 61.560 1.00 76.01 147 PHE D O 1
ATOM 5715 N N . HIS D 1 149 ? 30.964 -8.820 62.488 1.00 77.82 148 HIS D N 1
ATOM 5716 C CA . HIS D 1 149 ? 30.578 -7.453 62.911 1.00 80.17 148 HIS D CA 1
ATOM 5717 C C . HIS D 1 149 ? 29.216 -7.526 63.593 1.00 81.23 148 HIS D C 1
ATOM 5718 O O . HIS D 1 149 ? 28.531 -6.493 63.661 1.00 81.73 148 HIS D O 1
ATOM 5725 N N . MET D 1 150 ? 28.854 -8.705 64.090 1.00 81.33 149 MET D N 1
ATOM 5726 C CA . MET D 1 150 ? 27.593 -8.820 64.852 1.00 82.13 149 MET D CA 1
ATOM 5727 C C . MET D 1 150 ? 27.840 -8.242 66.240 1.00 82.21 149 MET D C 1
ATOM 5728 O O . MET D 1 150 ? 29.009 -8.018 66.580 1.00 82.11 149 MET D O 1
ATOM 5733 N N . GLU D 1 151 ? 26.770 -7.989 66.990 1.00 82.43 150 GLU D N 1
ATOM 5734 C CA . GLU D 1 151 ? 26.895 -7.414 68.354 1.00 82.85 150 GLU D CA 1
ATOM 5735 C C . GLU D 1 151 ? 27.447 -8.481 69.301 1.00 82.68 150 GLU D C 1
ATOM 5736 O O . GLU D 1 151 ? 27.299 -9.668 68.983 1.00 83.05 150 GLU D O 1
ATOM 5738 N N . ASN D 1 152 ? 28.064 -8.063 70.406 1.00 81.50 151 ASN D N 1
ATOM 5739 C CA . ASN D 1 152 ? 28.663 -9.017 71.371 1.00 80.47 151 ASN D CA 1
ATOM 5740 C C . ASN D 1 152 ? 29.967 -9.541 70.783 1.00 78.95 151 ASN D C 1
ATOM 5741 O O . ASN D 1 152 ? 30.435 -10.595 71.230 1.00 79.55 151 ASN D O 1
ATOM 5743 N N . SER D 1 153 ? 30.514 -8.819 69.813 1.00 76.97 152 SER D N 1
ATOM 5744 C CA . SER D 1 153 ? 31.766 -9.265 69.169 1.00 75.66 152 SER D CA 1
ATOM 5745 C C . SER D 1 153 ? 31.581 -10.707 68.703 1.00 73.99 152 SER D C 1
ATOM 5746 O O . SER D 1 153 ? 32.544 -11.481 68.791 1.00 74.31 152 SER D O 1
ATOM 5749 N N . MET D 1 154 ? 30.388 -11.039 68.209 1.00 72.25 153 MET D N 1
ATOM 5750 C CA . MET D 1 154 ? 30.095 -12.422 67.758 1.00 70.90 153 MET D CA 1
ATOM 5751 C C . MET D 1 154 ? 30.479 -12.618 66.289 1.00 69.39 153 MET D C 1
ATOM 5752 O O . MET D 1 154 ? 30.179 -11.728 65.483 1.00 69.33 153 MET D O 1
ATOM 5757 N N . SER D 1 155 ? 31.118 -13.741 65.965 1.00 67.83 154 SER D N 1
ATOM 5758 C CA . SER D 1 155 ? 31.437 -14.086 64.559 1.00 66.91 154 SER D CA 1
ATOM 5759 C C . SER D 1 155 ? 30.868 -15.477 64.303 1.00 65.96 154 SER D C 1
ATOM 5760 O O . SER D 1 155 ? 31.466 -16.439 64.790 1.00 66.81 154 SER D O 1
ATOM 5763 N N . GLY D 1 156 ? 29.751 -15.575 63.587 1.00 64.02 155 GLY D N 1
ATOM 5764 C CA . GLY D 1 156 ? 29.068 -16.839 63.347 1.00 62.41 155 GLY D CA 1
ATOM 5765 C C . GLY D 1 156 ? 29.406 -17.471 62.020 1.00 60.51 155 GLY D C 1
ATOM 5766 O O . GLY D 1 156 ? 29.559 -16.773 61.023 1.00 61.11 155 GLY D O 1
ATOM 5767 N N . PHE D 1 157 ? 29.504 -18.792 61.991 1.00 58.64 156 PHE D N 1
ATOM 5768 C CA . PHE D 1 157 ? 29.809 -19.544 60.786 1.00 58.09 156 PHE D CA 1
ATOM 5769 C C . PHE D 1 157 ? 28.848 -20.719 60.678 1.00 58.34 156 PHE D C 1
ATOM 5770 O O . PHE D 1 157 ? 28.512 -21.327 61.689 1.00 58.05 156 PHE D O 1
ATOM 5778 N N . MET D 1 158 ? 28.472 -21.061 59.448 1.00 58.62 157 MET D N 1
ATOM 5779 C CA . MET D 1 158 ? 27.628 -22.254 59.214 1.00 59.24 157 MET D CA 1
ATOM 5780 C C . MET D 1 158 ? 28.445 -23.213 58.350 1.00 59.89 157 MET D C 1
ATOM 5781 O O . MET D 1 158 ? 28.715 -22.871 57.198 1.00 59.61 157 MET D O 1
ATOM 5786 N N . LEU D 1 159 ? 28.858 -24.346 58.912 1.00 60.80 158 LEU D N 1
ATOM 5787 C CA . LEU D 1 159 ? 29.707 -25.277 58.204 1.00 62.31 158 LEU D CA 1
ATOM 5788 C C . LEU D 1 159 ? 28.903 -26.131 57.227 1.00 63.71 158 LEU D C 1
ATOM 5789 O O . LEU D 1 159 ? 27.697 -26.332 57.410 1.00 63.75 158 LEU D O 1
ATOM 5794 N N . SER D 1 160 ? 29.587 -26.639 56.188 1.00 64.39 159 SER D N 1
ATOM 5795 C CA . SER D 1 160 ? 29.008 -27.471 55.145 1.00 65.28 159 SER D CA 1
ATOM 5796 C C . SER D 1 160 ? 28.333 -28.725 55.678 1.00 65.40 159 SER D C 1
ATOM 5797 O O . SER D 1 160 ? 27.450 -29.255 55.009 1.00 66.46 159 SER D O 1
ATOM 5800 N N . ASN D 1 161 ? 28.744 -29.216 56.856 1.00 64.48 160 ASN D N 1
ATOM 5801 C CA . ASN D 1 161 ? 28.096 -30.389 57.451 1.00 64.25 160 ASN D CA 1
ATOM 5802 C C . ASN D 1 161 ? 26.835 -30.066 58.285 1.00 64.12 160 ASN D C 1
ATOM 5803 O O . ASN D 1 161 ? 26.350 -30.928 59.013 1.00 64.44 160 ASN D O 1
ATOM 5808 N N . GLY D 1 162 ? 26.337 -28.834 58.195 1.00 63.42 161 GLY D N 1
ATOM 5809 C CA . GLY D 1 162 ? 25.154 -28.417 58.936 1.00 62.75 161 GLY D CA 1
ATOM 5810 C C . GLY D 1 162 ? 25.417 -27.824 60.307 1.00 61.21 161 GLY D C 1
ATOM 5811 O O . GLY D 1 162 ? 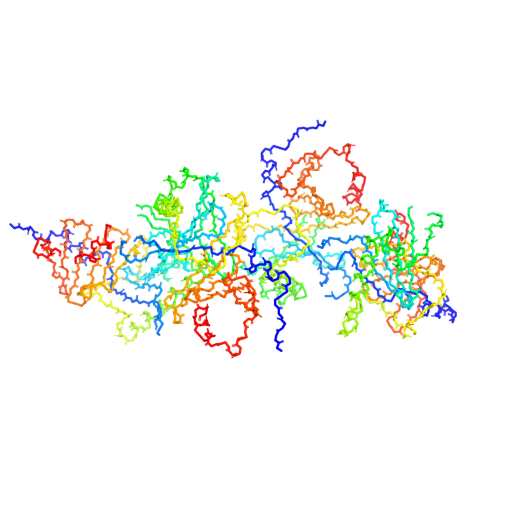24.503 -27.273 60.921 1.00 61.71 161 GLY D O 1
ATOM 5812 N N . ALA D 1 163 ? 26.642 -27.950 60.812 1.00 59.37 162 ALA D N 1
ATOM 5813 C CA . ALA D 1 163 ? 26.984 -27.432 62.130 1.00 58.00 162 ALA D CA 1
ATOM 5814 C C . ALA D 1 163 ? 27.079 -25.910 62.131 1.00 56.72 162 ALA D C 1
ATOM 5815 O O . ALA D 1 163 ? 27.473 -25.329 61.132 1.00 57.18 162 ALA D O 1
ATOM 5817 N N . VAL D 1 164 ? 26.700 -25.278 63.242 1.00 55.15 163 VAL D N 1
ATOM 5818 C CA . VAL D 1 164 ? 26.843 -23.799 63.354 1.00 54.29 163 VAL D CA 1
ATOM 5819 C C . VAL D 1 164 ? 27.814 -23.502 64.495 1.00 54.09 163 VAL D C 1
ATOM 5820 O O . VAL D 1 164 ? 27.673 -24.129 65.547 1.00 53.80 163 VAL D O 1
ATOM 5824 N N . GLN D 1 165 ? 28.770 -22.597 64.271 1.00 54.08 164 GLN D N 1
ATOM 5825 C CA . GLN D 1 165 ? 29.776 -22.266 65.269 1.00 54.51 164 GLN D CA 1
ATOM 5826 C C . GLN D 1 165 ? 29.879 -20.765 65.426 1.00 55.40 164 GLN D C 1
ATOM 5827 O O . GLN D 1 165 ? 30.260 -20.083 64.492 1.00 55.50 164 GLN D O 1
ATOM 5833 N N . VAL D 1 166 ? 29.534 -20.248 66.602 1.00 56.12 165 VAL D N 1
ATOM 5834 C CA . VAL D 1 166 ? 29.555 -18.821 66.858 1.00 57.60 165 VAL D CA 1
ATOM 5835 C C . VAL D 1 166 ? 30.640 -18.460 67.838 1.00 58.84 165 VAL D C 1
ATOM 5836 O O . VAL D 1 166 ? 30.711 -19.054 68.894 1.00 58.97 165 VAL D O 1
ATOM 5840 N N . PHE D 1 167 ? 31.495 -17.499 67.494 1.00 59.92 166 PHE D N 1
ATOM 5841 C CA . PHE D 1 167 ? 32.588 -17.065 68.354 1.00 61.41 166 PHE D CA 1
ATOM 5842 C C . PHE D 1 167 ? 32.162 -15.802 69.071 1.00 62.87 166 PHE D C 1
ATOM 5843 O O . PHE D 1 167 ? 32.138 -14.743 68.461 1.00 62.97 166 PHE D O 1
ATOM 5851 N N . VAL D 1 168 ? 31.779 -15.902 70.346 1.00 64.15 167 VAL D N 1
ATOM 5852 C CA . VAL D 1 168 ? 31.327 -14.740 71.108 1.00 65.75 167 VAL D CA 1
ATOM 5853 C C . VAL D 1 168 ? 32.531 -14.089 71.790 1.00 67.81 167 VAL D C 1
ATOM 5854 O O . VAL D 1 168 ? 32.875 -14.411 72.924 1.00 68.49 167 VAL D O 1
ATOM 5858 N N . GLY D 1 169 ? 33.190 -13.206 71.047 1.00 68.75 168 GLY D N 1
ATOM 5859 C CA . GLY D 1 169 ? 34.399 -12.500 71.448 1.00 70.21 168 GLY D CA 1
ATOM 5860 C C . GLY D 1 169 ? 35.476 -13.546 71.596 1.00 71.85 168 GLY D C 1
ATOM 5861 O O . GLY D 1 169 ? 35.649 -14.397 70.716 1.00 73.11 168 GLY D O 1
ATOM 5862 N N . GLY D 1 170 ? 36.061 -13.586 72.756 1.00 71.55 169 GLY D N 1
ATOM 5863 C CA . GLY D 1 170 ? 36.983 -14.655 73.111 1.00 71.63 169 GLY D CA 1
ATOM 5864 C C . GLY D 1 170 ? 36.482 -15.464 74.297 1.00 71.19 169 GLY D C 1
ATOM 5865 O O . GLY D 1 170 ? 37.071 -16.490 74.647 1.00 71.79 169 GLY D O 1
ATOM 5866 N N . LYS D 1 171 ? 35.411 -14.984 74.947 1.00 69.79 170 LYS D N 1
ATOM 5867 C CA . LYS D 1 171 ? 34.844 -15.519 76.158 1.00 69.06 170 LYS D CA 1
ATOM 5868 C C . LYS D 1 171 ? 34.386 -16.973 76.038 1.00 67.69 170 LYS D C 1
ATOM 5869 O O . LYS D 1 171 ? 34.682 -17.787 76.921 1.00 68.17 170 LYS D O 1
ATOM 5871 N N . TYR D 1 172 ? 33.683 -17.308 74.962 1.00 65.55 171 TYR D N 1
ATOM 5872 C CA . TYR D 1 172 ? 33.167 -18.664 74.775 1.00 63.87 171 TYR D CA 1
ATOM 5873 C C . TYR D 1 172 ? 32.701 -18.870 73.325 1.00 63.08 171 TYR D C 1
ATOM 5874 O O . TYR D 1 172 ? 32.930 -18.003 72.466 1.00 63.40 171 TYR D O 1
ATOM 5883 N N . GLU D 1 173 ? 32.079 -20.027 73.034 1.00 61.70 172 GLU D N 1
ATOM 5884 C CA . GLU D 1 173 ? 31.544 -20.335 71.712 1.00 60.17 172 GLU D CA 1
ATOM 5885 C C . GLU D 1 173 ? 30.158 -20.960 71.817 1.00 58.71 172 GLU D C 1
ATOM 5886 O O . GLU D 1 173 ? 29.782 -21.483 72.858 1.00 58.85 172 GLU D O 1
ATOM 5892 N N . LEU D 1 174 ? 29.412 -20.921 70.730 1.00 57.68 173 LEU D N 1
ATOM 5893 C CA . LEU D 1 174 ? 28.131 -21.588 70.621 1.00 57.57 173 LEU D CA 1
ATOM 5894 C C . LEU D 1 174 ? 28.300 -22.601 69.508 1.00 58.47 173 LEU D C 1
ATOM 5895 O O . LEU D 1 174 ? 28.736 -22.244 68.424 1.00 58.78 173 LEU D O 1
ATOM 5900 N N . ARG D 1 175 ? 28.005 -23.855 69.770 1.00 59.17 174 ARG D N 1
ATOM 5901 C CA . ARG D 1 175 ? 28.134 -24.893 68.755 1.00 60.72 174 ARG D CA 1
ATOM 5902 C C . ARG D 1 175 ? 26.867 -25.750 68.769 1.00 63.06 174 ARG D C 1
ATOM 5903 O O . ARG D 1 175 ? 26.337 -26.049 69.845 1.00 62.83 174 ARG D O 1
ATOM 5911 N N . TRP D 1 176 ? 26.353 -26.091 67.581 1.00 64.75 175 TRP D N 1
ATOM 5912 C CA . TRP D 1 176 ? 25.140 -26.943 67.500 1.00 66.88 175 TRP D CA 1
ATOM 5913 C C . TRP D 1 176 ? 24.950 -27.573 66.125 1.00 69.93 175 TRP D C 1
ATOM 5914 O O . TRP D 1 176 ? 25.412 -26.981 65.147 1.00 69.64 175 TRP D O 1
ATOM 5925 N N . LEU D 1 177 ? 24.294 -28.736 66.078 1.00 72.82 176 LEU D N 1
ATOM 5926 C CA . LEU D 1 177 ? 23.984 -29.431 64.836 1.00 75.74 176 LEU D CA 1
ATOM 5927 C C . LEU D 1 177 ? 22.487 -29.265 64.612 1.00 78.74 176 LEU D C 1
ATOM 5928 O O . LEU D 1 177 ? 22.074 -28.819 63.542 1.00 79.37 176 LEU D O 1
ATOM 5933 N N . ASP D 1 178 ? 21.678 -29.592 65.644 1.00 80.41 177 ASP D N 1
ATOM 5934 C CA . ASP D 1 178 ? 20.229 -29.463 65.628 1.00 82.24 177 ASP D CA 1
ATOM 5935 C C . ASP D 1 178 ? 19.903 -28.092 66.192 1.00 83.75 177 ASP D C 1
ATOM 5936 O O . ASP D 1 178 ? 20.287 -27.775 67.318 1.00 83.66 177 ASP D O 1
ATOM 5941 N N . ASP D 1 179 ? 19.145 -27.311 65.424 1.00 85.01 178 ASP D N 1
ATOM 5942 C CA . ASP D 1 179 ? 18.834 -25.908 65.802 1.00 86.59 178 ASP D CA 1
ATOM 5943 C C . ASP D 1 179 ? 18.196 -25.822 67.186 1.00 87.19 178 ASP D C 1
ATOM 5944 O O . ASP D 1 179 ? 18.530 -24.878 67.922 1.00 87.87 178 ASP D O 1
ATOM 5949 N N . ASN D 1 180 ? 17.295 -26.741 67.523 1.00 86.41 179 ASN D N 1
ATOM 5950 C CA . ASN D 1 180 ? 16.601 -26.611 68.795 1.00 86.32 179 ASN D CA 1
ATOM 5951 C C . ASN D 1 180 ? 17.343 -27.260 69.981 1.00 84.92 179 ASN D C 1
ATOM 5952 O O . ASN D 1 180 ? 16.706 -27.679 70.955 1.00 85.96 179 ASN D O 1
ATOM 5957 N N . ARG D 1 181 ? 18.683 -27.287 69.924 1.00 82.21 180 ARG D N 1
ATOM 5958 C CA . ARG D 1 181 ? 19.546 -27.813 70.983 1.00 80.02 180 ARG D CA 1
ATOM 5959 C C . ARG D 1 181 ? 20.946 -27.237 70.749 1.00 77.88 180 ARG D C 1
ATOM 5960 O O . ARG D 1 181 ? 21.839 -27.884 70.191 1.00 77.65 180 ARG D O 1
ATOM 5968 N N . LYS D 1 182 ? 21.083 -25.965 71.111 1.00 75.97 181 LYS D N 1
ATOM 5969 C CA . LYS D 1 182 ? 22.296 -25.172 70.971 1.00 74.43 181 LYS D CA 1
ATOM 5970 C C . LYS D 1 182 ? 23.121 -25.289 72.256 1.00 72.81 181 LYS D C 1
ATOM 5971 O O . LYS D 1 182 ? 22.562 -25.379 73.353 1.00 72.57 181 LYS D O 1
ATOM 5977 N N . PHE D 1 183 ? 24.446 -25.324 72.119 1.00 71.56 182 PHE D N 1
ATOM 5978 C CA . PHE D 1 183 ? 25.331 -25.480 73.267 1.00 70.95 182 PHE D CA 1
ATOM 5979 C C . PHE D 1 183 ? 26.308 -24.323 73.436 1.00 70.04 182 PHE D C 1
ATOM 5980 O O . PHE D 1 183 ? 26.499 -23.527 72.527 1.00 70.19 182 PHE D O 1
ATOM 5988 N N . ILE D 1 184 ? 26.945 -24.256 74.606 1.00 69.09 183 ILE D N 1
ATOM 5989 C CA . ILE D 1 184 ? 27.976 -23.293 74.941 1.00 68.73 183 ILE D CA 1
ATOM 5990 C C . ILE D 1 184 ? 29.246 -24.090 75.248 1.00 68.34 183 ILE D C 1
ATOM 5991 O O . ILE D 1 184 ? 29.262 -24.890 76.186 1.00 68.26 183 ILE D O 1
ATOM 5996 N N . VAL D 1 185 ? 30.293 -23.893 74.447 1.00 67.74 184 VAL D N 1
ATOM 5997 C CA . VAL D 1 185 ? 31.557 -24.579 74.674 1.00 67.64 184 VAL D CA 1
ATOM 5998 C C . VAL D 1 185 ? 32.552 -23.606 75.281 1.00 67.75 184 VAL D C 1
ATOM 5999 O O . VAL D 1 185 ? 32.779 -22.531 74.729 1.00 67.51 184 VAL D O 1
ATOM 6003 N N . ARG D 1 186 ? 33.092 -23.950 76.445 1.00 68.13 185 ARG D N 1
ATOM 6004 C CA . ARG D 1 186 ? 34.062 -23.108 77.135 1.00 69.20 185 ARG D CA 1
ATOM 6005 C C . ARG D 1 186 ? 35.493 -23.609 76.910 1.00 70.61 185 ARG D C 1
ATOM 6006 O O . ARG D 1 186 ? 35.687 -24.759 76.498 1.00 70.87 185 ARG D O 1
ATOM 6014 N N . SER D 1 187 ? 36.490 -22.730 77.145 1.00 71.14 186 SER D N 1
ATOM 6015 C CA . SER D 1 187 ? 37.912 -22.995 76.930 1.00 71.84 186 SER D CA 1
ATOM 6016 C C . SER D 1 187 ? 38.428 -24.296 77.552 1.00 71.59 186 SER D C 1
ATOM 6017 O O . SER D 1 187 ? 39.293 -24.955 76.961 1.00 72.31 186 SER D O 1
ATOM 6020 N N . ASN D 1 188 ? 37.884 -24.670 78.722 1.00 70.05 187 ASN D N 1
ATOM 6021 C CA . ASN D 1 188 ? 38.252 -25.882 79.446 1.00 69.11 187 ASN D CA 1
ATOM 6022 C C . ASN D 1 188 ? 37.530 -27.152 78.972 1.00 68.79 187 ASN D C 1
ATOM 6023 O O . ASN D 1 188 ? 37.677 -28.192 79.602 1.00 69.03 187 ASN D O 1
ATOM 6028 N N . GLY D 1 189 ? 36.742 -27.064 77.906 1.00 68.29 188 GLY D N 1
ATOM 6029 C CA . GLY D 1 189 ? 35.986 -28.202 77.402 1.00 68.71 188 GLY D CA 1
ATOM 6030 C C . GLY D 1 189 ? 34.628 -28.407 78.058 1.00 69.05 188 GLY D C 1
ATOM 6031 O O . GLY D 1 189 ? 33.980 -29.439 77.851 1.00 69.17 188 GLY D O 1
ATOM 6032 N N . VAL D 1 190 ? 34.188 -27.452 78.887 1.00 68.92 189 VAL D N 1
ATOM 6033 C CA . VAL D 1 190 ? 32.882 -27.540 79.527 1.00 69.18 189 VAL D CA 1
ATOM 6034 C C . VAL D 1 190 ? 31.797 -27.201 78.512 1.00 69.97 189 VAL D C 1
ATOM 6035 O O . VAL D 1 190 ? 31.852 -26.161 77.867 1.00 69.59 189 VAL D O 1
ATOM 6039 N N . CYS D 1 191 ? 30.823 -28.109 78.366 1.00 70.75 190 CYS D N 1
ATOM 6040 C CA . CYS D 1 191 ? 29.691 -27.958 77.471 1.00 71.66 190 CYS D CA 1
ATOM 6041 C C . CYS D 1 191 ? 28.447 -27.765 78.282 1.00 73.39 190 CYS D C 1
ATOM 6042 O O . CYS D 1 191 ? 28.250 -28.461 79.277 1.00 73.70 190 CYS D O 1
ATOM 6045 N N . GLU D 1 192 ? 27.591 -26.841 77.859 1.00 74.63 191 GLU D N 1
ATOM 6046 C CA . GLU D 1 192 ? 26.322 -26.618 78.532 1.00 76.58 191 GLU D CA 1
ATOM 6047 C C . GLU D 1 192 ? 25.217 -26.270 77.558 1.00 78.21 191 GLU D C 1
ATOM 6048 O O . GLU D 1 192 ? 25.468 -25.637 76.544 1.00 78.08 191 GLU D O 1
ATOM 6054 N N . VAL D 1 193 ? 23.998 -26.711 77.850 1.00 79.61 192 VAL D N 1
ATOM 6055 C CA . VAL D 1 193 ? 22.857 -26.441 76.989 1.00 81.49 192 VAL D CA 1
ATOM 6056 C C . VAL D 1 193 ? 22.421 -24.987 77.116 1.00 83.34 192 VAL D C 1
ATOM 6057 O O . VAL D 1 193 ? 22.117 -24.525 78.214 1.00 83.26 192 VAL D O 1
ATOM 6061 N N . LEU D 1 194 ? 22.422 -24.262 75.997 1.00 84.94 193 LEU D N 1
ATOM 6062 C CA . LEU D 1 194 ? 21.996 -22.871 75.973 1.00 86.95 193 LEU D CA 1
ATOM 6063 C C . LEU D 1 194 ? 20.463 -22.784 76.152 1.00 90.06 193 LEU D C 1
ATOM 6064 O O . LEU D 1 194 ? 19.712 -23.312 75.325 1.00 89.84 193 LEU D O 1
ATOM 6069 N N . ASP D 1 195 ? 20.008 -22.135 77.241 1.00 92.59 194 ASP D N 1
ATOM 6070 C CA . ASP D 1 195 ? 18.580 -21.936 77.491 1.00 95.72 194 ASP D CA 1
ATOM 6071 C C . ASP D 1 195 ? 18.153 -20.719 76.683 1.00 98.63 194 ASP D C 1
ATOM 6072 O O . ASP D 1 195 ? 18.199 -19.590 77.177 1.00 98.84 194 ASP D O 1
ATOM 6074 N N . GLU D 1 196 ? 17.790 -20.946 75.426 1.00 100.67 195 GLU D N 1
ATOM 6075 C CA . GLU D 1 196 ? 17.374 -19.906 74.490 1.00 103.26 195 GLU D CA 1
ATOM 6076 C C . GLU D 1 196 ? 16.187 -19.052 74.980 1.00 105.69 195 GLU D C 1
ATOM 6077 O O . GLU D 1 196 ? 15.975 -17.954 74.462 1.00 105.58 195 GLU D O 1
ATOM 6079 N N . GLU D 1 197 ? 15.452 -19.522 76.001 1.00 107.83 196 GLU D N 1
ATOM 6080 C CA . GLU D 1 197 ? 14.342 -18.765 76.585 1.00 110.46 196 GLU D CA 1
ATOM 6081 C C . GLU D 1 197 ? 14.869 -17.514 77.303 1.00 113.31 196 GLU D C 1
ATOM 6082 O O . GLU D 1 197 ? 14.267 -16.448 77.202 1.00 113.38 196 GLU D O 1
ATOM 6084 N N . LYS D 1 198 ? 15.869 -17.673 78.166 1.00 115.50 197 LYS D N 1
ATOM 6085 C CA . LYS D 1 198 ? 16.355 -16.506 78.949 1.00 117.81 197 LYS D CA 1
ATOM 6086 C C . LYS D 1 198 ? 17.387 -15.781 78.101 1.00 120.33 197 LYS D C 1
ATOM 6087 O O . LYS D 1 198 ? 17.559 -14.565 78.290 1.00 120.45 197 LYS D O 1
ATOM 6089 N N . PHE D 1 199 ? 18.038 -16.524 77.206 1.00 122.14 198 PHE D N 1
ATOM 6090 C CA . PHE D 1 199 ? 19.042 -15.918 76.300 1.00 124.47 198 PHE D CA 1
ATOM 6091 C C . PHE D 1 199 ? 18.562 -16.080 74.858 1.00 126.95 198 PHE D C 1
ATOM 6092 O O . PHE D 1 199 ? 19.223 -16.794 74.082 1.00 127.55 198 PHE D O 1
ATOM 6094 N N . PRO D 1 200 ? 17.440 -15.444 74.455 1.00 127.94 199 PRO D N 1
ATOM 6095 C CA . PRO D 1 200 ? 16.992 -15.497 73.062 1.00 128.42 199 PRO D CA 1
ATOM 6096 C C . PRO D 1 200 ? 18.088 -14.985 72.114 1.00 128.70 199 PRO D C 1
ATOM 6097 O O . PRO D 1 200 ? 18.841 -14.132 72.544 1.00 128.71 199 PRO D O 1
ATOM 6101 N N . SER D 1 202 ? 21.046 -11.880 69.016 1.00 90.81 201 SER D N 1
ATOM 6102 C CA . SER D 1 202 ? 19.947 -12.746 68.591 1.00 91.33 201 SER D CA 1
ATOM 6103 C C . SER D 1 202 ? 19.393 -12.344 67.226 1.00 91.75 201 SER D C 1
ATOM 6104 O O . SER D 1 202 ? 19.217 -13.216 66.379 1.00 92.16 201 SER D O 1
ATOM 6107 N N . GLU D 1 203 ? 19.086 -11.052 67.012 1.00 91.40 202 GLU D N 1
ATOM 6108 C CA . GLU D 1 203 ? 18.541 -10.613 65.723 1.00 91.50 202 GLU D CA 1
ATOM 6109 C C . GLU D 1 203 ? 19.575 -10.803 64.614 1.00 91.47 202 GLU D C 1
ATOM 6110 O O . GLU D 1 203 ? 19.235 -11.259 63.521 1.00 91.98 202 GLU D O 1
ATOM 6112 N N . GLU D 1 204 ? 20.848 -10.489 64.915 1.00 90.48 203 GLU D N 1
ATOM 6113 C CA . GLU D 1 204 ? 21.959 -10.638 63.978 1.00 89.52 203 GLU D CA 1
ATOM 6114 C C . GLU D 1 204 ? 22.247 -12.116 63.667 1.00 87.96 203 GLU D C 1
ATOM 6115 O O . GLU D 1 204 ? 22.711 -12.443 62.579 1.00 87.80 203 GLU D O 1
ATOM 6117 N N . LEU D 1 205 ? 21.839 -13.017 64.548 1.00 86.74 204 LEU D N 1
ATOM 6118 C CA . LEU D 1 205 ? 22.131 -14.449 64.309 1.00 85.86 204 LEU D CA 1
ATOM 6119 C C . LEU D 1 205 ? 20.954 -15.060 63.557 1.00 84.64 204 LEU D C 1
ATOM 6120 O O . LEU D 1 205 ? 21.179 -15.968 62.742 1.00 84.17 204 LEU D O 1
ATOM 6125 N N . ASN D 1 206 ? 19.750 -14.557 63.823 1.00 83.90 205 ASN D N 1
ATOM 6126 C CA . ASN D 1 206 ? 18.526 -15.134 63.213 1.00 83.50 205 ASN D CA 1
ATOM 6127 C C . ASN D 1 206 ? 18.446 -14.672 61.765 1.00 84.07 205 ASN D C 1
ATOM 6128 O O . ASN D 1 206 ? 17.575 -15.171 61.041 1.00 84.70 205 ASN D O 1
ATOM 6133 N N . GLN D 1 207 ? 19.291 -13.716 61.390 1.00 83.80 206 GLN D N 1
ATOM 6134 C CA . GLN D 1 207 ? 19.339 -13.275 59.974 1.00 83.78 206 GLN D CA 1
ATOM 6135 C C . GLN D 1 207 ? 20.430 -14.080 59.265 1.00 82.88 206 GLN D C 1
ATOM 6136 O O . GLN D 1 207 ? 20.248 -14.373 58.074 1.00 82.61 206 GLN D O 1
ATOM 6142 N N . MET D 1 208 ? 21.517 -14.423 59.968 1.00 82.31 207 MET D N 1
ATOM 6143 C CA . MET D 1 208 ? 22.552 -15.299 59.362 1.00 82.15 207 MET D CA 1
ATOM 6144 C C . MET D 1 208 ? 21.877 -16.634 59.109 1.00 82.05 207 MET D C 1
ATOM 6145 O O . MET D 1 208 ? 22.032 -17.166 58.003 1.00 82.61 207 MET D O 1
ATOM 6150 N N . LEU D 1 209 ? 21.178 -17.157 60.113 1.00 81.25 208 LEU D N 1
ATOM 6151 C CA . LEU D 1 209 ? 20.363 -18.370 59.885 1.00 80.76 208 LEU D CA 1
ATOM 6152 C C . LEU D 1 209 ? 19.040 -17.843 59.348 1.00 80.74 208 LEU D C 1
ATOM 6153 O O . LEU D 1 209 ? 18.791 -16.650 59.533 1.00 81.05 208 LEU D O 1
ATOM 6158 N N . TYR D 1 210 ? 18.235 -18.680 58.702 1.00 80.32 209 TYR D N 1
ATOM 6159 C CA . TYR D 1 210 ? 16.893 -18.228 58.256 1.00 80.40 209 TYR D CA 1
ATOM 6160 C C . TYR D 1 210 ? 17.049 -17.099 57.230 1.00 80.12 209 TYR D C 1
ATOM 6161 O O . TYR D 1 210 ? 16.738 -15.947 57.583 1.00 79.55 209 TYR D O 1
#

Foldseek 3Di:
DDDKQDPVRLCCVAPNQDWQFKAFPPPPDDDGQWIWTDRAFQKIKIAGDDPVAQWGMWIDRVVLQWIKTFRDPPPPTDIDIGGVVRCCVPVVVRSVRNVVLVVQQVVCVVVVHHSHGGALHHDPDPRDGCVPPDDKAWPDWFADVVQRWIWTQIPLQWIWICRNPQWIWIDRDPVFIWIAHSVSDITTDPLVPDPCNVVVVVRVPD/DDDWDDPVRLCCVAVNQDWQFKAFPPCPDDGFWIWTDGDAQKIKIAGPDCVQQFGMWIDRVVVQKIKTFRDADPPPLDRPIDIGGVVRCCVPRVVVSVRNVVLVVQQVVCVVVVHHSHGGALHDDCDDRGPVVVDDKAWPDWDAPQPQRKIWTQISQQWIWIDRNSQWIWIDRDPVWIWIAHSVSDIGTDDLVPRPCNVSVVVRVD/DWQDPVRLCCVQPNQDWFFKDFPPCPDDGQWIWTDGDAQKIKIAGPDLVDQWGMWIDRVVLQWIWTATRVDGRIDIGGVVRCCVPVVVVSVRNVVLVVQQVVCVVVVHHSHHGALHDDDDRDDNPDDDKDWPDWFADVVQGKIWTQIPQQWIWIDGPSQWIWIDRDPVFIWIAHSVSDITTDPLVPDPCNVVVCVRVPVD/DDDWQDPVRLCCVAPNFDWQFKAFQPPPDDGFWIWTDGDAQKIKIAGPDCVQQWGMWIDRVVQQWIKTWRDDDLDTDIDIGGVVRCCVPRVVRSVSNVVLVVQQVVCVVVVHHSHGGALHDPPDPDRHDPPDDDKDWPFWAAPDPQRKIWTQINLQWIWICRNNQWIWIDRDPVWIWIAHSVSDITTDPCVVVPPPSVVVRPD

Solvent-accessible surface area: 39478 Å² total; per-residue (Å²): 147,78,102,97,15,52,109,127,31,87,121,44,0,24,90,37,61,14,1,54,16,2,20,44,46,36,74,104,57,47,26,32,45,0,0,0,2,29,11,5,36,23,4,5,1,0,6,18,9,55,148,113,84,83,5,32,0,0,3,4,2,67,107,45,95,35,2,31,1,0,27,132,44,120,94,96,44,68,42,82,110,13,47,42,66,82,1,39,124,104,42,128,72,6,41,63,10,0,87,92,0,31,63,59,2,65,107,47,97,132,106,102,42,66,4,18,31,80,10,26,51,47,32,139,53,100,46,66,42,18,72,75,38,108,29,12,4,0,62,46,14,69,65,60,50,40,25,14,2,0,0,0,44,0,20,81,36,1,9,0,0,4,12,31,65,169,50,0,13,5,1,84,99,71,142,54,32,3,24,0,89,81,114,16,61,2,62,36,24,58,41,170,78,20,122,54,37,75,59,10,76,121,12,21,131,84,170,75,98,96,17,55,109,129,40,93,116,54,1,29,91,20,54,12,1,48,28,1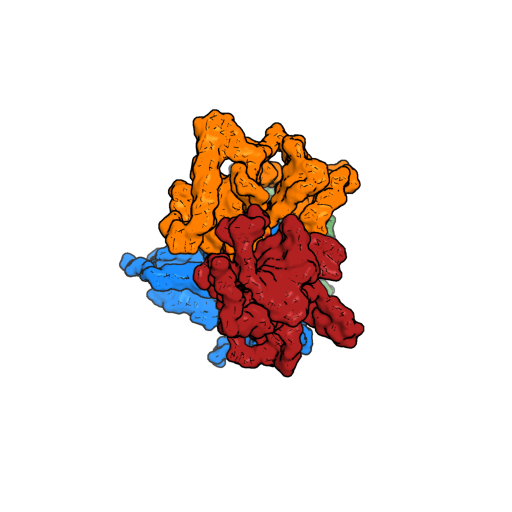0,19,53,40,39,97,82,69,95,52,39,0,0,0,3,26,11,6,41,23,2,8,2,2,0,0,39,23,6,64,28,32,3,7,0,0,4,5,2,66,113,58,114,44,2,31,5,0,61,61,21,40,88,86,81,88,44,44,72,40,43,108,26,42,43,72,83,0,102,84,109,54,47,64,11,40,81,5,2,36,103,6,25,90,61,5,78,100,47,67,94,107,104,48,68,15,20,86,81,11,24,49,47,32,129,77,99,81,48,18,90,34,84,92,30,11,2,0,18,71,59,22,50,107,13,73,48,70,2,17,2,0,10,4,33,62,47,0,13,0,7,10,12,46,65,66,48,0,10,3,3,76,83,94,141,51,44,9,28,0,92,81,112,9,64,4,76,34,36,81,51,103,76,10,122,56,36,80,23,18,96,112,24,56,119,128,112,31,66,109,137,45,68,115,47,0,16,81,37,64,18,1,29,17,2,19,52,38,36,104,104,43,25,26,54,0,0,0,4,42,20,8,45,23,4,6,1,0,5,25,21,32,65,110,42,79,15,32,0,0,3,0,2,62,116,39,117,35,0,34,0,15,44,105,155,85,101,84,52,79,110,12,47,43,65,84,0,82,119,104,42,118,79,16,26,58,17,0,66,94,0,24,85,54,3,70,100,40,102,145,83,105,154,63,8,16,33,70,14,20,50,73,57,172,101,179,61,21,88,66,54,111,31,10,10,0,94,47,19,62,66,59,48,10,46,17,0,2,0,0,42,0,32,76,33,0,10,0,0,10,10,53,58,70,30,0,2,3,1,99,76,71,129,31,42,5,20,0,85,83,114,14,73,16,70,64,15,67,49,113,87,26,107,24,23,138,47,8,77,122,12,18,113,81,63,175,74,92,96,17,54,107,134,33,90,114,42,0,30,90,35,61,15,1,49,17,10,20,59,50,34,98,101,78,87,53,37,0,0,1,5,28,10,9,34,29,13,8,3,3,0,2,37,39,5,82,34,11,0,4,0,1,4,6,4,86,72,53,126,20,6,30,2,0,40,31,21,106,135,75,53,54,44,108,121,16,51,41,69,82,0,42,83,95,16,49,68,7,48,84,8,2,67,91,2,24,85,59,4,71,52,52,100,194,141,104,45,69,4,20,83,84,11,32,49,46,32,124,62,113,60,92,58,16,87,90,49,113,35,13,6,0,82,54,24,18,37,192,18,78,68,86,19,16,0,0,44,0,31,77,30,1,9,0,0,6,16,38,65,76,58,1,15,2,5,97,74,55,128,44,40,2,23,0,85,75,112,10,64,5,66,35,30,62,39,102,95,53,113,67,71,33,21,70,130,13,17,179

GO terms:
  GO:0000776 kinetochore (C, HTP)
  GO:0000776 kinetochore (C, IDA)
  GO:0005634 nucleus (C, IDA)
  GO:0007059 chromosome segregation (P, IMP)

Sequence (815 aa):
SSVPPTPEERHMLLNGDWIRYYHFYPMEGGDSVAVTYHIQPGRTGVTFFNHSFSVHSAVLSVLEHIVYVVDRVDINDVARILSLAQALNEEKKIYDVLQLVETHDTHMLKQRRSPGIMSVYCPPQTAFQCNGDPFVFVRWYRFHMENSMSGFMLSNGAVQVFVGGKYELRWLDDNRKFIVRSNGVCEVLDEEKFPLSEELNQMLYGSSVPPTPEERHMLLNGDWIRYYHFYPMGGDSVAVTYHIQPGRTGVTFFNHSFSVHSAVLSVLEHIVYVVDRVDIEEDNDVARILSLAQALNEEKKIYDVLQLVETHDTHMLKQRRSPGIMSVYCPPQAFQCNGDPFVFVRWYRFHMENSMSGFMLSNGAVQVFVGGKYELRWLDDNRKFIVRSNGVCEVLDEEKFPLSEELNQMLYVPPTPEERHMLLNGDWIRYYHFYPMGGDSVAVTYHIQPGRTGVTFFNHSFSVHSAVLSVLEHIVYVVDRDNDVARILSLAQALNEEKKIYDVLQLVETHDTHMLKQRRSPGIMSVYCPPAFQCNGDPFVFVRWYRFHMENSMSGFMLSNGAVQVFVGGKYELRWLDDNRKFIVRSNGVCEVLDEEKFPLSEELNQMLYGGSSVPPTPEERHMLLNGDWIRYYHFYPMGGDSVAVTYHIQPGRTGVTFFNHSFSVHSAVLSVLEHIVYVVDRVDDNDVARILSLAQALNEEKKIYDVLQLVETHDTHMLKQRRSPGIMSVYCPPQTAFQCNGDPFVFVRWYRFHMENSMSGFMLSNGAVQVFVGGKYELRWLDDNRKFIVRSNGVCEVLDEEKFPSEELNQMLY

InterPro domains:
  IPR000719 Protein kinase domain [PF00069] (38-324)
  IPR000719 Protein kinase domain [PS50011] (35-328)
  IPR000719 Protein kinase domain [SM00220] (35-329)
  IPR000959 POLO box domain [PS50078] (863-960)
  IPR000959 POLO box domain [PS50078] (987-1055)
  IPR008271 Serine/threonine-protein kinase, active site [PS00108] (151-163)
  IPR011009 Protein kinase-like domain superfamily [SSF56112] (38-333)
  IPR013087 Zinc finger C2H2-type [PS50157] (705-723)
  IPR017441 Protein kinase, ATP binding site [PS00107] (41-63)
  IPR050660 NEK Serine/Threonine Protein Kinase [PTHR43671] (39-703)

Nearest PDB structures (foldseek):
  8a0k-assembly2_B  TM=1.005E+00  e=1.642E-42  Trypanosoma brucei brucei
  8a0k-assembly4_D  TM=9.824E-01  e=8.955E-38  Trypanosoma brucei brucei
  8a0k-assembly1_A  TM=9.741E-01  e=5.725E-37  Trypanosoma brucei brucei
  8a0k-assembly3_C  TM=9.822E-01  e=1.331E-36  Trypanosoma brucei brucei
  7sqc-assembly1_9D  TM=3.233E-01  e=1.717E-01  Chlamydomonas reinhardtii

Organism: Trypanosoma brucei brucei (strain 927/4 GUTat10.1) (NCBI:txid185431)

Radius of gyration: 34.71 Å; Cα contacts (8 Å, |Δi|>4): 1586; chains: 4; bounding box: 73×62×111 Å

Secondary structure (DSSP, 8-state):
---PPPHHHHHHHHHSS--SEEEEE----SS--EEEEE-STTEEEEEE--TTSS--EEEEETTTTEEEEEEE-----EEEEEEHHHHHTT-HHHHHHHHHHHHHHHHHHTTTS-SSEE-S-------S--TT-----EEEEEEETTTTEEEEEETTS-EEEEETTTEEEEESSTTS-EEE-TTS-EEE--TTT-TTHHHHHHHH--/---PPPHHHHHHHHHSS--SEEEEE----S--EEEEE-STTEEEEEESSTTSS-SEEEEETTTTEEEEE----SSS----EEEEEHHHHHTTSHHHHHHHHHHHHHHHHHHTTTS--SEE-S----------------EEEEEEEETTTEEEEEETTS-EEEEETTTEEEEESSTTS-EEE-TTS-EEE--STT-TTHHHHHHHH-/-PPPHHHHHHHHHSS--SEEEEE----S--EEEEE-STTEEEEEE--SSSSEEEEEEETTTTEEEEEE-----EEEEEHHHHHTT-HHHHHHHHHHHHHHHHHHTTTS-SSEE-S--------TTS----EEEEEEEGGGTEEEEEETTS-EEEEETTTEEEEESSTTS-EEE-TTS-EEE--TTT-TTHHHHHHHHS--/-PPPPPHHHHHHHHHSS--SEEEES-------EEEEE-STTEEEEEESSTTSS-SEEEEETTTTEEEEEEEE---EEEEEEEHHHHHTT-HHHHHHHHHHHHHHHHHHTTTS--SEE-S-----------S-----EEEEE-S-GGGEEEEEETTS-EEEEETTTEEEEESSTTS-EEE-TTS-EEE--TTT---HHHHHH--